Protein AF-A0A7S4K7J0-F1 (afdb_monomer)

Foldseek 3Di:
DVFDWDADPVRFKTKDFFFDKDKDFDPDWDWQFQQKKKKKKKAWAFAAAFWWKFWALDPDCPPQGIETLDHDHDDPHHYDPPRADHGDIDMDIASSNLRDGGTRGTIIMTGDHHPDPGRRGTMMMIGRIDIDGQFFAWEAEANDTFTFHSSQKDQPLDPPQADSGWGFHADPVNFKTKDFFFHKIKTFTPAADFQALQKKKKKKKAWAFEEAWKWKFFALDSNDDTQIETAGHPHDPVHNYADHDDHGDIDIDTASCNLVPGDDVPRSHGTIIIIGDGHPDPPRRGTMMMMGHIYIHGHDAFWAWAAEANDTFTFDQSQKDALPVVQARNRWGFGQDVPRNFKTKGFFWHWMKTFGPDKDFQALQKKKKKKKAWQFAAQFWWKFFAADSPCSPQQQRIETQGHDHDDPNHNYDPPHDDHGDMDIDIGSSNLSDGGIGGMMITGGGHDVTRRGIMMMMGRIYMHGAFFAWAAEANDTFGWGQNWDAQDPPQADSPQGWHADNVNFKIKGFFWHKTKTFTPFWHWQDQQKKKKKKKAWAFAAQFKWKFFAAPSHCDPCQGIETAEHDHDPPCRSYDDPPHHHHDHPQGIDMKIFRCNVRDGGTGGIMMIGGDHPPTRRTTIMMMGPIYMHGQDAALPLQDKDKDKDFFQFPVRVQVVQQVVLPPVVSVNPPDRSVSNLCNNVVNGIPVVSLVVSLVLLLQQQVVQEDEPCVLLVHDLVQVQCQQLQHHCLQPPDDPVRAHDLVVSCVSLVVSCVVPAWFGAYDDYPYPQAPPLVLQKKKFKFFAFRHDGTAAADKFFQKAWLCQVCVSLVDNTDMDGQDDPPDTASSHRMAMAMEGFFPRCRDPQNSRVRVVCSCRRRVVACNVRRTGGDRNSATRMHNLSRGTQMQWHWYKTKDWGKMKMWIAHSVVGIDIHMGTRTIDIDTPGIHLVVVVVCCVVVRDPPVSSVVSCLRNVHPPCSQVSVQVVVVVVVDGRD

Organism: NCBI:txid265563

Sequence (972 aa):
MARPLTVSADGLAVTLEGNTHRALELPESIELTRATQIDFDFTLEDMEEVQAICLDKDRNMDGKNCFIASGHQNINWKKLSPQTAVGETRHYKIPVGMYFTGTGYKYLIFMQDNDSSNRDTGKSTFANVEIGEAPDLLVKVNGKDTFLPMREQVAAFDSGQDSTAYPLAVSPDGLSVRLEGNIHRAVPLPAPVVITRNTNLDFDFTLVEVKDIHSICLIETPSSNRNCVILAGTQDWERFNVDYTQVGETRHYSVPVGLFFPTAAGSAGVQYLAFLHDNDTSQRWRGDSTYSNIALSKVTRPALTIKVNDVDVAIDMATQWSHMATQDTKVHLLEVLPGDDRSVHLSGNVHKSVDLPSPIVVTEATELDLDITVDEIAEAHSICLEDSKAQAQSHSRCILLGGTQRLSSWITINPKALEGETTHAHIAIGMYYTGTFDQIVFMQDQDANRDAGRSKFSNIEFRERPSLNVNVNGIVQSLPNYQKLYNSDQDKNGDLMEVSDDGMSLTMYGNSQKALAFNDPVMVTEDTVLSFRLQVDVAPEITSLCLDEDLVRGEPARCIMAGGFQRTGLGSIIYKGIEQTYVGEGENLYHLRLRDFYEGEMNYIGFLQDNDADEDVGLSTFSDIKIYDVQPSCLEDKSFSFSMTECTLDAFLGEVETVMGNPANGCSNTDAWAELMSFFDASSDVEIEERIGNICSSAYVPSTLPFNQMLGEEDQFLGEFFDGGSSWNYEVDEAGGPDLSADAARIMTASEQFDGKRGISWPNVHNFKRCELRAAMCCYVSNRAVATPVDGSEACYMDFKNARETNHVRDGYSIYYDGTSAREEGPLSCSGFAWGDDAGYADAALRGNTLFHVAMKTGLLDGGDVEQLPGAPMCGCVEQMPVVTRADCTKTVAVQTVKVTYDPVTRFFAEVDITSIAHEDCGDLATYYDELVTDGKALAREKVLLEEHLVGEGQCGAAIAGFLGTKGFVFA

Secondary structure (DSSP, 8-state):
--S--EE-TTS-EEEEESSEEEEEEEEEEEEE-TTEEEEEEEEEEE--SEEEEEEESSSS--SSSEEEEE-----SSEE-SSPPPTT-EEEEEE-HHHH--EEEEEEEEEEEE--SS-TT--EEEEEEEEEEEPPPEEEEETTEEEEE-GGG-BS-SSTTT--TT---EE-TTSSEEEEESSEEEEEEEEEEE---TTEEEEEEEEEEE--SEEEEEEESSTTS--EEEEEEESS--SSEE-SPPPTT-EEEEEE-HHHHSPPPTT---EEEEEEEEE--SS-TT--EEEEEEEEEEE---PPEEEEETTEEEEE-GGG-EESSTTTS-SSS--B--TT-TTEEEEESSEEEEEEEEEEEEE-TTEEEEEEEEEEE--SEEEEEEES-TT-TT-GGGEEEEESS---TTSEEEEEEEPTT-EEEEEE-GGGT--EEEEEEEEEEE-SS-TT--EEEEEEEEEEEPPPEEEEETTEEEEE----EESSTTT--TT-PPEEPTTSSEEEEESSEEEEEEEEEEEEE-TTEEEEEEEEEEE--SEEEEEEESSS---SSP-EEEEE-S--S--TTEE-SSPPPBPTTS-EEEEEEEGGGT--EEEEEEEEEEE-SS-TT--EEEEEEEEEEEPPPPSSTTS-EEEEESS--HHHHHHHHHHHHTSGGG--TT--HHHHHHHHHT-SBHHHHHHHHHHHHHHTTGGGEE-HHHHHT--HHHHHHHHTT-SHHHH---TTSS--HHHHTHHHHHHHHHHTTT-EEPPP-SGGGS--TT-EEEEEESEESSSSS------EEEEEGGGSHHHH--SS-EEE---SSSS-SS-S-EEEEEE--SSTTSHHHHTHHHHHIIIIIIIIIIII-EE---TTS-SEEEGGGSPEES--EEEEEEEEEEEEEEEETTTEEEEEEEEEEEEEEEEEEHHHHHHHHHHTTSS-HHHHHHHHTTB--TT-HHHHHHHHHHHTT----

Radius of gyration: 52.82 Å; Cα contacts (8 Å, |Δi|>4): 2488; chains: 1; bounding box: 128×55×147 Å

Nearest PDB structures (foldseek):
  3m1h-assembly2_B  TM=5.177E-01  e=2.172E-02  Porphyromonas gingivalis W83
  4moa-assembly1_A  TM=3.011E-01  e=1.212E-02  Bacillus thuringiensis serovar israelensis
  4es9-assembly4_D  TM=3.095E-01  e=4.104E-02  Streptococcus pyogenes M49 591
  7vrn-assembly1_A  TM=1.809E-01  e=3.500E-02  Infectious bursal disease virus
  7vrp-assembly1_J  TM=1.599E-01  e=2.627E-01  Infectious bursal disease virus

Structure (mmCIF, N/CA/C/O backbone):
data_AF-A0A7S4K7J0-F1
#
_entry.id   AF-A0A7S4K7J0-F1
#
loop_
_atom_site.group_PDB
_atom_site.id
_atom_site.type_symbol
_atom_site.label_atom_id
_atom_site.label_alt_id
_atom_site.label_comp_id
_atom_site.label_asym_id
_atom_site.label_entity_id
_atom_site.label_seq_id
_atom_site.pdbx_PDB_ins_code
_atom_site.Cartn_x
_atom_site.Cartn_y
_atom_site.Cartn_z
_atom_site.occupancy
_atom_site.B_iso_or_equiv
_atom_site.auth_seq_id
_atom_site.auth_comp_id
_atom_site.auth_asym_id
_atom_site.auth_atom_id
_atom_site.pdbx_PDB_model_num
ATOM 1 N N . MET A 1 1 ? 59.165 5.797 -86.149 1.00 52.38 1 MET A N 1
ATOM 2 C CA . MET A 1 1 ? 58.099 4.876 -85.691 1.00 52.38 1 MET A CA 1
ATOM 3 C C . MET A 1 1 ? 57.062 4.792 -86.795 1.00 52.38 1 MET A C 1
ATOM 5 O O . MET A 1 1 ? 56.812 5.824 -87.397 1.00 52.38 1 MET A O 1
ATOM 9 N N . ALA A 1 2 ? 56.507 3.613 -87.087 1.00 59.09 2 ALA A N 1
ATOM 10 C CA . ALA A 1 2 ? 55.567 3.453 -88.202 1.00 59.09 2 ALA A CA 1
ATOM 11 C C . ALA A 1 2 ? 54.209 4.148 -87.966 1.00 59.09 2 ALA A C 1
ATOM 13 O O . ALA A 1 2 ? 53.605 4.578 -88.936 1.00 59.09 2 ALA A O 1
ATOM 14 N N . ARG A 1 3 ? 53.774 4.317 -86.703 1.00 74.12 3 ARG A N 1
ATOM 15 C CA . ARG A 1 3 ? 52.553 5.055 -86.311 1.00 74.12 3 ARG A CA 1
ATOM 16 C C . ARG A 1 3 ? 52.716 5.693 -84.919 1.00 74.12 3 ARG A C 1
ATOM 18 O O . ARG A 1 3 ? 52.847 4.946 -83.952 1.00 74.12 3 ARG A O 1
ATOM 25 N N . PRO A 1 4 ? 52.885 7.015 -84.763 1.00 80.38 4 PRO A N 1
ATOM 26 C CA . PRO A 1 4 ? 52.962 7.643 -83.439 1.00 80.38 4 PRO A CA 1
ATOM 27 C C . PRO A 1 4 ? 51.581 7.672 -82.758 1.00 80.38 4 PRO A C 1
ATOM 29 O O . PRO A 1 4 ? 50.570 7.666 -83.450 1.00 80.38 4 PRO A O 1
ATOM 32 N N . LEU A 1 5 ? 51.540 7.723 -81.420 1.00 86.50 5 LEU A N 1
ATOM 33 C CA . LEU A 1 5 ? 50.327 8.194 -80.736 1.00 86.50 5 LEU A CA 1
ATOM 34 C C . LEU A 1 5 ? 50.192 9.700 -80.990 1.00 86.50 5 LEU A C 1
ATOM 36 O O . LEU A 1 5 ? 51.210 10.399 -81.033 1.00 86.50 5 LEU A O 1
ATOM 40 N N . THR A 1 6 ? 48.967 10.192 -81.138 1.00 91.50 6 THR A N 1
ATOM 41 C CA . THR A 1 6 ? 48.707 11.623 -81.338 1.00 91.50 6 THR A CA 1
ATOM 42 C C . THR A 1 6 ? 48.178 12.216 -80.044 1.00 91.50 6 THR A C 1
ATOM 44 O O . THR A 1 6 ? 47.170 11.748 -79.526 1.00 91.50 6 THR A O 1
ATOM 47 N N . VAL A 1 7 ? 48.857 13.235 -79.521 1.00 90.56 7 VAL A N 1
ATOM 48 C CA . VAL A 1 7 ? 48.395 13.996 -78.352 1.00 90.56 7 VAL A CA 1
ATOM 49 C C . VAL A 1 7 ? 47.650 15.236 -78.841 1.00 90.56 7 VAL A C 1
ATOM 51 O O . VAL A 1 7 ? 48.110 15.898 -79.777 1.00 90.56 7 VAL A O 1
ATOM 54 N N . SER A 1 8 ? 46.509 15.552 -78.234 1.00 93.12 8 SER A N 1
ATOM 55 C CA . SER A 1 8 ? 45.769 16.788 -78.498 1.00 93.12 8 SER A CA 1
ATOM 56 C C . SER A 1 8 ? 46.593 18.035 -78.149 1.00 93.12 8 SER A C 1
ATOM 58 O O . SER A 1 8 ? 47.545 17.989 -77.370 1.00 93.12 8 SER A O 1
ATOM 60 N N . ALA A 1 9 ? 46.231 19.185 -78.725 1.00 90.75 9 ALA A N 1
ATOM 61 C CA . ALA A 1 9 ? 46.969 20.436 -78.521 1.00 90.75 9 ALA A CA 1
ATOM 62 C C . ALA A 1 9 ? 46.953 20.934 -77.061 1.00 90.75 9 ALA A C 1
ATOM 64 O O . ALA A 1 9 ? 47.877 21.633 -76.651 1.00 90.75 9 ALA A O 1
ATOM 65 N N . ASP A 1 10 ? 45.920 20.579 -76.295 1.00 90.94 10 ASP A N 1
ATOM 66 C CA . ASP A 1 10 ? 45.791 20.864 -74.860 1.00 90.94 10 ASP A CA 1
ATOM 67 C C . ASP A 1 10 ? 46.486 19.822 -73.965 1.00 90.94 10 ASP A C 1
ATOM 69 O O . ASP A 1 10 ? 46.599 20.031 -72.761 1.00 90.94 10 ASP A O 1
ATOM 73 N N . GLY A 1 11 ? 46.984 18.721 -74.538 1.00 88.94 11 GLY A N 1
ATOM 74 C CA . GLY A 1 11 ? 47.633 17.643 -73.796 1.00 88.94 11 GLY A CA 1
ATOM 75 C C . GLY A 1 11 ? 46.682 16.707 -73.047 1.00 88.94 11 GLY A C 1
ATOM 76 O O . GLY A 1 11 ? 47.166 15.805 -72.369 1.00 88.94 11 GLY A O 1
ATOM 77 N N . LEU A 1 12 ? 45.363 16.895 -73.155 1.00 92.75 12 LEU A N 1
ATOM 78 C CA . LEU A 1 12 ? 44.372 16.159 -72.362 1.00 92.75 12 LEU A CA 1
ATOM 79 C C . LEU A 1 12 ? 43.861 14.877 -73.024 1.00 92.75 12 LEU A C 1
ATOM 81 O O . LEU A 1 12 ? 43.160 14.112 -72.369 1.00 92.75 12 LEU A O 1
ATOM 85 N N . ALA A 1 13 ? 44.202 14.617 -74.288 1.00 94.69 13 ALA A N 1
ATOM 86 C CA . ALA A 1 13 ? 43.764 13.429 -75.010 1.00 94.69 13 ALA A CA 1
ATOM 87 C C . ALA A 1 13 ? 44.887 12.770 -75.821 1.00 94.69 13 ALA A C 1
ATOM 89 O O . ALA A 1 13 ? 45.744 13.437 -76.405 1.00 94.69 13 ALA A O 1
ATOM 90 N N . VAL A 1 14 ? 44.844 11.439 -75.889 1.00 94.44 14 VAL A N 1
ATOM 91 C CA . VAL A 1 14 ? 45.730 10.581 -76.676 1.00 94.44 14 VAL A CA 1
ATOM 92 C C . VAL A 1 14 ? 44.895 9.724 -77.621 1.00 94.44 14 VAL A C 1
ATOM 94 O O . VAL A 1 14 ? 44.111 8.887 -77.176 1.00 94.44 14 VAL A O 1
ATOM 97 N N . THR A 1 15 ? 45.105 9.894 -78.926 1.00 94.81 15 THR A N 1
ATOM 98 C CA . THR A 1 15 ? 44.470 9.094 -79.982 1.00 94.81 15 THR A CA 1
ATOM 99 C C . THR A 1 15 ? 45.438 8.056 -80.546 1.00 94.81 15 THR A C 1
ATOM 101 O O . THR A 1 15 ? 46.596 8.355 -80.867 1.00 94.81 15 THR A O 1
ATOM 104 N N . LEU A 1 16 ? 44.940 6.828 -80.686 1.00 93.69 16 LEU A N 1
ATOM 105 C CA . LEU A 1 16 ? 45.622 5.680 -81.267 1.00 93.69 16 LEU A CA 1
ATOM 106 C C . LEU A 1 16 ? 44.940 5.312 -82.588 1.00 93.69 16 LEU A C 1
ATOM 108 O O . LEU A 1 16 ? 43.727 5.135 -82.621 1.00 93.69 16 LEU A O 1
ATOM 112 N N . GLU A 1 17 ? 45.724 5.176 -83.661 1.00 91.75 17 GLU A N 1
ATOM 113 C CA . GLU A 1 17 ? 45.263 4.722 -84.981 1.00 91.75 17 GLU A CA 1
ATOM 114 C C . GLU A 1 17 ? 46.059 3.492 -85.431 1.00 91.75 17 GLU A C 1
ATOM 116 O O . GLU A 1 17 ? 47.279 3.410 -85.220 1.00 91.75 17 GLU A O 1
ATOM 121 N N . GLY A 1 18 ? 45.384 2.530 -86.063 1.00 90.00 18 GLY A N 1
ATOM 122 C CA . GLY A 1 18 ? 46.001 1.261 -86.436 1.00 90.00 18 GLY A CA 1
ATOM 123 C C . GLY A 1 18 ? 46.456 0.446 -85.219 1.00 90.00 18 GLY A C 1
ATOM 124 O O . GLY A 1 18 ? 46.180 0.780 -84.067 1.00 90.00 18 GLY A O 1
ATOM 125 N N . ASN A 1 19 ? 47.260 -0.584 -85.467 1.00 89.75 19 ASN A N 1
ATOM 126 C CA . ASN A 1 19 ? 47.973 -1.292 -84.407 1.00 89.75 19 ASN A CA 1
ATOM 127 C C . ASN A 1 19 ? 49.033 -0.394 -83.724 1.00 89.75 19 ASN A C 1
ATOM 129 O O . ASN A 1 19 ? 50.058 -0.072 -84.345 1.00 89.75 19 ASN A O 1
ATOM 133 N N . THR A 1 20 ? 48.806 0.004 -82.466 1.00 90.56 20 THR A N 1
ATOM 134 C CA . THR A 1 20 ? 49.617 1.001 -81.741 1.00 90.56 20 THR A CA 1
ATOM 135 C C . THR A 1 20 ? 49.738 0.688 -80.247 1.00 90.56 20 THR A C 1
ATOM 137 O O . THR A 1 20 ? 48.765 0.731 -79.505 1.00 90.56 20 THR A O 1
ATOM 140 N N . HIS A 1 21 ? 50.961 0.406 -79.777 1.00 88.44 21 HIS A N 1
ATOM 141 C CA . HIS A 1 21 ? 51.273 0.151 -78.359 1.00 88.44 21 HIS A CA 1
ATOM 142 C C . HIS A 1 21 ? 52.296 1.184 -77.876 1.00 88.44 21 HIS A C 1
ATOM 144 O O . HIS A 1 21 ? 53.418 1.221 -78.398 1.00 88.44 21 HIS A O 1
ATOM 150 N N . ARG A 1 22 ? 51.951 2.059 -76.928 1.00 89.50 22 ARG A N 1
ATOM 151 C CA . ARG A 1 22 ? 52.855 3.137 -76.493 1.00 89.50 22 ARG A CA 1
ATOM 152 C C . ARG A 1 22 ? 52.839 3.326 -74.984 1.00 89.50 22 ARG A C 1
ATOM 154 O O . ARG A 1 22 ? 51.785 3.503 -74.393 1.00 89.50 22 ARG A O 1
ATOM 161 N N . ALA A 1 23 ? 54.034 3.341 -74.400 1.00 89.12 23 ALA A N 1
ATOM 162 C CA . ALA A 1 23 ? 54.267 3.671 -73.003 1.00 89.12 23 ALA A CA 1
ATOM 163 C C . ALA A 1 23 ? 54.725 5.128 -72.884 1.00 89.12 23 ALA A C 1
ATOM 165 O O . ALA A 1 23 ? 55.693 5.531 -73.537 1.00 89.12 23 ALA A O 1
ATOM 166 N N . LEU A 1 24 ? 54.041 5.894 -72.044 1.00 90.25 24 LEU A N 1
ATOM 167 C CA . LEU A 1 24 ? 54.459 7.209 -71.587 1.00 90.25 24 LEU A CA 1
ATOM 168 C C . LEU A 1 24 ? 55.112 7.063 -70.216 1.00 90.25 24 LEU A C 1
ATOM 170 O O . LEU A 1 24 ? 54.585 6.390 -69.335 1.00 90.25 24 LEU A O 1
ATOM 174 N N . GLU A 1 25 ? 56.279 7.673 -70.052 1.00 91.31 25 GLU A N 1
ATOM 175 C CA . GLU A 1 25 ? 56.987 7.689 -68.776 1.00 91.31 25 GLU A CA 1
ATOM 176 C C . GLU A 1 25 ? 56.392 8.784 -67.888 1.00 91.31 25 GLU A C 1
ATOM 178 O O . GLU A 1 25 ? 56.323 9.945 -68.295 1.00 91.31 25 GLU A O 1
ATOM 183 N N . LEU A 1 26 ? 55.944 8.405 -66.693 1.00 90.06 26 LEU A N 1
ATOM 184 C CA . LEU A 1 26 ? 55.471 9.337 -65.680 1.00 90.06 26 LEU A CA 1
ATOM 185 C C . LEU A 1 26 ? 56.653 10.182 -65.167 1.00 90.06 26 LEU A C 1
ATOM 187 O O . LEU A 1 26 ? 57.771 9.661 -65.072 1.00 90.06 26 LEU A O 1
ATOM 191 N N . PRO A 1 27 ? 56.434 11.464 -64.811 1.00 89.12 27 PRO A N 1
ATOM 192 C CA . PRO A 1 27 ? 57.493 12.332 -64.289 1.00 89.12 27 PRO A CA 1
ATOM 193 C C . PRO A 1 27 ? 58.195 11.754 -63.054 1.00 89.12 27 PRO A C 1
ATOM 195 O O . PRO A 1 27 ? 59.410 11.884 -62.910 1.00 89.12 27 PRO A O 1
ATOM 198 N N . GLU A 1 28 ? 57.434 11.070 -62.200 1.00 90.56 28 GLU A N 1
ATOM 199 C CA . GLU A 1 28 ? 57.909 10.358 -61.018 1.00 90.56 28 GLU A CA 1
ATOM 200 C C . GLU A 1 28 ? 57.273 8.968 -60.963 1.00 90.56 28 GLU A C 1
ATOM 202 O O . GLU A 1 28 ? 56.180 8.744 -61.487 1.00 90.56 28 GLU A O 1
ATOM 207 N N . SER A 1 29 ? 57.968 8.013 -60.340 1.00 90.12 29 SER A N 1
ATOM 208 C CA . SER A 1 29 ? 57.373 6.706 -60.073 1.00 90.12 29 SER A CA 1
ATOM 209 C C . SER A 1 29 ? 56.320 6.829 -58.978 1.00 90.12 29 SER A C 1
ATOM 211 O O . SER A 1 29 ? 56.629 7.348 -57.906 1.00 90.12 29 SER A O 1
ATOM 213 N N . ILE A 1 30 ? 55.132 6.286 -59.212 1.00 91.00 30 ILE A N 1
ATOM 214 C CA . ILE A 1 30 ? 54.026 6.304 -58.257 1.00 91.00 30 ILE A CA 1
ATOM 215 C C . ILE A 1 30 ? 53.959 5.000 -57.450 1.00 91.00 30 ILE A C 1
ATOM 217 O O . ILE A 1 30 ? 54.400 3.927 -57.890 1.00 91.00 30 ILE A O 1
ATOM 221 N N . GLU A 1 31 ? 53.414 5.106 -56.243 1.00 90.88 31 GLU A N 1
ATOM 222 C CA . GLU A 1 31 ? 52.964 3.974 -55.441 1.00 90.88 31 GLU A CA 1
ATOM 223 C C . GLU A 1 31 ? 51.476 3.760 -55.700 1.00 90.88 31 GLU A C 1
ATOM 225 O O . GLU A 1 31 ? 50.700 4.708 -55.654 1.00 90.88 31 GLU A O 1
ATOM 230 N N . LEU A 1 32 ? 51.088 2.517 -55.976 1.00 89.88 32 LEU A N 1
ATOM 231 C CA . LEU A 1 32 ? 49.686 2.133 -56.037 1.00 89.88 32 LEU A CA 1
ATOM 232 C C . LEU A 1 32 ? 49.291 1.581 -54.668 1.00 89.88 32 LEU A C 1
ATOM 234 O O . LEU A 1 32 ? 49.681 0.467 -54.296 1.00 89.88 32 LEU A O 1
ATOM 238 N N . THR A 1 33 ? 48.561 2.385 -53.905 1.00 88.56 33 THR A N 1
ATOM 239 C CA . THR A 1 33 ? 47.924 1.994 -52.645 1.00 88.56 33 THR A CA 1
ATOM 240 C C . THR A 1 33 ? 46.546 1.393 -52.927 1.00 88.56 33 THR A C 1
ATOM 242 O O . THR A 1 33 ? 46.072 1.429 -54.060 1.00 88.56 33 THR A O 1
ATOM 245 N N . ARG A 1 34 ? 45.848 0.861 -51.914 1.00 84.56 34 ARG A N 1
ATOM 246 C CA . ARG A 1 34 ? 44.468 0.381 -52.116 1.00 84.56 34 ARG A CA 1
ATOM 247 C C . ARG A 1 34 ? 43.462 1.502 -52.400 1.00 84.56 34 ARG A C 1
ATOM 249 O O . ARG A 1 34 ? 42.382 1.205 -52.894 1.00 84.56 34 ARG A O 1
ATOM 256 N N . ALA A 1 35 ? 43.793 2.760 -52.114 1.00 86.31 35 ALA A N 1
ATOM 257 C CA . ALA A 1 35 ? 42.950 3.908 -52.443 1.00 86.31 35 ALA A CA 1
ATOM 258 C C . ALA A 1 35 ? 43.230 4.475 -53.841 1.00 86.31 35 ALA A C 1
ATOM 260 O O . ALA A 1 35 ? 42.461 5.322 -54.298 1.00 86.31 35 ALA A O 1
ATOM 261 N N . THR A 1 36 ? 44.261 3.996 -54.547 1.00 89.94 36 THR A N 1
ATOM 262 C CA . THR A 1 36 ? 44.595 4.537 -55.861 1.00 89.94 36 THR A CA 1
ATOM 263 C C . THR A 1 36 ? 43.521 4.197 -56.893 1.00 89.94 36 THR A C 1
ATOM 265 O O . THR A 1 36 ? 43.132 3.035 -57.072 1.00 89.94 36 THR A O 1
ATOM 268 N N . GLN A 1 37 ? 43.075 5.225 -57.605 1.00 89.38 37 GLN A N 1
ATOM 269 C CA . GLN A 1 37 ? 42.080 5.179 -58.666 1.00 89.38 37 GLN A CA 1
ATOM 270 C C . GLN A 1 37 ? 42.643 5.826 -59.934 1.00 89.38 37 GLN A C 1
ATOM 272 O O . GLN A 1 37 ? 43.479 6.727 -59.860 1.00 89.38 37 GLN A O 1
ATOM 277 N N . ILE A 1 38 ? 42.185 5.355 -61.092 1.00 90.88 38 ILE A N 1
ATOM 278 C CA . ILE A 1 38 ? 42.398 6.013 -62.382 1.00 90.88 38 ILE A CA 1
ATOM 279 C C . ILE A 1 38 ? 41.040 6.385 -62.980 1.00 90.88 38 ILE A C 1
ATOM 281 O O . ILE A 1 38 ? 40.176 5.518 -63.118 1.00 90.88 38 ILE A O 1
ATOM 285 N N . ASP A 1 39 ? 40.866 7.659 -63.305 1.00 92.12 39 ASP A N 1
ATOM 286 C CA . ASP A 1 39 ? 39.707 8.212 -64.005 1.00 92.12 39 ASP A CA 1
ATOM 287 C C . ASP A 1 39 ? 40.113 8.573 -65.435 1.00 92.12 39 ASP A C 1
ATOM 289 O O . ASP A 1 39 ? 41.212 9.079 -65.649 1.00 92.12 39 ASP A O 1
ATOM 293 N N . PHE A 1 40 ? 39.275 8.274 -66.429 1.00 95.12 40 PHE A N 1
ATOM 294 C CA . PHE A 1 40 ? 39.483 8.705 -67.816 1.00 95.12 40 PHE A CA 1
ATOM 295 C C . PHE A 1 40 ? 38.214 8.597 -68.657 1.00 95.12 40 PHE A C 1
ATOM 297 O O . PHE A 1 40 ? 37.359 7.746 -68.425 1.00 95.12 40 PHE A O 1
ATOM 304 N N . ASP A 1 41 ? 38.141 9.392 -69.718 1.00 96.81 41 ASP A N 1
ATOM 305 C CA . ASP A 1 41 ? 37.161 9.235 -70.786 1.00 96.81 41 ASP A CA 1
ATOM 306 C C . ASP A 1 41 ? 37.754 8.400 -71.922 1.00 96.81 41 ASP A C 1
ATOM 308 O O . ASP A 1 41 ? 38.861 8.653 -72.396 1.00 96.81 41 ASP A O 1
ATOM 312 N N . PHE A 1 42 ? 37.012 7.406 -72.398 1.00 97.44 42 PHE A N 1
ATOM 313 C CA . PHE A 1 42 ? 37.404 6.576 -73.529 1.00 97.44 42 PHE A CA 1
ATOM 314 C C . PHE A 1 42 ? 36.374 6.656 -74.646 1.00 97.44 42 PHE A C 1
ATOM 316 O O . PHE A 1 42 ? 35.211 6.298 -74.459 1.00 97.44 42 PHE A O 1
ATOM 323 N N . THR A 1 43 ? 36.824 7.095 -75.818 1.00 97.12 43 THR A N 1
ATOM 324 C CA . THR A 1 43 ? 36.031 7.159 -77.047 1.00 97.12 43 THR A CA 1
ATOM 325 C C . THR A 1 43 ? 36.501 6.085 -78.014 1.00 97.12 43 THR A C 1
ATOM 327 O O . THR A 1 43 ? 37.684 6.042 -78.362 1.00 97.12 43 THR A O 1
ATOM 330 N N . LEU A 1 44 ? 35.577 5.250 -78.487 1.00 96.62 44 LEU A N 1
ATOM 331 C CA . LEU A 1 44 ? 35.861 4.230 -79.493 1.00 96.62 44 LEU A CA 1
ATOM 332 C C . LEU A 1 44 ? 35.258 4.632 -80.840 1.00 96.62 44 LEU A C 1
ATOM 334 O O . LEU A 1 44 ? 34.042 4.729 -80.963 1.00 96.62 44 LEU A O 1
ATOM 338 N N . GLU A 1 45 ? 36.087 4.833 -81.862 1.00 95.62 45 GLU A N 1
ATOM 339 C CA . GLU A 1 45 ? 35.626 5.170 -83.219 1.00 95.62 45 GLU A CA 1
ATOM 340 C C . GLU A 1 45 ? 35.661 3.961 -84.161 1.00 95.62 45 GLU A C 1
ATOM 342 O O . GLU A 1 45 ? 34.780 3.819 -85.005 1.00 95.62 45 GLU A O 1
ATOM 347 N N . ASP A 1 46 ? 36.652 3.083 -84.003 1.00 93.00 46 ASP A N 1
ATOM 348 C CA . ASP A 1 46 ? 36.805 1.849 -84.777 1.00 93.00 46 ASP A CA 1
ATOM 349 C C . ASP A 1 46 ? 37.460 0.775 -83.889 1.00 93.00 46 ASP A C 1
ATOM 351 O O . ASP A 1 46 ? 38.533 1.002 -83.320 1.00 93.00 46 ASP A O 1
ATOM 355 N N . MET A 1 47 ? 36.766 -0.352 -83.696 1.00 89.31 47 MET A N 1
ATOM 356 C CA . MET A 1 47 ? 37.133 -1.407 -82.738 1.00 89.31 47 MET A CA 1
ATOM 357 C C . MET A 1 47 ? 38.102 -2.414 -83.356 1.00 89.31 47 MET A C 1
ATOM 359 O O . MET A 1 47 ? 38.005 -2.740 -84.529 1.00 89.31 47 MET A O 1
ATOM 363 N N . GLU A 1 48 ? 38.981 -2.967 -82.525 1.00 89.75 48 GLU A N 1
ATOM 364 C CA . GLU A 1 48 ? 39.998 -3.952 -82.902 1.00 89.75 48 GLU A CA 1
ATOM 365 C C . GLU A 1 48 ? 40.049 -5.052 -81.834 1.00 89.75 48 GLU A C 1
ATOM 367 O O . GLU A 1 48 ? 39.146 -5.152 -80.996 1.00 89.75 48 GLU A O 1
ATOM 372 N N . GLU A 1 49 ? 41.075 -5.901 -81.861 1.00 89.12 49 GLU A N 1
ATOM 373 C CA . GLU A 1 49 ? 41.169 -7.057 -80.971 1.00 89.12 49 GLU A CA 1
ATOM 374 C C . GLU A 1 49 ? 41.152 -6.638 -79.493 1.00 89.12 49 GLU A C 1
ATOM 376 O O . GLU A 1 49 ? 40.389 -7.226 -78.713 1.00 89.12 49 GLU A O 1
ATOM 381 N N . VAL A 1 50 ? 41.931 -5.608 -79.123 1.00 91.00 50 VAL A N 1
ATOM 382 C CA . VAL A 1 50 ? 42.001 -5.049 -77.759 1.00 91.00 50 VAL A CA 1
ATOM 383 C C . VAL A 1 50 ? 42.310 -3.552 -77.767 1.00 91.00 50 VAL A C 1
ATOM 385 O O . VAL A 1 50 ? 43.300 -3.120 -78.348 1.00 91.00 50 VAL A O 1
ATOM 388 N N . GLN A 1 51 ? 41.539 -2.770 -77.012 1.00 93.50 51 GLN A N 1
ATOM 389 C CA . GLN A 1 51 ? 41.851 -1.400 -76.609 1.00 93.50 51 GLN A CA 1
ATOM 390 C C . GLN A 1 51 ? 42.001 -1.335 -75.092 1.00 93.50 51 GLN A C 1
ATOM 392 O O . GLN A 1 51 ? 41.039 -1.584 -74.359 1.00 93.50 51 GLN A O 1
ATOM 397 N N . ALA A 1 52 ? 43.197 -1.002 -74.610 1.00 93.25 52 ALA A N 1
ATOM 398 C CA . ALA A 1 52 ? 43.514 -1.076 -73.190 1.00 93.25 52 ALA A CA 1
ATOM 399 C C . ALA A 1 52 ? 44.397 0.068 -72.685 1.00 93.25 52 ALA A C 1
ATOM 401 O O . ALA A 1 52 ? 45.170 0.672 -73.431 1.00 93.25 52 ALA A O 1
ATOM 402 N N . ILE A 1 53 ? 44.294 0.309 -71.380 1.00 93.44 53 ILE A N 1
ATOM 403 C CA . ILE A 1 53 ? 45.169 1.184 -70.601 1.00 93.44 53 ILE A CA 1
ATOM 404 C C . ILE A 1 53 ? 45.875 0.355 -69.524 1.00 93.44 53 ILE A C 1
ATOM 406 O O . ILE A 1 53 ? 45.252 -0.515 -68.910 1.00 93.44 53 ILE A O 1
ATOM 410 N N . CYS A 1 54 ? 47.168 0.585 -69.297 1.00 91.38 54 CYS A N 1
ATOM 411 C CA . CYS A 1 54 ? 47.947 -0.160 -68.305 1.00 91.38 54 CYS A CA 1
ATOM 412 C C . CYS A 1 54 ? 48.856 0.740 -67.465 1.00 91.38 54 CYS A C 1
ATOM 414 O O . CYS A 1 54 ? 49.331 1.771 -67.941 1.00 91.38 54 CYS A O 1
ATOM 416 N N . LEU A 1 55 ? 49.161 0.291 -66.245 1.00 90.88 55 LEU A N 1
ATOM 417 C CA . LEU A 1 55 ? 50.170 0.888 -65.366 1.00 90.88 55 LEU A CA 1
ATOM 418 C C . LEU A 1 55 ? 51.300 -0.110 -65.120 1.00 90.88 55 LEU A C 1
ATOM 420 O O . LEU A 1 55 ? 51.062 -1.194 -64.598 1.00 90.88 55 LEU A O 1
ATOM 424 N N . ASP A 1 56 ? 52.537 0.251 -65.458 1.00 90.31 56 ASP A N 1
ATOM 425 C CA . ASP A 1 56 ? 53.671 -0.676 -65.395 1.00 90.31 56 ASP A CA 1
ATOM 426 C C . ASP A 1 56 ? 54.914 -0.075 -64.719 1.00 90.31 56 ASP A C 1
ATOM 428 O O . ASP A 1 56 ? 55.105 1.144 -64.651 1.00 90.31 56 ASP A O 1
ATOM 432 N N . LYS A 1 57 ? 55.765 -0.951 -64.186 1.00 89.62 57 LYS A N 1
ATOM 433 C CA . LYS A 1 57 ? 57.035 -0.617 -63.529 1.00 89.62 57 LYS A CA 1
ATOM 434 C C . LYS A 1 57 ? 58.183 -0.539 -64.524 1.00 89.62 57 LYS A C 1
ATOM 436 O O . LYS A 1 57 ? 59.133 0.218 -64.314 1.00 89.62 57 LYS A O 1
ATOM 441 N N . ASP A 1 58 ? 58.101 -1.296 -65.612 1.00 86.38 58 ASP A N 1
ATOM 442 C CA . ASP A 1 58 ? 59.106 -1.298 -66.665 1.00 86.38 58 ASP A CA 1
ATOM 443 C C . ASP A 1 58 ? 58.474 -1.229 -68.070 1.00 86.38 58 ASP A C 1
ATOM 445 O O . ASP A 1 58 ? 57.299 -0.910 -68.232 1.00 86.38 58 ASP A O 1
ATOM 449 N N . ARG A 1 59 ? 59.295 -1.394 -69.115 1.00 82.94 59 ARG A N 1
ATOM 450 C CA . ARG A 1 59 ? 58.845 -1.355 -70.520 1.00 82.94 59 ARG A CA 1
ATOM 451 C C . ARG A 1 59 ? 58.577 -2.757 -71.088 1.00 82.94 59 ARG A C 1
ATOM 453 O O . ARG A 1 59 ? 58.354 -2.882 -72.292 1.00 82.94 59 ARG A O 1
ATOM 460 N N . ASN A 1 60 ? 58.653 -3.799 -70.261 1.00 80.69 60 ASN A N 1
ATOM 461 C CA . ASN A 1 60 ? 58.380 -5.177 -70.635 1.00 80.69 60 ASN A CA 1
ATOM 462 C C . ASN A 1 60 ? 56.917 -5.483 -70.332 1.00 80.69 60 ASN A C 1
ATOM 464 O O . ASN A 1 60 ? 56.493 -5.533 -69.186 1.00 80.69 60 ASN A O 1
ATOM 468 N N . MET A 1 61 ? 56.140 -5.740 -71.375 1.00 69.38 61 MET A N 1
ATOM 469 C CA . MET A 1 61 ? 54.736 -6.084 -71.210 1.00 69.38 61 MET A CA 1
ATOM 470 C C . MET A 1 61 ? 54.603 -7.520 -70.681 1.00 69.38 61 MET A C 1
ATOM 472 O O . MET A 1 61 ? 54.695 -8.473 -71.454 1.00 69.38 61 MET A O 1
ATOM 476 N N . ASP A 1 62 ? 54.397 -7.682 -69.372 1.00 68.75 62 ASP A N 1
ATOM 477 C CA . ASP A 1 62 ? 54.154 -8.987 -68.734 1.00 68.75 62 ASP A CA 1
ATOM 478 C C . ASP A 1 62 ? 52.656 -9.313 -68.558 1.00 68.75 62 ASP A C 1
ATOM 480 O O . ASP A 1 62 ? 52.291 -10.413 -68.134 1.00 68.75 62 ASP A O 1
ATOM 484 N N . GLY A 1 63 ? 51.793 -8.362 -68.940 1.00 63.94 63 GLY A N 1
ATOM 485 C CA . GLY A 1 63 ? 50.343 -8.505 -69.007 1.00 63.94 63 GLY A CA 1
ATOM 486 C C . GLY A 1 63 ? 49.620 -8.457 -67.660 1.00 63.94 63 GLY A C 1
ATOM 487 O O . GLY A 1 63 ? 48.470 -8.888 -67.602 1.00 63.94 63 GLY A O 1
ATOM 488 N N . LYS A 1 64 ? 50.249 -7.980 -66.577 1.00 66.88 64 LYS A N 1
ATOM 489 C CA . LYS A 1 64 ? 49.665 -8.089 -65.227 1.00 66.88 64 LYS A CA 1
ATOM 490 C C . LYS A 1 64 ? 48.817 -6.901 -64.757 1.00 66.88 64 LYS A C 1
ATOM 492 O O . LYS A 1 64 ? 48.055 -7.080 -63.813 1.00 66.88 64 LYS A O 1
ATOM 497 N N . ASN A 1 65 ? 48.867 -5.743 -65.423 1.00 86.38 65 ASN A N 1
ATOM 498 C CA . ASN A 1 65 ? 48.282 -4.490 -64.906 1.00 86.38 65 ASN A CA 1
ATOM 499 C C . ASN A 1 65 ? 47.501 -3.680 -65.966 1.00 86.38 65 ASN A C 1
ATOM 501 O O . ASN A 1 65 ? 47.620 -2.456 -66.036 1.00 86.38 65 ASN A O 1
ATOM 505 N N . CYS A 1 66 ? 46.742 -4.365 -66.825 1.00 89.06 66 CYS A N 1
ATOM 506 C CA . CYS A 1 66 ? 46.013 -3.763 -67.946 1.00 89.06 66 CYS A CA 1
ATOM 507 C C . CYS A 1 66 ? 44.489 -3.882 -67.799 1.00 89.06 66 CYS A C 1
ATOM 509 O O . CYS A 1 66 ? 43.972 -4.929 -67.387 1.00 89.06 66 CYS A O 1
ATOM 511 N N . PHE A 1 67 ? 43.779 -2.838 -68.232 1.00 91.31 67 PHE A N 1
ATOM 512 C CA . PHE A 1 67 ? 42.321 -2.772 -68.299 1.00 91.31 67 PHE A CA 1
ATOM 513 C C . PHE A 1 67 ? 41.846 -2.574 -69.736 1.00 91.31 67 PHE A C 1
ATOM 515 O O . PHE A 1 67 ? 42.255 -1.625 -70.400 1.00 91.31 67 PHE A O 1
ATOM 522 N N . ILE A 1 68 ? 40.974 -3.463 -70.206 1.00 92.25 68 ILE A N 1
ATOM 523 C CA . ILE A 1 68 ? 40.419 -3.449 -71.560 1.00 92.25 68 ILE A CA 1
ATOM 524 C C . ILE A 1 68 ? 39.138 -2.612 -71.560 1.00 92.25 68 ILE A C 1
ATOM 526 O O . ILE A 1 68 ? 38.123 -3.046 -71.015 1.00 92.25 68 ILE A O 1
ATOM 530 N N . ALA A 1 69 ? 39.174 -1.449 -72.205 1.00 92.75 69 ALA A N 1
ATOM 531 C CA . ALA A 1 69 ? 38.015 -0.576 -72.382 1.00 92.75 69 ALA A CA 1
ATOM 532 C C . ALA A 1 69 ? 37.101 -1.046 -73.526 1.00 92.75 69 ALA A C 1
ATOM 534 O O . ALA A 1 69 ? 35.882 -0.918 -73.443 1.00 92.75 69 ALA A O 1
ATOM 535 N N . SER A 1 70 ? 37.666 -1.656 -74.574 1.00 93.38 70 SER A N 1
ATOM 536 C CA . SER A 1 70 ? 36.909 -2.329 -75.637 1.00 93.38 70 SER A CA 1
ATOM 537 C C . SER A 1 70 ? 37.746 -3.410 -76.328 1.00 93.38 70 SER A C 1
ATOM 539 O O . SER A 1 70 ? 38.957 -3.458 -76.140 1.00 93.38 70 SER A O 1
ATOM 541 N N . GLY A 1 71 ? 37.103 -4.322 -77.057 1.00 90.31 71 GLY A N 1
ATOM 542 C CA . GLY A 1 71 ? 37.767 -5.415 -77.777 1.00 90.31 71 GLY A CA 1
ATOM 543 C C . GLY A 1 71 ? 37.222 -6.808 -77.451 1.00 90.31 71 GLY A C 1
ATOM 544 O O . GLY A 1 71 ? 36.661 -7.057 -76.377 1.00 90.31 71 GLY A O 1
ATOM 545 N N . HIS A 1 72 ? 37.385 -7.731 -78.401 1.00 85.00 72 HIS A N 1
ATOM 546 C CA . HIS A 1 72 ? 36.790 -9.073 -78.377 1.00 85.00 72 HIS A CA 1
ATOM 547 C C . HIS A 1 72 ? 37.788 -10.200 -78.068 1.00 85.00 72 HIS A C 1
ATOM 549 O O . HIS A 1 72 ? 37.374 -11.349 -77.894 1.00 85.00 72 HIS A O 1
ATOM 555 N N . GLN A 1 73 ? 39.093 -9.917 -78.000 1.00 82.69 73 GLN A N 1
ATOM 556 C CA . GLN A 1 73 ? 40.096 -10.941 -77.706 1.00 82.69 73 GLN A CA 1
ATOM 557 C C . GLN A 1 73 ? 39.926 -11.485 -76.274 1.00 82.69 73 GLN A C 1
ATOM 559 O O . GLN A 1 73 ? 39.538 -10.774 -75.339 1.00 82.69 73 GLN A O 1
ATOM 564 N N . ASN A 1 74 ? 40.198 -12.777 -76.090 1.00 78.38 74 ASN A N 1
ATOM 565 C CA . ASN A 1 74 ? 40.145 -13.443 -74.787 1.00 78.38 74 ASN A CA 1
ATOM 566 C C . ASN A 1 74 ? 41.555 -13.573 -74.207 1.00 78.38 74 ASN A C 1
ATOM 568 O O . ASN A 1 74 ? 42.140 -14.654 -74.202 1.00 78.38 74 ASN A O 1
ATOM 572 N N . ILE A 1 75 ? 42.091 -12.451 -73.732 1.00 81.94 75 ILE A N 1
ATOM 573 C CA . ILE A 1 75 ? 43.367 -12.377 -73.011 1.00 81.94 75 ILE A CA 1
ATOM 574 C C . ILE A 1 75 ? 43.129 -12.173 -71.510 1.00 81.94 75 ILE A C 1
ATOM 576 O O . ILE A 1 75 ? 42.073 -11.688 -71.104 1.00 81.94 75 ILE A O 1
ATOM 580 N N . ASN A 1 76 ? 44.099 -12.554 -70.673 1.00 80.88 76 ASN A N 1
ATOM 581 C CA . ASN A 1 76 ? 43.986 -12.520 -69.207 1.00 80.88 76 ASN A CA 1
ATOM 582 C C . ASN A 1 76 ? 44.173 -11.105 -68.614 1.00 80.88 76 ASN A C 1
ATOM 584 O O . ASN A 1 76 ? 44.927 -10.919 -67.661 1.00 80.88 76 ASN A O 1
ATOM 588 N N . TRP A 1 77 ? 43.521 -10.100 -69.199 1.00 85.94 77 TRP A N 1
ATOM 589 C CA . TRP A 1 77 ? 43.464 -8.724 -68.692 1.00 85.94 77 TRP A CA 1
ATOM 590 C C . TRP A 1 77 ? 42.057 -8.404 -68.196 1.00 85.94 77 TRP A C 1
ATOM 592 O O . TRP A 1 77 ? 41.089 -9.105 -68.503 1.00 85.94 77 TRP A O 1
ATOM 602 N N . LYS A 1 78 ? 41.925 -7.345 -67.397 1.00 85.81 78 LYS A N 1
ATOM 603 C CA . LYS A 1 78 ? 40.647 -6.991 -66.776 1.00 85.81 78 LYS A CA 1
ATOM 604 C C . LYS A 1 78 ? 39.768 -6.251 -67.782 1.00 85.81 78 LYS A C 1
ATOM 606 O O . LYS A 1 78 ? 40.065 -5.119 -68.140 1.00 85.81 78 LYS A O 1
ATOM 611 N N . LYS A 1 79 ? 38.689 -6.880 -68.252 1.00 87.50 79 LYS A N 1
ATOM 612 C CA . LYS A 1 79 ? 37.693 -6.211 -69.104 1.00 87.50 79 LYS A CA 1
ATOM 613 C C . LYS A 1 79 ? 36.850 -5.260 -68.266 1.00 87.50 79 LYS A C 1
ATOM 615 O O . LYS A 1 79 ? 36.277 -5.676 -67.261 1.00 87.50 79 LYS A O 1
ATOM 620 N N . LEU A 1 80 ? 36.785 -4.002 -68.682 1.00 87.06 80 LEU A N 1
ATOM 621 C CA . LEU A 1 80 ? 35.892 -3.023 -68.085 1.00 87.06 80 LEU A CA 1
ATOM 622 C C . LEU A 1 80 ? 34.467 -3.337 -68.520 1.00 87.06 80 LEU A C 1
ATOM 624 O O . LEU A 1 80 ? 34.220 -3.644 -69.684 1.00 87.06 80 LEU A O 1
ATOM 628 N N . SER A 1 81 ? 33.538 -3.304 -67.571 1.00 78.12 81 SER A N 1
ATOM 629 C CA . SER A 1 81 ? 32.133 -3.597 -67.823 1.00 78.12 81 SER A CA 1
ATOM 630 C C . SER A 1 81 ? 31.277 -2.388 -67.454 1.00 78.12 81 SER A C 1
ATOM 632 O O . SER A 1 81 ? 31.389 -1.913 -66.325 1.00 78.12 81 SER A O 1
ATOM 634 N N . PRO A 1 82 ? 30.389 -1.930 -68.349 1.00 85.94 82 PRO A N 1
ATOM 635 C CA . PRO A 1 82 ? 30.318 -2.306 -69.766 1.00 85.94 82 PRO A CA 1
ATOM 636 C C . PRO A 1 82 ? 31.549 -1.818 -70.562 1.00 85.94 82 PRO A C 1
ATOM 638 O O . PRO A 1 82 ? 32.140 -0.780 -70.256 1.00 85.94 82 PRO A O 1
ATOM 641 N N . GLN A 1 83 ? 31.923 -2.564 -71.605 1.00 89.94 83 GLN A N 1
ATOM 642 C CA . GLN A 1 83 ? 32.908 -2.103 -72.591 1.00 89.94 83 GLN A CA 1
ATOM 643 C C . GLN A 1 83 ? 32.295 -0.982 -73.443 1.00 89.94 83 GLN A C 1
ATOM 645 O O . GLN A 1 83 ? 31.090 -0.985 -73.703 1.00 89.94 83 GLN A O 1
ATOM 650 N N . THR A 1 84 ? 33.108 -0.026 -73.884 1.00 93.25 84 THR A N 1
ATOM 651 C CA . THR A 1 84 ? 32.653 1.066 -74.755 1.00 93.25 84 THR A CA 1
ATOM 652 C C . THR A 1 84 ? 32.318 0.534 -76.144 1.00 93.25 84 THR A C 1
ATOM 654 O O . THR A 1 84 ? 33.115 -0.190 -76.751 1.00 93.25 84 THR A O 1
ATOM 657 N N . ALA A 1 85 ? 31.134 0.887 -76.644 1.00 94.44 85 ALA A N 1
ATOM 658 C CA . ALA A 1 85 ? 30.684 0.534 -77.986 1.00 94.44 85 ALA A CA 1
ATOM 659 C C . ALA A 1 85 ? 31.270 1.476 -79.053 1.00 94.44 85 ALA A C 1
ATOM 661 O O . ALA A 1 85 ? 31.688 2.594 -78.765 1.00 94.44 85 ALA A O 1
ATOM 662 N N . VAL A 1 86 ? 31.283 1.041 -80.315 1.00 94.50 86 VAL A N 1
ATOM 663 C CA . VAL A 1 86 ? 31.726 1.895 -81.431 1.00 94.50 86 VAL A CA 1
ATOM 664 C C . VAL A 1 86 ? 30.796 3.109 -81.558 1.00 94.50 86 VAL A C 1
ATOM 666 O O . VAL A 1 86 ? 29.577 2.955 -81.627 1.00 94.50 86 VAL A O 1
ATOM 669 N N . GLY A 1 87 ? 31.376 4.308 -81.606 1.00 93.19 87 GLY A N 1
ATOM 670 C CA . GLY A 1 87 ? 30.674 5.593 -81.619 1.00 93.19 87 GLY A CA 1
ATOM 671 C C . GLY A 1 87 ? 30.317 6.143 -80.232 1.00 93.19 87 GLY A C 1
ATOM 672 O O . GLY A 1 87 ? 29.688 7.197 -80.156 1.00 93.19 87 GLY A O 1
ATOM 673 N N . GLU A 1 88 ? 30.693 5.457 -79.148 1.00 95.88 88 GLU A N 1
ATOM 674 C CA . GLU A 1 88 ? 30.440 5.874 -77.765 1.00 95.88 88 GLU A CA 1
ATOM 675 C C . GLU A 1 88 ? 31.690 6.512 -77.131 1.00 95.88 88 GLU A C 1
ATOM 677 O O . GLU A 1 88 ? 32.821 6.072 -77.356 1.00 95.88 88 GLU A O 1
ATOM 682 N N . THR A 1 89 ? 31.466 7.523 -76.288 1.00 96.25 89 THR A N 1
ATOM 683 C CA . THR A 1 89 ? 32.422 7.992 -75.277 1.00 96.25 89 THR A CA 1
ATOM 684 C C . THR A 1 89 ? 31.917 7.557 -73.908 1.00 96.25 89 THR A C 1
ATOM 686 O O . THR A 1 89 ? 30.764 7.823 -73.566 1.00 96.25 89 THR A O 1
ATOM 689 N N . ARG A 1 90 ? 32.769 6.909 -73.115 1.00 94.69 90 ARG A N 1
ATOM 690 C CA . ARG A 1 90 ? 32.434 6.447 -71.766 1.00 94.69 90 ARG A CA 1
ATOM 691 C C . ARG A 1 90 ? 33.476 6.921 -70.767 1.00 94.69 90 ARG A C 1
ATOM 693 O O . ARG A 1 90 ? 34.668 6.768 -71.012 1.00 94.69 90 ARG A O 1
ATOM 700 N N . HIS A 1 91 ? 33.008 7.433 -69.638 1.00 93.62 91 HIS A N 1
ATOM 701 C CA . HIS A 1 91 ? 33.850 7.720 -68.487 1.00 93.62 91 HIS A CA 1
ATOM 702 C C . HIS A 1 91 ? 34.096 6.440 -67.679 1.00 93.62 91 HIS A C 1
ATOM 704 O O . HIS A 1 91 ? 33.152 5.701 -67.380 1.00 93.62 91 HIS A O 1
ATOM 710 N N . TYR A 1 92 ? 35.349 6.176 -67.329 1.00 89.50 92 TYR A N 1
ATOM 711 C CA . TYR A 1 92 ? 35.773 5.038 -66.529 1.00 89.50 92 TYR A CA 1
ATOM 712 C C . TYR A 1 92 ? 36.497 5.505 -65.278 1.00 89.50 92 TYR A C 1
ATOM 714 O O . TYR A 1 92 ? 37.511 6.185 -65.381 1.00 89.50 92 TYR A O 1
ATOM 722 N N . LYS A 1 93 ? 36.026 5.007 -64.133 1.00 87.56 93 LYS A N 1
ATOM 723 C CA . LYS A 1 93 ? 36.682 5.113 -62.833 1.00 87.56 93 LYS A CA 1
ATOM 724 C C . LYS A 1 93 ? 37.110 3.738 -62.361 1.00 87.56 93 LYS A C 1
ATOM 726 O O . LYS A 1 93 ? 36.264 2.903 -62.042 1.00 87.56 93 LYS A O 1
ATOM 731 N N . ILE A 1 94 ? 38.409 3.471 -62.337 1.00 87.12 94 ILE A N 1
ATOM 732 C CA . ILE A 1 94 ? 38.937 2.148 -62.004 1.00 87.12 94 ILE A CA 1
ATOM 733 C C . ILE A 1 94 ? 39.714 2.221 -60.689 1.00 87.12 94 ILE A C 1
ATOM 735 O O . ILE A 1 94 ? 40.708 2.945 -60.611 1.00 87.12 94 ILE A O 1
ATOM 739 N N . PRO A 1 95 ? 39.354 1.425 -59.669 1.00 83.81 95 PRO A N 1
ATOM 740 C CA . PRO A 1 95 ? 40.139 1.316 -58.447 1.00 83.81 95 PRO A CA 1
ATOM 741 C C . PRO A 1 95 ? 41.356 0.413 -58.673 1.00 83.81 95 PRO A C 1
ATOM 743 O O . PRO A 1 95 ? 41.380 -0.741 -58.244 1.00 83.81 95 PRO A O 1
ATOM 746 N N . VAL A 1 96 ? 42.367 0.920 -59.384 1.00 87.06 96 VAL A N 1
ATOM 747 C CA . VAL A 1 96 ? 43.593 0.172 -59.723 1.00 87.06 96 VAL A CA 1
ATOM 748 C C . VAL A 1 96 ? 44.228 -0.489 -58.496 1.00 87.06 96 VAL A C 1
ATOM 750 O O . VAL A 1 96 ? 44.632 -1.650 -58.568 1.00 87.06 96 VAL A O 1
ATOM 753 N N . GLY A 1 97 ? 44.185 0.196 -57.350 1.00 84.56 97 GLY A N 1
ATOM 754 C CA . GLY A 1 97 ? 44.673 -0.273 -56.057 1.00 84.56 97 GLY A CA 1
ATOM 755 C C . GLY A 1 97 ? 44.034 -1.555 -55.520 1.00 84.56 97 GLY A C 1
ATOM 756 O O . GLY A 1 97 ? 44.639 -2.251 -54.704 1.00 84.56 97 GLY A O 1
ATOM 757 N N . MET A 1 98 ? 42.825 -1.900 -55.975 1.00 79.38 98 MET A N 1
ATOM 758 C CA . MET A 1 98 ? 42.138 -3.145 -55.592 1.00 79.38 98 MET A CA 1
ATOM 759 C C . MET A 1 98 ? 42.648 -4.361 -56.350 1.00 79.38 98 MET A C 1
ATOM 761 O O . MET A 1 98 ? 42.528 -5.488 -55.873 1.00 79.38 98 MET A O 1
ATOM 765 N N . TYR A 1 99 ? 43.191 -4.142 -57.544 1.00 80.81 99 TYR A N 1
ATOM 766 C CA . TYR A 1 99 ? 43.686 -5.207 -58.405 1.00 80.81 99 TYR A CA 1
ATOM 767 C C . TYR A 1 99 ? 45.177 -5.436 -58.208 1.00 80.81 99 TYR A C 1
ATOM 769 O O . TYR A 1 99 ? 45.635 -6.579 -58.239 1.00 80.81 99 TYR A O 1
ATOM 777 N N . PHE A 1 100 ? 45.927 -4.355 -58.012 1.00 82.19 100 PHE A N 1
ATOM 778 C CA . PHE A 1 100 ? 47.368 -4.394 -57.864 1.00 82.19 100 PHE A CA 1
ATOM 779 C C . PHE A 1 100 ? 47.851 -3.243 -56.979 1.00 82.19 100 PHE A C 1
ATOM 781 O O . PHE A 1 100 ? 47.448 -2.095 -57.140 1.00 82.19 100 PHE A O 1
ATOM 788 N N . THR A 1 101 ? 48.754 -3.558 -56.051 1.00 86.62 101 THR A N 1
ATOM 789 C CA . THR A 1 101 ? 49.412 -2.581 -55.178 1.00 86.62 101 THR A CA 1
ATOM 790 C C . THR A 1 101 ? 50.930 -2.627 -55.343 1.00 86.62 101 THR A C 1
ATOM 792 O O . THR A 1 101 ? 51.498 -3.541 -55.955 1.00 86.62 101 THR A O 1
ATOM 795 N N . GLY A 1 102 ? 51.613 -1.625 -54.798 1.00 87.88 102 GLY A N 1
ATOM 796 C CA . GLY A 1 102 ? 53.060 -1.612 -54.626 1.00 87.88 102 GLY A CA 1
ATOM 797 C C . GLY A 1 102 ? 53.740 -0.393 -55.233 1.00 87.88 102 GLY A C 1
ATOM 798 O O . GLY A 1 102 ? 53.121 0.465 -55.854 1.00 87.88 102 GLY A O 1
ATOM 799 N N . THR A 1 103 ? 55.056 -0.334 -55.066 1.00 89.75 103 THR A N 1
ATOM 800 C CA . THR A 1 103 ? 55.871 0.817 -55.461 1.00 89.75 103 THR A CA 1
ATOM 801 C C . THR A 1 103 ? 56.532 0.623 -56.827 1.00 89.75 103 THR A C 1
ATOM 803 O O . THR A 1 103 ? 56.706 -0.511 -57.302 1.00 89.75 103 THR A O 1
ATOM 806 N N . GLY A 1 104 ? 56.934 1.738 -57.445 1.00 88.69 104 GLY A N 1
ATOM 807 C CA . GLY A 1 104 ? 57.807 1.756 -58.621 1.00 88.69 104 GLY A CA 1
ATOM 808 C C . GLY A 1 104 ? 57.095 1.756 -59.974 1.00 88.69 104 GLY A C 1
ATOM 809 O O . GLY A 1 104 ? 57.742 1.453 -60.973 1.00 88.69 104 GLY A O 1
ATOM 810 N N . TYR A 1 105 ? 55.799 2.076 -60.033 1.00 91.06 105 TYR A N 1
ATOM 811 C CA . TYR A 1 105 ? 55.071 2.205 -61.300 1.00 91.06 105 TYR A CA 1
ATOM 812 C C . TYR A 1 105 ? 55.497 3.494 -62.005 1.00 91.06 105 TYR A C 1
ATOM 814 O O . TYR A 1 105 ? 55.375 4.577 -61.441 1.00 91.06 105 TYR A O 1
ATOM 822 N N . LYS A 1 106 ? 56.046 3.388 -63.216 1.00 92.31 106 LYS A N 1
ATOM 823 C CA . LYS A 1 106 ? 56.670 4.508 -63.941 1.00 92.31 106 LYS A CA 1
ATOM 824 C C . LYS A 1 106 ? 56.087 4.724 -65.336 1.00 92.31 106 LYS A C 1
ATOM 826 O O . LYS A 1 106 ? 56.390 5.731 -65.966 1.00 92.31 106 LYS A O 1
ATOM 831 N N . TYR A 1 107 ? 55.282 3.795 -65.840 1.00 91.81 107 TYR A N 1
ATOM 832 C CA . TYR A 1 107 ? 54.798 3.831 -67.214 1.00 91.81 107 TYR A CA 1
ATOM 833 C C . TYR A 1 107 ? 53.275 3.753 -67.270 1.00 91.81 107 TYR A C 1
ATOM 835 O O . TYR A 1 107 ? 52.683 2.817 -66.741 1.00 91.81 107 TYR A O 1
ATOM 843 N N . LEU A 1 108 ? 52.662 4.719 -67.955 1.00 91.88 108 LEU A N 1
ATOM 844 C CA . LEU A 1 108 ? 51.265 4.680 -68.378 1.00 91.88 108 LEU A CA 1
ATOM 845 C C . LEU A 1 108 ? 51.222 4.238 -69.840 1.00 91.88 108 LEU A C 1
ATOM 847 O O . LEU A 1 108 ? 51.808 4.883 -70.710 1.00 91.88 108 LEU A O 1
ATOM 851 N N . ILE A 1 109 ? 50.573 3.115 -70.113 1.00 91.19 109 ILE A N 1
ATOM 852 C CA . ILE A 1 109 ? 50.593 2.470 -71.425 1.00 91.19 109 ILE A CA 1
ATOM 853 C C . ILE A 1 109 ? 49.209 2.565 -72.048 1.00 91.19 109 ILE A C 1
ATOM 855 O O . ILE A 1 109 ? 48.231 2.149 -71.437 1.00 91.19 109 ILE A O 1
ATOM 859 N N . PHE A 1 110 ? 49.148 3.053 -73.284 1.00 92.62 110 PHE A N 1
ATOM 860 C CA . PHE A 1 110 ? 47.957 2.995 -74.122 1.00 92.62 110 PHE A CA 1
ATOM 861 C C . PHE A 1 110 ? 48.161 1.964 -75.224 1.00 92.62 110 PHE A C 1
ATOM 863 O O . PHE A 1 110 ? 49.215 1.928 -75.879 1.00 92.62 110 PHE A O 1
ATOM 870 N N . MET A 1 111 ? 47.151 1.128 -75.426 1.00 90.44 111 MET A N 1
ATOM 871 C CA . MET A 1 111 ? 47.230 -0.008 -76.323 1.00 90.44 111 MET A CA 1
ATOM 872 C C . MET A 1 111 ? 46.014 -0.107 -77.224 1.00 90.44 111 MET A C 1
ATOM 874 O O . MET A 1 111 ? 44.881 -0.059 -76.754 1.00 90.44 111 MET A O 1
ATOM 878 N N . GLN A 1 112 ? 46.283 -0.311 -78.506 1.00 91.94 112 GLN A N 1
ATOM 879 C CA . GLN A 1 112 ? 45.331 -0.775 -79.495 1.00 91.94 112 GLN A CA 1
ATOM 880 C C . GLN A 1 112 ? 45.998 -1.894 -80.290 1.00 91.94 112 GLN A C 1
ATOM 882 O O . GLN A 1 112 ? 46.882 -1.608 -81.101 1.00 91.94 112 GLN A O 1
ATOM 887 N N . ASP A 1 113 ? 45.604 -3.131 -80.001 1.00 88.94 113 ASP A N 1
ATOM 888 C CA . ASP A 1 113 ? 46.155 -4.340 -80.607 1.00 88.94 113 ASP A CA 1
ATOM 889 C C . ASP A 1 113 ? 45.323 -4.769 -81.821 1.00 88.94 113 ASP A C 1
ATOM 891 O O . ASP A 1 113 ? 44.091 -4.826 -81.762 1.00 88.94 113 ASP A O 1
ATOM 895 N N . ASN A 1 114 ? 46.020 -5.031 -82.923 1.00 87.75 114 ASN A N 1
ATOM 896 C CA . ASN A 1 114 ? 45.487 -5.551 -84.177 1.00 87.75 114 ASN A CA 1
ATOM 897 C C . ASN A 1 114 ? 46.593 -6.358 -84.880 1.00 87.75 114 ASN A C 1
ATOM 899 O O . ASN A 1 114 ? 47.485 -5.820 -85.563 1.00 87.75 114 ASN A O 1
ATOM 903 N N . ASP A 1 115 ? 46.516 -7.672 -84.710 1.00 83.62 115 ASP A N 1
ATOM 904 C CA . ASP A 1 115 ? 47.365 -8.680 -85.336 1.00 83.62 115 ASP A CA 1
ATOM 905 C C . ASP A 1 115 ? 46.747 -9.264 -86.618 1.00 83.62 115 ASP A C 1
ATOM 907 O O . ASP A 1 115 ? 47.252 -10.239 -87.189 1.00 83.62 115 ASP A O 1
ATOM 911 N N . SER A 1 116 ? 45.692 -8.635 -87.145 1.00 82.25 116 SER A N 1
ATOM 912 C CA . SER A 1 116 ? 45.127 -8.998 -88.441 1.00 82.25 116 SER A CA 1
ATOM 913 C C . SER A 1 116 ? 46.085 -8.683 -89.602 1.00 82.25 116 SER A C 1
ATOM 915 O O . SER A 1 116 ? 47.072 -7.949 -89.490 1.00 82.25 116 SER A O 1
ATOM 917 N N . SER A 1 117 ? 45.770 -9.220 -90.788 1.00 80.69 117 SER A N 1
ATOM 918 C CA . SER A 1 117 ? 46.537 -8.923 -92.007 1.00 80.69 117 SER A CA 1
ATOM 919 C C . SER A 1 117 ? 46.514 -7.438 -92.407 1.00 80.69 117 SER A C 1
ATOM 921 O O . SER A 1 117 ? 47.422 -6.997 -93.111 1.00 80.69 117 SER A O 1
ATOM 923 N N . ASN A 1 118 ? 45.512 -6.670 -91.952 1.00 83.81 118 ASN A N 1
ATOM 924 C CA . ASN A 1 118 ? 45.423 -5.229 -92.157 1.00 83.81 118 ASN A CA 1
ATOM 925 C C . ASN A 1 118 ? 45.576 -4.506 -90.819 1.00 83.81 118 ASN A C 1
ATOM 927 O O . ASN A 1 118 ? 44.614 -4.305 -90.089 1.00 83.81 118 ASN A O 1
ATOM 931 N N . ARG A 1 119 ? 46.800 -4.073 -90.524 1.00 85.69 119 ARG A N 1
ATOM 932 C CA . ARG A 1 119 ? 47.112 -3.433 -89.245 1.00 85.69 119 ARG A CA 1
ATOM 933 C C . ARG A 1 119 ? 46.780 -1.942 -89.227 1.00 85.69 119 ARG A C 1
ATOM 935 O O . ARG A 1 119 ? 47.084 -1.309 -88.226 1.00 85.69 119 ARG A O 1
ATOM 942 N N . ASP A 1 120 ? 46.318 -1.345 -90.330 1.00 85.94 120 ASP A N 1
ATOM 943 C CA . ASP A 1 120 ? 46.036 0.102 -90.442 1.00 85.94 120 ASP A CA 1
ATOM 944 C C . ASP A 1 120 ? 44.653 0.504 -89.895 1.00 85.94 120 ASP A C 1
ATOM 946 O O . ASP A 1 120 ? 44.367 1.695 -89.818 1.00 85.94 120 ASP A O 1
ATOM 950 N N . THR A 1 121 ? 43.810 -0.456 -89.513 1.00 87.25 121 THR A N 1
ATOM 951 C CA . THR A 1 121 ? 42.454 -0.216 -88.992 1.00 87.25 121 THR A CA 1
ATOM 952 C C . THR A 1 121 ? 42.433 -0.069 -87.471 1.00 87.25 121 THR A C 1
ATOM 954 O O . THR A 1 121 ? 43.371 -0.495 -86.785 1.00 87.25 121 THR A O 1
ATOM 957 N N . GLY A 1 122 ? 41.378 0.564 -86.954 1.00 90.44 122 GLY A N 1
ATOM 958 C CA . GLY A 1 122 ? 41.196 0.833 -85.535 1.00 90.44 122 GLY A CA 1
ATOM 959 C C . GLY A 1 122 ? 41.482 2.279 -85.168 1.00 90.44 122 GLY A C 1
ATOM 960 O O . GLY A 1 122 ? 42.494 2.860 -85.578 1.00 90.44 122 GLY A O 1
ATOM 961 N N . LYS A 1 123 ? 40.621 2.851 -84.325 1.00 94.25 123 LYS A N 1
ATOM 962 C CA . LYS A 1 123 ? 40.764 4.212 -83.817 1.00 94.25 123 LYS A CA 1
ATOM 963 C C . LYS A 1 123 ? 40.085 4.367 -82.462 1.00 94.25 123 LYS A C 1
ATOM 965 O O . LYS A 1 123 ? 38.878 4.162 -82.324 1.00 94.25 123 LYS A O 1
ATOM 970 N N . SER A 1 124 ? 40.864 4.780 -81.469 1.00 95.88 124 SER A N 1
ATOM 971 C CA . SER A 1 124 ? 40.379 5.056 -80.118 1.00 95.88 124 SER A CA 1
ATOM 972 C C . SER A 1 124 ? 41.083 6.255 -79.496 1.00 95.88 124 SER A C 1
ATOM 974 O O . SER A 1 124 ? 42.206 6.598 -79.870 1.00 95.88 124 SER A O 1
ATOM 976 N N . THR A 1 125 ? 40.409 6.908 -78.551 1.00 96.56 125 THR A N 1
ATOM 977 C CA . THR A 1 125 ? 40.938 8.067 -77.828 1.00 96.56 125 THR A CA 1
ATOM 978 C C . THR A 1 125 ? 40.732 7.900 -76.329 1.00 96.56 125 THR A C 1
ATOM 980 O O . THR A 1 125 ? 39.614 7.644 -75.889 1.00 96.56 125 THR A O 1
ATOM 983 N N . PHE A 1 126 ? 41.800 8.090 -75.557 1.00 96.62 126 PHE A N 1
ATOM 984 C CA . PHE A 1 126 ? 41.765 8.243 -74.102 1.00 96.62 126 PHE A CA 1
ATOM 985 C C . PHE A 1 126 ? 41.921 9.724 -73.769 1.00 96.62 126 PHE A C 1
ATOM 987 O O . PHE A 1 126 ? 42.841 10.359 -74.282 1.00 96.62 126 PHE A O 1
ATOM 994 N N . ALA A 1 127 ? 41.053 10.280 -72.934 1.00 96.38 127 ALA A N 1
ATOM 995 C CA . ALA A 1 127 ? 41.080 11.680 -72.535 1.00 96.38 127 ALA A CA 1
ATOM 996 C C . ALA A 1 127 ? 40.908 11.835 -71.021 1.00 96.38 127 ALA A C 1
ATOM 998 O O . ALA A 1 127 ? 40.398 10.933 -70.363 1.00 96.38 127 ALA A O 1
ATOM 999 N N . ASN A 1 128 ? 41.342 12.977 -70.483 1.00 95.06 128 ASN A N 1
ATOM 1000 C CA . ASN A 1 128 ? 41.170 13.356 -69.077 1.00 95.06 128 ASN A CA 1
ATOM 1001 C C . ASN A 1 128 ? 41.662 12.272 -68.101 1.00 95.06 128 ASN A C 1
ATOM 1003 O O . ASN A 1 128 ? 40.977 11.936 -67.142 1.00 95.06 128 ASN A O 1
ATOM 1007 N N . VAL A 1 129 ? 42.831 11.684 -68.390 1.00 93.75 129 VAL A N 1
ATOM 1008 C CA . VAL A 1 129 ? 43.392 10.613 -67.560 1.00 93.75 129 VAL A CA 1
ATOM 1009 C C . VAL A 1 129 ? 43.948 11.197 -66.264 1.00 93.75 129 VAL A C 1
ATOM 1011 O O . VAL A 1 129 ? 44.961 11.897 -66.279 1.00 93.75 129 VAL A O 1
ATOM 1014 N N . GLU A 1 130 ? 43.323 10.854 -65.146 1.00 91.88 130 GLU A N 1
ATOM 1015 C CA . GLU A 1 130 ? 43.715 11.257 -63.799 1.00 91.88 130 GLU A CA 1
ATOM 1016 C C . GLU A 1 130 ? 44.050 10.024 -62.963 1.00 91.88 130 GLU A C 1
ATOM 1018 O O . GLU A 1 130 ? 43.303 9.052 -62.953 1.00 91.88 130 GLU A O 1
ATOM 1023 N N . ILE A 1 131 ? 45.177 10.051 -62.249 1.00 90.69 131 ILE A N 1
ATOM 1024 C CA . ILE A 1 131 ? 45.538 9.025 -61.265 1.00 90.69 131 ILE A CA 1
ATOM 1025 C C . ILE A 1 131 ? 45.606 9.715 -59.908 1.00 90.69 131 ILE A C 1
ATOM 1027 O O . ILE A 1 131 ? 46.377 10.661 -59.740 1.00 90.69 131 ILE A O 1
ATOM 1031 N N . GLY A 1 132 ? 44.808 9.251 -58.952 1.00 88.56 132 GLY A N 1
ATOM 1032 C CA . GLY A 1 132 ? 44.682 9.881 -57.640 1.00 88.56 132 GLY A CA 1
ATOM 1033 C C . GLY A 1 132 ? 44.346 8.892 -56.534 1.00 88.56 132 GLY A C 1
ATOM 1034 O O . GLY A 1 132 ? 44.076 7.721 -56.786 1.00 88.56 132 GLY A O 1
ATOM 1035 N N . GLU A 1 133 ? 44.368 9.375 -55.296 1.00 87.50 133 GLU A N 1
ATOM 1036 C CA . GLU A 1 133 ? 43.959 8.617 -54.113 1.00 87.50 133 GLU A CA 1
ATOM 1037 C C . GLU A 1 133 ? 42.526 8.987 -53.731 1.00 87.50 133 GLU A C 1
ATOM 1039 O O . GLU A 1 133 ? 42.170 10.168 -53.707 1.00 87.50 133 GLU A O 1
ATOM 1044 N N . ALA A 1 134 ? 41.709 7.987 -53.402 1.00 83.31 134 ALA A N 1
ATOM 1045 C CA . ALA A 1 134 ? 40.422 8.228 -52.762 1.00 83.31 134 ALA A CA 1
ATOM 1046 C C . ALA A 1 134 ? 40.621 8.969 -51.420 1.00 83.31 134 ALA A C 1
ATOM 1048 O O . ALA A 1 134 ? 41.571 8.651 -50.694 1.00 83.31 134 ALA A O 1
ATOM 1049 N N . PRO A 1 135 ? 39.748 9.934 -51.070 1.00 89.88 135 PRO A N 1
ATOM 1050 C CA . PRO A 1 135 ? 39.824 10.626 -49.787 1.00 89.88 135 PRO A CA 1
ATOM 1051 C C . PRO A 1 135 ? 39.572 9.654 -48.630 1.00 89.88 135 PRO A C 1
ATOM 1053 O O . PRO A 1 135 ? 38.848 8.673 -48.788 1.00 89.88 135 PRO A O 1
ATOM 1056 N N . ASP A 1 136 ? 40.148 9.938 -47.462 1.00 92.75 136 ASP A N 1
ATOM 1057 C CA . ASP A 1 136 ? 39.888 9.173 -46.240 1.00 92.75 136 ASP A CA 1
ATOM 1058 C C . ASP A 1 136 ? 38.450 9.420 -45.743 1.00 92.75 136 ASP A C 1
ATOM 1060 O O . ASP A 1 136 ? 37.927 10.531 -45.854 1.00 92.75 136 ASP A O 1
ATOM 1064 N N . LEU A 1 137 ? 37.809 8.392 -45.177 1.00 94.88 137 LEU A N 1
ATOM 1065 C CA . LEU A 1 137 ? 36.444 8.499 -44.650 1.00 94.88 137 LEU A CA 1
ATOM 1066 C C . LEU A 1 137 ? 36.473 9.176 -43.274 1.00 94.88 137 LEU A C 1
ATOM 1068 O O . LEU A 1 137 ? 37.118 8.687 -42.348 1.00 94.88 137 LEU A O 1
ATOM 1072 N N . LEU A 1 138 ? 35.766 10.289 -43.122 1.00 95.81 138 LEU A N 1
ATOM 1073 C CA . LEU A 1 138 ? 35.649 11.012 -41.863 1.00 95.81 138 LEU A CA 1
ATOM 1074 C C . LEU A 1 138 ? 34.518 10.422 -41.014 1.00 95.81 138 LEU A C 1
ATOM 1076 O O . LEU A 1 138 ? 33.354 10.426 -41.408 1.00 95.81 138 LEU A O 1
ATOM 1080 N N . VAL A 1 139 ? 34.863 9.970 -39.811 1.00 96.44 139 VAL A N 1
ATOM 1081 C CA . VAL A 1 139 ? 33.905 9.590 -38.766 1.00 96.44 139 VAL A CA 1
ATOM 1082 C C . VAL A 1 139 ? 34.190 10.380 -37.494 1.00 96.44 139 VAL A C 1
ATOM 1084 O O . VAL A 1 139 ? 35.289 10.907 -37.303 1.00 96.44 139 VAL A O 1
ATOM 1087 N N . LYS A 1 140 ? 33.229 10.436 -36.576 1.00 95.81 140 LYS A N 1
ATOM 1088 C CA . LYS A 1 140 ? 33.448 11.004 -35.241 1.00 95.81 140 LYS A CA 1
ATOM 1089 C C . LYS A 1 140 ? 33.618 9.897 -34.215 1.00 95.81 140 LYS A C 1
ATOM 1091 O O . LYS A 1 140 ? 32.789 9.009 -34.119 1.00 95.81 140 LYS A O 1
ATOM 1096 N N . VAL A 1 141 ? 34.666 9.954 -33.404 1.00 94.56 141 VAL A N 1
ATOM 1097 C CA . VAL A 1 141 ? 34.837 9.048 -32.260 1.00 94.56 141 VAL A CA 1
ATOM 1098 C C . VAL A 1 141 ? 34.914 9.897 -31.003 1.00 94.56 141 VAL A C 1
ATOM 1100 O O . VAL A 1 141 ? 35.831 10.702 -30.845 1.00 94.56 141 VAL A O 1
ATOM 1103 N N . ASN A 1 142 ? 33.930 9.751 -30.118 1.00 89.31 142 ASN A N 1
ATOM 1104 C CA . ASN A 1 142 ? 33.764 10.542 -28.898 1.00 89.31 142 ASN A CA 1
ATOM 1105 C C . ASN A 1 142 ? 33.854 12.057 -29.162 1.00 89.31 142 ASN A C 1
ATOM 1107 O O . ASN A 1 142 ? 34.572 12.784 -28.477 1.00 89.31 142 ASN A O 1
ATOM 1111 N N . GLY A 1 143 ? 33.160 12.518 -30.209 1.00 89.62 143 GLY A N 1
ATOM 1112 C CA . GLY A 1 143 ? 33.123 13.924 -30.624 1.00 89.62 143 GLY A CA 1
ATOM 1113 C C . GLY A 1 143 ? 34.361 14.422 -31.380 1.00 89.62 143 GLY A C 1
ATOM 1114 O O . GLY A 1 143 ? 34.377 15.578 -31.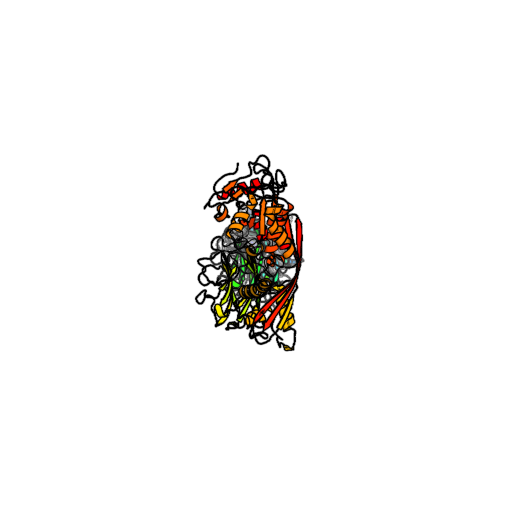797 1.00 89.62 143 GLY A O 1
ATOM 1115 N N . LYS A 1 144 ? 35.383 13.580 -31.586 1.00 93.94 144 LYS A N 1
ATOM 1116 C CA . LYS A 1 144 ? 36.603 13.933 -32.319 1.00 93.94 144 LYS A CA 1
ATOM 1117 C C . LYS A 1 144 ? 36.578 13.397 -33.749 1.00 93.94 144 LYS A C 1
ATOM 1119 O O . LYS A 1 144 ? 36.393 12.198 -33.963 1.00 93.94 144 LYS A O 1
ATOM 1124 N N . ASP A 1 145 ? 36.873 14.275 -34.700 1.00 95.94 145 ASP A N 1
ATOM 1125 C CA . ASP A 1 145 ? 37.089 13.924 -36.103 1.00 95.94 145 ASP A CA 1
ATOM 1126 C C . ASP A 1 145 ? 38.225 12.896 -36.240 1.00 95.94 145 ASP A C 1
ATOM 1128 O O . ASP A 1 145 ? 39.346 13.091 -35.754 1.00 95.94 145 ASP A O 1
ATOM 1132 N N . THR A 1 146 ? 37.906 11.771 -36.874 1.00 95.50 146 THR A N 1
ATOM 1133 C CA . THR A 1 146 ? 38.771 10.605 -37.050 1.00 95.50 146 THR A CA 1
ATOM 1134 C C . THR A 1 146 ? 38.718 10.177 -38.513 1.00 95.50 146 THR A C 1
ATOM 1136 O O . THR A 1 146 ? 37.667 9.792 -39.015 1.00 95.50 146 THR A O 1
ATOM 1139 N N . PHE A 1 147 ? 39.858 10.250 -39.199 1.00 94.56 147 PHE A N 1
ATOM 1140 C CA . PHE A 1 147 ? 39.979 9.886 -40.611 1.00 94.56 147 PHE A CA 1
ATOM 1141 C C . PHE A 1 147 ? 40.363 8.412 -40.739 1.00 94.56 147 PHE A C 1
ATOM 1143 O O . PHE A 1 147 ? 41.409 7.997 -40.241 1.00 94.56 147 PHE A O 1
ATOM 1150 N N . LEU A 1 148 ? 39.508 7.626 -41.383 1.00 93.75 148 LEU A N 1
ATOM 1151 C CA . LEU A 1 148 ? 39.721 6.212 -41.665 1.00 93.75 148 LEU A CA 1
ATOM 1152 C C . LEU A 1 148 ? 40.512 6.094 -42.978 1.00 93.75 148 LEU A C 1
ATOM 1154 O O . LEU A 1 148 ? 39.989 6.477 -44.030 1.00 93.75 148 LEU A O 1
ATOM 1158 N N . PRO A 1 149 ? 41.762 5.588 -42.940 1.00 90.88 149 PRO A N 1
ATOM 1159 C CA . PRO A 1 149 ? 42.667 5.645 -44.077 1.00 90.88 149 PRO A CA 1
ATOM 1160 C C . PRO A 1 149 ? 42.222 4.691 -45.184 1.00 90.88 149 PRO A C 1
ATOM 1162 O O . PRO A 1 149 ? 42.376 3.469 -45.082 1.00 90.88 149 PRO A O 1
ATOM 1165 N N . MET A 1 150 ? 41.718 5.233 -46.295 1.00 86.88 150 MET A N 1
ATOM 1166 C CA . MET A 1 150 ? 41.152 4.392 -47.356 1.00 86.88 150 MET A CA 1
ATOM 1167 C C . MET A 1 150 ? 42.206 3.577 -48.102 1.00 86.88 150 MET A C 1
ATOM 1169 O O . MET A 1 150 ? 41.917 2.511 -48.655 1.00 86.88 150 MET A O 1
ATOM 1173 N N . ARG A 1 151 ? 43.462 4.023 -48.028 1.00 84.38 151 ARG A N 1
ATOM 1174 C CA . ARG A 1 151 ? 44.641 3.307 -48.528 1.00 84.38 151 ARG A CA 1
ATOM 1175 C C . ARG A 1 151 ? 44.907 1.975 -47.813 1.00 84.38 151 ARG A C 1
ATOM 1177 O O . ARG A 1 151 ? 45.600 1.124 -48.368 1.00 84.38 151 ARG A O 1
ATOM 1184 N N . GLU A 1 152 ? 44.357 1.782 -46.611 1.00 82.88 152 GLU A N 1
ATOM 1185 C CA . GLU A 1 152 ? 44.561 0.590 -45.772 1.00 82.88 152 GLU A CA 1
ATOM 1186 C C . GLU A 1 152 ? 43.339 -0.341 -45.726 1.00 82.88 152 GLU A C 1
ATOM 1188 O O . GLU A 1 152 ? 43.353 -1.352 -45.023 1.00 82.88 152 GLU A O 1
ATOM 1193 N N . GLN A 1 153 ? 42.286 -0.048 -46.495 1.00 82.81 153 GLN A N 1
ATOM 1194 C CA . GLN A 1 153 ? 41.063 -0.855 -46.500 1.00 82.81 153 GLN A CA 1
ATOM 1195 C C . GLN A 1 153 ? 41.337 -2.332 -46.805 1.00 82.81 153 GLN A C 1
ATOM 1197 O O . GLN A 1 153 ? 42.154 -2.656 -47.662 1.00 82.81 153 GLN A O 1
ATOM 1202 N N . VAL A 1 154 ? 40.666 -3.250 -46.121 1.00 76.12 154 VAL A N 1
ATOM 1203 C CA . VAL A 1 154 ? 40.860 -4.697 -46.258 1.00 76.12 154 VAL A CA 1
ATOM 1204 C C . VAL A 1 154 ? 39.823 -5.264 -47.225 1.00 76.12 154 VAL A C 1
ATOM 1206 O O . VAL A 1 154 ? 38.622 -5.131 -47.008 1.00 76.12 154 VAL A O 1
ATOM 1209 N N . ALA A 1 155 ? 40.322 -5.885 -48.300 1.00 59.62 155 ALA A N 1
ATOM 1210 C CA . ALA A 1 155 ? 39.573 -6.247 -49.506 1.00 59.62 155 ALA A CA 1
ATOM 1211 C C . ALA A 1 155 ? 39.071 -7.711 -49.572 1.00 59.62 155 ALA A C 1
ATOM 1213 O O . ALA A 1 155 ? 38.705 -8.177 -50.644 1.00 59.62 155 ALA A O 1
ATOM 1214 N N . ALA A 1 156 ? 39.115 -8.458 -48.467 1.00 58.75 156 ALA A N 1
ATOM 1215 C CA . ALA A 1 156 ? 38.456 -9.761 -48.317 1.00 58.75 156 ALA A CA 1
ATOM 1216 C C . ALA A 1 156 ? 38.738 -10.294 -46.907 1.00 58.75 156 ALA A C 1
ATOM 1218 O O . ALA A 1 156 ? 39.771 -10.920 -46.671 1.00 58.75 156 ALA A O 1
ATOM 1219 N N . PHE A 1 157 ? 37.839 -10.035 -45.961 1.00 59.06 157 PHE A N 1
ATOM 1220 C CA . PHE A 1 157 ? 37.823 -10.759 -44.681 1.00 59.06 157 PHE A CA 1
ATOM 1221 C C . PHE A 1 157 ? 36.989 -12.051 -44.757 1.00 59.06 157 PHE A C 1
ATOM 1223 O O . PHE A 1 157 ? 37.117 -12.905 -43.888 1.00 59.06 157 PHE A O 1
ATOM 1230 N N . ASP A 1 158 ? 36.187 -12.225 -45.814 1.00 59.03 158 ASP A N 1
ATOM 1231 C CA . ASP A 1 158 ? 35.377 -13.420 -46.070 1.00 59.03 158 ASP A CA 1
ATOM 1232 C C . ASP A 1 158 ? 35.668 -13.933 -47.493 1.00 59.03 158 ASP A C 1
ATOM 1234 O O . ASP A 1 158 ? 35.392 -13.260 -48.493 1.00 59.03 158 ASP A O 1
ATOM 1238 N N . SER A 1 159 ? 36.352 -15.075 -47.606 1.00 56.78 159 SER A N 1
ATOM 1239 C CA . SER A 1 159 ? 36.887 -15.552 -48.884 1.00 56.78 159 SER A CA 1
ATOM 1240 C C . SER A 1 159 ? 35.765 -15.970 -49.840 1.00 56.78 159 SER A C 1
ATOM 1242 O O . SER A 1 159 ? 35.118 -16.989 -49.620 1.00 56.78 159 SER A O 1
ATOM 1244 N N . GLY A 1 160 ? 35.592 -15.225 -50.936 1.00 64.00 160 GLY A N 1
ATOM 1245 C CA . GLY A 1 160 ? 34.686 -15.569 -52.042 1.00 64.00 160 GLY A CA 1
ATOM 1246 C C . GLY A 1 160 ? 33.450 -14.678 -52.182 1.00 64.00 160 GLY A C 1
ATOM 1247 O O . GLY A 1 160 ? 32.771 -14.771 -53.208 1.00 64.00 160 GLY A O 1
ATOM 1248 N N . GLN A 1 161 ? 33.192 -13.792 -51.213 1.00 72.00 161 GLN A N 1
ATOM 1249 C CA . GLN A 1 161 ? 32.066 -12.861 -51.293 1.00 72.00 161 GLN A CA 1
ATOM 1250 C C . GLN A 1 161 ? 32.438 -11.522 -51.927 1.00 72.00 161 GLN A C 1
ATOM 1252 O O . GLN A 1 161 ? 31.764 -11.051 -52.836 1.00 72.00 161 GLN A O 1
ATOM 1257 N N . ASP A 1 162 ? 33.563 -10.935 -51.544 1.00 74.38 162 ASP A N 1
ATOM 1258 C CA . ASP A 1 162 ? 33.890 -9.571 -51.948 1.00 74.38 162 ASP A CA 1
ATOM 1259 C C . ASP A 1 162 ? 34.222 -9.413 -53.450 1.00 74.38 162 ASP A C 1
ATOM 1261 O O . ASP A 1 162 ? 35.023 -10.165 -54.016 1.00 74.38 162 ASP A O 1
ATOM 1265 N N . SER A 1 163 ? 33.643 -8.401 -54.103 1.00 73.62 163 SER A N 1
ATOM 1266 C CA . SER A 1 163 ? 33.954 -8.053 -55.492 1.00 73.62 163 SER A CA 1
ATOM 1267 C C . SER A 1 163 ? 35.094 -7.041 -55.550 1.00 73.62 163 SER A C 1
ATOM 1269 O O . SER A 1 163 ? 35.023 -5.971 -54.955 1.00 73.62 163 SER A O 1
ATOM 1271 N N . THR A 1 164 ? 36.139 -7.296 -56.340 1.00 70.62 164 THR A N 1
ATOM 1272 C CA . THR A 1 164 ? 37.165 -6.272 -56.638 1.00 70.62 164 THR A CA 1
ATOM 1273 C C . THR A 1 164 ? 36.689 -5.232 -57.659 1.00 70.62 164 THR A C 1
ATOM 1275 O O . THR A 1 164 ? 37.422 -4.291 -57.951 1.00 70.62 164 THR A O 1
ATOM 1278 N N . ALA A 1 165 ? 35.492 -5.409 -58.235 1.00 69.19 165 ALA A N 1
ATOM 1279 C CA . ALA A 1 165 ? 34.960 -4.545 -59.289 1.00 69.19 165 ALA A CA 1
ATOM 1280 C C . ALA A 1 165 ? 34.414 -3.207 -58.779 1.00 69.19 165 ALA A C 1
ATOM 1282 O O . ALA A 1 165 ? 34.392 -2.249 -59.547 1.00 69.19 165 ALA A O 1
ATOM 1283 N N . TYR A 1 166 ? 34.035 -3.131 -57.501 1.00 74.88 166 TYR A N 1
ATOM 1284 C CA . TYR A 1 166 ? 33.398 -1.958 -56.909 1.00 74.88 166 TYR A CA 1
ATOM 1285 C C . TYR A 1 166 ? 34.195 -1.486 -55.682 1.00 74.88 166 TYR A C 1
ATOM 1287 O O . TYR A 1 166 ? 34.417 -2.272 -54.752 1.00 74.88 166 TYR A O 1
ATOM 1295 N N . PRO A 1 167 ? 34.706 -0.241 -55.672 1.00 74.06 167 PRO A N 1
ATOM 1296 C CA . PRO A 1 167 ? 35.356 0.328 -54.499 1.00 74.06 167 PRO A CA 1
ATOM 1297 C C . PRO A 1 167 ? 34.329 0.935 -53.535 1.00 74.06 167 PRO A C 1
ATOM 1299 O O . PRO A 1 167 ? 33.222 1.288 -53.936 1.00 74.06 167 PRO A O 1
ATOM 1302 N N . LEU A 1 168 ? 34.734 1.143 -52.279 1.00 85.12 168 LEU A N 1
ATOM 1303 C CA . LEU A 1 168 ? 34.048 2.102 -51.413 1.00 85.12 168 LEU A CA 1
ATOM 1304 C C . LEU A 1 168 ? 34.204 3.502 -52.024 1.00 85.12 168 LEU A C 1
ATOM 1306 O O . LEU A 1 168 ? 35.325 3.996 -52.169 1.00 85.12 168 LEU A O 1
ATOM 1310 N N . ALA A 1 169 ? 33.093 4.120 -52.420 1.00 86.62 169 ALA A N 1
ATOM 1311 C CA . ALA A 1 169 ? 33.093 5.432 -53.055 1.00 86.62 169 ALA A CA 1
ATOM 1312 C C . ALA A 1 169 ? 32.890 6.519 -51.996 1.00 86.62 169 ALA A C 1
ATOM 1314 O O . ALA A 1 169 ? 31.760 6.842 -51.632 1.00 86.62 169 ALA A O 1
ATOM 1315 N N . VAL A 1 170 ? 33.995 7.055 -51.480 1.00 90.12 170 VAL A N 1
ATOM 1316 C CA . VAL A 1 170 ? 33.976 8.145 -50.496 1.00 90.12 170 VAL A CA 1
ATOM 1317 C C . VAL A 1 170 ? 33.745 9.483 -51.200 1.00 90.12 170 VAL A C 1
ATOM 1319 O O . VAL A 1 170 ? 34.340 9.747 -52.249 1.00 90.12 170 VAL A O 1
ATOM 1322 N N . SER A 1 171 ? 32.875 10.327 -50.643 1.00 90.94 171 SER A N 1
ATOM 1323 C CA . SER A 1 171 ? 32.634 11.674 -51.167 1.00 90.94 171 SER A CA 1
ATOM 1324 C C . SER A 1 171 ? 33.892 12.553 -51.084 1.00 90.94 171 SER A C 1
ATOM 1326 O O . SER A 1 171 ? 34.740 12.330 -50.222 1.00 90.94 171 SER A O 1
ATOM 1328 N N . PRO A 1 172 ? 34.040 13.585 -51.940 1.00 86.12 172 PRO A N 1
ATOM 1329 C CA . PRO A 1 172 ? 35.228 14.449 -51.943 1.00 86.12 172 PRO A CA 1
ATOM 1330 C C . PRO A 1 172 ? 35.541 15.132 -50.601 1.00 86.12 172 PRO A C 1
ATOM 1332 O O . PRO A 1 172 ? 36.693 15.461 -50.335 1.00 86.12 172 PRO A O 1
ATOM 1335 N N . ASP A 1 173 ? 34.524 15.355 -49.768 1.00 89.81 173 ASP A N 1
ATOM 1336 C CA . ASP A 1 173 ? 34.639 15.922 -48.420 1.00 89.81 173 ASP A CA 1
ATOM 1337 C C . ASP A 1 173 ? 34.907 14.875 -47.322 1.00 89.81 173 ASP A C 1
ATOM 1339 O O . ASP A 1 173 ? 35.104 15.238 -46.163 1.00 89.81 173 ASP A O 1
ATOM 1343 N N . GLY A 1 174 ? 34.916 13.585 -47.666 1.00 89.69 174 GLY A N 1
ATOM 1344 C CA . GLY A 1 174 ? 35.104 12.481 -46.731 1.00 89.69 174 GLY A CA 1
ATOM 1345 C C . GLY A 1 174 ? 33.887 12.156 -45.861 1.00 89.69 174 GLY A C 1
ATOM 1346 O O . GLY A 1 174 ? 33.983 11.243 -45.053 1.00 89.69 174 GLY A O 1
ATOM 1347 N N . LEU A 1 175 ? 32.757 12.863 -45.975 1.00 92.75 175 LEU A N 1
ATOM 1348 C CA . LEU A 1 175 ? 31.630 12.744 -45.030 1.00 92.75 175 LEU A CA 1
ATOM 1349 C C . LEU A 1 175 ? 30.683 11.569 -45.300 1.00 92.75 175 LEU A C 1
ATOM 1351 O O . LEU A 1 175 ? 29.858 11.234 -44.443 1.00 92.75 175 LEU A O 1
ATOM 1355 N N . SER A 1 176 ? 30.769 10.958 -46.480 1.00 95.31 176 SER A N 1
ATOM 1356 C CA . SER A 1 176 ? 29.904 9.850 -46.871 1.00 95.31 176 SER A CA 1
ATOM 1357 C C . SER A 1 176 ? 30.651 8.780 -47.653 1.00 95.31 176 SER A C 1
ATOM 1359 O O . SER A 1 176 ? 31.650 9.056 -48.318 1.00 95.31 176 SER A O 1
ATOM 1361 N N . VAL A 1 177 ? 30.146 7.551 -47.586 1.00 93.88 177 VAL A N 1
ATOM 1362 C CA . VAL A 1 177 ? 30.629 6.414 -48.366 1.00 93.88 177 VAL A CA 1
ATOM 1363 C C . VAL A 1 177 ? 29.457 5.712 -49.041 1.00 93.88 177 VAL A C 1
ATOM 1365 O O . VAL A 1 177 ? 28.496 5.306 -48.385 1.00 93.88 177 VAL A O 1
ATOM 1368 N N . ARG A 1 178 ? 29.534 5.574 -50.366 1.00 92.94 178 ARG A N 1
ATOM 1369 C CA . ARG A 1 178 ? 28.557 4.858 -51.191 1.00 92.94 178 ARG A CA 1
ATOM 1370 C C . ARG A 1 178 ? 29.069 3.470 -51.562 1.00 92.94 178 ARG A C 1
ATOM 1372 O O . ARG A 1 178 ? 30.246 3.291 -51.889 1.00 92.94 178 ARG A O 1
ATOM 1379 N N . LEU A 1 179 ? 28.166 2.499 -51.504 1.00 91.31 179 LEU A N 1
ATOM 1380 C CA . LEU A 1 179 ? 28.380 1.105 -51.869 1.00 91.31 179 LEU A CA 1
ATOM 1381 C C . LEU A 1 179 ? 27.467 0.757 -53.045 1.00 91.31 179 LEU A C 1
ATOM 1383 O O . LEU A 1 179 ? 26.252 0.893 -52.925 1.00 91.31 179 LEU A O 1
ATOM 1387 N N . GLU A 1 180 ? 28.048 0.267 -54.141 1.00 87.94 180 GLU A N 1
ATOM 1388 C CA . GLU A 1 180 ? 27.323 -0.202 -55.328 1.00 87.94 180 GLU A CA 1
ATOM 1389 C C . GLU A 1 180 ? 27.741 -1.638 -55.672 1.00 87.94 180 GLU A C 1
ATOM 1391 O O . GLU A 1 180 ? 28.929 -1.938 -55.770 1.00 87.94 180 GLU A O 1
ATOM 1396 N N . GLY A 1 181 ? 26.772 -2.538 -55.842 1.00 85.88 181 GLY A N 1
ATOM 1397 C CA . GLY A 1 181 ? 27.051 -3.964 -56.045 1.00 85.88 181 GLY A CA 1
ATOM 1398 C C . GLY A 1 181 ? 27.570 -4.686 -54.793 1.00 85.88 181 GLY A C 1
ATOM 1399 O O . GLY A 1 181 ? 27.583 -4.138 -53.695 1.00 85.88 181 GLY A O 1
ATOM 1400 N N . ASN A 1 182 ? 27.991 -5.940 -54.959 1.00 85.62 182 ASN A N 1
ATOM 1401 C CA . ASN A 1 182 ? 28.414 -6.823 -53.870 1.00 85.62 182 ASN A CA 1
ATOM 1402 C C . ASN A 1 182 ? 29.772 -6.396 -53.285 1.00 85.62 182 ASN A C 1
ATOM 1404 O O . ASN A 1 182 ? 30.799 -6.541 -53.956 1.00 85.62 182 ASN A O 1
ATOM 1408 N N . ILE A 1 183 ? 29.792 -5.889 -52.051 1.00 84.81 183 ILE A N 1
ATOM 1409 C CA . ILE A 1 183 ? 30.969 -5.284 -51.408 1.00 84.81 183 ILE A CA 1
ATOM 1410 C C . ILE A 1 183 ? 31.058 -5.741 -49.952 1.00 84.81 183 ILE A C 1
ATOM 1412 O O . ILE A 1 183 ? 30.129 -5.538 -49.181 1.00 84.81 183 ILE A O 1
ATOM 1416 N N . HIS A 1 184 ? 32.202 -6.284 -49.532 1.00 85.69 184 HIS A N 1
ATOM 1417 C CA . HIS A 1 184 ? 32.453 -6.660 -48.132 1.00 85.69 184 HIS A CA 1
ATOM 1418 C C . HIS A 1 184 ? 33.775 -6.042 -47.657 1.00 85.69 184 HIS A C 1
ATOM 1420 O O . HIS A 1 184 ? 34.803 -6.712 -47.621 1.00 85.69 184 HIS A O 1
ATOM 1426 N N . ARG A 1 185 ? 33.770 -4.751 -47.292 1.00 83.88 185 ARG A N 1
ATOM 1427 C CA . ARG A 1 185 ? 35.004 -3.974 -47.046 1.00 83.88 185 ARG A CA 1
ATOM 1428 C C . ARG A 1 185 ? 35.092 -3.434 -45.628 1.00 83.88 185 ARG A C 1
ATOM 1430 O O . ARG A 1 185 ? 34.110 -2.961 -45.069 1.00 83.88 185 ARG A O 1
ATOM 1437 N N . ALA A 1 186 ? 36.295 -3.483 -45.066 1.00 87.06 186 ALA A N 1
ATOM 1438 C CA . ALA A 1 186 ? 36.595 -2.980 -43.732 1.00 87.06 186 ALA A CA 1
ATOM 1439 C C . ALA A 1 186 ? 37.705 -1.938 -43.810 1.00 87.06 186 ALA A C 1
ATOM 1441 O O . ALA A 1 186 ? 38.687 -2.132 -44.526 1.00 87.06 186 ALA A O 1
ATOM 1442 N N . VAL A 1 187 ? 37.570 -0.851 -43.064 1.00 89.69 187 VAL A N 1
ATOM 1443 C CA . VAL A 1 187 ? 38.557 0.226 -43.003 1.00 89.69 187 VAL A CA 1
ATOM 1444 C C . VAL A 1 187 ? 39.088 0.306 -41.576 1.00 89.69 187 VAL A C 1
ATOM 1446 O O . VAL A 1 187 ? 38.279 0.318 -40.642 1.00 89.69 187 VAL A O 1
ATOM 1449 N N . PRO A 1 188 ? 40.417 0.299 -41.369 1.00 91.06 188 PRO A N 1
ATOM 1450 C CA . PRO A 1 188 ? 40.968 0.347 -40.024 1.00 91.06 188 PRO A CA 1
ATOM 1451 C C . PRO A 1 188 ? 40.660 1.684 -39.352 1.00 91.06 188 PRO A C 1
ATOM 1453 O O . PRO A 1 188 ? 40.681 2.744 -39.974 1.00 91.06 188 PRO A O 1
ATOM 1456 N N . LEU A 1 189 ? 40.402 1.625 -38.054 1.00 91.75 189 LEU A N 1
ATOM 1457 C CA . LEU A 1 189 ? 40.383 2.786 -37.184 1.00 91.75 189 LEU A CA 1
ATOM 1458 C C . LEU A 1 189 ? 41.838 3.159 -36.842 1.00 91.75 189 LEU A C 1
ATOM 1460 O O . LEU A 1 189 ? 42.629 2.265 -36.535 1.00 91.75 189 LEU A O 1
ATOM 1464 N N . PRO A 1 190 ? 42.211 4.455 -36.823 1.00 90.94 190 PRO A N 1
ATOM 1465 C CA . PRO A 1 190 ? 43.569 4.886 -36.464 1.00 90.94 190 PRO A CA 1
ATOM 1466 C C . PRO A 1 190 ? 44.028 4.439 -35.069 1.00 90.94 190 PRO A C 1
ATOM 1468 O O . PRO A 1 190 ? 45.225 4.343 -34.802 1.00 90.94 190 PRO A O 1
ATOM 1471 N N . ALA A 1 191 ? 43.075 4.199 -34.168 1.00 91.38 191 ALA A N 1
ATOM 1472 C CA . ALA A 1 191 ? 43.290 3.587 -32.868 1.00 91.38 191 ALA A CA 1
ATOM 1473 C C . ALA A 1 191 ? 42.094 2.682 -32.531 1.00 91.38 191 ALA A C 1
ATOM 1475 O O . ALA A 1 191 ? 40.967 3.026 -32.900 1.00 91.38 191 ALA A O 1
ATOM 1476 N N . PRO A 1 192 ? 42.307 1.568 -31.811 1.00 91.50 192 PRO A N 1
ATOM 1477 C CA . PRO A 1 192 ? 41.209 0.728 -31.355 1.00 91.50 192 PRO A CA 1
ATOM 1478 C C . PRO A 1 192 ? 40.209 1.492 -30.473 1.00 91.50 192 PRO A C 1
ATOM 1480 O O . PRO A 1 192 ? 40.600 2.308 -29.634 1.00 91.50 192 PRO A O 1
ATOM 1483 N N . VAL A 1 193 ? 38.917 1.207 -30.641 1.00 92.06 193 VAL A N 1
ATOM 1484 C CA . VAL A 1 193 ? 37.818 1.835 -29.896 1.00 92.06 193 VAL A CA 1
ATOM 1485 C C . VAL A 1 193 ? 37.158 0.806 -28.985 1.00 92.06 193 VAL A C 1
ATOM 1487 O O . VAL A 1 193 ? 36.587 -0.181 -29.441 1.00 92.06 193 VAL A O 1
ATOM 1490 N N . VAL A 1 194 ? 37.214 1.044 -27.677 1.00 91.25 194 VAL A N 1
ATOM 1491 C CA . VAL A 1 194 ? 36.527 0.208 -26.683 1.00 91.25 194 VAL A CA 1
ATOM 1492 C C . VAL A 1 194 ? 35.037 0.545 -26.698 1.00 91.25 194 VAL A C 1
ATOM 1494 O O . VAL A 1 194 ? 34.657 1.688 -26.438 1.00 91.25 194 VAL A O 1
ATOM 1497 N N . ILE A 1 195 ? 34.199 -0.451 -26.981 1.00 92.12 195 ILE A N 1
ATOM 1498 C CA . ILE A 1 195 ? 32.742 -0.319 -26.940 1.00 92.12 195 ILE A CA 1
ATOM 1499 C C . ILE A 1 195 ? 32.294 -0.674 -25.528 1.00 92.12 195 ILE A C 1
ATOM 1501 O O . ILE A 1 195 ? 32.330 -1.830 -25.109 1.00 92.12 195 ILE A O 1
ATOM 1505 N N . THR A 1 196 ? 31.903 0.350 -24.778 1.00 90.00 196 THR A N 1
ATOM 1506 C CA . THR A 1 196 ? 31.332 0.193 -23.435 1.00 90.00 196 THR A CA 1
ATOM 1507 C C . THR A 1 196 ? 29.815 0.138 -23.529 1.00 90.00 196 THR A C 1
ATOM 1509 O O . THR A 1 196 ? 29.259 0.575 -24.531 1.00 90.00 196 THR A O 1
ATOM 1512 N N . ARG A 1 197 ? 29.120 -0.277 -22.463 1.00 88.56 197 ARG A N 1
ATOM 1513 C CA . ARG A 1 197 ? 27.644 -0.255 -22.420 1.00 88.56 197 ARG A CA 1
ATOM 1514 C C . ARG A 1 197 ? 27.009 1.134 -22.636 1.00 88.56 197 ARG A C 1
ATOM 1516 O O . ARG A 1 197 ? 25.837 1.258 -22.975 1.00 88.56 197 ARG A O 1
ATOM 1523 N N . ASN A 1 198 ? 27.830 2.175 -22.546 1.00 88.88 198 ASN A N 1
ATOM 1524 C CA . ASN A 1 198 ? 27.496 3.574 -22.775 1.00 88.88 198 ASN A CA 1
ATOM 1525 C C . ASN A 1 198 ? 27.965 4.083 -24.147 1.00 88.88 198 ASN A C 1
ATOM 1527 O O . ASN A 1 198 ? 28.299 5.255 -24.282 1.00 88.88 198 ASN A O 1
ATOM 1531 N N . THR A 1 199 ? 28.052 3.221 -25.159 1.00 92.19 199 THR A N 1
ATOM 1532 C CA . THR A 1 199 ? 28.479 3.604 -26.511 1.00 92.19 199 THR A CA 1
ATOM 1533 C C . THR A 1 199 ? 27.329 3.466 -27.509 1.00 92.19 199 THR A C 1
ATOM 1535 O O . THR A 1 199 ? 26.748 2.388 -27.630 1.00 92.19 199 THR A O 1
ATOM 1538 N N . ASN A 1 200 ? 27.039 4.538 -28.247 1.00 93.19 200 ASN A N 1
ATOM 1539 C CA . ASN A 1 200 ? 26.124 4.538 -29.388 1.00 93.19 200 ASN A CA 1
ATOM 1540 C C . ASN A 1 200 ? 26.907 4.643 -30.707 1.00 93.19 200 ASN A C 1
ATOM 1542 O O . ASN A 1 200 ? 28.000 5.210 -30.744 1.00 93.19 200 ASN A O 1
ATOM 1546 N N . LEU A 1 201 ? 26.342 4.073 -31.769 1.00 94.81 201 LEU A N 1
ATOM 1547 C CA . LEU A 1 201 ? 26.749 4.229 -33.159 1.00 94.81 201 LEU A CA 1
ATOM 1548 C C . LEU A 1 201 ? 25.650 5.021 -33.872 1.00 94.81 201 LEU A C 1
ATOM 1550 O O . LEU A 1 201 ? 24.565 4.492 -34.107 1.00 94.81 201 LEU A O 1
ATOM 1554 N N . ASP A 1 202 ? 25.950 6.272 -34.193 1.00 95.56 202 ASP A N 1
ATOM 1555 C CA . ASP A 1 202 ? 25.062 7.207 -34.875 1.00 95.56 202 ASP A CA 1
ATOM 1556 C C . ASP A 1 202 ? 25.467 7.319 -36.352 1.00 95.56 202 ASP A C 1
ATOM 1558 O O . ASP A 1 202 ? 26.658 7.409 -36.645 1.00 95.56 202 ASP A O 1
ATOM 1562 N N . PHE A 1 203 ? 24.529 7.286 -37.296 1.00 96.69 203 PHE A N 1
ATOM 1563 C CA . PHE A 1 203 ? 24.802 7.509 -38.725 1.00 96.69 203 PHE A CA 1
ATOM 1564 C C . PHE A 1 203 ? 23.509 7.732 -39.507 1.00 96.69 203 PHE A C 1
ATOM 1566 O O . PHE A 1 203 ? 22.439 7.286 -39.105 1.00 96.69 203 PHE A O 1
ATOM 1573 N N . ASP A 1 204 ? 23.625 8.356 -40.675 1.00 97.69 204 ASP A N 1
ATOM 1574 C CA . ASP A 1 204 ? 22.554 8.387 -41.666 1.00 97.69 204 ASP A CA 1
ATOM 1575 C C . ASP A 1 204 ? 22.790 7.305 -42.715 1.00 97.69 204 ASP A C 1
ATOM 1577 O O . ASP A 1 204 ? 23.911 7.115 -43.198 1.00 97.69 204 ASP A O 1
ATOM 1581 N N . PHE A 1 205 ? 21.723 6.612 -43.094 1.00 97.56 205 PHE A N 1
ATOM 1582 C CA . PHE A 1 205 ? 21.739 5.588 -44.125 1.00 97.56 205 PHE A CA 1
ATOM 1583 C C . PHE A 1 205 ? 20.688 5.897 -45.185 1.00 97.56 205 PHE A C 1
ATOM 1585 O O . PHE A 1 205 ? 19.505 6.049 -44.884 1.00 97.56 205 PHE A O 1
ATOM 1592 N N . THR A 1 206 ? 21.132 5.993 -46.434 1.00 97.81 206 THR A N 1
ATOM 1593 C CA . THR A 1 206 ? 20.273 6.202 -47.601 1.00 97.81 206 THR A CA 1
ATOM 1594 C C . THR A 1 206 ? 20.235 4.934 -48.433 1.00 97.81 206 THR A C 1
ATOM 1596 O O . THR A 1 206 ? 21.285 4.471 -48.890 1.00 97.81 206 THR A O 1
ATOM 1599 N N . LEU A 1 207 ? 19.038 4.395 -48.665 1.00 96.88 207 LEU A N 1
ATOM 1600 C CA . LEU A 1 207 ? 18.840 3.204 -49.487 1.00 96.88 207 LEU A CA 1
ATOM 1601 C C . LEU A 1 207 ? 18.294 3.589 -50.864 1.00 96.88 207 LEU A C 1
ATOM 1603 O O . LEU A 1 207 ? 17.193 4.119 -50.972 1.00 96.88 207 LEU A O 1
ATOM 1607 N N . VAL A 1 208 ? 19.035 3.284 -51.928 1.00 96.19 208 VAL A N 1
ATOM 1608 C CA . VAL A 1 208 ? 18.627 3.571 -53.316 1.00 96.19 208 VAL A CA 1
ATOM 1609 C C . VAL A 1 208 ? 18.160 2.304 -54.028 1.00 96.19 208 VAL A C 1
ATOM 1611 O O . VAL A 1 208 ? 17.174 2.329 -54.763 1.00 96.19 208 VAL A O 1
ATOM 1614 N N . GLU A 1 209 ? 18.825 1.175 -53.792 1.00 93.88 209 GLU A N 1
ATOM 1615 C CA . GLU A 1 209 ? 18.408 -0.124 -54.310 1.00 93.88 209 GLU A CA 1
ATOM 1616 C C . GLU A 1 209 ? 18.711 -1.224 -53.286 1.00 93.88 209 GLU A C 1
ATOM 1618 O O . GLU A 1 209 ? 19.869 -1.433 -52.933 1.00 93.88 209 GLU A O 1
ATOM 1623 N N . VAL A 1 210 ? 17.677 -1.959 -52.862 1.00 92.38 210 VAL A N 1
ATOM 1624 C CA . VAL A 1 210 ? 17.786 -3.064 -51.894 1.00 92.38 210 VAL A CA 1
ATOM 1625 C C . VAL A 1 210 ? 18.300 -4.364 -52.530 1.00 92.38 210 VAL A C 1
ATOM 1627 O O . VAL A 1 210 ? 17.918 -4.708 -53.660 1.00 92.38 210 VAL A O 1
ATOM 1630 N N . LYS A 1 211 ? 19.141 -5.102 -51.791 1.00 91.56 211 LYS A N 1
ATOM 1631 C CA . LYS A 1 211 ? 19.567 -6.490 -52.068 1.00 91.56 211 LYS A CA 1
ATOM 1632 C C . LYS A 1 211 ? 19.530 -7.360 -50.815 1.00 91.56 211 LYS A C 1
ATOM 1634 O O . LYS A 1 211 ? 18.709 -7.106 -49.941 1.00 91.56 211 LYS A O 1
ATOM 1639 N N . ASP A 1 212 ? 20.343 -8.415 -50.775 1.00 88.88 212 ASP A N 1
ATOM 1640 C CA . ASP A 1 212 ? 20.276 -9.440 -49.746 1.00 88.88 212 ASP A CA 1
ATOM 1641 C C . ASP A 1 212 ? 20.530 -8.834 -48.368 1.00 88.88 212 ASP A C 1
ATOM 1643 O O . ASP A 1 212 ? 19.668 -8.989 -47.506 1.00 88.88 212 ASP A O 1
ATOM 1647 N N . ILE A 1 213 ? 21.625 -8.080 -48.185 1.00 90.00 213 ILE A N 1
ATOM 1648 C CA . ILE A 1 213 ? 21.939 -7.377 -46.928 1.00 90.00 213 ILE A CA 1
ATOM 1649 C C . ILE A 1 213 ? 22.663 -6.058 -47.173 1.00 90.00 213 ILE A C 1
ATOM 1651 O O . ILE A 1 213 ? 23.612 -6.004 -47.944 1.00 90.00 213 ILE A O 1
ATOM 1655 N N . HIS A 1 214 ? 22.297 -5.024 -46.421 1.00 93.50 214 HIS A N 1
ATOM 1656 C CA . HIS A 1 214 ? 23.059 -3.793 -46.231 1.00 93.50 214 HIS A CA 1
ATOM 1657 C C . HIS A 1 214 ? 23.355 -3.636 -44.739 1.00 93.50 214 HIS A C 1
ATOM 1659 O O . HIS A 1 214 ? 22.435 -3.612 -43.918 1.00 93.50 214 HIS A O 1
ATOM 1665 N N . SER A 1 215 ? 24.630 -3.557 -44.368 1.00 92.62 215 SER A N 1
ATOM 1666 C CA . SER A 1 215 ? 25.027 -3.477 -42.964 1.00 92.62 215 SER A CA 1
ATOM 1667 C C . SER A 1 215 ? 26.303 -2.682 -42.724 1.00 92.62 215 SER A C 1
ATOM 1669 O O . SER A 1 215 ? 27.202 -2.605 -43.567 1.00 92.62 215 SER A O 1
ATOM 1671 N N . ILE A 1 216 ? 26.387 -2.150 -41.508 1.00 93.56 216 ILE A N 1
ATOM 1672 C CA . ILE A 1 216 ? 27.588 -1.565 -40.919 1.00 93.56 216 ILE A CA 1
ATOM 1673 C C . ILE A 1 216 ? 28.030 -2.434 -39.743 1.00 93.56 216 ILE A C 1
ATOM 1675 O O . ILE A 1 216 ? 27.198 -2.897 -38.961 1.00 93.56 216 ILE A O 1
ATOM 1679 N N . CYS A 1 217 ? 29.328 -2.695 -39.613 1.00 90.94 217 CYS A N 1
ATOM 1680 C CA . CYS A 1 217 ? 29.850 -3.605 -38.601 1.00 90.94 217 CYS A CA 1
ATOM 1681 C C . CYS A 1 217 ? 31.040 -3.032 -37.846 1.00 90.94 217 CYS A C 1
ATOM 1683 O O . CYS A 1 217 ? 31.935 -2.413 -38.422 1.00 90.94 217 CYS A O 1
ATOM 1685 N N . LEU A 1 218 ? 31.080 -3.344 -36.555 1.00 91.31 218 LEU A N 1
ATOM 1686 C CA . LEU A 1 218 ? 32.199 -3.083 -35.666 1.00 91.31 218 LEU A CA 1
ATOM 1687 C C . LEU A 1 218 ? 33.030 -4.363 -35.548 1.00 91.31 218 LEU A C 1
ATOM 1689 O O . LEU A 1 218 ? 32.539 -5.396 -35.092 1.00 91.31 218 LEU A O 1
ATOM 1693 N N . ILE A 1 219 ? 34.280 -4.319 -36.004 1.00 87.94 219 ILE A N 1
ATOM 1694 C CA . ILE A 1 219 ? 35.134 -5.504 -36.106 1.00 87.94 219 ILE A CA 1
ATOM 1695 C C . ILE A 1 219 ? 36.386 -5.325 -35.244 1.00 87.94 219 ILE A C 1
ATOM 1697 O O . ILE A 1 219 ? 37.179 -4.408 -35.457 1.00 87.94 219 ILE A O 1
ATOM 1701 N N . GLU A 1 220 ? 36.596 -6.228 -34.283 1.00 86.94 220 GLU A N 1
ATOM 1702 C CA . GLU A 1 220 ? 37.821 -6.261 -33.472 1.00 86.94 220 GLU A CA 1
ATOM 1703 C C . GLU A 1 220 ? 39.006 -6.805 -34.271 1.00 86.94 220 GLU A C 1
ATOM 1705 O O . GLU A 1 220 ? 40.090 -6.238 -34.223 1.00 86.94 220 GLU A O 1
ATOM 1710 N N . THR A 1 221 ? 38.815 -7.881 -35.040 1.00 77.69 221 THR A N 1
ATOM 1711 C CA . THR A 1 221 ? 39.844 -8.410 -35.946 1.00 77.69 221 THR A CA 1
ATOM 1712 C C . THR A 1 221 ? 39.212 -8.929 -37.240 1.00 77.69 221 THR A C 1
ATOM 1714 O O . THR A 1 221 ? 38.089 -9.427 -37.195 1.00 77.69 221 THR A O 1
ATOM 1717 N N . PRO A 1 222 ? 39.907 -8.896 -38.395 1.00 64.75 222 PRO A N 1
ATOM 1718 C CA . PRO A 1 222 ? 39.359 -9.340 -39.686 1.00 64.75 222 PRO A CA 1
ATOM 1719 C C . PRO A 1 222 ? 38.959 -10.830 -39.775 1.00 64.75 222 PRO A C 1
ATOM 1721 O O . PRO A 1 222 ? 38.607 -11.294 -40.851 1.00 64.75 222 PRO A O 1
ATOM 1724 N N . SER A 1 223 ? 39.024 -11.587 -38.675 1.00 62.50 223 SER A N 1
ATOM 1725 C CA . SER A 1 223 ? 38.632 -12.998 -38.562 1.00 62.50 223 SER A CA 1
ATOM 1726 C C . SER A 1 223 ? 37.656 -13.279 -37.403 1.00 62.50 223 SER A C 1
ATOM 1728 O O . SER A 1 223 ? 37.394 -14.444 -37.112 1.00 62.50 223 SER A O 1
ATOM 1730 N N . SER A 1 224 ? 37.164 -12.255 -36.689 1.00 61.50 224 SER A N 1
ATOM 1731 C CA . SER A 1 224 ? 36.263 -12.415 -35.534 1.00 61.50 224 SER A CA 1
ATOM 1732 C C . SER A 1 224 ? 34.779 -12.442 -35.921 1.00 61.50 224 SER A C 1
ATOM 1734 O O . SER A 1 224 ? 34.405 -12.076 -37.037 1.00 61.50 224 SER A O 1
ATOM 1736 N N . ASN A 1 225 ? 33.915 -12.816 -34.963 1.00 60.69 225 ASN A N 1
ATOM 1737 C CA . ASN A 1 225 ? 32.472 -12.580 -35.061 1.00 60.69 225 ASN A CA 1
ATOM 1738 C C . ASN A 1 225 ? 32.210 -11.112 -35.429 1.00 60.69 225 ASN A C 1
ATOM 1740 O O . ASN A 1 225 ? 32.807 -10.195 -34.859 1.00 60.69 225 ASN A O 1
ATOM 1744 N N . ARG A 1 226 ? 31.358 -10.909 -36.436 1.00 73.56 226 ARG A N 1
ATOM 1745 C CA . ARG A 1 226 ? 31.051 -9.596 -37.000 1.00 73.56 226 ARG A CA 1
ATOM 1746 C C . ARG A 1 226 ? 29.877 -8.986 -36.227 1.00 73.56 226 ARG A C 1
ATOM 1748 O O . ARG A 1 226 ? 28.743 -9.430 -36.409 1.00 73.56 226 ARG A O 1
ATOM 1755 N N . ASN A 1 227 ? 30.135 -7.968 -35.406 1.00 87.31 227 ASN A N 1
ATOM 1756 C CA . ASN A 1 227 ? 29.084 -7.207 -34.722 1.00 87.31 227 ASN A CA 1
ATOM 1757 C C . ASN A 1 227 ? 28.457 -6.225 -35.719 1.00 87.31 227 ASN A C 1
ATOM 1759 O O . ASN A 1 227 ? 28.883 -5.076 -35.827 1.00 87.31 227 ASN A O 1
ATOM 1763 N N . CYS A 1 228 ? 27.517 -6.728 -36.518 1.00 87.75 228 CYS A N 1
ATOM 1764 C CA . CYS A 1 228 ? 26.867 -5.986 -37.594 1.00 87.75 228 CYS A CA 1
ATOM 1765 C C . CYS A 1 228 ? 25.462 -5.539 -37.221 1.00 87.75 228 CYS A C 1
ATOM 1767 O O . CYS A 1 228 ? 24.689 -6.327 -36.674 1.00 87.75 228 CYS A O 1
ATOM 1769 N N . VAL A 1 229 ? 25.136 -4.319 -37.634 1.00 90.94 229 VAL A N 1
ATOM 1770 C CA . VAL A 1 229 ? 23.786 -3.764 -37.682 1.00 90.94 229 VAL A CA 1
ATOM 1771 C C . VAL A 1 229 ? 23.286 -3.870 -39.121 1.00 90.94 229 VAL A C 1
ATOM 1773 O O . VAL A 1 229 ? 23.910 -3.317 -40.027 1.00 90.94 229 VAL A O 1
ATOM 1776 N N . ILE A 1 230 ? 22.188 -4.589 -39.335 1.00 90.81 230 ILE A N 1
ATOM 1777 C CA . ILE A 1 230 ? 21.553 -4.774 -40.644 1.00 90.81 230 ILE A CA 1
ATOM 1778 C C . ILE A 1 230 ? 20.443 -3.743 -40.805 1.00 90.81 230 ILE A C 1
ATOM 1780 O O . ILE A 1 230 ? 19.537 -3.684 -39.979 1.00 90.81 230 ILE A O 1
ATOM 1784 N N . LEU A 1 231 ? 20.535 -2.956 -41.874 1.00 92.56 231 LEU A N 1
ATOM 1785 C CA . LEU A 1 231 ? 19.765 -1.727 -42.099 1.00 92.56 231 LEU A CA 1
ATOM 1786 C C . LEU A 1 231 ? 18.714 -1.871 -43.197 1.00 92.56 231 LEU A C 1
ATOM 1788 O O . LEU A 1 231 ? 17.762 -1.099 -43.258 1.00 92.56 231 LEU A O 1
ATOM 1792 N N . ALA A 1 232 ? 18.927 -2.824 -44.099 1.00 92.69 232 ALA A N 1
ATOM 1793 C CA . ALA A 1 232 ? 18.016 -3.206 -45.163 1.00 92.69 232 ALA A CA 1
ATOM 1794 C C . ALA A 1 232 ? 18.443 -4.574 -45.699 1.00 92.69 232 ALA A C 1
ATOM 1796 O O . ALA A 1 232 ? 19.630 -4.905 -45.677 1.00 92.69 232 ALA A O 1
ATOM 1797 N N . GLY A 1 233 ? 17.504 -5.354 -46.217 1.00 90.69 233 GLY A N 1
ATOM 1798 C CA . GLY A 1 233 ? 17.826 -6.655 -46.782 1.00 90.69 233 GLY A CA 1
ATOM 1799 C C . GLY A 1 233 ? 16.599 -7.470 -47.157 1.00 90.69 233 GLY A C 1
ATOM 1800 O O . GLY A 1 233 ? 15.479 -7.156 -46.755 1.00 90.69 233 GLY A O 1
ATOM 1801 N N . THR A 1 234 ? 16.824 -8.532 -47.924 1.00 85.44 234 THR A N 1
ATOM 1802 C CA . THR A 1 234 ? 15.844 -9.599 -48.186 1.00 85.44 234 THR A CA 1
ATOM 1803 C C . THR A 1 234 ? 16.207 -10.918 -47.510 1.00 85.44 234 THR A C 1
ATOM 1805 O O . THR A 1 234 ? 15.420 -11.862 -47.561 1.00 85.44 234 THR A O 1
ATOM 1808 N N . GLN A 1 235 ? 17.391 -11.002 -46.903 1.00 82.06 235 GLN A N 1
ATOM 1809 C CA . GLN A 1 235 ? 17.838 -12.147 -46.116 1.00 82.06 235 GLN A CA 1
ATOM 1810 C C . GLN A 1 235 ? 17.864 -11.793 -44.626 1.00 82.06 235 GLN A C 1
ATOM 1812 O O . GLN A 1 235 ? 17.897 -10.623 -44.256 1.00 82.06 235 GLN A O 1
ATOM 1817 N N . ASP A 1 236 ? 17.879 -12.811 -43.771 1.00 75.06 236 ASP A N 1
ATOM 1818 C CA . ASP A 1 236 ? 18.157 -12.643 -42.348 1.00 75.06 236 ASP A CA 1
ATOM 1819 C C . ASP A 1 236 ? 19.449 -13.390 -42.014 1.00 75.06 236 ASP A C 1
ATOM 1821 O O . ASP A 1 236 ? 19.559 -14.597 -42.230 1.00 75.06 236 ASP A O 1
ATOM 1825 N N . TRP A 1 237 ? 20.453 -12.660 -41.530 1.00 73.50 237 TRP A N 1
ATOM 1826 C CA . TRP A 1 237 ? 21.719 -13.239 -41.068 1.00 73.50 237 TRP A CA 1
ATOM 1827 C C . TRP A 1 237 ? 21.688 -13.614 -39.578 1.00 73.50 237 TRP A C 1
ATOM 1829 O O . TRP A 1 237 ? 22.747 -13.901 -39.016 1.00 73.50 237 TRP A O 1
ATOM 1839 N N . GLU A 1 238 ? 20.523 -13.553 -38.921 1.00 68.81 238 GLU A N 1
ATOM 1840 C CA . GLU A 1 238 ? 20.364 -13.742 -37.471 1.00 68.81 238 GLU A CA 1
ATOM 1841 C C . GLU A 1 238 ? 21.257 -12.778 -36.661 1.00 68.81 238 GLU A C 1
ATOM 1843 O O . GLU A 1 238 ? 21.773 -13.097 -35.587 1.00 68.81 238 GLU A O 1
ATOM 1848 N N . ARG A 1 239 ? 21.486 -11.568 -37.193 1.00 74.25 239 ARG A N 1
ATOM 1849 C CA . ARG A 1 239 ? 22.278 -10.514 -36.534 1.00 74.25 239 ARG A CA 1
ATOM 1850 C C . ARG A 1 239 ? 21.379 -9.421 -35.956 1.00 74.25 239 ARG A C 1
ATOM 1852 O O . ARG A 1 239 ? 20.178 -9.586 -35.750 1.00 74.25 239 ARG A O 1
ATOM 1859 N N . PHE A 1 240 ? 21.972 -8.290 -35.591 1.00 82.31 240 PHE A N 1
ATOM 1860 C CA . PHE A 1 240 ? 21.224 -7.151 -35.088 1.00 82.31 240 PHE A CA 1
ATOM 1861 C C . PHE A 1 240 ? 20.514 -6.443 -36.242 1.00 82.31 240 PHE A C 1
ATOM 1863 O O . PHE A 1 240 ? 21.099 -5.606 -36.921 1.00 82.31 240 PHE A O 1
ATOM 1870 N N . ASN A 1 241 ? 19.261 -6.818 -36.478 1.00 83.50 241 ASN A N 1
ATOM 1871 C CA . ASN A 1 241 ? 18.360 -6.110 -37.377 1.00 83.50 241 ASN A CA 1
ATOM 1872 C C . ASN A 1 241 ? 17.765 -4.892 -36.651 1.00 83.50 241 ASN A C 1
ATOM 1874 O O . ASN A 1 241 ? 17.347 -5.008 -35.496 1.00 83.50 241 ASN A O 1
ATOM 1878 N N . VAL A 1 242 ? 17.749 -3.747 -37.325 1.00 84.81 242 VAL A N 1
ATOM 1879 C CA . VAL A 1 242 ? 16.920 -2.583 -36.963 1.00 84.81 242 VAL A CA 1
ATOM 1880 C C . VAL A 1 242 ? 15.689 -2.549 -37.864 1.00 84.81 242 VAL A C 1
ATOM 1882 O O . VAL A 1 242 ? 15.599 -3.342 -38.802 1.00 84.81 242 VAL A O 1
ATOM 1885 N N . ASP A 1 243 ? 14.759 -1.628 -37.628 1.00 81.88 243 ASP A N 1
ATOM 1886 C CA . ASP A 1 243 ? 13.672 -1.394 -38.577 1.00 81.88 243 ASP A CA 1
ATOM 1887 C C . ASP A 1 243 ? 14.252 -0.950 -39.917 1.00 81.88 243 ASP A C 1
ATOM 1889 O O . ASP A 1 243 ? 14.942 0.069 -39.993 1.00 81.88 243 ASP A O 1
ATOM 1893 N N . TYR A 1 244 ? 14.000 -1.729 -40.970 1.00 88.38 244 TYR A N 1
ATOM 1894 C CA . TYR A 1 244 ? 14.669 -1.536 -42.252 1.00 88.38 244 TYR A CA 1
ATOM 1895 C C . TYR A 1 244 ? 14.288 -0.209 -42.914 1.00 88.38 244 TYR A C 1
ATOM 1897 O O . TYR A 1 244 ? 13.108 0.141 -43.039 1.00 88.38 244 TYR A O 1
ATOM 1905 N N . THR A 1 245 ? 15.307 0.496 -43.407 1.00 90.12 245 THR A N 1
ATOM 1906 C CA . THR A 1 245 ? 15.138 1.668 -44.273 1.00 90.12 245 THR A CA 1
ATOM 1907 C C . THR A 1 245 ? 14.473 1.244 -45.574 1.00 90.12 245 THR A C 1
ATOM 1909 O O . THR A 1 245 ? 14.834 0.228 -46.170 1.00 90.12 245 THR A O 1
ATOM 1912 N N . GLN A 1 246 ? 13.502 2.028 -46.032 1.00 94.12 246 GLN A N 1
ATOM 1913 C CA . GLN A 1 246 ? 12.791 1.764 -47.276 1.00 94.12 246 GLN A CA 1
ATOM 1914 C C . GLN A 1 246 ? 13.538 2.350 -48.481 1.00 94.12 246 GLN A C 1
ATOM 1916 O O . GLN A 1 246 ? 14.332 3.282 -48.372 1.00 94.12 246 GLN A O 1
ATOM 1921 N N . VAL A 1 247 ? 13.295 1.801 -49.672 1.00 95.06 247 VAL A N 1
ATOM 1922 C CA . VAL A 1 247 ? 13.926 2.299 -50.905 1.00 95.06 247 VAL A CA 1
ATOM 1923 C C . VAL A 1 247 ? 13.499 3.749 -51.169 1.00 95.06 247 VAL A C 1
ATOM 1925 O O . VAL A 1 247 ? 12.308 4.044 -51.247 1.00 95.06 247 VAL A O 1
ATOM 1928 N N . GLY A 1 248 ? 14.475 4.642 -51.350 1.00 93.44 248 GLY A N 1
ATOM 1929 C CA . GLY A 1 248 ? 14.284 6.083 -51.536 1.00 93.44 248 GLY A CA 1
ATOM 1930 C C . GLY A 1 248 ? 14.299 6.903 -50.239 1.00 93.44 248 GLY A C 1
ATOM 1931 O O . GLY A 1 248 ? 14.155 8.122 -50.306 1.00 93.44 248 GLY A O 1
ATOM 1932 N N . GLU A 1 249 ? 14.473 6.264 -49.080 1.00 94.12 249 GLU A N 1
ATOM 1933 C CA . GLU A 1 249 ? 14.528 6.907 -47.765 1.00 94.12 249 GLU A CA 1
ATOM 1934 C C . GLU A 1 249 ? 15.980 7.163 -47.322 1.00 94.12 249 GLU A C 1
ATOM 1936 O O . GLU A 1 249 ? 16.877 6.348 -47.560 1.00 94.12 249 GLU A O 1
ATOM 1941 N N . THR A 1 250 ? 16.193 8.282 -46.623 1.00 96.00 250 THR A N 1
ATOM 1942 C CA . THR A 1 250 ? 17.356 8.504 -45.754 1.00 96.00 250 THR A CA 1
ATOM 1943 C C . THR A 1 250 ? 16.881 8.438 -44.309 1.00 96.00 250 THR A C 1
ATOM 1945 O O . THR A 1 250 ? 16.044 9.247 -43.908 1.00 96.00 250 THR A O 1
ATOM 1948 N N . ARG A 1 251 ? 17.414 7.497 -43.528 1.00 94.56 251 ARG A N 1
ATOM 1949 C CA . ARG A 1 251 ? 17.077 7.324 -42.111 1.00 94.56 251 ARG A CA 1
ATOM 1950 C C . ARG A 1 251 ? 18.294 7.591 -41.238 1.00 94.56 251 ARG A C 1
ATOM 1952 O O . ARG A 1 251 ? 19.380 7.095 -41.533 1.00 94.56 251 ARG A O 1
ATOM 1959 N N . HIS A 1 252 ? 18.094 8.345 -40.162 1.00 94.25 252 HIS A N 1
ATOM 1960 C CA . HIS A 1 252 ? 19.076 8.475 -39.092 1.00 94.25 252 HIS A CA 1
ATOM 1961 C C . HIS A 1 252 ? 18.929 7.303 -38.120 1.00 94.25 252 HIS A C 1
ATOM 1963 O O . HIS A 1 252 ? 17.826 7.027 -37.651 1.00 94.25 252 HIS A O 1
ATOM 1969 N N . TYR A 1 253 ? 20.031 6.641 -37.797 1.00 91.69 253 TYR A N 1
ATOM 1970 C CA . TYR A 1 253 ? 20.089 5.584 -36.798 1.00 91.69 253 TYR A CA 1
ATOM 1971 C C . TYR A 1 253 ? 20.972 6.022 -35.638 1.00 91.69 253 TYR A C 1
ATOM 1973 O O . TYR A 1 253 ? 22.114 6.408 -35.863 1.00 91.69 253 TYR A O 1
ATOM 1981 N N . SER A 1 254 ? 20.471 5.879 -34.409 1.00 91.19 254 SER A N 1
ATOM 1982 C CA . SER A 1 254 ? 21.279 5.890 -33.186 1.00 91.19 254 SER A CA 1
ATOM 1983 C C . SER A 1 254 ? 21.181 4.513 -32.541 1.00 91.19 254 SER A C 1
ATOM 1985 O O . SER A 1 254 ? 20.192 4.173 -31.895 1.00 91.19 254 SER A O 1
ATOM 1987 N N . VAL A 1 255 ? 22.181 3.667 -32.781 1.00 91.00 255 VAL A N 1
ATOM 1988 C CA . VAL A 1 255 ? 22.175 2.277 -32.318 1.00 91.00 255 VAL A CA 1
ATOM 1989 C C . VAL A 1 255 ? 23.001 2.174 -31.042 1.00 91.00 255 VAL A C 1
ATOM 1991 O O . VAL A 1 255 ? 24.197 2.469 -31.076 1.00 91.00 255 VAL A O 1
ATOM 1994 N N . PRO A 1 256 ? 22.449 1.703 -29.916 1.00 90.69 256 PRO A N 1
ATOM 1995 C CA . PRO A 1 256 ? 23.176 1.593 -28.657 1.00 90.69 256 PRO A CA 1
ATOM 1996 C C . PRO A 1 256 ? 24.028 0.320 -28.648 1.00 90.69 256 PRO A C 1
ATOM 1998 O O . PRO A 1 256 ? 23.827 -0.602 -27.859 1.00 90.69 256 PRO A O 1
ATOM 2001 N N . VAL A 1 257 ? 25.005 0.270 -29.556 1.00 90.56 257 VAL A N 1
ATOM 2002 C CA . VAL A 1 257 ? 25.924 -0.857 -29.778 1.00 90.56 257 VAL A CA 1
ATOM 2003 C C . VAL A 1 257 ? 26.634 -1.304 -28.503 1.00 90.56 257 VAL A C 1
ATOM 2005 O O . VAL A 1 257 ? 27.017 -2.459 -28.400 1.00 90.56 257 VAL A O 1
ATOM 2008 N N . GLY A 1 258 ? 26.764 -0.435 -27.504 1.00 89.44 258 GLY A N 1
ATOM 2009 C CA . GLY A 1 258 ? 27.251 -0.776 -26.176 1.00 89.44 258 GLY A CA 1
ATOM 2010 C C . GLY A 1 258 ? 26.439 -1.833 -25.437 1.00 89.44 258 GLY A C 1
ATOM 2011 O O . GLY A 1 258 ? 27.020 -2.663 -24.739 1.00 89.44 258 GLY A O 1
ATOM 2012 N N . LEU A 1 259 ? 25.114 -1.801 -25.574 1.00 86.75 259 LEU A N 1
ATOM 2013 C CA . LEU A 1 259 ? 24.214 -2.737 -24.897 1.00 86.75 259 LEU A CA 1
ATOM 2014 C C . LEU A 1 259 ? 24.249 -4.124 -25.551 1.00 86.75 259 LEU A C 1
ATOM 2016 O O . LEU A 1 259 ? 24.104 -5.133 -24.870 1.00 86.75 259 LEU A O 1
ATOM 2020 N N . PHE A 1 260 ? 24.499 -4.178 -26.862 1.00 83.50 260 PHE A N 1
ATOM 2021 C CA . PHE A 1 260 ? 24.391 -5.408 -27.655 1.00 83.50 260 PHE A CA 1
ATOM 2022 C C . PHE A 1 260 ? 25.737 -6.014 -28.060 1.00 83.50 260 PHE A C 1
ATOM 2024 O O . PHE A 1 260 ? 25.855 -7.226 -28.218 1.00 83.50 260 PHE A O 1
ATOM 2031 N N . PHE A 1 261 ? 26.757 -5.174 -28.220 1.00 86.25 261 PHE A N 1
ATOM 2032 C CA . PHE A 1 261 ? 28.083 -5.516 -28.728 1.00 86.25 261 PHE A CA 1
ATOM 2033 C C . PHE A 1 261 ? 29.220 -4.946 -27.855 1.00 86.25 261 PHE A C 1
ATOM 2035 O O . PHE A 1 261 ? 30.159 -4.353 -28.401 1.00 86.25 261 PHE A O 1
ATOM 2042 N N . PRO A 1 262 ? 29.180 -5.077 -26.511 1.00 87.88 262 PRO A N 1
ATOM 2043 C CA . PRO A 1 262 ? 30.273 -4.588 -25.682 1.00 87.88 262 PRO A CA 1
ATOM 2044 C C . PRO A 1 262 ? 31.562 -5.350 -26.007 1.00 87.88 262 PRO A C 1
ATOM 2046 O O . PRO A 1 262 ? 31.567 -6.577 -26.125 1.00 87.88 262 PRO A O 1
ATOM 2049 N N . THR A 1 263 ? 32.677 -4.628 -26.122 1.00 88.62 263 THR A N 1
ATOM 2050 C CA . THR A 1 263 ? 33.990 -5.267 -26.287 1.00 88.62 263 THR A CA 1
ATOM 2051 C C . THR A 1 263 ? 34.331 -6.048 -25.023 1.00 88.62 263 THR A C 1
ATOM 2053 O O . THR A 1 263 ? 34.128 -5.545 -23.913 1.00 88.62 263 THR A O 1
ATOM 2056 N N . ALA A 1 264 ? 34.866 -7.261 -25.174 1.00 84.56 264 ALA A N 1
ATOM 2057 C CA . ALA A 1 264 ? 35.218 -8.102 -24.033 1.00 84.56 264 ALA A CA 1
ATOM 2058 C C . ALA A 1 264 ? 36.248 -7.413 -23.118 1.00 84.56 264 ALA A C 1
ATOM 2060 O O . ALA A 1 264 ? 37.134 -6.689 -23.582 1.00 84.56 264 ALA A O 1
ATOM 2061 N N . ALA A 1 265 ? 36.166 -7.664 -21.808 1.00 81.38 265 ALA A N 1
ATOM 2062 C CA . ALA A 1 265 ? 37.134 -7.131 -20.854 1.00 81.38 265 ALA A CA 1
ATOM 2063 C C . ALA A 1 265 ? 38.562 -7.580 -21.223 1.00 81.38 265 ALA A C 1
ATOM 2065 O O . ALA A 1 265 ? 38.828 -8.770 -21.381 1.00 81.38 265 ALA A O 1
ATOM 2066 N N . GLY A 1 266 ? 39.479 -6.620 -21.373 1.00 79.06 266 GLY A N 1
ATOM 2067 C CA . GLY A 1 266 ? 40.857 -6.879 -21.807 1.00 79.06 266 GLY A CA 1
ATOM 2068 C C . GLY A 1 266 ? 41.050 -7.026 -23.323 1.00 79.06 266 GLY A C 1
ATOM 2069 O O . GLY A 1 266 ? 42.183 -7.247 -23.750 1.00 79.06 266 GLY A O 1
ATOM 2070 N N . SER A 1 267 ? 39.996 -6.881 -24.138 1.00 83.94 267 SER A N 1
ATOM 2071 C CA . SER A 1 267 ? 40.133 -6.751 -25.595 1.00 83.94 267 SER A CA 1
ATOM 2072 C C . SER A 1 267 ? 40.878 -5.462 -25.962 1.00 83.94 267 SER A C 1
ATOM 2074 O O . SER A 1 267 ? 40.809 -4.455 -25.253 1.00 83.94 267 SER A O 1
ATOM 2076 N N . ALA A 1 268 ? 41.566 -5.482 -27.108 1.00 84.38 268 ALA A N 1
ATOM 2077 C CA . ALA A 1 268 ? 42.100 -4.274 -27.729 1.00 84.38 268 ALA A CA 1
ATOM 2078 C C . ALA A 1 268 ? 40.981 -3.304 -28.156 1.00 84.38 268 ALA A C 1
ATOM 2080 O O . ALA A 1 268 ? 41.250 -2.119 -28.305 1.00 84.38 268 ALA A O 1
ATOM 2081 N N . GLY A 1 269 ? 39.741 -3.785 -28.311 1.00 89.50 269 GLY A N 1
ATOM 2082 C CA . GLY A 1 269 ? 38.593 -3.024 -28.798 1.00 89.50 269 GLY A CA 1
ATOM 2083 C C . GLY A 1 269 ? 38.352 -3.206 -30.298 1.00 89.50 269 GLY A C 1
ATOM 2084 O O . GLY A 1 269 ? 39.024 -3.986 -30.974 1.00 89.50 269 GLY A O 1
ATOM 2085 N N . VAL A 1 270 ? 37.377 -2.471 -30.830 1.00 91.44 270 VAL A N 1
ATOM 2086 C CA . VAL A 1 270 ? 37.036 -2.443 -32.257 1.00 91.44 270 VAL A CA 1
ATOM 2087 C C . VAL A 1 270 ? 38.166 -1.778 -33.034 1.00 91.44 270 VAL A C 1
ATOM 2089 O O . VAL A 1 270 ? 38.545 -0.650 -32.732 1.00 91.44 270 VAL A O 1
ATOM 2092 N N . GLN A 1 271 ? 38.700 -2.463 -34.042 1.00 91.19 271 GLN A N 1
ATOM 2093 C CA . GLN A 1 271 ? 39.836 -1.993 -34.842 1.00 91.19 271 GLN A CA 1
ATOM 2094 C C . GLN A 1 271 ? 39.440 -1.608 -36.265 1.00 91.19 271 GLN A C 1
ATOM 2096 O O . GLN A 1 271 ? 40.202 -0.915 -36.929 1.00 91.19 271 GLN A O 1
ATOM 2101 N N . TYR A 1 272 ? 38.274 -2.040 -36.744 1.00 91.12 272 TYR A N 1
ATOM 2102 C CA . TYR A 1 272 ? 37.802 -1.744 -38.090 1.00 91.12 272 TYR A CA 1
ATOM 2103 C C . TYR A 1 272 ? 36.322 -1.386 -38.077 1.00 91.12 272 TYR A C 1
ATOM 2105 O O . TYR A 1 272 ? 35.523 -2.007 -37.370 1.00 91.12 272 TYR A O 1
ATOM 2113 N N . LEU A 1 273 ? 35.967 -0.427 -38.927 1.00 92.44 273 LEU A N 1
ATOM 2114 C CA . LEU A 1 273 ? 34.594 -0.185 -39.340 1.00 92.44 273 LEU A CA 1
ATOM 2115 C C . LEU A 1 273 ? 34.391 -0.845 -40.700 1.00 92.44 273 LEU A C 1
ATOM 2117 O O . LEU A 1 273 ? 35.149 -0.580 -41.635 1.00 92.44 273 LEU A O 1
ATOM 2121 N N . ALA A 1 274 ? 33.404 -1.725 -40.810 1.00 90.31 274 ALA A N 1
ATOM 2122 C CA . ALA A 1 274 ? 33.123 -2.427 -42.052 1.00 90.31 274 ALA A CA 1
ATOM 2123 C C . ALA A 1 274 ? 31.750 -2.085 -42.607 1.00 90.31 274 ALA A C 1
ATOM 2125 O O . ALA A 1 274 ? 30.794 -1.908 -41.859 1.00 90.31 274 ALA A O 1
ATOM 2126 N N . PHE A 1 275 ? 31.678 -2.036 -43.929 1.00 91.19 275 PHE A N 1
ATOM 2127 C CA . PHE A 1 275 ? 30.462 -1.834 -44.692 1.00 91.19 275 PHE A CA 1
ATOM 2128 C C . PHE A 1 275 ? 30.278 -3.060 -45.572 1.00 91.19 275 PHE A C 1
ATOM 2130 O O . PHE A 1 275 ? 31.155 -3.405 -46.375 1.00 91.19 275 PHE A O 1
ATOM 2137 N N . LEU A 1 276 ? 29.168 -3.756 -45.358 1.00 88.19 276 LEU A N 1
ATOM 2138 C CA . LEU A 1 276 ? 28.850 -4.976 -46.075 1.00 88.19 276 LEU A CA 1
ATOM 2139 C C . LEU A 1 276 ? 27.555 -4.749 -46.831 1.00 88.19 276 LEU A C 1
ATOM 2141 O O . LEU A 1 276 ? 26.525 -4.394 -46.258 1.00 88.19 276 LEU A O 1
ATOM 2145 N N . HIS A 1 277 ? 27.638 -4.991 -48.122 1.00 89.06 277 HIS A N 1
ATOM 2146 C CA . HIS A 1 277 ? 26.523 -5.076 -49.024 1.00 89.06 277 HIS A CA 1
ATOM 2147 C C . HIS A 1 277 ? 26.611 -6.435 -49.709 1.00 89.06 277 HIS A C 1
ATOM 2149 O O . HIS A 1 277 ? 27.512 -6.674 -50.515 1.00 89.06 277 HIS A O 1
ATOM 2155 N N . ASP A 1 278 ? 25.705 -7.323 -49.321 1.00 86.88 278 ASP A N 1
ATOM 2156 C CA . ASP A 1 278 ? 25.642 -8.684 -49.821 1.00 86.88 278 ASP A CA 1
ATOM 2157 C C . ASP A 1 278 ? 24.578 -8.823 -50.907 1.00 86.88 278 ASP A C 1
ATOM 2159 O O . ASP A 1 278 ? 23.478 -8.269 -50.817 1.00 86.88 278 ASP A O 1
ATOM 2163 N N . ASN A 1 279 ? 24.943 -9.547 -51.954 1.00 86.38 279 ASN A N 1
ATOM 2164 C CA . ASN A 1 279 ? 24.128 -9.855 -53.108 1.00 86.38 279 ASN A CA 1
ATOM 2165 C C . ASN A 1 279 ? 24.680 -11.132 -53.748 1.00 86.38 279 ASN A C 1
ATOM 2167 O O . ASN A 1 279 ? 25.586 -11.104 -54.589 1.00 86.38 279 ASN A O 1
ATOM 2171 N N . ASP A 1 280 ? 24.099 -12.259 -53.361 1.00 82.56 280 ASP A N 1
ATOM 2172 C CA . ASP A 1 280 ? 24.477 -13.588 -53.833 1.00 82.56 280 ASP A CA 1
ATOM 2173 C C . ASP A 1 280 ? 23.796 -13.971 -55.154 1.00 82.56 280 ASP A C 1
ATOM 2175 O O . ASP A 1 280 ? 24.005 -15.058 -55.700 1.00 82.56 280 ASP A O 1
ATOM 2179 N N . THR A 1 281 ? 23.011 -13.060 -55.734 1.00 81.94 281 THR A N 1
ATOM 2180 C CA . THR A 1 281 ? 22.376 -13.280 -57.034 1.00 81.94 281 THR A CA 1
ATOM 2181 C C . THR A 1 281 ? 23.385 -13.223 -58.186 1.00 81.94 281 THR A C 1
ATOM 2183 O O . THR A 1 281 ? 24.494 -12.699 -58.077 1.00 81.94 281 THR A O 1
ATOM 2186 N N . SER A 1 282 ? 22.977 -13.686 -59.375 1.00 79.00 282 SER A N 1
ATOM 2187 C CA . SER A 1 282 ? 23.784 -13.528 -60.594 1.00 79.00 282 SER A CA 1
ATOM 2188 C C . SER A 1 282 ? 23.999 -12.061 -60.998 1.00 79.00 282 SER A C 1
ATOM 2190 O O . SER A 1 282 ? 24.820 -11.792 -61.869 1.00 79.00 282 SER A O 1
ATOM 2192 N N . GLN A 1 283 ? 23.257 -11.118 -60.403 1.00 83.38 283 GLN A N 1
ATOM 2193 C CA . GLN A 1 283 ? 23.343 -9.677 -60.647 1.00 83.38 283 GLN A CA 1
ATOM 2194 C C . GLN A 1 283 ? 24.165 -8.975 -59.556 1.00 83.38 283 GLN A C 1
ATOM 2196 O O . GLN A 1 283 ? 23.720 -7.969 -59.004 1.00 83.38 283 GLN A O 1
ATOM 2201 N N . ARG A 1 284 ? 25.374 -9.476 -59.260 1.00 81.62 284 ARG A N 1
ATOM 2202 C CA . ARG A 1 284 ? 26.281 -8.946 -58.215 1.00 81.62 284 ARG A CA 1
ATOM 2203 C C . ARG A 1 284 ? 26.678 -7.470 -58.383 1.00 81.62 284 ARG A C 1
ATOM 2205 O O . ARG A 1 284 ? 27.299 -6.903 -57.497 1.00 81.62 284 ARG A O 1
ATOM 2212 N N . TRP A 1 285 ? 26.349 -6.850 -59.513 1.00 79.44 285 TRP A N 1
ATOM 2213 C CA . TRP A 1 285 ? 26.578 -5.430 -59.793 1.00 79.44 285 TRP A CA 1
ATOM 2214 C C . TRP A 1 285 ? 25.454 -4.502 -59.321 1.00 79.44 285 TRP A C 1
ATOM 2216 O O . TRP A 1 285 ? 25.555 -3.298 -59.509 1.00 79.44 285 TRP A O 1
ATOM 2226 N N . ARG A 1 286 ? 24.352 -5.043 -58.790 1.00 86.00 286 ARG A N 1
ATOM 2227 C CA . ARG A 1 286 ? 23.187 -4.256 -58.365 1.00 86.00 286 ARG A CA 1
ATOM 2228 C C . ARG A 1 286 ? 23.135 -4.057 -56.855 1.00 86.00 286 ARG A C 1
ATOM 2230 O O . ARG A 1 286 ? 23.729 -4.839 -56.115 1.00 86.00 286 ARG A O 1
ATOM 2237 N N . GLY A 1 287 ? 22.319 -3.087 -56.446 1.00 89.12 287 GLY A N 1
ATOM 2238 C CA . GLY A 1 287 ? 22.152 -2.637 -55.069 1.00 89.12 287 GLY A CA 1
ATOM 2239 C C . GLY A 1 287 ? 22.997 -1.398 -54.795 1.00 89.12 287 GLY A C 1
ATOM 2240 O O . GLY A 1 287 ? 24.114 -1.286 -55.304 1.00 89.12 287 GLY A O 1
ATOM 2241 N N . ASP A 1 288 ? 22.441 -0.467 -54.029 1.00 93.38 288 ASP A N 1
ATOM 2242 C CA . ASP A 1 288 ? 22.995 0.873 -53.877 1.00 93.38 288 ASP A CA 1
ATOM 2243 C C . ASP A 1 288 ? 22.570 1.477 -52.540 1.00 93.38 288 ASP A C 1
ATOM 2245 O O . ASP A 1 288 ? 21.376 1.587 -52.234 1.00 93.38 288 ASP A O 1
ATOM 2249 N N . SER A 1 289 ? 23.562 1.847 -51.736 1.00 96.12 289 SER A N 1
ATOM 2250 C CA . SER A 1 289 ? 23.342 2.481 -50.442 1.00 96.12 289 SER A CA 1
ATOM 2251 C C . SER A 1 289 ? 24.475 3.429 -50.076 1.00 96.12 289 SER A C 1
ATOM 2253 O O . SER A 1 289 ? 25.620 3.238 -50.485 1.00 96.12 289 SER A O 1
ATOM 2255 N N . THR A 1 290 ? 24.157 4.456 -49.294 1.00 97.00 290 THR A N 1
ATOM 2256 C CA . THR A 1 290 ? 25.118 5.466 -48.837 1.00 97.00 290 THR A CA 1
ATOM 2257 C C . THR A 1 290 ? 25.030 5.635 -47.328 1.00 97.00 290 THR A C 1
ATOM 2259 O O . THR A 1 290 ? 23.935 5.738 -46.782 1.00 97.00 290 THR A O 1
ATOM 2262 N N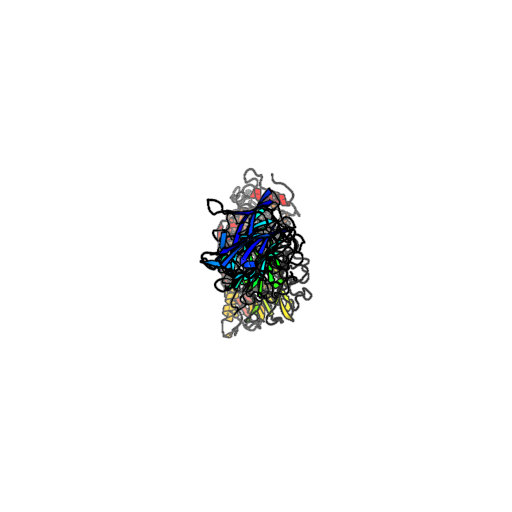 . TYR A 1 291 ? 26.188 5.690 -46.674 1.00 97.62 291 TYR A N 1
ATOM 2263 C CA . TYR A 1 291 ? 26.337 5.949 -45.244 1.00 97.62 291 TYR A CA 1
ATOM 2264 C C . TYR A 1 291 ? 26.977 7.323 -45.059 1.00 97.62 291 TYR A C 1
ATOM 2266 O O . TYR A 1 291 ? 27.956 7.631 -45.741 1.00 97.62 291 TYR A O 1
ATOM 2274 N N . SER A 1 292 ? 26.473 8.133 -44.136 1.00 97.00 292 SER A N 1
ATOM 2275 C CA . SER A 1 292 ? 27.039 9.449 -43.816 1.00 97.00 292 SER A CA 1
ATOM 2276 C C . SER A 1 292 ? 26.912 9.778 -42.333 1.00 97.00 292 SER A C 1
ATOM 2278 O O . SER A 1 292 ? 26.207 9.092 -41.599 1.00 97.00 292 SER A O 1
ATOM 2280 N N . ASN A 1 293 ? 27.603 10.830 -41.885 1.00 94.75 293 ASN A N 1
ATOM 2281 C CA . ASN A 1 293 ? 27.511 11.339 -40.509 1.00 94.75 293 ASN A CA 1
ATOM 2282 C C . ASN A 1 293 ? 27.788 10.272 -39.432 1.00 94.75 293 ASN A C 1
ATOM 2284 O O . ASN A 1 293 ? 27.178 10.279 -38.367 1.00 94.75 293 ASN A O 1
ATOM 2288 N N . ILE A 1 294 ? 28.721 9.359 -39.714 1.00 97.38 294 ILE A N 1
ATOM 2289 C CA . ILE A 1 294 ? 29.015 8.220 -38.844 1.00 97.38 294 ILE A CA 1
ATOM 2290 C C . ILE A 1 294 ? 29.747 8.693 -37.585 1.00 97.38 294 ILE A C 1
ATOM 2292 O O . ILE A 1 294 ? 30.804 9.328 -37.667 1.00 97.38 294 ILE A O 1
ATOM 2296 N N . ALA A 1 295 ? 29.222 8.344 -36.415 1.00 96.81 295 ALA A N 1
ATOM 2297 C CA . ALA A 1 295 ? 29.790 8.667 -35.122 1.00 96.81 295 ALA A CA 1
ATOM 2298 C C . ALA A 1 295 ? 29.699 7.493 -34.136 1.00 96.81 295 ALA A C 1
ATOM 2300 O O . ALA A 1 295 ? 28.674 6.840 -34.011 1.00 96.81 295 ALA A O 1
ATOM 2301 N N . LEU A 1 296 ? 30.776 7.249 -33.394 1.00 95.25 296 LEU A N 1
ATOM 2302 C CA . LEU A 1 296 ? 30.783 6.425 -32.189 1.00 95.25 296 LEU A CA 1
ATOM 2303 C C . LEU A 1 296 ? 30.845 7.357 -30.982 1.00 95.25 296 LEU A C 1
ATOM 2305 O O . LEU A 1 296 ? 31.866 8.010 -30.752 1.00 95.25 296 LEU A O 1
ATOM 2309 N N . SER A 1 297 ? 29.764 7.419 -30.215 1.00 93.25 297 SER A N 1
ATOM 2310 C CA . SER A 1 297 ? 29.566 8.408 -29.155 1.00 93.25 297 SER A CA 1
ATOM 2311 C C . SER A 1 297 ? 29.466 7.734 -27.793 1.00 93.25 297 SER A C 1
ATOM 2313 O O . SER A 1 297 ? 28.759 6.740 -27.634 1.00 93.25 297 SER A O 1
ATOM 2315 N N . LYS A 1 298 ? 30.136 8.289 -26.778 1.00 90.38 298 LYS A N 1
ATOM 2316 C CA . LYS A 1 298 ? 29.866 7.930 -25.383 1.00 90.38 298 LYS A CA 1
ATOM 2317 C C . LYS A 1 298 ? 28.633 8.692 -24.895 1.00 90.38 298 LYS A C 1
ATOM 2319 O O . LYS A 1 298 ? 28.637 9.920 -24.915 1.00 90.38 298 LYS A O 1
ATOM 2324 N N . VAL A 1 299 ? 27.620 7.969 -24.434 1.00 87.44 299 VAL A N 1
ATOM 2325 C CA . VAL A 1 299 ? 26.364 8.515 -23.902 1.00 87.44 299 VAL A CA 1
ATOM 2326 C C . VAL A 1 299 ? 26.289 8.336 -22.388 1.00 87.44 299 VAL A C 1
ATOM 2328 O O . VAL A 1 299 ? 26.859 7.400 -21.832 1.00 87.44 299 VAL A O 1
ATOM 2331 N N . THR A 1 300 ? 25.594 9.239 -21.702 1.00 86.31 300 THR A N 1
ATOM 2332 C CA . THR A 1 300 ? 25.272 9.068 -20.281 1.00 86.31 300 THR A CA 1
ATOM 2333 C C . THR A 1 300 ? 23.925 8.371 -20.176 1.00 86.31 300 THR A C 1
ATOM 2335 O O . THR A 1 300 ? 22.960 8.831 -20.779 1.00 86.31 300 THR A O 1
ATOM 2338 N N . ARG A 1 301 ? 23.860 7.286 -19.402 1.00 88.00 301 ARG A N 1
ATOM 2339 C CA . ARG A 1 301 ? 22.616 6.599 -19.041 1.00 88.00 301 ARG A CA 1
ATOM 2340 C C . ARG A 1 301 ? 22.408 6.795 -17.538 1.00 88.00 301 ARG A C 1
ATOM 2342 O O . ARG A 1 301 ? 23.150 6.177 -16.775 1.00 88.00 301 ARG A O 1
ATOM 2349 N N . PRO A 1 302 ? 21.529 7.718 -17.108 1.00 92.62 302 PRO A N 1
ATOM 2350 C CA . PRO A 1 302 ? 21.214 7.879 -15.692 1.00 92.62 302 PRO A CA 1
ATOM 2351 C C . PRO A 1 302 ? 20.709 6.560 -15.096 1.00 92.62 302 PRO A C 1
ATOM 2353 O O . PRO A 1 302 ? 20.103 5.758 -15.803 1.00 92.62 302 PRO A O 1
ATOM 2356 N N . ALA A 1 303 ? 21.003 6.327 -13.819 1.00 94.62 303 ALA A N 1
ATOM 2357 C CA . ALA A 1 303 ? 20.469 5.183 -13.088 1.00 94.62 303 ALA A CA 1
ATOM 2358 C C . ALA A 1 303 ? 18.997 5.429 -12.724 1.00 94.62 303 ALA A C 1
ATOM 2360 O O . ALA A 1 303 ? 18.627 6.577 -12.486 1.00 94.62 303 ALA A O 1
ATOM 2361 N N . LEU A 1 304 ? 18.195 4.363 -12.662 1.00 97.50 304 LEU A N 1
ATOM 2362 C CA . LEU A 1 304 ? 16.843 4.401 -12.100 1.00 97.50 304 LEU A CA 1
ATOM 2363 C C . LEU A 1 304 ? 16.928 4.130 -10.595 1.00 97.50 304 LEU A C 1
ATOM 2365 O O . LEU A 1 304 ? 17.375 3.064 -10.187 1.00 97.50 304 LEU A O 1
ATOM 2369 N N . THR A 1 305 ? 16.495 5.068 -9.773 1.00 97.62 305 THR A N 1
ATOM 2370 C CA . THR A 1 305 ? 16.374 4.936 -8.325 1.00 97.62 305 THR A CA 1
ATOM 2371 C C . THR A 1 305 ? 14.994 4.373 -7.983 1.00 97.62 305 THR A C 1
ATOM 2373 O O . THR A 1 305 ? 13.977 5.020 -8.224 1.00 97.62 305 THR A O 1
ATOM 2376 N N . ILE A 1 306 ? 14.966 3.175 -7.399 1.00 97.69 306 ILE A N 1
ATOM 2377 C CA . ILE A 1 306 ? 13.779 2.587 -6.758 1.00 97.69 306 ILE A CA 1
ATOM 2378 C C . ILE A 1 306 ? 13.962 2.608 -5.242 1.00 97.69 306 ILE A C 1
ATOM 2380 O O . ILE A 1 306 ? 15.066 2.853 -4.756 1.00 97.69 306 ILE A O 1
ATOM 2384 N N . LYS A 1 307 ? 12.913 2.301 -4.488 1.00 97.88 307 LYS A N 1
ATOM 2385 C CA . LYS A 1 307 ? 12.994 2.188 -3.033 1.00 97.88 307 LYS A CA 1
ATOM 2386 C C . LYS A 1 307 ? 12.719 0.750 -2.591 1.00 97.88 307 LYS A C 1
ATOM 2388 O O . LYS A 1 307 ? 11.814 0.106 -3.108 1.00 97.88 307 LYS A O 1
ATOM 2393 N N . VAL A 1 308 ? 13.511 0.233 -1.659 1.00 96.12 308 VAL A N 1
ATOM 2394 C CA . VAL A 1 308 ? 13.325 -1.099 -1.066 1.00 96.12 308 VAL A CA 1
ATOM 2395 C C . VAL A 1 308 ? 13.447 -0.960 0.445 1.00 96.12 308 VAL A C 1
ATOM 2397 O O . VAL A 1 308 ? 14.531 -0.647 0.934 1.00 96.12 308 VAL A O 1
ATOM 2400 N N . ASN A 1 309 ? 12.352 -1.172 1.179 1.00 91.25 309 ASN A N 1
ATOM 2401 C CA . ASN A 1 309 ? 12.267 -0.988 2.633 1.00 91.25 309 ASN A CA 1
ATOM 2402 C C . ASN A 1 309 ? 12.841 0.373 3.079 1.00 91.25 309 ASN A C 1
ATOM 2404 O O . ASN A 1 309 ? 13.776 0.429 3.879 1.00 91.25 309 ASN A O 1
ATOM 2408 N N . ASP A 1 310 ? 12.343 1.460 2.477 1.00 90.81 310 ASP A N 1
ATOM 2409 C CA . ASP A 1 310 ? 12.789 2.851 2.692 1.00 90.81 310 ASP A CA 1
ATOM 2410 C C . ASP A 1 310 ? 14.245 3.180 2.333 1.00 90.81 310 ASP A C 1
ATOM 2412 O O . ASP A 1 310 ? 14.728 4.284 2.601 1.00 90.81 310 ASP A O 1
ATOM 2416 N N . VAL A 1 311 ? 14.945 2.270 1.654 1.00 95.94 311 VAL A N 1
ATOM 2417 C CA . VAL A 1 311 ? 16.303 2.501 1.155 1.00 95.94 311 VAL A CA 1
ATOM 2418 C C . VAL A 1 311 ? 16.287 2.724 -0.352 1.00 95.94 311 VAL A C 1
ATOM 2420 O O . VAL A 1 311 ? 15.794 1.891 -1.110 1.00 95.94 311 VAL A O 1
ATOM 2423 N N . ASP A 1 312 ? 16.886 3.830 -0.793 1.00 97.31 312 ASP A N 1
ATOM 2424 C CA . ASP A 1 312 ? 17.083 4.116 -2.214 1.00 97.31 312 ASP A CA 1
ATOM 2425 C C . ASP A 1 312 ? 18.104 3.145 -2.833 1.00 97.31 312 ASP A C 1
ATOM 2427 O O . ASP A 1 312 ? 19.252 3.035 -2.389 1.00 97.31 312 ASP A O 1
ATOM 2431 N N . VAL A 1 313 ? 17.692 2.464 -3.901 1.00 97.12 313 VAL A N 1
ATOM 2432 C CA . VAL A 1 313 ? 18.488 1.511 -4.677 1.00 97.12 313 VAL A CA 1
ATOM 2433 C C . VAL A 1 313 ? 18.610 2.019 -6.111 1.00 97.12 313 VAL A C 1
ATOM 2435 O O . VAL A 1 313 ? 17.629 2.086 -6.847 1.00 97.12 313 VAL A O 1
ATOM 2438 N N . ALA A 1 314 ? 19.834 2.352 -6.524 1.00 96.94 314 ALA A N 1
ATOM 2439 C CA . ALA A 1 314 ? 20.129 2.798 -7.883 1.00 96.94 314 ALA A CA 1
ATOM 2440 C C . ALA A 1 314 ? 20.401 1.607 -8.821 1.00 96.94 314 ALA A C 1
ATOM 2442 O O . ALA A 1 314 ? 21.349 0.842 -8.623 1.00 96.94 314 ALA A O 1
ATOM 2443 N N . ILE A 1 315 ? 19.595 1.487 -9.870 1.00 96.31 315 ILE A N 1
ATOM 2444 C CA . ILE A 1 315 ? 19.679 0.479 -10.927 1.00 96.31 315 ILE A CA 1
ATOM 2445 C C . ILE A 1 315 ? 20.459 1.058 -12.108 1.00 96.31 315 ILE A C 1
ATOM 2447 O O . ILE A 1 315 ? 20.072 2.067 -12.701 1.00 96.31 315 ILE A O 1
ATOM 2451 N N . ASP A 1 316 ? 21.566 0.412 -12.479 1.00 93.19 316 ASP A N 1
ATOM 2452 C CA . ASP A 1 316 ? 22.364 0.823 -13.635 1.00 93.19 316 ASP A CA 1
ATOM 2453 C C . ASP A 1 316 ? 21.624 0.495 -14.940 1.00 93.19 316 ASP A C 1
ATOM 2455 O O . ASP A 1 316 ? 21.571 -0.656 -15.375 1.00 93.19 316 ASP A O 1
ATOM 2459 N N . MET A 1 317 ? 21.101 1.523 -15.612 1.00 92.50 317 MET A N 1
ATOM 2460 C CA . MET A 1 317 ? 20.374 1.381 -16.878 1.00 92.50 317 MET A CA 1
ATOM 2461 C C . MET A 1 317 ? 21.252 0.915 -18.045 1.00 92.50 317 MET A C 1
ATOM 2463 O O . MET A 1 317 ? 20.731 0.561 -19.106 1.00 92.50 317 MET A O 1
ATOM 2467 N N . ALA A 1 318 ? 22.577 0.869 -17.881 1.00 89.38 318 ALA A N 1
ATOM 2468 C CA . ALA A 1 318 ? 23.467 0.208 -18.825 1.00 89.38 318 ALA A CA 1
ATOM 2469 C C . ALA A 1 318 ? 23.368 -1.329 -18.740 1.00 89.38 318 ALA A C 1
ATOM 2471 O O . ALA A 1 318 ? 23.818 -2.025 -19.651 1.00 89.38 318 ALA A O 1
ATOM 2472 N N . THR A 1 319 ? 22.762 -1.891 -17.688 1.00 89.69 319 THR A N 1
ATOM 2473 C CA . THR A 1 319 ? 22.541 -3.343 -17.563 1.00 89.69 319 THR A CA 1
ATOM 2474 C C . THR A 1 319 ? 21.443 -3.870 -18.484 1.00 89.69 319 THR A C 1
ATOM 2476 O O . THR A 1 319 ? 21.414 -5.078 -18.731 1.00 89.69 319 THR A O 1
ATOM 2479 N N . GLN A 1 320 ? 20.615 -2.975 -19.043 1.00 91.19 320 GLN A N 1
ATOM 2480 C CA . GLN A 1 320 ? 19.411 -3.345 -19.775 1.00 91.19 320 GLN A CA 1
ATOM 2481 C C . GLN A 1 320 ? 19.672 -4.313 -20.941 1.00 91.19 320 GLN A C 1
ATOM 2483 O O . GLN A 1 320 ? 20.654 -4.168 -21.676 1.00 91.19 320 GLN A O 1
ATOM 2488 N N . TRP A 1 321 ? 18.781 -5.285 -21.128 1.00 86.00 321 TRP A N 1
ATOM 2489 C CA . TRP A 1 321 ? 18.862 -6.290 -22.189 1.00 86.00 321 TRP A CA 1
ATOM 2490 C C . TRP A 1 321 ? 17.466 -6.767 -22.620 1.00 86.00 321 TRP A C 1
ATOM 2492 O O . TRP A 1 321 ? 16.489 -6.596 -21.891 1.00 86.00 321 TRP A O 1
ATOM 2502 N N . SER A 1 322 ? 17.364 -7.342 -23.820 1.00 85.69 322 SER A N 1
ATOM 2503 C CA . SER A 1 322 ? 16.098 -7.840 -24.378 1.00 85.69 322 SER A CA 1
ATOM 2504 C C . SER A 1 322 ? 15.603 -9.069 -23.618 1.00 85.69 322 SER A C 1
ATOM 2506 O O . SER A 1 322 ? 16.163 -10.149 -23.794 1.00 85.69 322 SER A O 1
ATOM 2508 N N . HIS A 1 323 ? 14.535 -8.927 -22.833 1.00 84.06 323 HIS A N 1
ATOM 2509 C CA . HIS A 1 323 ? 13.939 -10.027 -22.072 1.00 84.06 323 HIS A CA 1
ATOM 2510 C C . HIS A 1 323 ? 13.325 -11.086 -23.005 1.00 84.06 323 HIS A C 1
ATOM 2512 O O . HIS A 1 323 ? 13.613 -12.274 -22.877 1.00 84.06 323 HIS A O 1
ATOM 2518 N N . MET A 1 324 ? 12.566 -10.652 -24.017 1.00 81.94 324 MET A N 1
ATOM 2519 C CA . MET A 1 324 ? 12.028 -11.515 -25.074 1.00 81.94 324 MET A CA 1
ATOM 2520 C C . MET A 1 324 ? 12.564 -11.069 -26.432 1.00 81.94 324 MET A C 1
ATOM 2522 O O . MET A 1 324 ? 11.990 -10.202 -27.075 1.00 81.94 324 MET A O 1
ATOM 2526 N N . ALA A 1 325 ? 13.666 -11.659 -26.901 1.00 76.94 325 ALA A N 1
ATOM 2527 C CA . ALA A 1 325 ? 14.365 -11.198 -28.109 1.00 76.94 325 ALA A CA 1
ATOM 2528 C C . ALA A 1 325 ? 13.519 -11.201 -29.401 1.00 76.94 325 ALA A C 1
ATOM 2530 O O . ALA A 1 325 ? 13.830 -10.457 -30.328 1.00 76.94 325 ALA A O 1
ATOM 2531 N N . THR A 1 326 ? 12.480 -12.038 -29.484 1.00 78.12 326 THR A N 1
ATOM 2532 C CA . THR A 1 326 ? 11.544 -12.051 -30.621 1.00 78.12 326 THR A CA 1
ATOM 2533 C C . THR A 1 326 ? 10.532 -10.911 -30.557 1.00 78.12 326 THR A C 1
ATOM 2535 O O . THR A 1 326 ? 10.059 -10.471 -31.604 1.00 78.12 326 THR A O 1
ATOM 2538 N N . GLN A 1 327 ? 10.218 -10.430 -29.351 1.00 82.00 327 GLN A N 1
ATOM 2539 C CA . GLN A 1 327 ? 9.244 -9.367 -29.124 1.00 82.00 327 GLN A CA 1
ATOM 2540 C C . GLN A 1 327 ? 9.877 -7.985 -28.953 1.00 82.00 327 GLN A C 1
ATOM 2542 O O . GLN A 1 327 ? 9.404 -7.011 -29.522 1.00 82.00 327 GLN A O 1
ATOM 2547 N N . ASP A 1 328 ? 11.004 -7.883 -28.263 1.00 84.81 328 ASP A N 1
ATOM 2548 C CA . ASP A 1 328 ? 11.679 -6.613 -28.019 1.00 84.81 328 ASP A CA 1
ATOM 2549 C C . ASP A 1 328 ? 12.135 -5.930 -29.317 1.00 84.81 328 ASP A C 1
ATOM 2551 O O . ASP A 1 328 ? 12.796 -6.541 -30.167 1.00 84.81 328 ASP A O 1
ATOM 2555 N N . THR A 1 329 ? 11.875 -4.629 -29.437 1.00 82.56 329 THR A N 1
ATOM 2556 C CA . THR A 1 329 ? 12.544 -3.813 -30.447 1.00 82.56 329 THR A CA 1
ATOM 2557 C C . THR A 1 329 ? 13.903 -3.375 -29.913 1.00 82.56 329 THR A C 1
ATOM 2559 O O . THR A 1 329 ? 14.037 -2.789 -28.838 1.00 82.56 329 THR A O 1
ATOM 2562 N N . LYS A 1 330 ? 14.963 -3.644 -30.680 1.00 77.62 330 LYS A N 1
ATOM 2563 C CA . LYS A 1 330 ? 16.335 -3.414 -30.211 1.00 77.62 330 LYS A CA 1
ATOM 2564 C C . LYS A 1 330 ? 16.738 -1.930 -30.144 1.00 77.62 330 LYS A C 1
ATOM 2566 O O . LYS A 1 330 ? 17.758 -1.616 -29.537 1.00 77.62 330 LYS A O 1
ATOM 2571 N N . VAL A 1 331 ? 15.982 -1.031 -30.777 1.00 79.19 331 VAL A N 1
ATOM 2572 C CA . VAL A 1 331 ? 16.286 0.415 -30.836 1.00 79.19 331 VAL A CA 1
ATOM 2573 C C . VAL A 1 331 ? 15.499 1.255 -29.833 1.00 79.19 331 VAL A C 1
ATOM 2575 O O . VAL A 1 331 ? 16.039 2.240 -29.341 1.00 79.19 331 VAL A O 1
ATOM 2578 N N . HIS A 1 332 ? 14.284 0.846 -29.469 1.00 87.31 332 HIS A N 1
ATOM 2579 C CA . HIS A 1 332 ? 13.555 1.443 -28.353 1.00 87.31 332 HIS A CA 1
ATOM 2580 C C . HIS A 1 332 ? 14.226 1.022 -27.053 1.00 87.31 332 HIS A C 1
ATOM 2582 O O . HIS A 1 332 ? 14.472 -0.166 -26.874 1.00 87.31 332 HIS A O 1
ATOM 2588 N N . LEU A 1 333 ? 14.574 1.965 -26.178 1.00 89.44 333 LEU A N 1
ATOM 2589 C CA . LEU A 1 333 ? 15.296 1.712 -24.928 1.00 89.44 333 LEU A CA 1
ATOM 2590 C C . LEU A 1 333 ? 14.441 2.043 -23.709 1.00 89.44 333 LEU A C 1
ATOM 2592 O O . LEU A 1 333 ? 13.472 2.787 -23.805 1.00 89.44 333 LEU A O 1
ATOM 2596 N N . LEU A 1 334 ? 14.854 1.519 -22.554 1.00 94.38 334 LEU A N 1
ATOM 2597 C CA . LEU A 1 334 ? 14.419 2.066 -21.273 1.00 94.38 334 LEU A CA 1
ATOM 2598 C C . LEU A 1 334 ? 15.193 3.358 -21.017 1.00 94.38 334 LEU A C 1
ATOM 2600 O O . LEU A 1 334 ? 16.429 3.330 -20.921 1.00 94.38 334 LEU A O 1
ATOM 2604 N N . GLU A 1 335 ? 14.473 4.474 -20.931 1.00 93.75 335 GLU A N 1
ATOM 2605 C CA . GLU A 1 335 ? 15.055 5.808 -20.793 1.00 93.75 335 GLU A CA 1
ATOM 2606 C C . GLU A 1 335 ? 14.779 6.402 -19.412 1.00 93.75 335 GLU A C 1
ATOM 2608 O O . GLU A 1 335 ? 13.637 6.495 -18.978 1.00 93.75 335 GLU A O 1
ATOM 2613 N N . VAL A 1 336 ? 15.836 6.848 -18.737 1.00 95.44 336 VAL A N 1
ATOM 2614 C CA . VAL A 1 336 ? 15.745 7.656 -17.514 1.00 95.44 336 VAL A CA 1
ATOM 2615 C C . VAL A 1 336 ? 16.208 9.060 -17.871 1.00 95.44 336 VAL A C 1
ATOM 2617 O O . VAL A 1 336 ? 17.321 9.240 -18.386 1.00 95.44 336 VAL A O 1
ATOM 2620 N N . LEU A 1 337 ? 15.348 10.054 -17.655 1.00 91.69 337 LEU A N 1
ATOM 2621 C CA . LEU A 1 337 ? 15.615 11.425 -18.078 1.00 91.69 337 LEU A CA 1
ATOM 2622 C C . LEU A 1 337 ? 16.559 12.136 -17.091 1.00 91.69 337 LEU A C 1
ATOM 2624 O O . LEU A 1 337 ? 16.477 11.934 -15.879 1.00 91.69 337 LEU A O 1
ATOM 2628 N N . PRO A 1 338 ? 17.469 13.009 -17.564 1.00 86.88 338 PRO A N 1
ATOM 2629 C CA . PRO A 1 338 ? 18.318 13.786 -16.667 1.00 86.88 338 PRO A CA 1
ATOM 2630 C C . PRO A 1 338 ? 17.491 14.655 -15.707 1.00 86.88 338 PRO A C 1
ATOM 2632 O O . PRO A 1 338 ? 16.768 15.547 -16.145 1.00 86.88 338 PRO A O 1
ATOM 2635 N N . GLY A 1 339 ? 17.652 14.433 -14.401 1.00 87.75 339 GLY A N 1
ATOM 2636 C CA . GLY A 1 339 ? 16.913 15.151 -13.355 1.00 87.75 339 GLY A CA 1
ATOM 2637 C C . GLY A 1 339 ? 15.624 14.466 -12.890 1.00 87.75 339 GLY A C 1
ATOM 2638 O O . GLY A 1 339 ? 15.004 14.974 -11.962 1.00 87.75 339 GLY A O 1
ATOM 2639 N N . ASP A 1 340 ? 15.260 13.330 -13.487 1.00 93.06 340 ASP A N 1
ATOM 2640 C CA . ASP A 1 340 ? 14.162 12.459 -13.062 1.00 93.06 340 ASP A CA 1
ATOM 2641 C C . ASP A 1 340 ? 14.692 11.026 -12.944 1.00 93.06 340 ASP A C 1
ATOM 2643 O O . ASP A 1 340 ? 14.555 10.207 -13.849 1.00 93.06 340 ASP A O 1
ATOM 2647 N N . ASP A 1 341 ? 15.397 10.750 -11.846 1.00 95.12 341 ASP A N 1
ATOM 2648 C CA . ASP A 1 341 ? 16.002 9.444 -11.590 1.00 95.12 341 ASP A CA 1
ATOM 2649 C C . ASP A 1 341 ? 15.012 8.432 -11.005 1.00 95.12 341 ASP A C 1
ATOM 2651 O O . ASP A 1 341 ? 15.372 7.274 -10.864 1.00 95.12 341 ASP A O 1
ATOM 2655 N N . ARG A 1 342 ? 13.771 8.822 -10.693 1.00 96.50 342 ARG A N 1
ATOM 2656 C CA . ARG A 1 342 ? 12.733 7.925 -10.151 1.00 96.50 342 ARG A CA 1
ATOM 2657 C C . ARG A 1 342 ? 11.714 7.466 -11.186 1.00 96.50 342 ARG A C 1
ATOM 2659 O O . ARG A 1 342 ? 10.731 6.827 -10.813 1.00 96.50 342 ARG A O 1
ATOM 2666 N N . SER A 1 343 ? 11.951 7.772 -12.460 1.00 97.25 343 SER A N 1
ATOM 2667 C CA . SER A 1 343 ? 11.061 7.411 -13.558 1.00 97.25 343 SER A CA 1
ATOM 2668 C C . SER A 1 343 ? 11.809 6.724 -14.694 1.00 97.25 343 SER A C 1
ATOM 2670 O O . SER A 1 343 ? 12.906 7.130 -15.079 1.00 97.25 343 SER A O 1
ATOM 2672 N N . VAL A 1 344 ? 11.183 5.705 -15.280 1.00 97.56 344 VAL A N 1
ATOM 2673 C CA . VAL A 1 344 ? 11.632 5.067 -16.519 1.00 97.56 344 VAL A CA 1
ATOM 2674 C C . VAL A 1 344 ? 10.562 5.212 -17.595 1.00 97.56 344 VAL A C 1
ATOM 2676 O O . VAL A 1 344 ? 9.388 4.916 -17.377 1.00 97.56 344 VAL A O 1
ATOM 2679 N N . HIS A 1 345 ? 10.983 5.689 -18.760 1.00 97.00 345 HIS A N 1
ATOM 2680 C CA . HIS A 1 345 ? 10.148 5.950 -19.922 1.00 97.00 345 HIS A CA 1
ATOM 2681 C C . HIS A 1 345 ? 10.303 4.839 -20.956 1.00 97.00 345 HIS A C 1
ATOM 2683 O O . HIS A 1 345 ? 11.413 4.379 -21.246 1.00 97.00 345 HIS A O 1
ATOM 2689 N N . LEU A 1 346 ? 9.168 4.429 -21.514 1.00 96.00 346 LEU A N 1
ATOM 2690 C CA . LEU A 1 346 ? 9.045 3.436 -22.569 1.00 96.00 346 LEU A CA 1
ATOM 2691 C C . LEU A 1 346 ? 8.354 4.075 -23.777 1.00 96.00 346 LEU A C 1
ATOM 2693 O O . LEU A 1 346 ? 7.370 4.803 -23.639 1.00 96.00 346 LEU A O 1
ATOM 2697 N N . SER A 1 347 ? 8.856 3.777 -24.973 1.00 93.56 347 SER A N 1
ATOM 2698 C CA . SER A 1 347 ? 8.250 4.176 -26.247 1.00 93.56 347 SER A CA 1
ATOM 2699 C C . SER A 1 347 ? 8.374 3.042 -27.259 1.00 93.56 347 SER A C 1
ATOM 2701 O O . SER A 1 347 ? 9.388 2.348 -27.263 1.00 93.56 347 SER A O 1
ATOM 2703 N N . GLY A 1 348 ? 7.351 2.836 -28.090 1.00 91.06 348 GLY A N 1
ATOM 2704 C CA . GLY A 1 348 ? 7.314 1.710 -29.027 1.00 91.06 348 GLY A CA 1
ATOM 2705 C C . GLY A 1 348 ? 7.203 0.344 -28.336 1.00 91.06 348 GLY A C 1
ATOM 2706 O O . GLY A 1 348 ? 6.824 0.235 -27.172 1.00 91.06 348 GLY A O 1
ATOM 2707 N N . ASN A 1 349 ? 7.551 -0.727 -29.043 1.00 90.00 349 ASN A N 1
ATOM 2708 C CA . ASN A 1 349 ? 7.524 -2.085 -28.505 1.00 90.00 349 ASN A CA 1
ATOM 2709 C C . ASN A 1 349 ? 8.793 -2.374 -27.695 1.00 90.00 349 ASN A C 1
ATOM 2711 O O . ASN A 1 349 ? 9.888 -2.477 -28.258 1.00 90.00 349 ASN A O 1
ATOM 2715 N N . VAL A 1 350 ? 8.660 -2.522 -26.380 1.00 91.56 350 VAL A N 1
ATOM 2716 C CA . VAL A 1 350 ? 9.786 -2.666 -25.449 1.00 91.56 350 VAL A CA 1
ATOM 2717 C C . VAL A 1 350 ? 9.553 -3.876 -24.565 1.00 91.56 350 VAL A C 1
ATOM 2719 O O . VAL A 1 350 ? 8.567 -3.941 -23.848 1.00 91.56 350 VAL A O 1
ATOM 2722 N N . HIS A 1 351 ? 10.489 -4.818 -24.572 1.00 90.81 351 HIS A N 1
ATOM 2723 C CA . HIS A 1 351 ? 10.497 -5.980 -23.683 1.00 90.81 351 HIS A CA 1
ATOM 2724 C C . HIS A 1 351 ? 11.889 -6.081 -23.063 1.00 90.81 351 HIS A C 1
ATOM 2726 O O . HIS A 1 351 ? 12.723 -6.877 -23.512 1.00 90.81 351 HIS A O 1
ATOM 2732 N N . LYS A 1 352 ? 12.185 -5.231 -22.070 1.00 90.94 352 LYS A N 1
ATOM 2733 C CA . LYS A 1 352 ? 13.545 -5.093 -21.528 1.00 90.94 352 LYS A CA 1
ATOM 2734 C C . LYS A 1 352 ? 13.632 -5.328 -20.037 1.00 90.94 352 LYS A C 1
ATOM 2736 O O . LYS A 1 352 ? 12.819 -4.845 -19.262 1.00 90.94 352 LYS A O 1
ATOM 2741 N N . SER A 1 353 ? 14.690 -6.029 -19.659 1.00 91.56 353 SER A N 1
ATOM 2742 C CA . SER A 1 353 ? 15.061 -6.314 -18.280 1.00 91.56 353 SER A CA 1
ATOM 2743 C C . SER A 1 353 ? 16.263 -5.475 -17.869 1.00 91.56 353 SER A C 1
ATOM 2745 O O . SER A 1 353 ? 17.151 -5.254 -18.691 1.00 91.56 353 SER A O 1
ATOM 2747 N N . VAL A 1 354 ? 16.304 -5.047 -16.610 1.00 94.06 354 VAL A N 1
ATOM 2748 C CA . VAL A 1 354 ? 17.456 -4.428 -15.940 1.00 94.06 354 VAL A CA 1
ATOM 2749 C C . VAL A 1 354 ? 17.874 -5.266 -14.734 1.00 94.06 354 VAL A C 1
ATOM 2751 O O . VAL A 1 354 ? 17.024 -5.839 -14.052 1.00 94.06 354 VAL A O 1
ATOM 2754 N N . ASP A 1 355 ? 19.182 -5.334 -14.479 1.00 92.50 355 ASP A N 1
ATOM 2755 C CA . ASP A 1 355 ? 19.743 -6.097 -13.362 1.00 92.50 355 ASP A CA 1
ATOM 2756 C C . ASP A 1 355 ? 19.711 -5.246 -12.080 1.00 92.50 355 ASP A C 1
ATOM 2758 O O . ASP A 1 355 ? 20.163 -4.096 -12.073 1.00 92.50 355 ASP A O 1
ATOM 2762 N N . LEU A 1 356 ? 19.232 -5.820 -10.977 1.00 93.75 356 LEU A N 1
ATOM 2763 C CA . LEU A 1 356 ? 19.332 -5.210 -9.655 1.00 93.75 356 LEU A CA 1
ATOM 2764 C C . LEU A 1 356 ? 20.760 -5.350 -9.098 1.00 93.75 356 LEU A C 1
ATOM 2766 O O . LEU A 1 356 ? 21.424 -6.364 -9.332 1.00 93.75 356 LEU A O 1
ATOM 2770 N N . PRO A 1 357 ? 21.250 -4.376 -8.305 1.00 94.69 357 PRO A N 1
ATOM 2771 C CA . PRO A 1 357 ? 22.566 -4.480 -7.668 1.00 94.69 357 PRO A CA 1
ATOM 2772 C C . PRO A 1 357 ? 22.640 -5.619 -6.634 1.00 94.69 357 PRO A C 1
ATOM 2774 O O . PRO A 1 357 ? 23.722 -6.150 -6.375 1.00 94.69 357 PRO A O 1
ATOM 2777 N N . SER A 1 358 ? 21.499 -6.002 -6.058 1.00 93.38 358 SER A N 1
ATOM 2778 C CA . SER A 1 358 ? 21.322 -7.159 -5.179 1.00 93.38 358 SER A CA 1
ATOM 2779 C C . SER A 1 358 ? 19.904 -7.722 -5.330 1.00 93.38 358 SER A C 1
ATOM 2781 O O . SER A 1 358 ? 18.985 -6.924 -5.524 1.00 93.38 358 SER A O 1
ATOM 2783 N N . PRO A 1 359 ? 19.695 -9.046 -5.197 1.00 94.31 359 PRO A N 1
ATOM 2784 C CA . PRO A 1 359 ? 18.357 -9.631 -5.248 1.00 94.31 359 PRO A CA 1
ATOM 2785 C C . PRO A 1 359 ? 17.430 -9.070 -4.161 1.00 94.31 359 PRO A C 1
ATOM 2787 O O . PRO A 1 359 ? 17.865 -8.872 -3.024 1.00 94.31 359 PRO A O 1
ATOM 2790 N N . ILE A 1 360 ? 16.157 -8.864 -4.501 1.00 94.50 360 ILE A N 1
ATOM 2791 C CA . ILE A 1 360 ? 15.084 -8.516 -3.561 1.00 94.50 360 ILE A CA 1
ATOM 2792 C C . ILE A 1 360 ? 14.374 -9.808 -3.149 1.00 94.50 360 ILE A C 1
ATOM 2794 O O . ILE A 1 360 ? 14.104 -10.672 -3.985 1.00 94.50 360 ILE A O 1
ATOM 2798 N N . VAL A 1 361 ? 14.098 -9.949 -1.852 1.00 93.94 361 VAL A N 1
ATOM 2799 C CA . VAL A 1 361 ? 13.335 -11.070 -1.290 1.00 93.94 361 VAL A CA 1
ATOM 2800 C C . VAL A 1 361 ? 11.871 -10.655 -1.210 1.00 93.94 361 VAL A C 1
ATOM 2802 O O . VAL A 1 361 ? 11.571 -9.607 -0.656 1.00 93.94 361 VAL A O 1
ATOM 2805 N N . VAL A 1 362 ? 10.985 -11.484 -1.752 1.00 92.56 362 VAL A N 1
ATOM 2806 C CA . VAL A 1 362 ? 9.532 -11.351 -1.654 1.00 92.56 362 VAL A CA 1
ATOM 2807 C C . VAL A 1 362 ? 9.041 -12.358 -0.616 1.00 92.56 362 VAL A C 1
ATOM 2809 O O . VAL A 1 362 ? 9.083 -13.573 -0.841 1.00 92.56 362 VAL A O 1
ATOM 2812 N N . THR A 1 363 ? 8.625 -11.855 0.539 1.00 92.31 363 THR A N 1
ATOM 2813 C CA . THR A 1 363 ? 7.881 -12.585 1.568 1.00 92.31 363 THR A CA 1
ATOM 2814 C C . THR A 1 363 ? 6.377 -12.458 1.303 1.00 92.31 363 THR A C 1
ATOM 2816 O O . THR A 1 363 ? 5.956 -11.710 0.426 1.00 92.31 363 THR A O 1
ATOM 2819 N N . GLU A 1 364 ? 5.539 -13.163 2.065 1.00 89.62 364 GLU A N 1
ATOM 2820 C CA . GLU A 1 364 ? 4.079 -13.009 1.959 1.00 89.62 364 GLU A CA 1
ATOM 2821 C C . GLU A 1 364 ? 3.598 -11.598 2.366 1.00 89.62 364 GLU A C 1
ATOM 2823 O O . GLU A 1 364 ? 2.501 -11.199 1.978 1.00 89.62 364 GLU A O 1
ATOM 2828 N N . ALA A 1 365 ? 4.420 -10.831 3.099 1.00 91.19 365 ALA A N 1
ATOM 2829 C CA . ALA A 1 365 ? 4.155 -9.451 3.515 1.00 91.19 365 ALA A CA 1
ATOM 2830 C C . ALA A 1 365 ? 4.683 -8.388 2.538 1.00 91.19 365 ALA A C 1
ATOM 2832 O O . ALA A 1 365 ? 4.431 -7.204 2.757 1.00 91.19 365 ALA A O 1
ATOM 2833 N N . THR A 1 366 ? 5.400 -8.771 1.478 1.00 92.75 366 THR A N 1
ATOM 2834 C CA . THR A 1 366 ? 5.973 -7.795 0.547 1.00 92.75 366 THR A CA 1
ATOM 2835 C C . THR A 1 366 ? 4.902 -7.173 -0.348 1.00 92.75 366 THR A C 1
ATOM 2837 O O . THR A 1 366 ? 4.108 -7.871 -0.992 1.00 92.75 366 THR A O 1
ATOM 2840 N N . GLU A 1 367 ? 4.950 -5.851 -0.453 1.00 92.31 367 GLU A N 1
ATOM 2841 C CA . GLU A 1 367 ? 4.123 -5.018 -1.319 1.00 92.31 367 GLU A CA 1
ATOM 2842 C C . GLU A 1 367 ? 4.976 -4.313 -2.372 1.00 92.31 367 GLU A C 1
ATOM 2844 O O . GLU A 1 367 ? 6.171 -4.081 -2.176 1.00 92.31 367 GLU A O 1
ATOM 2849 N N . LEU A 1 368 ? 4.339 -3.997 -3.495 1.00 94.19 368 LEU A N 1
ATOM 2850 C CA . LEU A 1 368 ? 4.858 -3.174 -4.572 1.00 94.19 368 LEU A CA 1
ATOM 2851 C C . LEU A 1 368 ? 3.920 -1.987 -4.764 1.00 94.19 368 LEU A C 1
ATOM 2853 O O . LEU A 1 368 ? 2.772 -2.163 -5.174 1.00 94.19 368 LEU A O 1
ATOM 2857 N N . ASP A 1 369 ? 4.458 -0.803 -4.529 1.00 94.69 369 ASP A N 1
ATOM 2858 C CA . ASP A 1 369 ? 3.851 0.482 -4.830 1.00 94.69 369 ASP A CA 1
ATOM 2859 C C . ASP A 1 369 ? 4.534 1.082 -6.056 1.00 94.69 369 ASP A C 1
ATOM 2861 O O . ASP A 1 369 ? 5.762 1.072 -6.168 1.00 94.69 369 ASP A O 1
ATOM 2865 N N . LEU A 1 370 ? 3.758 1.584 -7.011 1.00 96.69 370 LEU A N 1
ATOM 2866 C CA . LEU A 1 370 ? 4.291 2.317 -8.157 1.00 96.69 370 LEU A CA 1
ATOM 2867 C C . LEU A 1 370 ? 3.231 3.205 -8.793 1.00 96.69 370 LEU A C 1
ATOM 2869 O O . LEU A 1 370 ? 2.036 2.944 -8.703 1.00 96.69 370 LEU A O 1
ATOM 2873 N N . ASP A 1 371 ? 3.689 4.198 -9.542 1.00 96.69 371 ASP A N 1
ATOM 2874 C CA . ASP A 1 371 ? 2.850 4.976 -10.441 1.00 96.69 371 ASP A CA 1
ATOM 2875 C C . ASP A 1 371 ? 3.121 4.575 -11.889 1.00 96.69 371 ASP A C 1
ATOM 2877 O O . ASP A 1 371 ? 4.274 4.462 -12.316 1.00 96.69 371 ASP A O 1
ATOM 2881 N N . ILE A 1 372 ? 2.057 4.427 -12.674 1.00 96.69 372 ILE A N 1
ATOM 2882 C CA . ILE A 1 372 ? 2.137 4.285 -14.126 1.00 96.69 372 ILE A CA 1
ATOM 2883 C C . ILE A 1 372 ? 1.405 5.441 -14.806 1.00 96.69 372 ILE A C 1
ATOM 2885 O O . ILE A 1 372 ? 0.238 5.696 -14.528 1.00 96.69 372 ILE A O 1
ATOM 2889 N N . THR A 1 373 ? 2.078 6.127 -15.726 1.00 96.94 373 THR A N 1
ATOM 2890 C CA . THR A 1 373 ? 1.465 7.083 -16.658 1.00 96.94 373 THR A CA 1
ATOM 2891 C C . THR A 1 373 ? 1.406 6.447 -18.041 1.00 96.94 373 THR A C 1
ATOM 2893 O O . THR A 1 373 ? 2.433 5.986 -18.543 1.00 96.94 373 THR A O 1
ATOM 2896 N N . VAL A 1 374 ? 0.233 6.428 -18.674 1.00 96.31 374 VAL A N 1
ATOM 2897 C CA . VAL A 1 374 ? 0.065 5.931 -20.051 1.00 96.31 374 VAL A CA 1
ATOM 2898 C C . VAL A 1 374 ? -0.222 7.113 -20.973 1.00 96.31 374 VAL A C 1
ATOM 2900 O O . VAL A 1 374 ? -1.334 7.622 -20.998 1.00 96.31 374 VAL A O 1
ATOM 2903 N N . ASP A 1 375 ? 0.771 7.557 -21.745 1.00 95.94 375 ASP A N 1
ATOM 2904 C CA . ASP A 1 375 ? 0.636 8.699 -22.666 1.00 95.94 375 ASP A CA 1
ATOM 2905 C C . ASP A 1 375 ? 0.048 8.299 -24.028 1.00 95.94 375 ASP A C 1
ATOM 2907 O O . ASP A 1 375 ? -0.557 9.119 -24.716 1.00 95.94 375 ASP A O 1
ATOM 2911 N N . GLU A 1 376 ? 0.285 7.058 -24.453 1.00 95.44 376 GLU A N 1
ATOM 2912 C CA . GLU A 1 376 ? -0.298 6.453 -25.651 1.00 95.44 376 GLU A CA 1
ATOM 2913 C C . GLU A 1 376 ? -0.492 4.964 -25.375 1.00 95.44 376 GLU A C 1
ATOM 2915 O O . GLU A 1 376 ? 0.463 4.266 -25.019 1.00 95.44 376 GLU A O 1
ATOM 2920 N N . ILE A 1 377 ? -1.727 4.487 -25.518 1.00 91.81 377 ILE A N 1
ATOM 2921 C CA . ILE A 1 377 ? -2.100 3.120 -25.154 1.00 91.81 377 ILE A CA 1
ATOM 2922 C C . ILE A 1 377 ? -1.464 2.090 -26.099 1.00 91.81 377 ILE A C 1
ATOM 2924 O O . ILE A 1 377 ? -1.449 2.259 -27.319 1.00 91.81 377 ILE A O 1
ATOM 2928 N N . ALA A 1 378 ? -0.986 0.991 -25.526 1.00 92.31 378 ALA A N 1
ATOM 2929 C CA . ALA A 1 378 ? -0.494 -0.186 -26.233 1.00 92.31 378 ALA A CA 1
ATOM 2930 C C . ALA A 1 378 ? -1.352 -1.430 -25.906 1.00 92.31 378 ALA A C 1
ATOM 2932 O O . ALA A 1 378 ? -2.355 -1.361 -25.181 1.00 92.31 378 ALA A O 1
ATOM 2933 N N . GLU A 1 379 ? -0.998 -2.594 -26.448 1.00 92.06 379 GLU A N 1
ATOM 2934 C CA . GLU A 1 379 ? -1.661 -3.861 -26.125 1.00 92.06 379 GLU A CA 1
ATOM 2935 C C . GLU A 1 379 ? -1.474 -4.239 -24.651 1.00 92.06 379 GLU A C 1
ATOM 2937 O O . GLU A 1 379 ? -2.451 -4.626 -23.998 1.00 92.06 379 GLU A O 1
ATOM 2942 N N . ALA A 1 380 ? -0.276 -4.031 -24.101 1.00 91.62 380 ALA A N 1
ATOM 2943 C CA . ALA A 1 380 ? 0.015 -4.207 -22.680 1.00 91.62 380 ALA A CA 1
ATOM 2944 C C . ALA A 1 380 ? 1.042 -3.187 -22.170 1.00 91.62 380 ALA A C 1
ATOM 2946 O O . ALA A 1 380 ? 2.023 -2.901 -22.849 1.00 91.62 380 ALA A O 1
ATOM 2947 N N . HIS A 1 381 ? 0.850 -2.704 -20.940 1.00 94.38 381 HIS A N 1
ATOM 2948 C CA . HIS A 1 381 ? 1.870 -2.008 -20.151 1.00 94.38 381 HIS A CA 1
ATOM 2949 C C . HIS A 1 381 ? 2.047 -2.741 -18.828 1.00 94.38 381 HIS A C 1
ATOM 2951 O O . HIS A 1 381 ? 1.069 -2.976 -18.112 1.00 94.38 381 HIS A O 1
ATOM 2957 N N . SER A 1 382 ? 3.273 -3.140 -18.514 1.00 93.38 382 SER A N 1
ATOM 2958 C CA . SER A 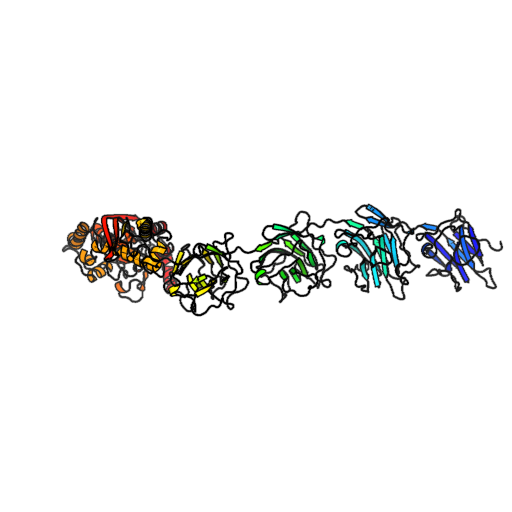1 382 ? 3.502 -4.088 -17.429 1.00 93.38 382 SER A CA 1
ATOM 2959 C C . SER A 1 382 ? 4.914 -4.073 -16.865 1.00 93.38 382 SER A C 1
ATOM 2961 O O . SER A 1 382 ? 5.864 -3.627 -17.512 1.00 93.38 382 SER A O 1
ATOM 2963 N N . ILE A 1 383 ? 5.019 -4.609 -15.653 1.00 94.25 383 ILE A N 1
ATOM 2964 C CA . ILE A 1 383 ? 6.270 -4.842 -14.938 1.00 94.25 383 ILE A CA 1
ATOM 2965 C C . ILE A 1 383 ? 6.351 -6.320 -14.537 1.00 94.25 383 ILE A C 1
ATOM 2967 O O . ILE A 1 383 ? 5.350 -6.884 -14.098 1.00 94.25 383 ILE A O 1
ATOM 2971 N N . CYS A 1 384 ? 7.508 -6.962 -14.692 1.00 91.69 384 CYS A N 1
ATOM 2972 C CA . CYS A 1 384 ? 7.733 -8.338 -14.234 1.00 91.69 384 CYS A CA 1
ATOM 2973 C C . CYS A 1 384 ? 8.933 -8.433 -13.292 1.00 91.69 384 CYS A C 1
ATOM 2975 O O . CYS A 1 384 ? 9.911 -7.697 -13.443 1.00 91.69 384 CYS A O 1
ATOM 2977 N N . LEU A 1 385 ? 8.860 -9.368 -12.343 1.00 92.19 385 LEU A N 1
ATOM 2978 C CA . LEU A 1 385 ? 9.879 -9.600 -11.318 1.00 92.19 385 LEU A CA 1
ATOM 2979 C C . LEU A 1 385 ? 10.556 -10.959 -11.556 1.00 92.19 385 LEU A C 1
ATOM 2981 O O . LEU A 1 385 ? 9.984 -12.006 -11.251 1.00 92.19 385 LEU A O 1
ATOM 2985 N N . GLU A 1 386 ? 11.769 -10.958 -12.111 1.00 89.25 386 GLU A N 1
ATOM 2986 C CA . GLU A 1 386 ? 12.423 -12.164 -12.642 1.00 89.25 386 GLU A CA 1
ATOM 2987 C C . GLU A 1 386 ? 13.696 -12.554 -11.874 1.00 89.25 386 GLU A C 1
ATOM 2989 O O . GLU A 1 386 ? 14.447 -11.704 -11.396 1.00 89.25 386 GLU A O 1
ATOM 2994 N N . ASP A 1 387 ? 13.954 -13.861 -11.765 1.00 86.06 387 ASP A N 1
ATOM 2995 C CA . ASP A 1 387 ? 15.092 -14.439 -11.021 1.00 86.06 387 ASP A CA 1
ATOM 2996 C C . ASP A 1 387 ? 16.139 -15.129 -11.910 1.00 86.06 387 ASP A C 1
ATOM 2998 O O . ASP A 1 387 ? 17.099 -15.738 -11.431 1.00 86.06 387 ASP A O 1
ATOM 3002 N N . SER A 1 388 ? 15.929 -15.093 -13.226 1.00 76.75 388 SER A N 1
ATOM 3003 C CA . SER A 1 388 ? 16.751 -15.817 -14.182 1.00 76.75 388 SER A CA 1
ATOM 3004 C C . SER A 1 388 ? 16.661 -15.213 -15.573 1.00 76.75 388 SER A C 1
ATOM 3006 O O . SER A 1 388 ? 15.586 -15.044 -16.141 1.00 76.75 388 SER A O 1
ATOM 3008 N N . LYS A 1 389 ? 17.825 -15.025 -16.204 1.00 70.12 389 LYS A N 1
ATOM 3009 C CA . LYS A 1 389 ? 17.923 -14.596 -17.611 1.00 70.12 389 LYS A CA 1
ATOM 3010 C C . LYS A 1 389 ? 17.426 -15.651 -18.610 1.00 70.12 389 LYS A C 1
ATOM 3012 O O . LYS A 1 389 ? 17.317 -15.364 -19.797 1.00 70.12 389 LYS A O 1
ATOM 3017 N N . ALA A 1 390 ? 17.170 -16.884 -18.161 1.00 58.12 390 ALA A N 1
ATOM 3018 C CA . ALA A 1 390 ? 16.812 -18.014 -19.019 1.00 58.12 390 ALA A CA 1
ATOM 3019 C C . ALA A 1 390 ? 15.298 -18.306 -19.091 1.00 58.12 390 ALA A C 1
ATOM 3021 O O . ALA A 1 390 ? 14.896 -19.113 -19.928 1.00 58.12 390 ALA A O 1
ATOM 3022 N N . GLN A 1 391 ? 14.460 -17.690 -18.242 1.00 55.09 391 GLN A N 1
ATOM 3023 C CA . GLN A 1 391 ? 13.026 -18.009 -18.113 1.00 55.09 391 GLN A CA 1
ATOM 3024 C C . GLN A 1 391 ? 12.076 -16.964 -18.729 1.00 55.09 391 GLN A C 1
ATOM 3026 O O . GLN A 1 391 ? 11.036 -16.655 -18.162 1.00 55.09 391 GLN A O 1
ATOM 3031 N N . ALA A 1 392 ? 12.335 -16.504 -19.954 1.00 53.78 392 ALA A N 1
ATOM 3032 C CA . ALA A 1 392 ? 11.439 -15.591 -20.688 1.00 53.78 392 ALA A CA 1
ATOM 3033 C C . ALA A 1 392 ? 10.054 -16.186 -21.084 1.00 53.78 392 ALA A C 1
ATOM 3035 O O . ALA A 1 392 ? 9.451 -15.751 -22.058 1.00 53.78 392 ALA A O 1
ATOM 3036 N N . GLN A 1 393 ? 9.564 -17.235 -20.409 1.00 51.59 393 GLN A N 1
ATOM 3037 C CA . GLN A 1 393 ? 8.300 -17.921 -20.732 1.00 51.59 393 GLN A CA 1
ATOM 3038 C C . GLN A 1 393 ? 7.361 -18.121 -19.530 1.00 51.59 393 GLN A C 1
ATOM 3040 O O . GLN A 1 393 ? 6.204 -18.501 -19.726 1.00 51.59 393 GLN A O 1
ATOM 3045 N N . SER A 1 394 ? 7.817 -17.877 -18.296 1.00 53.91 394 SER A N 1
ATOM 3046 C CA . SER A 1 394 ? 7.010 -18.057 -17.083 1.00 53.91 394 SER A CA 1
ATOM 3047 C C . SER A 1 394 ? 6.374 -16.732 -16.655 1.00 53.91 394 SER A C 1
ATOM 3049 O O . SER A 1 394 ? 6.798 -16.115 -15.688 1.00 53.91 394 SER A O 1
ATOM 3051 N N . HIS A 1 395 ? 5.321 -16.300 -17.350 1.00 66.38 395 HIS A N 1
ATOM 3052 C CA . HIS A 1 395 ? 4.643 -15.014 -17.114 1.00 66.38 395 HIS A CA 1
ATOM 3053 C C . HIS A 1 395 ? 3.921 -14.864 -15.752 1.00 66.38 395 HIS A C 1
ATOM 3055 O O . HIS A 1 395 ? 3.155 -13.923 -15.563 1.00 66.38 395 HIS A O 1
ATOM 3061 N N . SER A 1 396 ? 4.116 -15.783 -14.803 1.00 64.81 396 SER A N 1
ATOM 3062 C CA . SER A 1 396 ? 3.413 -15.809 -13.511 1.00 64.81 396 SER A CA 1
ATOM 3063 C C . SER A 1 396 ? 3.846 -14.709 -12.534 1.00 64.81 396 SER A C 1
ATOM 3065 O O . SER A 1 396 ? 3.291 -14.626 -11.444 1.00 64.81 396 SER A O 1
ATOM 3067 N N . ARG A 1 397 ? 4.851 -13.895 -12.886 1.00 84.38 397 ARG A N 1
ATOM 3068 C CA . ARG A 1 397 ? 5.389 -12.795 -12.061 1.00 84.38 397 ARG A CA 1
ATOM 3069 C C . ARG A 1 397 ? 5.277 -11.432 -12.740 1.00 84.38 397 ARG A C 1
ATOM 3071 O O . ARG A 1 397 ? 5.960 -10.485 -12.355 1.00 84.38 397 ARG A O 1
ATOM 3078 N N . CYS A 1 398 ? 4.442 -11.352 -13.771 1.00 88.56 398 CYS A N 1
ATOM 3079 C CA . CYS A 1 398 ? 4.172 -10.126 -14.495 1.00 88.56 398 CYS A CA 1
ATOM 3080 C C . CYS A 1 398 ? 2.861 -9.491 -14.033 1.00 88.56 398 CYS A C 1
ATOM 3082 O O . CYS A 1 398 ? 1.853 -10.176 -13.839 1.00 88.56 398 CYS A O 1
ATOM 3084 N N . ILE A 1 399 ? 2.884 -8.168 -13.907 1.00 91.44 399 ILE A N 1
ATOM 3085 C CA . ILE A 1 399 ? 1.769 -7.346 -13.458 1.00 91.44 399 ILE A CA 1
ATOM 3086 C C . ILE A 1 399 ? 1.347 -6.445 -14.616 1.00 91.44 399 ILE A C 1
ATOM 3088 O O . ILE A 1 399 ? 2.103 -5.584 -15.067 1.00 91.44 399 ILE A O 1
ATOM 3092 N N . LEU A 1 400 ? 0.136 -6.674 -15.117 1.00 92.12 400 LEU A N 1
ATOM 3093 C CA . LEU A 1 400 ? -0.507 -5.914 -16.178 1.00 92.12 400 LEU A CA 1
ATOM 3094 C C . LEU A 1 400 ? -1.202 -4.686 -15.583 1.00 92.12 400 LEU A C 1
ATOM 3096 O O . LEU A 1 400 ? -2.212 -4.812 -14.888 1.00 92.12 400 LEU A O 1
ATOM 3100 N N . LEU A 1 401 ? -0.662 -3.511 -15.899 1.00 93.00 401 LEU A N 1
ATOM 3101 C CA . LEU A 1 401 ? -1.047 -2.223 -15.322 1.00 93.00 401 LEU A CA 1
ATOM 3102 C C . LEU A 1 401 ? -1.897 -1.370 -16.268 1.00 93.00 401 LEU A C 1
ATOM 3104 O O . LEU A 1 401 ? -2.735 -0.592 -15.824 1.00 93.00 401 LEU A O 1
ATOM 3108 N N . GLY A 1 402 ? -1.735 -1.556 -17.576 1.00 92.50 402 GLY A N 1
ATOM 3109 C CA . GLY A 1 402 ? -2.478 -0.841 -18.611 1.00 92.50 402 GLY A CA 1
ATOM 3110 C C . GLY A 1 402 ? -2.576 -1.654 -19.898 1.00 92.50 402 GLY A C 1
ATOM 3111 O O . GLY A 1 402 ? -1.934 -2.696 -20.042 1.00 92.50 402 GLY A O 1
ATOM 3112 N N . GLY A 1 403 ? -3.374 -1.174 -20.849 1.00 91.19 403 GLY A N 1
ATOM 3113 C CA . GLY A 1 403 ? -3.448 -1.739 -22.198 1.00 91.19 403 GLY A CA 1
ATOM 3114 C C . GLY A 1 403 ? -4.743 -2.481 -22.526 1.00 91.19 403 GLY A C 1
ATOM 3115 O O . GLY A 1 403 ? -5.576 -2.788 -21.662 1.00 91.19 403 GLY A O 1
ATOM 3116 N N . THR A 1 404 ? -4.914 -2.754 -23.818 1.00 86.94 404 THR A N 1
ATOM 3117 C CA . THR A 1 404 ? -6.163 -3.272 -24.400 1.00 86.94 404 THR A CA 1
ATOM 3118 C C . THR A 1 404 ? -6.326 -4.791 -24.295 1.00 86.94 404 THR A C 1
ATOM 3120 O O . THR A 1 404 ? -7.455 -5.287 -24.341 1.00 86.94 404 THR A O 1
ATOM 3123 N N . GLN A 1 405 ? -5.241 -5.548 -24.114 1.00 82.12 405 GLN A N 1
ATOM 3124 C CA . GLN A 1 405 ? -5.294 -7.007 -24.053 1.00 82.12 405 GLN A CA 1
ATOM 3125 C C . GLN A 1 405 ? -5.603 -7.536 -22.645 1.00 82.12 405 GLN A C 1
ATOM 3127 O O . GLN A 1 405 ? -5.351 -6.899 -21.619 1.00 82.12 405 GLN A O 1
ATOM 3132 N N . ARG A 1 406 ? -6.174 -8.744 -22.581 1.00 74.12 406 ARG A N 1
ATOM 3133 C CA . ARG A 1 406 ? -6.322 -9.520 -21.341 1.00 74.12 406 ARG A CA 1
ATOM 3134 C C . ARG A 1 406 ? -5.371 -10.707 -21.397 1.00 74.12 406 ARG A C 1
ATOM 3136 O O . ARG A 1 406 ? -5.502 -11.545 -22.285 1.00 74.12 406 ARG A O 1
ATOM 3143 N N . LEU A 1 407 ? -4.462 -10.788 -20.432 1.00 75.75 407 LEU A N 1
ATOM 3144 C CA . LEU A 1 407 ? -3.453 -11.839 -20.345 1.00 75.75 407 LEU A CA 1
ATOM 3145 C C . LEU A 1 407 ? -3.747 -12.696 -19.109 1.00 75.75 407 LEU A C 1
ATOM 3147 O O . LEU A 1 407 ? -3.506 -12.287 -17.981 1.00 75.75 407 LEU A O 1
ATOM 3151 N N . SER A 1 408 ? -4.324 -13.882 -19.311 1.00 66.44 408 SER A N 1
ATOM 3152 C CA . SER A 1 408 ? -4.929 -14.681 -18.231 1.00 66.44 408 SER A CA 1
ATOM 3153 C C . SER A 1 408 ? -3.947 -15.269 -17.212 1.00 66.44 408 SER A C 1
ATOM 3155 O O . SER A 1 408 ? -4.387 -15.772 -16.187 1.00 66.44 408 SER A O 1
ATOM 3157 N N . SER A 1 409 ? -2.642 -15.268 -17.493 1.00 75.56 409 SER A N 1
ATOM 3158 C CA . SER A 1 409 ? -1.605 -15.773 -16.578 1.00 75.56 409 SER A CA 1
ATOM 3159 C C . SER A 1 409 ? -0.895 -14.673 -15.782 1.00 75.56 409 SER A C 1
ATOM 3161 O O . SER A 1 409 ? 0.089 -14.970 -15.114 1.00 75.56 409 SER A O 1
ATOM 3163 N N . TRP A 1 410 ? -1.345 -13.422 -15.906 1.00 84.88 410 TRP A N 1
ATOM 3164 C CA . TRP A 1 410 ? -0.695 -12.234 -15.356 1.00 84.88 410 TRP A CA 1
ATOM 3165 C C . TRP A 1 410 ? -1.530 -11.678 -14.209 1.00 84.88 410 TRP A C 1
ATOM 3167 O O . TRP A 1 410 ? -2.764 -11.705 -14.263 1.00 84.88 410 TRP A O 1
ATOM 3177 N N . ILE A 1 411 ? -0.867 -11.106 -13.206 1.00 84.50 411 ILE A N 1
ATOM 3178 C CA . ILE A 1 411 ? -1.547 -10.316 -12.179 1.00 84.50 411 ILE A CA 1
ATOM 3179 C C . ILE A 1 411 ? -2.104 -9.083 -12.891 1.00 84.50 411 ILE A C 1
ATOM 3181 O O . ILE A 1 411 ? -1.360 -8.363 -13.544 1.00 84.50 411 ILE A O 1
ATOM 3185 N N . THR A 1 412 ? -3.412 -8.852 -12.843 1.00 85.00 412 THR A N 1
ATOM 3186 C CA . THR A 1 412 ? -4.035 -7.699 -13.509 1.00 85.00 412 THR A CA 1
ATOM 3187 C C . THR A 1 412 ? -4.623 -6.783 -12.453 1.00 85.00 412 THR A C 1
ATOM 3189 O O . THR A 1 412 ? -5.509 -7.214 -11.718 1.00 85.00 412 THR A O 1
ATOM 3192 N N . ILE A 1 413 ? -4.163 -5.533 -12.400 1.00 81.75 413 ILE A N 1
ATOM 3193 C CA . ILE A 1 413 ? -4.788 -4.528 -11.534 1.00 81.75 413 ILE A CA 1
ATOM 3194 C C . ILE A 1 413 ? -6.107 -4.051 -12.150 1.00 81.75 413 ILE A C 1
ATOM 3196 O O . ILE A 1 413 ? -6.244 -3.976 -13.375 1.00 81.75 413 ILE A O 1
ATOM 3200 N N . ASN A 1 414 ? -7.088 -3.745 -11.304 1.00 78.12 414 ASN A N 1
ATOM 3201 C CA . ASN A 1 414 ? -8.356 -3.159 -11.723 1.00 78.12 414 ASN A CA 1
ATOM 3202 C C . ASN A 1 414 ? -8.697 -1.959 -10.820 1.00 78.12 414 ASN A C 1
ATOM 3204 O O . ASN A 1 414 ? -8.618 -2.110 -9.605 1.00 78.12 414 ASN A O 1
ATOM 3208 N N . PRO A 1 415 ? -9.117 -0.813 -11.394 1.00 83.50 415 PRO A N 1
ATOM 3209 C CA . PRO A 1 415 ? -9.122 -0.520 -12.829 1.00 83.50 415 PRO A CA 1
ATOM 3210 C C . PRO A 1 415 ? -7.693 -0.420 -13.398 1.00 83.50 415 PRO A C 1
ATOM 3212 O O . PRO A 1 415 ? -6.752 -0.051 -12.704 1.00 83.50 415 PRO A O 1
ATOM 3215 N N . LYS A 1 416 ? -7.527 -0.771 -14.678 1.00 88.38 416 LYS A N 1
ATOM 3216 C CA . LYS A 1 416 ? -6.265 -0.556 -15.403 1.00 88.38 416 LYS A CA 1
ATOM 3217 C C . LYS A 1 416 ? -6.065 0.930 -15.703 1.00 88.38 416 LYS A C 1
ATOM 3219 O O . LYS A 1 416 ? -7.046 1.634 -15.938 1.00 88.38 416 LYS A O 1
ATOM 3224 N N . ALA A 1 417 ? -4.810 1.354 -15.824 1.00 91.38 417 ALA A N 1
ATOM 3225 C CA . ALA A 1 417 ? -4.456 2.697 -16.266 1.00 91.38 417 ALA A CA 1
ATOM 3226 C C . ALA A 1 417 ? -4.985 2.986 -17.681 1.00 91.38 417 ALA A C 1
ATOM 3228 O O . ALA A 1 417 ? -4.811 2.178 -18.606 1.00 91.38 417 ALA A O 1
ATOM 3229 N N . LEU A 1 418 ? -5.635 4.142 -17.836 1.00 92.31 418 LEU A N 1
ATOM 3230 C CA . LEU A 1 418 ? -6.182 4.634 -19.099 1.00 92.31 418 LEU A CA 1
ATOM 3231 C C . LEU A 1 418 ? -5.211 5.601 -19.787 1.00 92.31 418 LEU A C 1
ATOM 3233 O O . LEU A 1 418 ? -4.318 6.177 -19.169 1.00 92.31 418 LEU A O 1
ATOM 3237 N N . GLU A 1 419 ? -5.403 5.792 -21.090 1.00 94.56 419 GLU A N 1
ATOM 3238 C CA . GLU A 1 419 ? -4.632 6.760 -21.870 1.00 94.56 419 GLU A CA 1
ATOM 3239 C C . GLU A 1 419 ? -4.852 8.194 -21.357 1.00 94.56 419 GLU A C 1
ATOM 3241 O O . GLU A 1 419 ? -5.986 8.649 -21.216 1.00 94.56 419 GLU A O 1
ATOM 3246 N N . GLY A 1 420 ? -3.758 8.915 -21.116 1.00 92.56 420 GLY A N 1
ATOM 3247 C CA . GLY A 1 420 ? -3.737 10.270 -20.569 1.00 92.56 420 GLY A CA 1
ATOM 3248 C C . GLY A 1 420 ? -3.784 10.350 -19.040 1.00 92.56 420 GLY A C 1
ATOM 3249 O O . GLY A 1 420 ? -3.809 11.461 -18.508 1.00 92.56 420 GLY A O 1
ATOM 3250 N N . GLU A 1 421 ? -3.788 9.217 -18.331 1.00 90.62 421 GLU A N 1
ATOM 3251 C CA . GLU A 1 421 ? -3.891 9.166 -16.871 1.00 90.62 421 GLU A CA 1
ATOM 3252 C C . GLU A 1 421 ? -2.615 8.635 -16.206 1.00 90.62 421 GLU A C 1
ATOM 3254 O O . GLU A 1 421 ? -1.849 7.859 -16.784 1.00 90.62 421 GLU A O 1
ATOM 3259 N N . THR A 1 422 ? -2.413 9.059 -14.955 1.00 94.19 422 THR A N 1
ATOM 3260 C CA . THR A 1 422 ? -1.469 8.436 -14.023 1.00 94.19 422 THR A CA 1
ATOM 3261 C C . THR A 1 422 ? -2.266 7.655 -12.992 1.00 94.19 422 THR A C 1
ATOM 3263 O O . THR A 1 422 ? -3.142 8.218 -12.337 1.00 94.19 422 THR A O 1
ATOM 3266 N N . THR A 1 423 ? -1.956 6.374 -12.836 1.00 93.25 423 THR A N 1
ATOM 3267 C CA . THR A 1 423 ? -2.587 5.483 -11.862 1.00 93.25 423 THR A CA 1
ATOM 3268 C C . THR A 1 423 ? -1.551 5.046 -10.840 1.00 93.25 423 THR A C 1
ATOM 3270 O O . THR A 1 423 ? -0.490 4.548 -11.217 1.00 93.25 423 THR A O 1
ATOM 3273 N N . HIS A 1 424 ? -1.875 5.228 -9.562 1.00 93.69 424 HIS A N 1
ATOM 3274 C CA . HIS A 1 424 ? -1.125 4.640 -8.461 1.00 93.69 424 HIS A CA 1
ATOM 3275 C C . HIS A 1 424 ? -1.583 3.193 -8.270 1.00 93.69 424 HIS A C 1
ATOM 3277 O O . HIS A 1 424 ? -2.784 2.931 -8.186 1.00 93.69 424 HIS A O 1
ATOM 3283 N N . ALA A 1 425 ? -0.640 2.260 -8.243 1.00 90.75 425 ALA A N 1
ATOM 3284 C CA . ALA A 1 425 ? -0.893 0.841 -8.082 1.00 90.75 425 ALA A CA 1
ATOM 3285 C C . ALA A 1 425 ? -0.219 0.345 -6.802 1.00 90.75 425 ALA A C 1
ATOM 3287 O O . ALA A 1 425 ? 1.008 0.318 -6.724 1.00 90.75 425 ALA A O 1
ATOM 3288 N N . HIS A 1 426 ? -1.042 -0.088 -5.848 1.00 89.06 426 HIS A N 1
ATOM 3289 C CA . HIS A 1 426 ? -0.629 -0.809 -4.647 1.00 89.06 426 HIS A CA 1
ATOM 3290 C C . HIS A 1 426 ? -0.932 -2.296 -4.851 1.00 89.06 426 HIS A C 1
ATOM 3292 O O . HIS A 1 426 ? -2.065 -2.677 -5.163 1.00 89.06 426 HIS A O 1
ATOM 3298 N N . ILE A 1 427 ? 0.100 -3.139 -4.796 1.00 87.94 427 ILE A N 1
ATOM 3299 C CA . ILE A 1 427 ? -0.001 -4.567 -5.106 1.00 87.94 427 ILE A CA 1
ATOM 3300 C C . ILE A 1 427 ? 0.707 -5.377 -4.022 1.00 87.94 427 ILE A C 1
ATOM 3302 O O . ILE A 1 427 ? 1.931 -5.351 -3.902 1.00 87.94 427 ILE A O 1
ATOM 3306 N N . ALA A 1 428 ? -0.038 -6.213 -3.306 1.00 88.44 428 ALA A N 1
ATOM 3307 C CA . ALA A 1 428 ? 0.520 -7.193 -2.378 1.00 88.44 428 ALA A CA 1
ATOM 3308 C C . ALA A 1 428 ? 1.144 -8.395 -3.104 1.00 88.44 428 ALA A C 1
ATOM 3310 O O . ALA A 1 428 ? 0.597 -9.501 -3.120 1.00 88.44 428 ALA A O 1
ATOM 3311 N N . ILE A 1 429 ? 2.296 -8.179 -3.740 1.00 88.56 429 ILE A N 1
ATOM 3312 C CA . ILE A 1 429 ? 2.983 -9.182 -4.566 1.00 88.56 429 ILE A CA 1
ATOM 3313 C C . ILE A 1 429 ? 3.289 -10.481 -3.808 1.00 88.56 429 ILE A C 1
ATOM 3315 O O . ILE A 1 429 ? 3.220 -11.553 -4.413 1.00 88.56 429 ILE A O 1
ATOM 3319 N N . GLY A 1 430 ? 3.523 -10.401 -2.493 1.00 88.25 430 GLY A N 1
ATOM 3320 C CA . GLY A 1 430 ? 3.746 -11.546 -1.610 1.00 88.25 430 GLY A CA 1
ATOM 3321 C C . GLY A 1 430 ? 2.619 -12.582 -1.591 1.00 88.25 430 GLY A C 1
ATOM 3322 O O . GLY A 1 430 ? 2.872 -13.766 -1.379 1.00 88.25 430 GLY A O 1
ATOM 3323 N N . MET A 1 431 ? 1.383 -12.161 -1.881 1.00 81.06 431 MET A N 1
ATOM 3324 C CA . MET A 1 431 ? 0.208 -13.044 -1.946 1.00 81.06 431 MET A CA 1
ATOM 3325 C C . MET A 1 431 ? 0.143 -13.864 -3.241 1.00 81.06 431 MET A C 1
ATOM 3327 O O . MET A 1 431 ? -0.559 -14.874 -3.311 1.00 81.06 431 MET A O 1
ATOM 3331 N N . TYR A 1 432 ? 0.854 -13.432 -4.284 1.00 80.88 432 TYR A N 1
ATOM 3332 C CA . TYR A 1 432 ? 0.888 -14.098 -5.589 1.00 80.88 432 TYR A CA 1
ATOM 3333 C C . TYR A 1 432 ? 2.175 -14.897 -5.789 1.00 80.88 432 TYR A C 1
ATOM 3335 O O . TYR A 1 432 ? 2.175 -15.928 -6.464 1.00 80.88 432 TYR A O 1
ATOM 3343 N N . TYR A 1 433 ? 3.279 -14.415 -5.220 1.00 83.81 433 TYR A N 1
ATOM 3344 C CA . TYR A 1 433 ? 4.599 -14.998 -5.374 1.00 83.81 433 TYR A CA 1
ATOM 3345 C C . TYR A 1 433 ? 5.454 -14.737 -4.134 1.00 83.81 433 TYR A C 1
ATOM 3347 O O . TYR A 1 433 ? 5.516 -13.617 -3.647 1.00 83.81 433 TYR A O 1
ATOM 3355 N N . THR A 1 434 ? 6.186 -15.756 -3.685 1.00 89.19 434 THR A N 1
ATOM 3356 C CA . THR A 1 434 ? 7.260 -15.625 -2.695 1.00 89.19 434 THR A CA 1
ATOM 3357 C C . THR A 1 434 ? 8.563 -16.181 -3.258 1.00 89.19 434 THR A C 1
ATOM 3359 O O . THR A 1 434 ? 8.568 -17.116 -4.064 1.00 89.19 434 THR A O 1
ATOM 3362 N N . GLY A 1 435 ? 9.691 -15.611 -2.842 1.00 91.00 435 GLY A N 1
ATOM 3363 C CA . GLY A 1 435 ? 11.012 -16.019 -3.310 1.00 91.00 435 GLY A CA 1
ATOM 3364 C C . GLY A 1 435 ? 11.955 -14.837 -3.468 1.00 91.00 435 GLY A C 1
ATOM 3365 O O . GLY A 1 435 ? 11.927 -13.910 -2.671 1.00 91.00 435 GLY A O 1
ATOM 3366 N N . THR A 1 436 ? 12.827 -14.873 -4.470 1.00 92.25 436 THR A N 1
ATOM 3367 C CA . THR A 1 436 ? 13.782 -13.791 -4.739 1.00 92.25 436 THR A CA 1
ATOM 3368 C C . THR A 1 436 ? 13.787 -13.464 -6.215 1.00 92.25 436 THR A C 1
ATOM 3370 O O . THR A 1 436 ? 13.751 -14.390 -7.018 1.00 92.25 436 THR A O 1
ATOM 3373 N N . PHE A 1 437 ? 13.925 -12.191 -6.569 1.00 92.12 437 PHE A N 1
ATOM 3374 C CA . PHE A 1 437 ? 14.163 -11.757 -7.945 1.00 92.12 437 PHE A CA 1
ATOM 3375 C C . PHE A 1 437 ? 15.388 -10.843 -7.999 1.00 92.12 437 PHE A C 1
ATOM 3377 O O . PHE A 1 437 ? 15.684 -10.122 -7.046 1.00 92.12 437 PHE A O 1
ATOM 3384 N N . ASP A 1 438 ? 16.135 -10.898 -9.097 1.00 92.62 438 ASP A N 1
ATOM 3385 C CA . ASP A 1 438 ? 17.350 -10.103 -9.308 1.00 92.62 438 ASP A CA 1
ATOM 3386 C C . ASP A 1 438 ? 17.243 -9.182 -10.529 1.00 92.62 438 ASP A C 1
ATOM 3388 O O . ASP A 1 438 ? 18.191 -8.465 -10.855 1.00 92.62 438 ASP A O 1
ATOM 3392 N N . GLN A 1 439 ? 16.076 -9.167 -11.176 1.00 92.06 439 GLN A N 1
ATOM 3393 C CA . GLN A 1 439 ? 15.797 -8.399 -12.378 1.00 92.06 439 GLN A CA 1
ATOM 3394 C C . GLN A 1 439 ? 14.382 -7.820 -12.364 1.00 92.06 439 GLN A C 1
ATOM 3396 O O . GLN A 1 439 ? 13.420 -8.494 -11.996 1.00 92.06 439 GLN A O 1
ATOM 3401 N N . ILE A 1 440 ? 14.256 -6.586 -12.853 1.00 94.38 440 ILE A N 1
ATOM 3402 C CA . ILE A 1 440 ? 12.964 -5.963 -13.158 1.00 94.38 440 ILE A CA 1
ATOM 3403 C C . ILE A 1 440 ? 12.828 -5.886 -14.674 1.00 94.38 440 ILE A C 1
ATOM 3405 O O . ILE A 1 440 ? 13.728 -5.402 -15.363 1.00 94.38 440 ILE A O 1
ATOM 3409 N N . VAL A 1 441 ? 11.710 -6.375 -15.198 1.00 93.19 441 VAL A N 1
ATOM 3410 C CA . VAL A 1 441 ? 11.353 -6.268 -16.613 1.00 93.19 441 VAL A CA 1
ATOM 3411 C C . VAL A 1 441 ? 10.309 -5.181 -16.762 1.00 93.19 441 VAL A C 1
ATOM 3413 O O . VAL A 1 441 ? 9.270 -5.241 -16.116 1.00 93.19 441 VAL A O 1
ATOM 3416 N N . PHE A 1 442 ? 10.563 -4.221 -17.639 1.00 95.25 442 PHE A N 1
ATOM 3417 C CA . PHE A 1 442 ? 9.563 -3.263 -18.085 1.00 95.25 442 PHE A CA 1
ATOM 3418 C C . PHE A 1 442 ? 9.126 -3.658 -19.486 1.00 95.25 442 PHE A C 1
ATOM 3420 O O . PHE A 1 442 ? 9.960 -3.825 -20.388 1.00 95.25 442 PHE A O 1
ATOM 3427 N N . MET A 1 443 ? 7.820 -3.831 -19.653 1.00 92.44 443 MET A N 1
ATOM 3428 C CA . MET A 1 443 ? 7.258 -4.322 -20.896 1.00 92.44 443 MET A CA 1
ATOM 3429 C C . MET A 1 443 ? 6.103 -3.447 -21.372 1.00 92.44 443 MET A C 1
ATOM 3431 O O . MET A 1 443 ? 5.122 -3.223 -20.659 1.00 92.44 443 MET A O 1
ATOM 3435 N N . GLN A 1 444 ? 6.239 -3.004 -22.615 1.00 93.38 444 GLN A N 1
ATOM 3436 C CA . GLN A 1 444 ? 5.217 -2.368 -23.419 1.00 93.38 444 GLN A CA 1
ATOM 3437 C C . GLN A 1 444 ? 5.076 -3.171 -24.710 1.00 93.38 444 GLN A C 1
ATOM 3439 O O . GLN A 1 444 ? 6.010 -3.209 -25.512 1.00 93.38 444 GLN A O 1
ATOM 3444 N N . ASP A 1 445 ? 3.931 -3.827 -24.872 1.00 90.81 445 ASP A N 1
ATOM 3445 C CA . ASP A 1 445 ? 3.666 -4.724 -25.994 1.00 90.81 445 ASP A CA 1
ATOM 3446 C C . ASP A 1 445 ? 2.715 -4.078 -27.001 1.00 90.81 445 ASP A C 1
ATOM 3448 O O . ASP A 1 445 ? 1.694 -3.514 -26.607 1.00 90.81 445 ASP A O 1
ATOM 3452 N N . GLN A 1 446 ? 3.083 -4.132 -28.278 1.00 89.19 446 GLN A N 1
ATOM 3453 C CA . GLN A 1 446 ? 2.339 -3.647 -29.430 1.00 89.19 446 GLN A CA 1
ATOM 3454 C C . GLN A 1 446 ? 2.862 -4.318 -30.713 1.00 89.19 446 GLN A C 1
ATOM 3456 O O . GLN A 1 446 ? 3.781 -3.829 -31.379 1.00 89.19 446 GLN A O 1
ATOM 3461 N N . ASP A 1 447 ? 2.235 -5.422 -31.108 1.00 85.19 447 ASP A N 1
ATOM 3462 C CA . ASP A 1 447 ? 2.676 -6.232 -32.248 1.00 85.19 447 ASP A CA 1
ATOM 3463 C C . ASP A 1 447 ? 2.368 -5.568 -33.602 1.00 85.19 447 ASP A C 1
ATOM 3465 O O . ASP A 1 447 ? 3.163 -5.627 -34.544 1.00 85.19 447 ASP A O 1
ATOM 3469 N N . ALA A 1 448 ? 1.201 -4.925 -33.724 1.00 85.75 448 ALA A N 1
ATOM 3470 C CA . ALA A 1 448 ? 0.715 -4.400 -35.004 1.00 85.75 448 ALA A CA 1
ATOM 3471 C C . ALA A 1 448 ? 1.475 -3.152 -35.490 1.00 85.75 448 ALA A C 1
ATOM 3473 O O . ALA A 1 448 ? 1.601 -2.934 -36.697 1.00 85.75 448 ALA A O 1
ATOM 3474 N N . ASN A 1 449 ? 1.953 -2.322 -34.560 1.00 86.44 449 ASN A N 1
ATOM 3475 C CA . ASN A 1 449 ? 2.760 -1.137 -34.842 1.00 86.44 449 ASN A CA 1
ATOM 3476 C C . ASN A 1 449 ? 3.824 -0.978 -33.752 1.00 86.44 449 ASN A C 1
ATOM 3478 O O . ASN A 1 449 ? 3.561 -0.370 -32.718 1.00 86.44 449 ASN A O 1
ATOM 3482 N N . ARG A 1 450 ? 5.026 -1.498 -34.001 1.00 86.69 450 ARG A N 1
ATOM 3483 C CA . ARG A 1 450 ? 6.100 -1.562 -33.000 1.00 86.69 450 ARG A CA 1
ATOM 3484 C C . ARG A 1 450 ? 6.727 -0.212 -32.634 1.00 86.69 450 ARG A C 1
ATOM 3486 O O . ARG A 1 450 ? 7.586 -0.180 -31.757 1.00 86.69 450 ARG A O 1
ATOM 3493 N N . ASP A 1 451 ? 6.297 0.871 -33.277 1.00 85.62 451 ASP A N 1
ATOM 3494 C CA . ASP A 1 451 ? 6.680 2.250 -32.946 1.00 85.62 451 ASP A CA 1
ATOM 3495 C C . ASP A 1 451 ? 5.623 2.962 -32.079 1.00 85.62 451 ASP A C 1
ATOM 3497 O O . ASP A 1 451 ? 5.858 4.073 -31.605 1.00 85.62 451 ASP A O 1
ATOM 3501 N N . ALA A 1 452 ? 4.446 2.355 -31.883 1.00 88.81 452 ALA A N 1
ATOM 3502 C CA . ALA A 1 452 ? 3.354 2.930 -31.100 1.00 88.81 452 ALA A CA 1
ATOM 3503 C C . ALA A 1 452 ? 3.432 2.573 -29.611 1.00 88.81 452 ALA A C 1
ATOM 3505 O O . ALA A 1 452 ? 4.056 1.591 -29.206 1.00 88.81 452 ALA A O 1
ATOM 3506 N N . GLY A 1 453 ? 2.741 3.382 -28.811 1.00 92.56 453 GLY A N 1
ATOM 3507 C CA . GLY A 1 453 ? 2.680 3.254 -27.361 1.00 92.56 453 GLY A CA 1
ATOM 3508 C C . GLY A 1 453 ? 3.722 4.111 -26.645 1.00 92.56 453 GLY A C 1
ATOM 3509 O O . GLY A 1 453 ? 4.884 4.215 -27.060 1.00 92.56 453 GLY A O 1
ATOM 3510 N N . ARG A 1 454 ? 3.320 4.711 -25.526 1.00 96.38 454 ARG A N 1
ATOM 3511 C CA . ARG A 1 454 ? 4.194 5.474 -24.629 1.00 96.38 454 ARG A CA 1
ATOM 3512 C C . ARG A 1 454 ? 3.706 5.339 -23.198 1.00 96.38 454 ARG A C 1
ATOM 3514 O O . ARG A 1 454 ? 2.534 5.587 -22.916 1.00 96.38 454 ARG A O 1
ATOM 3521 N N . SER A 1 455 ? 4.613 4.984 -22.297 1.00 96.81 455 SER A N 1
ATOM 3522 C CA . SER A 1 455 ? 4.320 4.907 -20.869 1.00 96.81 455 SER A CA 1
ATOM 3523 C C . SER A 1 455 ? 5.522 5.278 -20.012 1.00 96.81 455 SER A C 1
ATOM 3525 O O . SER A 1 455 ? 6.669 5.265 -20.463 1.00 96.81 455 SER A O 1
ATOM 3527 N N . LYS A 1 456 ? 5.244 5.623 -18.760 1.00 96.69 456 LYS A N 1
ATOM 3528 C CA . LYS A 1 456 ? 6.235 5.952 -17.744 1.00 96.69 456 LYS A CA 1
ATOM 3529 C C . LYS A 1 456 ? 5.895 5.198 -16.467 1.00 96.69 456 LYS A C 1
ATOM 3531 O O . LYS A 1 456 ? 4.756 5.261 -16.020 1.00 96.69 456 LYS A O 1
ATOM 3536 N N . PHE A 1 457 ? 6.884 4.542 -15.877 1.00 97.75 457 PHE A N 1
ATOM 3537 C CA . PHE A 1 457 ? 6.786 3.946 -14.546 1.00 97.75 457 PHE A CA 1
ATOM 3538 C C . PHE A 1 457 ? 7.596 4.805 -13.587 1.00 97.75 457 PHE A C 1
ATOM 3540 O O . PHE A 1 457 ? 8.746 5.121 -13.892 1.00 97.75 457 PHE A O 1
ATOM 3547 N N . SER A 1 458 ? 7.017 5.189 -12.456 1.00 97.44 458 SER A N 1
ATOM 3548 C CA . SER A 1 458 ? 7.668 6.050 -11.471 1.00 97.44 458 SER A CA 1
ATOM 3549 C C . SER A 1 458 ? 7.352 5.642 -10.038 1.00 97.44 458 SER A C 1
ATOM 3551 O O . SER A 1 458 ? 6.417 4.884 -9.807 1.00 97.44 458 SER A O 1
ATOM 3553 N N . ASN A 1 459 ? 8.134 6.147 -9.079 1.00 95.50 459 ASN A N 1
ATOM 3554 C CA . ASN A 1 459 ? 7.913 5.932 -7.641 1.00 95.50 459 ASN A CA 1
ATOM 3555 C C . ASN A 1 459 ? 7.802 4.448 -7.250 1.00 95.50 459 ASN A C 1
ATOM 3557 O O . ASN A 1 459 ? 6.996 4.085 -6.405 1.00 95.50 459 ASN A O 1
ATOM 3561 N N . ILE A 1 460 ? 8.617 3.599 -7.881 1.00 98.00 460 ILE A N 1
ATOM 3562 C CA . ILE A 1 460 ? 8.624 2.155 -7.635 1.00 98.00 460 ILE A CA 1
ATOM 3563 C C . ILE A 1 460 ? 9.222 1.887 -6.250 1.00 98.00 460 ILE A C 1
ATOM 3565 O O . ILE A 1 460 ? 10.399 2.181 -6.003 1.00 98.00 460 ILE A O 1
ATOM 3569 N N . GLU A 1 461 ? 8.420 1.308 -5.369 1.00 97.69 461 GLU A N 1
ATOM 3570 C CA . GLU A 1 461 ? 8.739 1.016 -3.980 1.00 97.69 461 GLU A CA 1
ATOM 3571 C C . GLU A 1 461 ? 8.342 -0.422 -3.631 1.00 97.69 461 GLU A C 1
ATOM 3573 O O . GLU A 1 461 ? 7.228 -0.859 -3.891 1.00 97.69 461 GLU A O 1
ATOM 3578 N N . PHE A 1 462 ? 9.277 -1.162 -3.040 1.00 96.25 462 PHE A N 1
ATOM 3579 C CA . PHE A 1 462 ? 9.019 -2.456 -2.419 1.00 96.25 462 PHE A CA 1
ATOM 3580 C C . PHE A 1 462 ? 9.105 -2.294 -0.905 1.00 96.25 462 PHE A C 1
ATOM 3582 O O . PHE A 1 462 ? 10.122 -1.801 -0.409 1.00 96.25 462 PHE A O 1
ATOM 3589 N N . ARG A 1 463 ? 8.083 -2.726 -0.168 1.00 93.94 463 ARG A N 1
ATOM 3590 C CA . ARG A 1 463 ? 8.044 -2.616 1.298 1.00 93.94 463 ARG A CA 1
ATOM 3591 C C . ARG A 1 463 ? 7.466 -3.866 1.945 1.00 93.94 463 ARG A C 1
ATOM 3593 O O . ARG A 1 463 ? 6.654 -4.558 1.342 1.00 93.94 463 ARG A O 1
ATOM 3600 N N . GLU A 1 464 ? 7.872 -4.150 3.174 1.00 92.25 464 GLU A N 1
ATOM 3601 C CA . GLU A 1 464 ? 7.225 -5.161 4.014 1.00 92.25 464 GLU A CA 1
ATOM 3602 C C . GLU A 1 464 ? 6.089 -4.520 4.812 1.00 92.25 464 GLU A C 1
ATOM 3604 O O . GLU A 1 464 ? 6.297 -3.487 5.452 1.00 92.25 464 GLU A O 1
ATOM 3609 N N . ARG A 1 465 ? 4.905 -5.143 4.817 1.00 91.12 465 ARG A N 1
ATOM 3610 C CA . ARG A 1 465 ? 3.811 -4.702 5.689 1.00 91.12 465 ARG A CA 1
ATOM 3611 C C . ARG A 1 465 ? 4.219 -4.748 7.175 1.00 91.12 465 ARG A C 1
ATOM 3613 O O . ARG A 1 465 ? 4.854 -5.728 7.590 1.00 91.12 465 ARG A O 1
ATOM 3620 N N . PRO A 1 466 ? 3.799 -3.768 8.001 1.00 93.81 466 PRO A N 1
ATOM 3621 C CA . PRO A 1 466 ? 4.032 -3.781 9.445 1.00 93.81 466 PRO A CA 1
ATOM 3622 C C . PRO A 1 466 ? 3.467 -5.038 10.111 1.00 93.81 466 PRO A C 1
ATOM 3624 O O . PRO A 1 466 ? 2.387 -5.501 9.751 1.00 93.81 466 PRO A O 1
ATOM 3627 N N . SER A 1 467 ? 4.193 -5.594 11.083 1.00 95.19 467 SER A N 1
ATOM 3628 C CA . SER A 1 467 ? 3.742 -6.742 11.888 1.00 95.19 467 SER A CA 1
ATOM 3629 C C . SER A 1 467 ? 2.727 -6.307 12.948 1.00 95.19 467 SER A C 1
ATOM 3631 O O . SER A 1 467 ? 2.854 -5.216 13.496 1.00 95.19 467 SER A O 1
ATOM 3633 N N . LEU A 1 468 ? 1.753 -7.162 13.273 1.00 97.56 468 LEU A N 1
ATOM 3634 C CA . LEU A 1 468 ? 0.772 -6.879 14.328 1.00 97.56 468 LEU A CA 1
ATOM 3635 C C . LEU A 1 468 ? 1.331 -7.287 15.693 1.00 97.56 468 LEU A C 1
ATOM 3637 O O . LEU A 1 468 ? 1.725 -8.433 15.886 1.00 97.56 468 LEU A O 1
ATOM 3641 N N . ASN A 1 469 ? 1.332 -6.383 16.661 1.00 97.19 469 ASN A N 1
ATOM 3642 C CA . ASN A 1 469 ? 1.789 -6.645 18.016 1.00 97.19 469 ASN A CA 1
ATOM 3643 C C . ASN A 1 469 ? 0.622 -7.116 18.891 1.00 97.19 469 ASN A C 1
ATOM 3645 O O . ASN A 1 469 ? -0.330 -6.379 19.128 1.00 97.19 469 ASN A O 1
ATOM 3649 N N . VAL A 1 470 ? 0.727 -8.338 19.415 1.00 96.56 470 VAL A N 1
ATOM 3650 C CA . VAL A 1 470 ? -0.240 -8.923 20.355 1.00 96.56 470 VAL A CA 1
ATOM 3651 C C . VAL A 1 470 ? 0.464 -9.209 21.674 1.00 96.56 470 VAL A C 1
ATOM 3653 O O . VAL A 1 470 ? 1.540 -9.809 21.697 1.00 96.56 470 VAL A O 1
ATOM 3656 N N . ASN A 1 471 ? -0.115 -8.783 22.794 1.00 94.31 471 ASN A N 1
ATOM 3657 C CA . ASN A 1 471 ? 0.455 -9.045 24.112 1.00 94.31 471 ASN A CA 1
ATOM 3658 C C . ASN A 1 471 ? -0.052 -10.388 24.647 1.00 94.31 471 ASN A C 1
ATOM 3660 O O . ASN A 1 471 ? -1.232 -10.531 24.942 1.00 94.31 471 ASN A O 1
ATOM 3664 N N . VAL A 1 472 ? 0.840 -11.362 24.800 1.00 93.50 472 VAL A N 1
ATOM 3665 C CA . VAL A 1 472 ? 0.526 -12.677 25.360 1.00 93.50 472 VAL A CA 1
ATOM 3666 C C . VAL A 1 472 ? 1.230 -12.819 26.707 1.00 93.50 472 VAL A C 1
ATOM 3668 O O . VAL A 1 472 ? 2.460 -12.849 26.769 1.00 93.50 472 VAL A O 1
ATOM 3671 N N . ASN A 1 473 ? 0.466 -12.899 27.798 1.00 88.88 473 ASN A N 1
ATOM 3672 C CA . ASN A 1 473 ? 0.971 -13.026 29.171 1.00 88.88 473 ASN A CA 1
ATOM 3673 C C . ASN A 1 473 ? 2.029 -11.963 29.549 1.00 88.88 473 ASN A C 1
ATOM 3675 O O . ASN A 1 473 ? 3.035 -12.257 30.200 1.00 88.88 473 ASN A O 1
ATOM 3679 N N . GLY A 1 474 ? 1.826 -10.714 29.118 1.00 86.12 474 GLY A N 1
ATOM 3680 C CA . GLY A 1 474 ? 2.739 -9.594 29.369 1.00 86.12 474 GLY A CA 1
ATOM 3681 C C . GLY A 1 474 ? 3.916 -9.496 28.390 1.00 86.12 474 GLY A C 1
ATOM 3682 O O . GLY A 1 474 ? 4.730 -8.579 28.515 1.00 86.12 474 GLY A O 1
ATOM 3683 N N . ILE A 1 475 ? 4.028 -10.413 27.423 1.00 90.75 475 ILE A N 1
ATOM 3684 C CA . ILE A 1 475 ? 5.088 -10.443 26.411 1.00 90.75 475 ILE A CA 1
ATOM 3685 C C . ILE A 1 475 ? 4.492 -10.067 25.054 1.00 90.75 475 ILE A C 1
ATOM 3687 O O . ILE A 1 475 ? 3.572 -10.715 24.567 1.00 90.75 475 ILE A O 1
ATOM 3691 N N . VAL A 1 476 ? 5.043 -9.038 24.411 1.00 94.44 476 VAL A N 1
ATOM 3692 C CA . VAL A 1 476 ? 4.618 -8.638 23.062 1.00 94.44 476 VAL A CA 1
ATOM 3693 C C . VAL A 1 476 ? 5.170 -9.622 22.028 1.00 94.44 476 VAL A C 1
ATOM 3695 O O . VAL A 1 476 ? 6.386 -9.729 21.857 1.00 94.44 476 VAL A O 1
ATOM 3698 N N . GLN A 1 477 ? 4.276 -10.317 21.325 1.00 95.44 477 GLN A N 1
ATOM 3699 C CA . GLN A 1 477 ? 4.578 -11.076 20.116 1.00 95.44 477 GLN A CA 1
ATOM 3700 C C . GLN A 1 477 ? 4.301 -10.206 18.883 1.00 95.44 477 GLN A C 1
ATOM 3702 O O . GLN A 1 477 ? 3.186 -9.723 18.711 1.00 95.44 477 GLN A O 1
ATOM 3707 N N . SER A 1 478 ? 5.301 -10.023 18.016 1.00 95.94 478 SER A N 1
ATOM 3708 C CA . SER A 1 478 ? 5.150 -9.279 16.756 1.00 95.94 478 SER A CA 1
ATOM 3709 C C . SER A 1 478 ? 4.854 -10.245 15.610 1.00 95.94 478 SER A C 1
ATOM 3711 O O . SER A 1 478 ? 5.747 -10.957 15.149 1.00 95.94 478 SER A O 1
ATOM 3713 N N . LEU A 1 479 ? 3.586 -10.340 15.221 1.00 95.38 479 LEU A N 1
ATOM 3714 C CA . LEU A 1 479 ? 3.067 -11.315 14.268 1.00 95.38 479 LEU A CA 1
ATOM 3715 C C . LEU A 1 479 ? 3.365 -10.872 12.830 1.00 95.38 479 LEU A C 1
ATOM 3717 O O . LEU A 1 479 ? 2.884 -9.810 12.419 1.00 95.38 479 LEU A O 1
ATOM 3721 N N . PRO A 1 480 ? 4.109 -11.666 12.037 1.00 92.94 480 PRO A N 1
ATOM 3722 C CA . PRO A 1 480 ? 4.374 -11.336 10.642 1.00 92.94 480 PRO A CA 1
ATOM 3723 C C . PRO A 1 480 ? 3.077 -11.158 9.843 1.00 92.94 480 PRO A C 1
ATOM 3725 O O . PRO A 1 480 ? 2.172 -11.993 9.904 1.00 92.94 480 PRO A O 1
ATOM 3728 N N . ASN A 1 481 ? 2.994 -10.085 9.055 1.00 93.25 481 ASN A N 1
ATOM 3729 C CA . ASN A 1 481 ? 1.773 -9.670 8.358 1.00 93.25 481 ASN A CA 1
ATOM 3730 C C . ASN A 1 481 ? 1.541 -10.425 7.031 1.00 93.25 481 ASN A C 1
ATOM 3732 O O . ASN A 1 481 ? 1.484 -9.862 5.933 1.00 93.25 481 ASN A O 1
ATOM 3736 N N . TYR A 1 482 ? 1.436 -11.746 7.147 1.00 90.19 482 TYR A N 1
ATOM 3737 C CA . TYR A 1 482 ? 1.284 -12.690 6.036 1.00 90.19 482 TYR A CA 1
ATOM 3738 C C . TYR A 1 482 ? -0.172 -12.995 5.659 1.00 90.19 482 TYR A C 1
ATOM 3740 O O . TYR A 1 482 ? -0.387 -13.852 4.808 1.00 90.19 482 TYR A O 1
ATOM 3748 N N . GLN A 1 483 ? -1.134 -12.339 6.320 1.00 89.62 483 GLN A N 1
ATOM 3749 C CA . GLN A 1 483 ? -2.595 -12.433 6.142 1.00 89.62 483 GLN A CA 1
ATOM 3750 C C . GLN A 1 483 ? -3.066 -13.657 5.360 1.00 89.62 483 GLN A C 1
ATOM 3752 O O . GLN A 1 483 ? -3.292 -13.624 4.149 1.00 89.62 483 GLN A O 1
ATOM 3757 N N . LYS A 1 484 ? -3.208 -14.764 6.082 1.00 86.88 484 LYS A N 1
ATOM 3758 C CA . LYS A 1 484 ? -3.730 -16.011 5.537 1.00 86.88 484 LYS A CA 1
ATOM 3759 C C . LYS A 1 484 ? -5.223 -15.863 5.291 1.00 86.88 484 LYS A C 1
ATOM 3761 O O . LYS A 1 484 ? -5.913 -15.273 6.119 1.00 86.88 484 LYS A O 1
ATOM 3766 N N . LEU A 1 485 ? -5.705 -16.437 4.188 1.00 84.44 485 LEU A N 1
ATOM 3767 C CA . LEU A 1 485 ? -7.140 -16.549 3.943 1.00 84.44 485 LEU A CA 1
ATOM 3768 C C . LEU A 1 485 ? -7.770 -17.329 5.098 1.00 84.44 485 LEU A C 1
ATOM 3770 O O . LEU A 1 485 ? -7.344 -18.450 5.390 1.00 84.44 485 LEU A O 1
ATOM 3774 N N . TYR A 1 486 ? -8.766 -16.739 5.742 1.00 79.00 486 TYR A N 1
ATOM 3775 C CA . TYR A 1 486 ? -9.529 -17.375 6.801 1.00 79.00 486 TYR A CA 1
ATOM 3776 C C . TYR A 1 486 ? -10.918 -17.657 6.224 1.00 79.00 486 TYR A C 1
ATOM 3778 O O . TYR A 1 486 ? -11.693 -16.736 6.026 1.00 79.00 486 TYR A O 1
ATOM 3786 N N . ASN A 1 487 ? -11.198 -18.928 5.895 1.00 70.62 487 ASN A N 1
ATOM 3787 C CA . ASN A 1 487 ? -12.349 -19.393 5.092 1.00 70.62 487 ASN A CA 1
ATOM 3788 C C . ASN A 1 487 ? -12.298 -19.014 3.583 1.00 70.62 487 ASN A C 1
ATOM 3790 O O . ASN A 1 487 ? -12.745 -17.956 3.151 1.00 70.62 487 ASN A O 1
ATOM 3794 N N . SER A 1 488 ? -11.803 -19.939 2.748 1.00 61.75 488 SER A N 1
ATOM 3795 C CA . SER A 1 488 ? -11.458 -19.708 1.327 1.00 61.75 488 SER A CA 1
ATOM 3796 C C . SER A 1 488 ? -12.607 -19.366 0.372 1.00 61.75 488 SER A C 1
ATOM 3798 O O . SER A 1 488 ? -12.341 -19.001 -0.771 1.00 61.75 488 SER A O 1
AT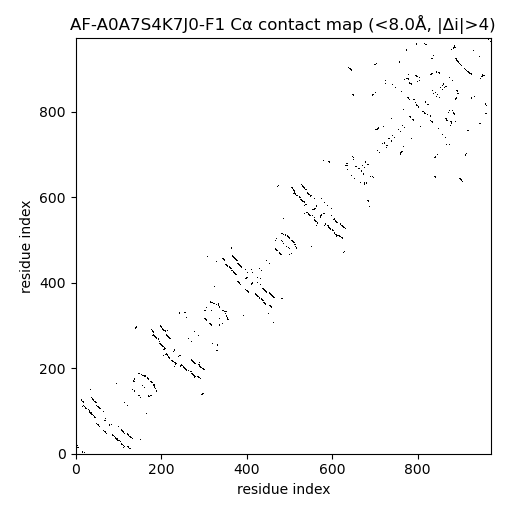OM 3800 N N . ASP A 1 489 ? -13.862 -19.549 0.783 1.00 67.81 489 ASP A N 1
ATOM 3801 C CA . ASP A 1 489 ? -15.019 -19.390 -0.109 1.00 67.81 489 ASP A CA 1
ATOM 3802 C C . ASP A 1 489 ? -15.539 -17.943 -0.183 1.00 67.81 489 ASP A C 1
ATOM 3804 O O . ASP A 1 489 ? -16.297 -17.629 -1.100 1.00 67.81 489 ASP A O 1
ATOM 3808 N N . GLN A 1 490 ? -15.142 -17.079 0.757 1.00 66.75 490 GLN A N 1
ATOM 3809 C CA . GLN A 1 490 ? -15.599 -15.681 0.858 1.00 66.75 490 GLN A CA 1
ATOM 3810 C C . GLN A 1 490 ? -14.460 -14.669 0.688 1.00 66.75 490 GLN A C 1
ATOM 3812 O O . GLN A 1 490 ? -14.689 -13.537 0.281 1.00 66.75 490 GLN A O 1
ATOM 3817 N N . ASP A 1 491 ? -13.225 -15.085 0.959 1.00 71.50 491 ASP A N 1
ATOM 3818 C CA . ASP A 1 491 ? -12.090 -14.180 1.064 1.00 71.50 491 ASP A CA 1
ATOM 3819 C C . ASP A 1 491 ? -11.224 -14.149 -0.210 1.00 71.50 491 ASP A C 1
ATOM 3821 O O . ASP A 1 491 ? -10.853 -15.189 -0.768 1.00 71.50 491 ASP A O 1
ATOM 3825 N N . LYS A 1 492 ? -10.871 -12.947 -0.681 1.00 69.75 492 LYS A N 1
ATOM 3826 C CA . LYS A 1 492 ? -10.050 -12.735 -1.885 1.00 69.75 492 LYS A CA 1
ATOM 3827 C C . LYS A 1 492 ? -8.644 -12.282 -1.503 1.00 69.75 492 LYS A C 1
ATOM 3829 O O . LYS A 1 492 ? -8.433 -11.554 -0.540 1.00 69.75 492 LYS A O 1
ATOM 3834 N N . ASN A 1 493 ? -7.647 -12.629 -2.319 1.00 66.44 493 ASN A N 1
ATOM 3835 C CA . ASN A 1 493 ? -6.249 -12.221 -2.094 1.00 66.44 493 ASN A CA 1
ATOM 3836 C C . ASN A 1 493 ? -6.015 -10.692 -2.072 1.00 66.44 493 ASN A C 1
ATOM 3838 O O . ASN A 1 493 ? -4.938 -10.275 -1.653 1.00 66.44 493 ASN A O 1
ATOM 3842 N N . GLY A 1 494 ? -6.958 -9.879 -2.565 1.00 66.69 494 GLY A N 1
ATOM 3843 C CA . GLY A 1 494 ? -6.830 -8.418 -2.651 1.00 66.69 494 GLY A CA 1
ATOM 3844 C C . GLY A 1 494 ? -7.366 -7.642 -1.445 1.00 66.69 494 GLY A C 1
ATOM 3845 O O . GLY A 1 494 ? -6.936 -6.512 -1.239 1.00 66.69 494 GLY A O 1
ATOM 3846 N N . ASP A 1 495 ? -8.241 -8.245 -0.640 1.00 77.56 495 ASP A N 1
ATOM 3847 C CA . ASP A 1 495 ? -8.963 -7.552 0.433 1.00 77.56 495 ASP A CA 1
ATOM 3848 C C . ASP A 1 495 ? -8.145 -7.648 1.727 1.00 77.56 495 ASP A C 1
ATOM 3850 O O . ASP A 1 495 ? -8.368 -8.509 2.574 1.00 77.56 495 ASP A O 1
ATOM 3854 N N . LEU A 1 496 ? -7.078 -6.852 1.815 1.00 86.25 496 LEU A N 1
ATOM 3855 C CA . LEU A 1 496 ? -6.139 -6.895 2.935 1.00 86.25 496 LEU A CA 1
ATOM 3856 C C . LEU A 1 496 ? -6.581 -6.004 4.093 1.00 86.25 496 LEU A C 1
ATOM 3858 O O . LEU A 1 496 ? -7.069 -4.893 3.904 1.00 86.25 496 LEU A O 1
ATOM 3862 N N . MET A 1 497 ? -6.309 -6.478 5.304 1.00 91.81 497 MET A N 1
ATOM 3863 C CA . MET A 1 497 ? -6.347 -5.664 6.512 1.00 91.81 497 MET A CA 1
ATOM 3864 C C . MET A 1 497 ? -5.140 -4.724 6.542 1.00 91.81 497 MET A C 1
ATOM 3866 O O . MET A 1 497 ? -4.047 -5.073 6.088 1.00 91.81 497 MET A O 1
ATOM 3870 N N . GLU A 1 498 ? -5.298 -3.557 7.141 1.00 93.69 498 GLU A N 1
ATOM 3871 C CA . GLU A 1 498 ? -4.214 -2.600 7.324 1.00 93.69 498 GLU A CA 1
ATOM 3872 C C . GLU A 1 498 ? -3.715 -2.664 8.765 1.00 93.69 498 GLU A C 1
ATOM 3874 O O . GLU A 1 498 ? -4.498 -2.535 9.697 1.00 93.69 498 GLU A O 1
ATOM 3879 N N . VAL A 1 499 ? -2.416 -2.885 8.962 1.00 95.50 499 VAL A N 1
ATOM 3880 C CA . VAL A 1 499 ? -1.791 -2.838 10.292 1.00 95.50 499 VAL A CA 1
ATOM 3881 C C . VAL A 1 499 ? -1.065 -1.508 10.416 1.00 95.50 499 VAL A C 1
ATOM 3883 O O . VAL A 1 499 ? -0.341 -1.129 9.496 1.00 95.50 499 VAL A O 1
ATOM 3886 N N . SER A 1 500 ? -1.246 -0.815 11.539 1.00 95.94 500 SER A N 1
ATOM 3887 C CA . SER A 1 500 ? -0.576 0.460 11.797 1.00 95.94 500 SER A CA 1
ATOM 3888 C C . SER A 1 500 ? 0.951 0.322 11.782 1.00 95.94 500 SER A C 1
ATOM 3890 O O . SER A 1 500 ? 1.499 -0.732 12.106 1.00 95.94 500 SER A O 1
ATOM 3892 N N . ASP A 1 501 ? 1.669 1.403 11.462 1.00 91.06 501 ASP A N 1
ATOM 3893 C CA . ASP A 1 501 ? 3.143 1.400 11.404 1.00 91.06 501 ASP A CA 1
ATOM 3894 C C . ASP A 1 501 ? 3.810 0.991 12.733 1.00 91.06 501 ASP A C 1
ATOM 3896 O O . ASP A 1 501 ? 4.907 0.428 12.742 1.00 91.06 501 ASP A O 1
ATOM 3900 N N . ASP A 1 502 ? 3.161 1.266 13.869 1.00 93.94 502 ASP A N 1
ATOM 3901 C CA . ASP A 1 502 ? 3.611 0.848 15.203 1.00 93.94 502 ASP A CA 1
ATOM 3902 C C . ASP A 1 502 ? 3.174 -0.580 15.584 1.00 93.94 502 ASP A C 1
ATOM 3904 O O . ASP A 1 502 ? 3.584 -1.100 16.626 1.00 93.94 502 ASP A O 1
ATOM 3908 N N . GLY A 1 503 ? 2.367 -1.221 14.738 1.00 95.56 503 GLY A N 1
ATOM 3909 C CA . GLY A 1 503 ? 1.821 -2.558 14.921 1.00 95.56 503 GLY A CA 1
ATOM 3910 C C . GLY A 1 503 ? 0.757 -2.667 16.010 1.00 95.56 503 GLY A C 1
ATOM 3911 O O . GLY A 1 503 ? 0.445 -3.782 16.410 1.00 95.56 503 GLY A O 1
ATOM 3912 N N . MET A 1 504 ? 0.244 -1.564 16.557 1.00 95.75 504 MET A N 1
ATOM 3913 C CA . MET A 1 504 ? -0.660 -1.584 17.716 1.00 95.75 504 MET A CA 1
ATOM 3914 C C . MET A 1 504 ? -2.147 -1.676 17.358 1.00 95.75 504 MET A C 1
ATOM 3916 O O . MET A 1 504 ? -2.959 -1.982 18.237 1.00 95.75 504 MET A O 1
ATOM 3920 N N . SER A 1 505 ? -2.511 -1.432 16.099 1.00 96.94 505 SER A N 1
ATOM 3921 C CA . SER A 1 505 ? -3.880 -1.583 15.611 1.00 96.94 505 SER A CA 1
ATOM 3922 C C . SER A 1 505 ? -3.944 -2.260 14.246 1.00 96.94 505 SER A C 1
ATOM 3924 O O . SER A 1 505 ? -2.970 -2.314 13.489 1.00 96.94 505 SER A O 1
ATOM 3926 N N . LEU A 1 506 ? -5.124 -2.798 13.955 1.00 97.06 506 LEU A N 1
ATOM 3927 C CA . LEU A 1 506 ? -5.470 -3.439 12.699 1.00 97.06 506 LEU A CA 1
ATOM 3928 C C . LEU A 1 506 ? -6.845 -2.952 12.244 1.00 97.06 506 LEU A C 1
ATOM 3930 O O . LEU A 1 506 ? -7.814 -3.058 12.993 1.00 97.06 506 LEU A O 1
ATOM 3934 N N . THR A 1 507 ? -6.933 -2.482 11.007 1.00 96.62 507 THR A N 1
ATOM 3935 C CA . THR A 1 507 ? -8.155 -1.980 10.377 1.00 96.62 507 THR A CA 1
ATOM 3936 C C . THR A 1 507 ? -8.617 -2.934 9.282 1.00 96.62 507 THR A C 1
ATOM 3938 O O . THR A 1 507 ? -7.826 -3.401 8.461 1.00 96.62 507 THR A O 1
ATOM 3941 N N . MET A 1 508 ? -9.915 -3.222 9.266 1.00 93.69 508 MET A N 1
ATOM 3942 C CA . MET A 1 508 ? -10.578 -4.072 8.282 1.00 93.69 508 MET A CA 1
ATOM 3943 C C . MET A 1 508 ? -11.511 -3.249 7.398 1.00 93.69 508 MET A C 1
ATOM 3945 O O . MET A 1 508 ? -12.267 -2.419 7.903 1.00 93.69 508 MET A O 1
ATOM 3949 N N . TYR A 1 509 ? -11.518 -3.545 6.100 1.00 90.88 509 TYR A N 1
ATOM 3950 C CA . TYR A 1 509 ? -12.350 -2.882 5.094 1.00 90.88 509 TYR A CA 1
ATOM 3951 C C . TYR A 1 509 ? -13.251 -3.902 4.391 1.00 90.88 509 TYR A C 1
ATOM 3953 O O . TYR A 1 509 ? -12.806 -5.015 4.116 1.00 90.88 509 TYR A O 1
ATOM 3961 N N . GLY A 1 510 ? -14.497 -3.519 4.097 1.00 88.56 510 GLY A N 1
ATOM 3962 C CA . GLY A 1 510 ? -15.447 -4.339 3.337 1.00 88.56 510 GLY A CA 1
ATOM 3963 C C . GLY A 1 510 ? -15.669 -5.732 3.936 1.00 88.56 510 GLY A C 1
ATOM 3964 O O . GLY A 1 510 ? -15.646 -5.907 5.153 1.00 88.56 510 GLY A O 1
ATOM 3965 N N . ASN A 1 511 ? -15.865 -6.734 3.087 1.00 86.00 511 ASN A N 1
ATOM 3966 C CA . ASN A 1 511 ? -15.894 -8.140 3.470 1.00 86.00 511 ASN A CA 1
ATOM 3967 C C . ASN A 1 511 ? -14.460 -8.700 3.464 1.00 86.00 511 ASN A C 1
ATOM 3969 O O . ASN A 1 511 ? -13.842 -8.843 2.412 1.00 86.00 511 ASN A O 1
ATOM 3973 N N . SER A 1 512 ? -13.914 -8.988 4.645 1.00 87.88 512 SER A N 1
ATOM 3974 C CA . SER A 1 512 ? -12.527 -9.431 4.818 1.00 87.88 512 SER A CA 1
ATOM 3975 C C . SER A 1 512 ? -12.451 -10.486 5.911 1.00 87.88 512 SER A C 1
ATOM 3977 O O . SER A 1 512 ? -12.853 -10.243 7.048 1.00 87.88 512 SER A O 1
ATOM 3979 N N . GLN A 1 513 ? -11.875 -11.649 5.607 1.00 87.88 513 GLN A N 1
ATOM 3980 C CA . GLN A 1 513 ? -11.699 -12.733 6.578 1.00 87.88 513 GLN A CA 1
ATOM 3981 C C . GLN A 1 513 ? -10.258 -13.235 6.534 1.00 87.88 513 GLN A C 1
ATOM 3983 O O . GLN A 1 513 ? -9.897 -14.071 5.713 1.00 87.88 513 GLN A O 1
ATOM 3988 N N . LYS A 1 514 ? -9.407 -12.732 7.431 1.00 89.75 514 LYS A N 1
ATOM 3989 C CA . LYS A 1 514 ? -7.961 -12.991 7.405 1.00 89.75 514 LYS A CA 1
ATOM 3990 C C . LYS A 1 514 ? -7.450 -13.458 8.754 1.00 89.75 514 LYS A C 1
ATOM 3992 O O . LYS A 1 514 ? -8.007 -13.130 9.795 1.00 89.75 514 LYS A O 1
ATOM 3997 N N . ALA A 1 515 ? -6.329 -14.168 8.745 1.00 92.12 515 ALA A N 1
ATOM 3998 C CA . ALA A 1 515 ? -5.655 -14.589 9.962 1.00 92.12 515 ALA A CA 1
ATOM 3999 C C . ALA A 1 515 ? -4.147 -14.341 9.926 1.00 92.12 515 ALA A C 1
ATOM 4001 O O . ALA A 1 515 ? -3.499 -14.401 8.877 1.00 92.12 515 ALA A O 1
ATOM 4002 N N . LEU A 1 516 ? -3.581 -14.103 11.106 1.00 94.31 516 LEU A N 1
ATOM 4003 C CA . LEU A 1 516 ? -2.148 -13.977 11.341 1.00 94.31 516 LEU A CA 1
ATOM 4004 C C . LEU A 1 516 ? -1.678 -15.124 12.234 1.00 94.31 516 LEU A C 1
ATOM 4006 O O . LEU A 1 516 ? -2.376 -15.524 13.161 1.00 94.31 516 LEU A O 1
ATOM 4010 N N . ALA A 1 517 ? -0.501 -15.670 11.939 1.00 94.44 517 ALA A N 1
ATOM 4011 C CA . ALA A 1 517 ? 0.082 -16.748 12.729 1.00 94.44 517 ALA A CA 1
ATOM 4012 C C . ALA A 1 517 ? 0.783 -16.187 13.968 1.00 94.44 517 ALA A C 1
ATOM 4014 O O . ALA A 1 517 ? 1.524 -15.206 13.869 1.00 94.44 517 ALA A O 1
ATOM 4015 N N . PHE A 1 518 ? 0.600 -16.845 15.110 1.00 94.69 518 PHE A N 1
ATOM 4016 C CA . PHE A 1 518 ? 1.438 -16.611 16.277 1.00 94.69 518 PHE A CA 1
ATOM 4017 C C . PHE A 1 518 ? 2.871 -17.080 16.006 1.00 94.69 518 PHE A C 1
ATOM 4019 O O . PHE A 1 518 ? 3.091 -18.079 15.319 1.00 94.69 518 PHE A O 1
ATOM 4026 N N . ASN A 1 519 ? 3.857 -16.365 16.557 1.00 92.00 519 ASN A N 1
ATOM 4027 C CA . ASN A 1 519 ? 5.245 -16.831 16.505 1.00 92.00 519 ASN A CA 1
ATOM 4028 C C . ASN A 1 519 ? 5.427 -18.062 17.399 1.00 92.00 519 ASN A C 1
ATOM 4030 O O . ASN A 1 519 ? 6.076 -19.026 17.000 1.00 92.00 519 ASN A O 1
ATOM 4034 N N . ASP A 1 520 ? 4.815 -18.011 18.584 1.00 92.81 520 ASP A N 1
ATOM 4035 C CA . ASP A 1 520 ? 4.715 -19.112 19.532 1.00 92.81 520 ASP A CA 1
ATOM 4036 C C . ASP A 1 520 ? 3.225 -19.380 19.808 1.00 92.81 520 ASP A C 1
ATOM 4038 O O . ASP A 1 520 ? 2.528 -18.443 20.220 1.00 92.81 520 ASP A O 1
ATOM 4042 N N . PRO A 1 521 ? 2.724 -20.616 19.604 1.00 93.12 521 PRO A N 1
ATOM 4043 C CA . PRO A 1 521 ? 1.319 -20.943 19.829 1.00 93.12 521 PRO A CA 1
ATOM 4044 C C . PRO A 1 521 ? 0.829 -20.545 21.226 1.00 93.12 521 PRO A C 1
ATOM 4046 O O . PRO A 1 521 ? 1.544 -20.682 22.223 1.00 93.12 521 PRO A O 1
ATOM 4049 N N . VAL A 1 522 ? -0.409 -20.063 21.300 1.00 93.19 522 VAL A N 1
ATOM 4050 C CA . VAL A 1 522 ? -1.035 -19.589 22.538 1.00 93.19 522 VAL A CA 1
ATOM 4051 C C . VAL A 1 522 ? -1.870 -20.708 23.145 1.00 93.19 522 VAL A C 1
ATOM 4053 O O . VAL A 1 522 ? -2.800 -21.204 22.518 1.00 93.19 522 VAL A O 1
ATOM 4056 N N . MET A 1 523 ? -1.566 -21.107 24.379 1.00 92.62 523 MET A N 1
ATOM 4057 C CA . MET A 1 523 ? -2.369 -22.094 25.102 1.00 92.62 523 MET A CA 1
ATOM 4058 C C . MET A 1 523 ? -3.540 -21.402 25.804 1.00 92.62 523 MET A C 1
ATOM 4060 O O . MET A 1 523 ? -3.325 -20.648 26.747 1.00 92.62 523 MET A O 1
ATOM 4064 N N . VAL A 1 524 ? -4.764 -21.694 25.371 1.00 91.56 524 VAL A N 1
ATOM 4065 C CA . VAL A 1 524 ? -6.005 -21.263 26.023 1.00 91.56 524 VAL A CA 1
ATOM 4066 C C . VAL A 1 524 ? -6.378 -22.267 27.114 1.00 91.56 524 VAL A C 1
ATOM 4068 O O . VAL A 1 524 ? -6.590 -23.451 26.835 1.00 91.56 524 VAL A O 1
ATOM 4071 N N . THR A 1 525 ? -6.440 -21.784 28.351 1.00 90.06 525 THR A N 1
ATOM 4072 C CA . THR A 1 525 ? -6.759 -22.517 29.582 1.00 90.06 525 THR A CA 1
ATOM 4073 C C . THR A 1 525 ? -8.089 -22.048 30.183 1.00 90.06 525 THR A C 1
ATOM 4075 O O . THR A 1 525 ? -8.737 -21.144 29.654 1.00 90.06 525 THR A O 1
ATOM 4078 N N . GLU A 1 526 ? -8.490 -22.633 31.318 1.00 84.38 526 GLU A N 1
ATOM 4079 C CA . GLU A 1 526 ? -9.692 -22.213 32.051 1.00 84.38 526 GLU A CA 1
ATOM 4080 C C . GLU A 1 526 ? -9.619 -20.764 32.581 1.00 84.38 526 GLU A C 1
ATOM 4082 O O . GLU A 1 526 ? -10.646 -20.131 32.831 1.00 84.38 526 GLU A O 1
ATOM 4087 N N . ASP A 1 527 ? -8.414 -20.209 32.708 1.00 85.81 527 ASP A N 1
ATOM 4088 C CA . ASP A 1 527 ? -8.183 -18.863 33.235 1.00 85.81 527 ASP A CA 1
ATOM 4089 C C . ASP A 1 527 ? -7.827 -17.844 32.146 1.00 85.81 527 ASP A C 1
ATOM 4091 O O . ASP A 1 527 ? -7.615 -16.670 32.446 1.00 85.81 527 ASP A O 1
ATOM 4095 N N . THR A 1 528 ? -7.781 -18.249 30.875 1.00 90.75 528 THR A N 1
ATOM 4096 C CA . THR A 1 528 ? -7.376 -17.348 29.794 1.00 90.75 528 THR A CA 1
ATOM 4097 C C . THR A 1 528 ? -8.465 -16.329 29.469 1.00 90.75 528 THR A C 1
ATOM 4099 O O . THR A 1 528 ? -9.615 -16.678 29.188 1.00 90.75 528 THR A O 1
ATOM 4102 N N . VAL A 1 529 ? -8.070 -15.060 29.434 1.00 89.69 529 VAL A N 1
ATOM 4103 C CA . VAL A 1 529 ? -8.865 -13.912 29.008 1.00 89.69 529 VAL A CA 1
ATOM 4104 C C . VAL A 1 529 ? -8.297 -13.348 27.710 1.00 89.69 529 VAL A C 1
ATOM 4106 O O . VAL A 1 529 ? -7.093 -13.120 27.585 1.00 89.69 529 VAL A O 1
ATOM 4109 N N . LEU A 1 530 ? -9.185 -13.110 26.747 1.00 92.50 530 LEU A N 1
ATOM 4110 C CA . LEU A 1 530 ? -8.932 -12.320 25.548 1.00 92.50 530 LEU A CA 1
ATOM 4111 C C . LEU A 1 530 ? -9.473 -10.909 25.778 1.00 92.50 530 LEU A C 1
ATOM 4113 O O . LEU A 1 530 ? -10.659 -10.744 26.057 1.00 92.50 530 LEU A O 1
ATOM 4117 N N . SER A 1 531 ? -8.610 -9.908 25.648 1.00 91.62 531 SER A N 1
ATOM 4118 C CA . SER A 1 531 ? -8.973 -8.498 25.731 1.00 91.62 531 SER A CA 1
ATOM 4119 C C . SER A 1 531 ? -8.553 -7.754 24.472 1.00 91.62 531 SER A C 1
ATOM 4121 O O . SER A 1 531 ? -7.507 -8.045 23.895 1.00 91.62 531 SER A O 1
ATOM 4123 N N . PHE A 1 532 ? -9.393 -6.837 24.010 1.00 94.56 532 PHE A N 1
ATOM 4124 C CA . PHE A 1 532 ? -9.130 -5.991 22.849 1.00 94.56 532 PHE A CA 1
ATOM 4125 C C . PHE A 1 532 ? -10.082 -4.801 22.855 1.00 94.56 532 PHE A C 1
ATOM 4127 O O . PHE A 1 532 ? -11.141 -4.840 23.476 1.00 94.56 532 PHE A O 1
ATOM 4134 N N . ARG A 1 533 ? -9.730 -3.755 22.118 1.00 94.69 533 ARG A N 1
ATOM 4135 C CA . ARG A 1 533 ? -10.629 -2.654 21.782 1.00 94.69 533 ARG A CA 1
ATOM 4136 C C . ARG A 1 533 ? -11.157 -2.832 20.371 1.00 94.69 533 ARG A C 1
ATOM 4138 O O . ARG A 1 533 ? -10.421 -3.288 19.494 1.00 94.69 533 ARG A O 1
ATOM 4145 N N . LEU A 1 534 ? -12.416 -2.470 20.164 1.00 95.69 534 LEU A N 1
ATOM 4146 C CA . LEU A 1 534 ? -13.066 -2.461 18.863 1.00 95.69 534 LEU A CA 1
ATOM 4147 C C . LEU A 1 534 ? -13.761 -1.120 18.637 1.00 95.69 534 LEU A C 1
ATOM 4149 O O . LEU A 1 534 ? -14.630 -0.728 19.415 1.00 95.69 534 LEU A O 1
ATOM 4153 N N . GLN A 1 535 ? -13.424 -0.474 17.526 1.00 95.12 535 GLN A N 1
ATOM 4154 C CA . GLN A 1 535 ? -14.165 0.648 16.958 1.00 95.12 535 GLN A CA 1
ATOM 4155 C C . GLN A 1 535 ? -14.837 0.206 15.660 1.00 95.12 535 GLN A C 1
ATOM 4157 O O . GLN A 1 535 ? -14.210 -0.456 14.832 1.00 95.12 535 GLN A O 1
ATOM 4162 N N . VAL A 1 536 ? -16.100 0.589 15.470 1.00 93.44 536 VAL A N 1
ATOM 4163 C CA . VAL A 1 536 ? -16.851 0.349 14.231 1.00 93.44 536 VAL A CA 1
ATOM 4164 C C . VAL A 1 536 ? -17.265 1.697 13.650 1.00 93.44 536 VAL A C 1
ATOM 4166 O O . VAL A 1 536 ? -18.082 2.407 14.231 1.00 93.44 536 VAL A O 1
ATOM 4169 N N . ASP A 1 537 ? -16.714 2.047 12.492 1.00 91.19 537 ASP A N 1
ATOM 4170 C CA . ASP A 1 537 ? -17.028 3.298 11.789 1.00 91.19 537 ASP A CA 1
ATOM 4171 C C . ASP A 1 537 ? -18.103 3.088 10.715 1.00 91.19 537 ASP A C 1
ATOM 4173 O O . ASP A 1 537 ? -18.932 3.963 10.467 1.00 91.19 537 ASP A O 1
ATOM 4177 N N . VAL A 1 538 ? -18.126 1.905 10.092 1.00 90.12 538 VAL A N 1
ATOM 4178 C CA . VAL A 1 538 ? -19.160 1.489 9.136 1.00 90.12 538 VAL A CA 1
ATOM 4179 C C . VAL A 1 538 ? -19.580 0.066 9.478 1.00 90.12 538 VAL A C 1
ATOM 4181 O O . VAL A 1 538 ? -18.760 -0.845 9.417 1.00 90.12 538 VAL A O 1
ATOM 4184 N N . ALA A 1 539 ? -20.851 -0.127 9.838 1.00 86.62 539 ALA A N 1
ATOM 4185 C CA . ALA A 1 539 ? -21.362 -1.419 10.292 1.00 86.62 539 ALA A CA 1
ATOM 4186 C C . ALA A 1 539 ? -21.392 -2.465 9.159 1.00 86.62 539 ALA A C 1
ATOM 4188 O O . ALA A 1 539 ? -22.128 -2.268 8.188 1.00 86.62 539 ALA A O 1
ATOM 4189 N N . PRO A 1 540 ? -20.687 -3.597 9.313 1.00 88.88 540 PRO A N 1
ATOM 4190 C CA . PRO A 1 540 ? -20.891 -4.799 8.509 1.00 88.88 540 PRO A CA 1
ATOM 4191 C C . PRO A 1 540 ? -22.011 -5.671 9.113 1.00 88.88 540 PRO A C 1
ATOM 4193 O O . PRO A 1 540 ? -22.564 -5.358 10.177 1.00 88.88 540 PRO A O 1
ATOM 4196 N N . GLU A 1 541 ? -22.352 -6.793 8.472 1.00 89.12 541 GLU A N 1
ATOM 4197 C CA . GLU A 1 541 ? -23.278 -7.776 9.056 1.00 89.12 541 GLU A CA 1
ATOM 4198 C C . GLU A 1 541 ? -22.676 -8.394 10.323 1.00 89.12 541 GLU A C 1
ATOM 4200 O O . GLU A 1 541 ? -23.382 -8.547 11.330 1.00 89.12 541 GLU A O 1
ATOM 4205 N N . ILE A 1 542 ? -21.373 -8.700 10.287 1.00 89.50 542 ILE A N 1
ATOM 4206 C CA . ILE A 1 542 ? -20.614 -9.308 11.386 1.00 89.50 542 ILE A CA 1
ATOM 4207 C C . ILE A 1 542 ? -19.205 -8.708 11.461 1.00 89.50 542 ILE A C 1
ATOM 4209 O O . ILE A 1 542 ? -18.518 -8.639 10.449 1.00 89.50 542 ILE A O 1
ATOM 4213 N N . THR A 1 543 ? -18.747 -8.380 12.670 1.00 92.88 543 THR A N 1
ATOM 4214 C CA . THR A 1 543 ? -17.337 -8.136 13.013 1.00 92.88 543 THR A CA 1
ATOM 4215 C C . THR A 1 543 ? -16.944 -9.071 14.156 1.00 92.88 543 THR A C 1
ATOM 4217 O O . THR A 1 543 ? -17.607 -9.096 15.199 1.00 92.88 543 THR A O 1
ATOM 4220 N N . SER A 1 544 ? -15.883 -9.863 13.986 1.00 91.69 544 SER A N 1
ATOM 4221 C CA . SER A 1 544 ? -15.456 -10.846 14.989 1.00 91.69 544 SER A CA 1
ATOM 4222 C C . SER A 1 544 ? -13.948 -11.080 15.044 1.00 91.69 544 SER A C 1
ATOM 4224 O O . SER A 1 544 ? -13.239 -10.901 14.054 1.00 91.69 544 SER A O 1
ATOM 4226 N N . LEU A 1 545 ? -13.491 -11.521 16.218 1.00 93.25 545 LEU A N 1
ATOM 4227 C CA . LEU A 1 545 ? -12.110 -11.909 16.511 1.00 93.25 545 LEU A CA 1
ATOM 4228 C C . LEU A 1 545 ? -12.058 -13.392 16.900 1.00 93.25 545 LEU A C 1
ATOM 4230 O O . LEU A 1 545 ? -12.914 -13.863 17.651 1.00 93.25 545 LEU A O 1
ATOM 4234 N N . CYS A 1 546 ? -11.067 -14.135 16.415 1.00 90.94 546 CYS A N 1
ATOM 4235 C CA . CYS A 1 546 ? -10.940 -15.580 16.622 1.00 90.94 546 CYS A CA 1
ATOM 4236 C C . CYS A 1 546 ? -9.540 -15.962 17.094 1.00 90.94 546 CYS A C 1
ATOM 4238 O O . CYS A 1 546 ? -8.563 -15.359 16.658 1.00 90.94 546 CYS A O 1
ATOM 4240 N N . LEU A 1 547 ? -9.433 -17.024 17.893 1.00 92.19 547 LEU A N 1
ATOM 4241 C CA . LEU A 1 547 ? -8.177 -17.746 18.114 1.00 92.19 547 LEU A CA 1
ATOM 4242 C C . LEU A 1 547 ? -8.350 -19.180 17.613 1.00 92.19 547 LEU A C 1
ATOM 4244 O O . LEU A 1 547 ? -9.314 -19.847 17.977 1.00 92.19 547 LEU A O 1
ATOM 4248 N N . ASP A 1 548 ? -7.451 -19.632 16.745 1.00 90.38 548 ASP A N 1
ATOM 4249 C CA . ASP A 1 548 ? -7.669 -20.819 15.911 1.00 90.38 548 ASP A CA 1
ATOM 4250 C C . ASP A 1 548 ? -6.388 -21.654 15.766 1.00 90.38 548 ASP A C 1
ATOM 4252 O O . ASP A 1 548 ? -5.282 -21.116 15.786 1.00 90.38 548 ASP A O 1
ATOM 4256 N N . GLU A 1 549 ? -6.497 -22.971 15.626 1.00 89.69 549 GLU A N 1
ATOM 4257 C CA . GLU A 1 549 ? -5.368 -23.890 15.477 1.00 89.69 549 GLU A CA 1
ATOM 4258 C C . GLU A 1 549 ? -5.011 -24.239 14.027 1.00 89.69 549 GLU A C 1
ATOM 4260 O O . GLU A 1 549 ? -3.870 -24.640 13.785 1.00 89.69 549 GLU A O 1
ATOM 4265 N N . ASP A 1 550 ? -5.934 -24.139 13.067 1.00 87.25 550 ASP A N 1
ATOM 4266 C CA . ASP A 1 550 ? -5.750 -24.733 11.734 1.00 87.25 550 ASP A CA 1
ATOM 4267 C C . ASP A 1 550 ? -6.324 -23.931 10.554 1.00 87.25 550 ASP A C 1
ATOM 4269 O O . ASP A 1 550 ? -6.229 -24.397 9.415 1.00 87.25 550 ASP A O 1
ATOM 4273 N N . LEU A 1 551 ? -6.825 -22.712 10.792 1.00 86.25 551 LEU A N 1
ATOM 4274 C CA . LEU A 1 551 ? -7.445 -21.827 9.790 1.00 86.25 551 LEU A CA 1
ATOM 4275 C C . LEU A 1 551 ? -8.771 -22.367 9.227 1.00 86.25 551 LEU A C 1
ATOM 4277 O O . LEU A 1 551 ? -9.273 -21.847 8.223 1.00 86.25 551 LEU A O 1
ATOM 4281 N N . VAL A 1 552 ? -9.348 -23.405 9.838 1.00 77.25 552 VAL A N 1
ATOM 4282 C CA . VAL A 1 552 ? -10.613 -23.991 9.400 1.00 77.25 552 VAL A CA 1
ATOM 4283 C C . VAL A 1 552 ? -11.737 -23.518 10.309 1.00 77.25 552 VAL A C 1
ATOM 4285 O O . VAL A 1 552 ? -11.901 -23.968 11.441 1.00 77.25 552 VAL A O 1
ATOM 4288 N N . ARG A 1 553 ? -12.614 -22.675 9.752 1.00 70.19 553 ARG A N 1
ATOM 4289 C CA . ARG A 1 553 ? -13.861 -22.271 10.408 1.00 70.19 553 ARG A CA 1
ATOM 4290 C C . ARG A 1 553 ? -14.726 -23.514 10.682 1.00 70.19 553 ARG A C 1
ATOM 4292 O O . ARG A 1 553 ? -15.333 -24.074 9.768 1.00 70.19 553 ARG A O 1
ATOM 4299 N N . GLY A 1 554 ? -14.765 -23.958 11.938 1.00 65.56 554 GLY A N 1
ATOM 4300 C CA . GLY A 1 554 ? -15.363 -25.237 12.322 1.00 65.56 554 GLY A CA 1
ATOM 4301 C C . GLY A 1 554 ? -15.825 -25.309 13.777 1.00 65.56 554 GLY A C 1
ATOM 4302 O O . GLY A 1 554 ? -15.922 -24.299 14.466 1.00 65.56 554 GLY A O 1
ATOM 4303 N N . GLU A 1 555 ? -16.163 -26.521 14.220 1.00 59.91 555 GLU A N 1
ATOM 4304 C CA . GLU A 1 555 ? -16.580 -26.810 15.597 1.00 59.91 555 GLU A CA 1
ATOM 4305 C C . GLU A 1 555 ? -15.392 -27.328 16.434 1.00 59.91 555 GLU A C 1
ATOM 4307 O O . GLU A 1 555 ? -14.687 -28.226 15.959 1.00 59.91 555 GLU A O 1
ATOM 4312 N N . PRO A 1 556 ? -15.208 -26.855 17.684 1.00 66.25 556 PRO A N 1
ATOM 4313 C CA . PRO A 1 556 ? -16.011 -25.828 18.352 1.00 66.25 556 PRO A CA 1
ATOM 4314 C C . PRO A 1 556 ? -15.826 -24.438 17.728 1.00 66.25 556 PRO A C 1
ATOM 4316 O O . PRO A 1 556 ? -14.735 -24.093 17.276 1.00 66.25 556 PRO A O 1
ATOM 4319 N N . ALA A 1 557 ? -16.910 -23.655 17.717 1.00 70.88 557 ALA A N 1
ATOM 4320 C CA . ALA A 1 557 ? -16.882 -22.240 17.357 1.00 70.88 557 ALA A CA 1
ATOM 4321 C C . ALA A 1 557 ? -15.792 -21.503 18.156 1.00 70.88 557 ALA A C 1
ATOM 4323 O O . ALA A 1 557 ? -15.721 -21.658 19.373 1.00 70.88 557 ALA A O 1
ATOM 4324 N N . ARG A 1 558 ? -14.963 -20.706 17.473 1.00 84.81 558 ARG A N 1
ATOM 4325 C CA . ARG A 1 558 ? -13.807 -19.997 18.063 1.00 84.81 558 ARG A CA 1
ATOM 4326 C C . ARG A 1 558 ? -13.764 -18.496 17.811 1.00 84.81 558 ARG A C 1
ATOM 4328 O O . ARG A 1 558 ? -12.915 -17.791 18.352 1.00 84.81 558 ARG A O 1
ATOM 4335 N N . CYS A 1 559 ? -14.698 -18.021 17.001 1.00 88.19 559 CYS A N 1
ATOM 4336 C CA . CYS A 1 559 ? -14.833 -16.628 16.622 1.00 88.19 559 CYS A CA 1
ATOM 4337 C C . CYS A 1 559 ? -15.875 -15.947 17.487 1.00 88.19 559 CYS A C 1
ATOM 4339 O O . CYS A 1 559 ? -16.990 -16.451 17.608 1.00 88.19 559 CYS A O 1
ATOM 4341 N N . ILE A 1 560 ? -15.532 -14.800 18.054 1.00 89.00 560 ILE A N 1
ATOM 4342 C CA . ILE A 1 560 ? -16.386 -14.054 18.964 1.00 89.00 560 ILE A CA 1
ATOM 4343 C C . ILE A 1 560 ? -16.883 -12.793 18.267 1.00 89.00 560 ILE A C 1
ATOM 4345 O O . ILE A 1 560 ? -16.087 -11.948 17.860 1.00 89.00 560 ILE A O 1
ATOM 4349 N N . MET A 1 561 ? -18.202 -12.686 18.111 1.00 90.69 561 MET A N 1
ATOM 4350 C CA . MET A 1 561 ? -18.851 -11.529 17.502 1.00 90.69 561 MET A CA 1
ATOM 4351 C C . MET A 1 561 ? -18.858 -10.356 18.480 1.00 90.69 561 MET A C 1
ATOM 4353 O O . MET A 1 561 ? -19.423 -10.467 19.568 1.00 90.69 561 MET A O 1
ATOM 4357 N N . ALA A 1 562 ? -18.268 -9.239 18.063 1.00 90.56 562 ALA A N 1
ATOM 4358 C CA . ALA A 1 562 ? -18.167 -8.009 18.848 1.00 90.56 562 ALA A CA 1
ATOM 4359 C C . ALA A 1 562 ? -18.756 -6.785 18.122 1.00 90.56 562 ALA A C 1
ATOM 4361 O O . ALA A 1 562 ? -18.975 -5.758 18.748 1.00 90.56 562 ALA A O 1
ATOM 4362 N N . GLY A 1 563 ? -19.077 -6.885 16.828 1.00 90.06 563 GLY A N 1
ATOM 4363 C CA . GLY A 1 563 ? -19.827 -5.854 16.110 1.00 90.06 563 GLY A CA 1
ATOM 4364 C C . GLY A 1 563 ? -20.736 -6.429 15.023 1.00 90.06 563 GLY A C 1
ATOM 4365 O O . GLY A 1 563 ? -20.611 -7.591 14.631 1.00 90.06 563 GLY A O 1
ATOM 4366 N N . GLY A 1 564 ? -21.646 -5.595 14.516 1.00 88.00 564 GLY A N 1
ATOM 4367 C CA . GLY A 1 564 ? -22.534 -5.910 13.390 1.00 88.00 564 GLY A CA 1
ATOM 4368 C C . GLY A 1 564 ? -24.005 -6.119 13.770 1.00 88.00 564 GLY A C 1
ATOM 4369 O O . GLY A 1 564 ? -24.386 -6.136 14.947 1.00 88.00 564 GLY A O 1
ATOM 4370 N N . PHE A 1 565 ? -24.873 -6.261 12.765 1.00 85.06 565 PHE A N 1
ATOM 4371 C CA . PHE A 1 565 ? -26.337 -6.311 12.931 1.00 85.06 565 PHE A CA 1
ATOM 4372 C C . PHE A 1 565 ? -26.970 -7.691 12.682 1.00 85.06 565 PHE A C 1
ATOM 4374 O O . PHE A 1 565 ? -28.139 -7.895 13.025 1.00 85.06 565 PHE A O 1
ATOM 4381 N N . GLN A 1 566 ? -26.232 -8.666 12.146 1.00 82.31 566 GLN A N 1
ATOM 4382 C CA . GLN A 1 566 ? -26.758 -10.014 11.932 1.00 82.31 566 GLN A CA 1
ATOM 4383 C C . GLN A 1 566 ? -26.929 -10.759 13.264 1.00 82.31 566 GLN A C 1
ATOM 4385 O O . GLN A 1 566 ? -26.076 -10.716 14.147 1.00 82.31 566 GLN A O 1
ATOM 4390 N N . ARG A 1 567 ? -28.068 -11.437 13.447 1.00 78.62 567 ARG A N 1
ATOM 4391 C CA . ARG A 1 567 ? -28.388 -12.194 14.683 1.00 78.62 567 ARG A CA 1
ATOM 4392 C C . ARG A 1 567 ? -28.790 -13.646 14.427 1.00 78.62 567 ARG A C 1
ATOM 4394 O O . ARG A 1 567 ? -28.948 -14.433 15.356 1.00 78.62 567 ARG A O 1
ATOM 4401 N N . THR A 1 568 ? -28.973 -14.019 13.166 1.00 74.38 568 THR A N 1
ATOM 4402 C CA . THR A 1 568 ? -29.372 -15.362 12.733 1.00 74.38 568 THR A CA 1
ATOM 4403 C C . THR A 1 568 ? -28.421 -15.839 11.650 1.00 74.38 568 THR A C 1
ATOM 4405 O O . THR A 1 568 ? -27.941 -15.019 10.881 1.00 74.38 568 THR A O 1
ATOM 4408 N N . GLY A 1 569 ? -28.167 -17.146 11.553 1.00 70.19 569 GLY A N 1
ATOM 4409 C CA . GLY A 1 569 ? -27.284 -17.679 10.505 1.00 70.19 569 GLY A CA 1
ATOM 4410 C C . GLY A 1 569 ? -25.784 -17.503 10.774 1.00 70.19 569 GLY A C 1
ATOM 4411 O O . GLY A 1 569 ? -24.989 -17.655 9.863 1.00 70.19 569 GLY A O 1
ATOM 4412 N N . LEU A 1 570 ? -25.387 -17.247 12.024 1.00 70.25 570 LEU A N 1
ATOM 4413 C CA . LEU A 1 570 ? -23.997 -16.980 12.430 1.00 70.25 570 LEU A CA 1
ATOM 4414 C C . LEU A 1 570 ? -23.033 -18.182 12.280 1.00 70.25 570 LEU A C 1
ATOM 4416 O O . LEU A 1 570 ? -21.815 -18.029 12.379 1.00 70.25 570 LEU A O 1
ATOM 4420 N N . GLY A 1 571 ? -23.553 -19.389 12.032 1.00 74.69 571 GLY A N 1
ATOM 4421 C CA . GLY A 1 571 ? -22.741 -20.599 11.882 1.00 74.69 571 GLY A CA 1
ATOM 4422 C C . GLY A 1 571 ? -21.904 -20.884 13.134 1.00 74.69 571 GLY A C 1
ATOM 4423 O O . GLY A 1 571 ? -22.452 -20.993 14.227 1.00 74.69 571 GLY A O 1
ATOM 4424 N N . SER A 1 572 ? -20.584 -20.982 12.963 1.00 74.25 572 SER A N 1
ATOM 4425 C CA . SER A 1 572 ? -19.586 -21.223 14.018 1.00 74.25 572 SER A CA 1
ATOM 4426 C C . SER A 1 572 ? -19.075 -19.939 14.701 1.00 74.25 572 SER A C 1
ATOM 4428 O O . SER A 1 572 ? -17.925 -19.886 15.139 1.00 74.25 572 SER A O 1
ATOM 4430 N N . ILE A 1 573 ? -19.888 -18.879 14.735 1.00 77.75 573 ILE A N 1
ATOM 4431 C CA . ILE A 1 573 ? -19.576 -17.621 15.427 1.00 77.75 573 ILE A CA 1
ATOM 4432 C C . ILE A 1 573 ? -20.358 -17.555 16.738 1.00 77.75 573 ILE A C 1
ATOM 4434 O O . ILE A 1 573 ? -21.552 -17.854 16.806 1.00 77.75 573 ILE A O 1
ATOM 4438 N N . ILE A 1 574 ? -19.662 -17.154 17.791 1.00 78.19 574 ILE A N 1
ATOM 4439 C CA . ILE A 1 574 ? -20.159 -17.037 19.150 1.00 78.19 574 ILE A CA 1
ATOM 4440 C C . ILE A 1 574 ? -20.715 -15.627 19.364 1.00 78.19 574 ILE A C 1
ATOM 4442 O O . ILE A 1 574 ? -19.991 -14.645 19.259 1.00 78.19 574 ILE A O 1
ATOM 4446 N N . TYR A 1 575 ? -21.997 -15.544 19.719 1.00 76.50 575 TYR A N 1
ATOM 4447 C CA . TYR A 1 575 ? -22.715 -14.293 20.018 1.00 76.50 575 TYR A CA 1
ATOM 4448 C C . TYR A 1 575 ? -23.429 -14.349 21.391 1.00 76.50 575 TYR A C 1
ATOM 4450 O O . TYR A 1 575 ? -24.424 -13.681 21.655 1.00 76.50 575 TYR A O 1
ATOM 4458 N N . LYS A 1 576 ? -22.991 -15.229 22.297 1.00 69.75 576 LYS A N 1
ATOM 4459 C CA . LYS A 1 576 ? -23.719 -15.505 23.547 1.00 69.75 576 LYS A CA 1
ATOM 4460 C C . LYS A 1 576 ? -23.562 -14.367 24.567 1.00 69.75 576 LYS A C 1
ATOM 4462 O O . LYS A 1 576 ? -22.659 -14.422 25.386 1.00 69.75 576 LYS A O 1
ATOM 4467 N N . GLY A 1 577 ? -24.475 -13.393 24.543 1.00 65.81 577 GLY A N 1
ATOM 4468 C CA . GLY A 1 577 ? -24.590 -12.360 25.586 1.00 65.81 577 GLY A CA 1
ATOM 4469 C C . GLY A 1 577 ? -23.487 -11.300 25.566 1.00 65.81 577 GLY A C 1
ATOM 4470 O O . GLY A 1 577 ? -23.286 -10.626 26.566 1.00 65.81 577 GLY A O 1
ATOM 4471 N N . ILE A 1 578 ? -22.778 -11.169 24.444 1.00 75.62 578 ILE A N 1
ATOM 4472 C CA . ILE A 1 578 ? -21.704 -10.189 24.270 1.00 75.62 578 ILE A CA 1
ATOM 4473 C C . ILE A 1 578 ? -22.306 -8.922 23.673 1.00 75.62 578 ILE A C 1
ATOM 4475 O O . ILE A 1 578 ? -22.892 -8.959 22.583 1.00 75.62 578 ILE A O 1
ATOM 4479 N N . GLU A 1 579 ? -22.170 -7.815 24.394 1.00 78.75 579 GLU A N 1
ATOM 4480 C CA . GLU A 1 579 ? -22.586 -6.500 23.922 1.00 78.75 579 GLU A CA 1
ATOM 4481 C C . GLU A 1 579 ? -21.780 -6.086 22.688 1.00 78.75 579 GLU A C 1
ATOM 4483 O O . GLU A 1 579 ? -20.597 -6.386 22.561 1.00 78.75 579 GLU A O 1
ATOM 4488 N N . GLN A 1 580 ? -22.447 -5.482 21.712 1.00 85.38 580 GLN A N 1
ATOM 4489 C CA . GLN A 1 580 ? -21.851 -5.204 20.407 1.00 85.38 580 GLN A CA 1
ATOM 4490 C C . GLN A 1 580 ? -21.453 -3.741 20.324 1.00 85.38 580 GLN A C 1
ATOM 4492 O O . GLN A 1 580 ? -22.239 -2.892 20.725 1.00 85.38 580 GLN A O 1
ATOM 4497 N N . THR A 1 581 ? -20.313 -3.455 19.704 1.00 85.56 581 THR A N 1
ATOM 4498 C CA . THR A 1 581 ? -19.973 -2.106 19.264 1.00 85.56 581 THR A CA 1
ATOM 4499 C C . THR A 1 581 ? -20.858 -1.715 18.091 1.00 85.56 581 THR A C 1
ATOM 4501 O O . THR A 1 581 ? -20.875 -2.388 17.050 1.00 85.56 581 THR A O 1
ATOM 4504 N N . TYR A 1 582 ? -21.579 -0.607 18.241 1.00 84.12 582 TYR A N 1
ATOM 4505 C CA . TYR A 1 582 ? -22.330 0.021 17.162 1.00 84.12 582 TYR A CA 1
ATOM 4506 C C . TYR A 1 582 ? -21.580 1.223 16.580 1.00 84.12 582 TYR A C 1
ATOM 4508 O O . TYR A 1 582 ? -20.651 1.779 17.164 1.00 84.12 582 TYR A O 1
ATOM 4516 N N . VAL A 1 583 ? -22.004 1.635 15.384 1.00 83.06 583 VAL A N 1
ATOM 4517 C CA . VAL A 1 583 ? -21.405 2.771 14.677 1.00 83.06 583 VAL A CA 1
ATOM 4518 C C . VAL A 1 583 ? -21.537 4.048 15.500 1.00 83.06 583 VAL A C 1
ATOM 4520 O O . VAL A 1 583 ? -22.643 4.425 15.886 1.00 83.06 583 VAL A O 1
ATOM 4523 N N . GLY A 1 584 ? -20.413 4.736 15.702 1.00 68.69 584 GLY A N 1
ATOM 4524 C CA . GLY A 1 584 ? -20.366 6.032 16.382 1.00 68.69 584 GLY A CA 1
ATOM 4525 C C . GLY A 1 584 ? -20.285 5.972 17.910 1.00 68.69 584 GLY A C 1
ATOM 4526 O O . GLY A 1 584 ? -20.317 7.027 18.536 1.00 68.69 584 GLY A O 1
ATOM 4527 N N . GLU A 1 585 ? -20.149 4.784 18.508 1.00 75.38 585 GLU A N 1
ATOM 4528 C CA . GLU A 1 585 ? -19.931 4.624 19.960 1.00 75.38 585 GLU A CA 1
ATOM 4529 C C . GLU A 1 585 ? -18.472 4.870 20.387 1.00 75.38 585 GLU A C 1
ATOM 4531 O O . GLU A 1 585 ? -18.194 5.051 21.567 1.00 75.38 585 GLU A O 1
ATOM 4536 N N . GLY A 1 586 ? -17.544 4.956 19.429 1.00 81.69 586 GLY A N 1
ATOM 4537 C CA . GLY A 1 586 ? -16.112 5.061 19.701 1.00 81.69 586 GLY A CA 1
ATOM 4538 C C . GLY A 1 586 ? -15.464 3.688 19.884 1.00 81.69 586 GLY A C 1
ATOM 4539 O O . GLY A 1 586 ? -15.878 2.713 19.258 1.00 81.69 586 GLY A O 1
ATOM 4540 N N . GLU A 1 587 ? -14.405 3.628 20.694 1.00 86.38 587 GLU A N 1
ATOM 4541 C CA . GLU A 1 587 ? -13.710 2.380 21.021 1.00 86.38 587 GLU A CA 1
ATOM 4542 C C . GLU A 1 587 ? -14.346 1.710 22.243 1.00 86.38 587 GLU A C 1
ATOM 4544 O O . GLU A 1 587 ? -14.213 2.212 23.362 1.00 86.38 587 GLU A O 1
ATOM 4549 N N . ASN A 1 588 ? -14.929 0.528 22.053 1.00 87.31 588 ASN A N 1
ATOM 4550 C CA . ASN A 1 588 ? -15.375 -0.313 23.164 1.00 87.31 588 ASN A CA 1
ATOM 4551 C C . ASN A 1 588 ? -14.273 -1.300 23.545 1.00 87.31 588 ASN A C 1
ATOM 4553 O O . ASN A 1 588 ? -13.672 -1.941 22.680 1.00 87.31 588 ASN A O 1
ATOM 4557 N N . LEU A 1 589 ? -14.003 -1.419 24.844 1.00 88.56 589 LEU A N 1
ATOM 4558 C CA . LEU A 1 589 ? -13.065 -2.388 25.401 1.00 88.56 589 LEU A CA 1
ATOM 4559 C C . LEU A 1 589 ? -13.810 -3.681 25.738 1.00 88.56 589 LEU A C 1
ATOM 4561 O O . LEU A 1 589 ? -14.870 -3.641 26.347 1.00 88.56 589 LEU A O 1
ATOM 4565 N N . TYR A 1 590 ? -13.223 -4.809 25.360 1.00 88.31 590 TYR A N 1
ATOM 4566 C CA . TYR A 1 590 ? -13.727 -6.144 25.638 1.00 88.31 590 TYR A CA 1
ATOM 4567 C C . TYR A 1 590 ? -12.762 -6.896 26.544 1.00 88.31 590 TYR A C 1
ATOM 4569 O O . TYR A 1 590 ? -11.548 -6.865 26.318 1.00 88.31 590 TYR A O 1
ATOM 4577 N N . HIS A 1 591 ? -13.307 -7.661 27.486 1.00 87.31 591 HIS A N 1
ATOM 4578 C CA . HIS A 1 591 ? -12.616 -8.755 28.158 1.00 87.31 591 HIS A CA 1
ATOM 4579 C C . HIS A 1 591 ? -13.512 -9.998 28.189 1.00 87.31 591 HIS A C 1
ATOM 4581 O O . HIS A 1 591 ? -14.668 -9.968 28.617 1.00 87.31 591 HIS A O 1
ATOM 4587 N N . LEU A 1 592 ? -12.973 -11.112 27.702 1.00 87.12 592 LEU A N 1
ATOM 4588 C CA . LEU A 1 592 ? -13.724 -12.339 27.464 1.00 87.12 592 LEU A CA 1
ATOM 4589 C C . LEU A 1 592 ? -12.960 -13.531 28.021 1.00 87.12 592 LEU A C 1
ATOM 4591 O O . LEU A 1 592 ? -11.857 -13.833 27.558 1.00 87.12 592 LEU A O 1
ATOM 4595 N N . ARG A 1 593 ? -13.551 -14.237 28.988 1.00 86.62 593 ARG A N 1
ATOM 4596 C CA . ARG A 1 593 ? -12.978 -15.480 29.510 1.00 86.62 593 ARG A CA 1
ATOM 4597 C C . ARG A 1 593 ? -13.231 -16.606 28.508 1.00 86.62 593 ARG A C 1
ATOM 4599 O O . ARG A 1 593 ? -14.371 -16.936 28.189 1.00 86.62 593 ARG A O 1
ATOM 4606 N N . LEU A 1 594 ? -12.162 -17.197 27.982 1.00 87.25 594 LEU A N 1
ATOM 4607 C CA . LEU A 1 594 ? -12.266 -18.115 26.847 1.00 87.25 594 LEU A CA 1
ATOM 4608 C C . LEU A 1 594 ? -12.793 -19.507 27.221 1.00 87.25 594 LEU A C 1
ATOM 4610 O O . LEU A 1 594 ? -13.351 -20.179 26.355 1.00 87.25 594 LEU A O 1
ATOM 4614 N N . ARG A 1 595 ? -12.707 -19.913 28.498 1.00 80.62 595 ARG A N 1
ATOM 4615 C CA . ARG A 1 595 ? -13.175 -21.229 28.986 1.00 80.62 595 ARG A CA 1
ATOM 4616 C C . ARG A 1 595 ? -14.637 -21.532 28.650 1.00 80.62 595 ARG A C 1
ATOM 4618 O O . ARG A 1 595 ? -15.010 -22.687 28.460 1.00 80.62 595 ARG A O 1
ATOM 4625 N N . ASP A 1 596 ? -15.473 -20.497 28.573 1.00 72.88 596 ASP A N 1
ATOM 4626 C CA . ASP A 1 596 ? -16.908 -20.632 28.298 1.00 72.88 596 ASP A CA 1
ATOM 4627 C C . ASP A 1 596 ? -17.189 -20.917 26.811 1.00 72.88 596 ASP A C 1
ATOM 4629 O O . ASP A 1 596 ? -18.321 -21.223 26.410 1.00 72.88 596 ASP A O 1
ATOM 4633 N N . PHE A 1 597 ? -16.135 -20.854 25.995 1.00 78.38 597 PHE A N 1
ATOM 4634 C CA . PHE A 1 597 ? -16.152 -21.018 24.554 1.00 78.38 597 PHE A CA 1
ATOM 4635 C C . PHE A 1 597 ? -15.315 -22.223 24.107 1.00 78.38 597 PHE A C 1
ATOM 4637 O O . PHE A 1 597 ? -15.862 -23.117 23.456 1.00 78.38 597 PHE A O 1
ATOM 4644 N N . TYR A 1 598 ? -14.022 -22.268 24.452 1.00 83.88 598 TYR A N 1
ATOM 4645 C CA . TYR A 1 598 ? -13.085 -23.317 24.031 1.00 83.88 598 TYR A CA 1
ATOM 4646 C C . TYR A 1 598 ? -11.765 -23.311 24.832 1.00 83.88 598 TYR A C 1
ATOM 4648 O O . TYR A 1 598 ? -11.389 -22.319 25.444 1.00 83.88 598 TYR A O 1
ATOM 4656 N N . GLU A 1 599 ? -11.028 -24.425 24.767 1.00 88.19 599 GLU A N 1
ATOM 4657 C CA . GLU A 1 599 ? -9.675 -24.604 25.321 1.00 88.19 599 GLU A CA 1
ATOM 4658 C C . GLU A 1 599 ? -8.772 -25.266 24.270 1.00 88.19 599 GLU A C 1
ATOM 4660 O O . GLU A 1 599 ? -9.258 -26.002 23.405 1.00 88.19 599 GLU A O 1
ATOM 4665 N N . GLY A 1 600 ? -7.457 -25.056 24.353 1.00 89.94 600 GLY A N 1
ATOM 4666 C CA . GLY A 1 600 ? -6.495 -25.700 23.453 1.00 89.94 600 GLY A CA 1
ATOM 4667 C C . GLY A 1 600 ? -5.329 -24.810 23.039 1.00 89.94 600 GLY A C 1
ATOM 4668 O O . GLY A 1 600 ? -5.228 -23.658 23.444 1.00 89.94 600 GLY A O 1
ATOM 4669 N N . GLU A 1 601 ? -4.442 -25.359 22.216 1.00 92.44 601 GLU A N 1
ATOM 4670 C CA . GLU A 1 601 ? -3.331 -24.621 21.610 1.00 92.44 601 GLU A CA 1
ATOM 4671 C C . GLU A 1 601 ? -3.812 -23.911 20.335 1.00 92.44 601 GLU A C 1
ATOM 4673 O O . GLU A 1 601 ? -4.352 -24.559 19.440 1.00 92.44 601 GLU A O 1
ATOM 4678 N N . MET A 1 602 ? -3.618 -22.595 20.261 1.00 92.50 602 MET A N 1
ATOM 4679 C CA . MET A 1 602 ? -4.039 -21.727 19.160 1.00 92.50 602 MET A CA 1
ATOM 4680 C C . MET A 1 602 ? -2.814 -21.262 18.374 1.00 92.50 602 MET A C 1
ATOM 4682 O O . MET A 1 602 ? -1.873 -20.700 18.935 1.00 92.50 602 MET A O 1
ATOM 4686 N N . ASN A 1 603 ? -2.831 -21.478 17.063 1.00 94.25 603 ASN A N 1
ATOM 4687 C CA . ASN A 1 603 ? -1.736 -21.143 16.150 1.00 94.25 603 ASN A CA 1
ATOM 4688 C C . ASN A 1 603 ? -1.952 -19.805 15.435 1.00 94.25 603 ASN A C 1
ATOM 4690 O O . ASN A 1 603 ? -0.996 -19.215 14.933 1.00 94.25 603 ASN A O 1
ATOM 4694 N N . TYR A 1 604 ? -3.190 -19.319 15.391 1.00 94.00 604 TYR A N 1
ATOM 4695 C CA . TYR A 1 604 ? -3.599 -18.160 14.615 1.00 94.00 604 TYR A CA 1
ATOM 4696 C C . TYR A 1 604 ? -4.539 -17.256 15.407 1.00 94.00 604 TYR A C 1
ATOM 4698 O O . TYR A 1 604 ? -5.325 -17.721 16.232 1.00 94.00 604 TYR A O 1
ATOM 4706 N N . ILE A 1 605 ? -4.488 -15.966 15.093 1.00 94.81 605 ILE A N 1
ATOM 4707 C CA . ILE A 1 605 ? -5.521 -14.989 15.427 1.00 94.81 605 ILE A CA 1
ATOM 4708 C C . ILE A 1 605 ? -6.231 -14.582 14.135 1.00 94.81 605 ILE A C 1
ATOM 4710 O O . ILE A 1 605 ? -5.586 -14.176 13.167 1.00 94.81 605 ILE A O 1
ATOM 4714 N N . GLY A 1 606 ? -7.547 -14.770 14.095 1.00 92.69 606 GLY A N 1
ATOM 4715 C CA . GLY A 1 606 ? -8.403 -14.490 12.946 1.00 92.69 606 GLY A CA 1
ATOM 4716 C C . GLY A 1 606 ? -9.236 -13.233 13.162 1.00 92.69 606 GLY A C 1
ATOM 4717 O O . GLY A 1 606 ? -9.729 -13.003 14.261 1.00 92.69 606 GLY A O 1
ATOM 4718 N N . PHE A 1 607 ? -9.422 -12.452 12.109 1.00 93.31 607 PHE A N 1
ATOM 4719 C CA . PHE A 1 607 ? -10.259 -11.262 12.074 1.00 93.31 607 PHE A CA 1
ATOM 4720 C C . PHE A 1 607 ? -11.254 -11.419 10.931 1.00 93.31 607 PHE A C 1
ATOM 4722 O O . PHE A 1 607 ? -10.857 -11.670 9.788 1.00 93.31 607 PHE A O 1
ATOM 4729 N N . LEU A 1 608 ? -12.546 -11.327 11.238 1.00 90.38 608 LEU A N 1
ATOM 4730 C CA . LEU A 1 608 ? -13.603 -11.528 10.253 1.00 90.38 608 LEU A CA 1
ATOM 4731 C C . LEU A 1 608 ? -14.530 -10.334 10.262 1.00 90.38 608 LEU A C 1
ATOM 4733 O O . LEU A 1 608 ? -15.090 -9.976 11.299 1.00 90.38 608 LEU A O 1
ATOM 4737 N N . GLN A 1 609 ? -14.733 -9.809 9.070 1.00 90.44 609 GLN A N 1
ATOM 4738 C CA . GLN A 1 609 ? -15.729 -8.824 8.745 1.00 90.44 609 GLN A CA 1
ATOM 4739 C C . GLN A 1 609 ? -16.553 -9.388 7.594 1.00 90.44 609 GLN A C 1
ATOM 4741 O O . GLN A 1 609 ? -15.992 -9.675 6.543 1.00 90.44 609 GLN A O 1
ATOM 4746 N N . ASP A 1 610 ? -17.842 -9.606 7.826 1.00 87.38 610 ASP A N 1
ATOM 4747 C CA . ASP A 1 610 ? -18.750 -10.278 6.893 1.00 87.38 610 ASP A CA 1
ATOM 4748 C C . ASP A 1 610 ? -19.847 -9.310 6.465 1.00 87.38 610 ASP A C 1
ATOM 4750 O O . ASP A 1 610 ? -20.435 -8.626 7.313 1.00 87.38 610 ASP A O 1
ATOM 4754 N N . ASN A 1 611 ? -20.107 -9.247 5.164 1.00 84.50 611 ASN A N 1
ATOM 4755 C CA . ASN A 1 611 ? -21.243 -8.530 4.606 1.00 84.50 611 ASN A CA 1
ATOM 4756 C C . ASN A 1 611 ? -21.584 -9.095 3.225 1.00 84.50 611 ASN A C 1
ATOM 4758 O O . ASN A 1 611 ? -20.973 -8.739 2.215 1.00 84.50 611 ASN A O 1
ATOM 4762 N N . ASP A 1 612 ? -22.562 -9.992 3.188 1.00 80.88 612 ASP A N 1
ATOM 4763 C CA . ASP A 1 612 ? -22.960 -10.706 1.974 1.00 80.88 612 ASP A CA 1
ATOM 4764 C C . ASP A 1 612 ? -23.805 -9.827 1.035 1.00 80.88 612 ASP A C 1
ATOM 4766 O O . ASP A 1 612 ? -23.913 -10.093 -0.167 1.00 80.88 612 ASP A O 1
ATOM 4770 N N . ALA A 1 613 ? -24.463 -8.795 1.576 1.00 78.38 613 ALA A N 1
ATOM 4771 C CA . ALA A 1 613 ? -25.332 -7.904 0.810 1.00 78.38 613 ALA A CA 1
ATOM 4772 C C . ALA A 1 613 ? -24.545 -6.880 -0.024 1.00 78.38 613 ALA A C 1
ATOM 4774 O O . ALA A 1 613 ? -24.986 -6.523 -1.122 1.00 78.38 613 ALA A O 1
ATOM 4775 N N . ASP A 1 614 ? -23.411 -6.414 0.504 1.00 80.25 614 ASP A N 1
ATOM 4776 C CA . ASP A 1 614 ? -22.494 -5.476 -0.142 1.00 80.25 614 ASP A CA 1
ATOM 4777 C C . ASP A 1 614 ? -21.062 -5.716 0.366 1.00 80.25 614 ASP A C 1
ATOM 4779 O O . ASP A 1 614 ? -20.711 -5.333 1.484 1.00 80.25 614 ASP A O 1
ATOM 4783 N N . GLU A 1 615 ? -20.242 -6.363 -0.467 1.00 81.88 615 GLU A N 1
ATOM 4784 C CA . GLU A 1 615 ? -18.870 -6.765 -0.127 1.00 81.88 615 GLU A CA 1
ATOM 4785 C C . GLU A 1 615 ? -17.935 -5.563 0.124 1.00 81.88 615 GLU A C 1
ATOM 4787 O O . GLU A 1 615 ? -16.875 -5.738 0.717 1.00 81.88 615 GLU A O 1
ATOM 4792 N N . ASP A 1 616 ? -18.316 -4.345 -0.278 1.00 83.12 616 ASP A N 1
ATOM 4793 C CA . ASP A 1 616 ? -17.522 -3.129 -0.057 1.00 83.12 616 ASP A CA 1
ATOM 4794 C C . ASP A 1 616 ? -17.864 -2.431 1.279 1.00 83.12 616 ASP A C 1
ATOM 4796 O O . ASP A 1 616 ? -17.212 -1.459 1.673 1.00 83.12 616 ASP A O 1
ATOM 4800 N N . VAL A 1 617 ? -18.889 -2.900 2.005 1.00 83.69 617 VAL A N 1
ATOM 4801 C CA . VAL A 1 617 ? -19.394 -2.243 3.219 1.00 83.69 617 VAL A CA 1
ATOM 4802 C C . VAL A 1 617 ? -18.846 -2.895 4.484 1.00 83.69 617 VAL A C 1
ATOM 4804 O O . VAL A 1 617 ? -19.169 -4.034 4.818 1.00 83.69 617 VAL A O 1
ATOM 4807 N N . GLY A 1 618 ? -18.092 -2.104 5.243 1.00 88.88 618 GLY A N 1
ATOM 4808 C CA . GLY A 1 618 ? -17.579 -2.449 6.564 1.00 88.88 618 GLY A CA 1
ATOM 4809 C C . GLY A 1 618 ? -16.298 -1.675 6.856 1.00 88.88 618 GLY A C 1
ATOM 4810 O O . GLY A 1 618 ? -15.423 -1.581 5.996 1.00 88.88 618 GLY A O 1
ATOM 4811 N N . LEU A 1 619 ? -16.186 -1.104 8.052 1.00 93.56 619 LEU A N 1
ATOM 4812 C CA . LEU A 1 619 ? -14.968 -0.454 8.527 1.00 93.56 619 LEU A CA 1
ATOM 4813 C C . LEU A 1 619 ? -14.881 -0.623 10.039 1.00 93.56 619 LEU A C 1
ATOM 4815 O O . LEU A 1 619 ? -15.646 0.007 10.775 1.00 93.56 619 LEU A O 1
ATOM 4819 N N . SER A 1 620 ? -13.956 -1.474 10.477 1.00 95.19 620 SER A N 1
ATOM 4820 C CA . SER A 1 620 ? -13.734 -1.764 11.893 1.00 95.19 620 SER A CA 1
ATOM 4821 C C . SER A 1 620 ? -12.247 -1.764 12.218 1.00 95.19 620 SER A C 1
ATOM 4823 O O . SER A 1 620 ? -11.440 -2.251 11.428 1.00 95.19 620 SER A O 1
ATOM 4825 N N . THR A 1 621 ? -11.891 -1.270 13.400 1.00 97.12 621 THR A N 1
ATOM 4826 C CA . THR A 1 621 ? -10.508 -1.235 13.889 1.00 97.12 621 THR A CA 1
ATOM 4827 C C . THR A 1 621 ? -10.398 -1.991 15.204 1.00 97.12 621 THR A C 1
ATOM 4829 O O . THR A 1 621 ? -11.116 -1.689 16.156 1.00 97.12 621 THR A O 1
ATOM 4832 N N . PHE A 1 622 ? -9.480 -2.954 15.261 1.00 97.38 622 PHE A N 1
ATOM 4833 C CA . PHE A 1 622 ? -9.083 -3.655 16.477 1.00 97.38 622 PHE A CA 1
ATOM 4834 C C . PHE A 1 622 ? -7.782 -3.065 17.023 1.00 97.38 622 PHE A C 1
ATOM 4836 O O . PHE A 1 622 ? -6.834 -2.838 16.269 1.00 97.38 622 PHE A O 1
ATOM 4843 N N . SER A 1 623 ? -7.702 -2.854 18.334 1.00 97.12 623 SER A N 1
ATOM 4844 C CA . SER A 1 623 ? -6.492 -2.357 19.000 1.00 97.12 623 SER A CA 1
ATOM 4845 C C . SER A 1 623 ? -6.321 -2.965 20.397 1.00 97.12 623 SER A C 1
ATOM 4847 O O . SER A 1 623 ? -7.204 -3.657 20.902 1.00 97.12 623 SER A O 1
ATOM 4849 N N . ASP A 1 624 ? -5.149 -2.761 21.008 1.00 94.19 624 ASP A N 1
ATOM 4850 C CA . ASP A 1 624 ? -4.832 -3.198 22.382 1.00 94.19 624 ASP A CA 1
ATOM 4851 C C . ASP A 1 624 ? -5.117 -4.692 22.658 1.00 94.19 624 ASP A C 1
ATOM 4853 O O . ASP A 1 624 ? -5.635 -5.066 23.710 1.00 94.19 624 ASP A O 1
ATOM 4857 N N . ILE A 1 625 ? -4.785 -5.559 21.694 1.00 96.38 625 ILE A N 1
ATOM 4858 C CA . ILE A 1 625 ? -5.077 -6.995 21.767 1.00 96.38 625 ILE A CA 1
ATOM 4859 C C . ILE A 1 625 ? -4.149 -7.678 22.781 1.00 96.38 625 ILE A C 1
ATOM 4861 O O . ILE A 1 625 ? -2.919 -7.694 22.636 1.00 96.38 625 ILE A O 1
ATOM 4865 N N . LYS A 1 626 ? -4.756 -8.289 23.798 1.00 94.44 626 LYS A N 1
ATOM 4866 C CA . LYS A 1 626 ? -4.102 -8.973 24.914 1.00 94.44 626 LYS A CA 1
ATOM 4867 C C . LYS A 1 626 ? -4.709 -10.354 25.130 1.00 94.44 626 LYS A C 1
ATOM 4869 O O . LYS A 1 626 ? -5.923 -10.520 25.109 1.00 94.44 626 LYS A O 1
ATOM 4874 N N . ILE A 1 627 ? -3.861 -11.335 25.407 1.00 94.00 627 ILE A N 1
ATOM 4875 C CA . ILE A 1 627 ? -4.258 -12.678 25.828 1.00 94.00 627 ILE A CA 1
ATOM 4876 C C . ILE A 1 627 ? -3.487 -13.002 27.101 1.00 94.00 627 ILE A C 1
ATOM 4878 O O . ILE A 1 627 ? -2.255 -13.005 27.088 1.00 94.00 627 ILE A O 1
ATOM 4882 N N . TYR A 1 628 ? -4.176 -13.233 28.212 1.00 89.81 628 TYR A N 1
ATOM 4883 C CA . TYR A 1 628 ? -3.520 -13.465 29.498 1.00 89.81 628 TYR A CA 1
ATOM 4884 C C . TYR A 1 628 ? -4.334 -14.377 30.408 1.00 89.81 628 TYR A C 1
ATOM 4886 O O . TYR A 1 628 ? -5.556 -14.375 30.347 1.00 89.81 628 TYR A O 1
ATOM 4894 N N . ASP A 1 629 ? -3.662 -15.126 31.280 1.00 87.44 629 ASP A N 1
ATOM 4895 C CA . ASP A 1 629 ? -4.342 -15.907 32.318 1.00 87.44 629 ASP A CA 1
ATOM 4896 C C . ASP A 1 629 ? -4.613 -15.046 33.560 1.00 87.44 629 ASP A C 1
ATOM 4898 O O . ASP A 1 629 ? -3.683 -14.491 34.166 1.00 87.44 629 ASP A O 1
ATOM 4902 N N . VAL A 1 630 ? -5.881 -14.949 33.972 1.00 82.62 630 VAL A N 1
ATOM 4903 C CA . VAL A 1 630 ? -6.233 -14.298 35.239 1.00 82.62 630 VAL A CA 1
ATOM 4904 C C . VAL A 1 630 ? -5.744 -15.124 36.422 1.00 82.62 630 VAL A C 1
ATOM 4906 O O . VAL A 1 630 ? -5.730 -16.351 36.409 1.00 82.62 630 VAL A O 1
ATOM 4909 N N . GLN A 1 631 ? -5.316 -14.437 37.477 1.00 81.56 631 GLN A N 1
ATOM 4910 C CA . GLN A 1 631 ? -4.920 -15.091 38.720 1.00 81.56 631 GLN A CA 1
ATOM 4911 C C . GLN A 1 631 ? -6.139 -15.262 39.639 1.00 81.56 631 GLN A C 1
ATOM 4913 O O . GLN A 1 631 ? -7.094 -14.487 39.530 1.00 81.56 631 GLN A O 1
ATOM 4918 N N . PRO A 1 632 ? -6.117 -16.228 40.578 1.00 85.00 632 PRO A N 1
ATOM 4919 C CA . PRO A 1 632 ? -7.131 -16.313 41.624 1.00 85.00 632 PRO A CA 1
ATOM 4920 C C . PRO A 1 632 ? -7.263 -14.986 42.374 1.00 85.00 632 PRO A C 1
ATOM 4922 O O . PRO A 1 632 ? -6.250 -14.346 42.670 1.00 85.00 632 PRO A O 1
ATOM 4925 N N . SER A 1 633 ? -8.501 -14.608 42.700 1.00 88.50 633 SER A N 1
ATOM 4926 C CA . SER A 1 633 ? -8.792 -13.338 43.367 1.00 88.50 633 SER A CA 1
ATOM 4927 C C . SER A 1 633 ? -7.977 -13.182 44.654 1.00 88.50 633 SER A C 1
ATOM 4929 O O . SER A 1 633 ? -7.931 -14.073 45.507 1.00 88.50 633 SER A O 1
ATOM 4931 N N . CYS A 1 634 ? -7.329 -12.028 44.807 1.00 89.69 634 CYS A N 1
ATOM 4932 C CA . CYS A 1 634 ? -6.571 -11.683 46.009 1.00 89.69 634 CYS A CA 1
ATOM 4933 C C . CYS A 1 634 ? -7.447 -11.100 47.135 1.00 89.69 634 CYS A C 1
ATOM 4935 O O . CYS A 1 634 ? -6.947 -10.922 48.259 1.00 89.69 634 CYS A O 1
ATOM 4937 N N . LEU A 1 635 ? -8.712 -10.772 46.839 1.00 91.56 635 LEU A N 1
ATOM 4938 C CA . LEU A 1 635 ? -9.674 -10.165 47.762 1.00 91.56 635 LEU A CA 1
ATOM 4939 C C . LEU A 1 635 ? -10.805 -11.102 48.211 1.00 91.56 635 LEU A C 1
ATOM 4941 O O . LEU A 1 635 ? -11.437 -10.802 49.224 1.00 91.56 635 LEU A O 1
ATOM 4945 N N . GLU A 1 636 ? -11.077 -12.212 47.513 1.00 90.06 636 GLU A N 1
ATOM 4946 C CA . GLU A 1 636 ? -12.248 -13.076 47.768 1.00 90.06 636 GLU A CA 1
ATOM 4947 C C . GLU A 1 636 ? -12.357 -13.534 49.237 1.00 90.06 636 GLU A C 1
ATOM 4949 O O . GLU A 1 636 ? -13.457 -13.600 49.800 1.00 90.06 636 GLU A O 1
ATOM 4954 N N . ASP A 1 637 ? -11.220 -13.797 49.889 1.00 90.06 637 ASP A N 1
ATOM 4955 C CA . ASP A 1 637 ? -11.122 -14.270 51.272 1.00 90.06 637 ASP A CA 1
ATOM 4956 C C . ASP A 1 637 ? -10.898 -13.155 52.314 1.00 90.06 637 ASP A C 1
ATOM 4958 O O . ASP A 1 637 ? -10.686 -13.444 53.498 1.00 90.06 637 ASP A O 1
ATOM 4962 N N . LYS A 1 638 ? -10.977 -11.878 51.914 1.00 90.94 638 LYS A N 1
ATOM 4963 C CA . LYS A 1 638 ? -10.660 -10.719 52.767 1.00 90.94 638 LYS A CA 1
ATOM 4964 C C . LYS A 1 638 ? -11.848 -9.792 52.915 1.00 90.94 638 LYS A C 1
ATOM 4966 O O . LYS A 1 638 ? -12.477 -9.408 51.940 1.00 90.94 638 LYS A O 1
ATOM 4971 N N . SER A 1 639 ? -12.114 -9.355 54.142 1.00 92.94 639 SER A N 1
ATOM 4972 C CA . SER A 1 639 ? -13.112 -8.312 54.377 1.00 92.94 639 SER A CA 1
ATOM 4973 C C . SER A 1 639 ? -12.526 -6.936 54.048 1.00 92.94 639 SER A C 1
ATOM 4975 O O . SER A 1 639 ? -11.434 -6.591 54.510 1.00 92.94 639 SER A O 1
ATOM 4977 N N . PHE A 1 640 ? -13.267 -6.125 53.297 1.00 93.50 640 PHE A N 1
ATOM 4978 C CA . PHE A 1 640 ? -12.898 -4.750 52.964 1.00 93.50 640 PHE A CA 1
ATOM 4979 C C . PHE A 1 640 ? -14.127 -3.842 52.934 1.00 93.50 640 PHE A C 1
ATOM 4981 O O . PHE A 1 640 ? -15.269 -4.295 52.868 1.00 93.50 640 PHE A O 1
ATOM 4988 N N . SER A 1 641 ? -13.894 -2.537 53.017 1.00 94.94 641 SER A N 1
ATOM 4989 C CA . SER A 1 641 ? -14.949 -1.538 52.890 1.00 94.94 641 SER A CA 1
ATOM 4990 C C . SER A 1 641 ? -14.396 -0.256 52.306 1.00 94.94 641 SER A C 1
ATOM 4992 O O . SER A 1 641 ? -13.300 0.158 52.690 1.00 94.94 641 SER A O 1
ATOM 4994 N N . PHE A 1 642 ? -15.196 0.404 51.488 1.00 95.88 642 PHE A N 1
ATOM 4995 C CA . PHE A 1 642 ? -14.895 1.709 50.920 1.00 95.88 642 PHE A CA 1
ATOM 4996 C C . PHE A 1 642 ? -16.160 2.563 50.860 1.00 95.88 642 PHE A C 1
ATOM 4998 O O . PHE A 1 642 ? -17.266 2.109 51.176 1.00 95.88 642 PHE A O 1
ATOM 5005 N N . SER A 1 643 ? -15.997 3.844 50.555 1.00 95.94 643 SER A N 1
ATOM 5006 C CA . SER A 1 643 ? -17.106 4.789 50.484 1.00 95.94 643 SER A CA 1
ATOM 5007 C C . SER A 1 643 ? -16.903 5.734 49.320 1.00 95.94 643 SER A C 1
ATOM 5009 O O . SER A 1 643 ? -15.808 6.241 49.124 1.00 95.94 643 SER A O 1
ATOM 5011 N N . MET A 1 644 ? -17.981 5.991 48.598 1.00 95.31 644 MET A N 1
ATOM 5012 C CA . MET A 1 644 ? -18.007 6.809 47.393 1.00 95.31 644 MET A CA 1
ATOM 5013 C C . MET A 1 644 ? -19.205 7.753 47.438 1.00 95.31 644 MET A C 1
ATOM 5015 O O . MET A 1 644 ? -20.172 7.512 48.163 1.00 95.31 644 MET A O 1
ATOM 5019 N N . THR A 1 645 ? -19.142 8.863 46.707 1.00 93.38 645 THR A N 1
ATOM 5020 C CA . THR A 1 645 ? -20.263 9.814 46.643 1.00 93.38 645 THR A CA 1
ATOM 5021 C C . THR A 1 645 ? -21.421 9.243 45.830 1.00 93.38 645 THR A C 1
ATOM 5023 O O . THR A 1 645 ? -22.562 9.291 46.277 1.00 93.38 645 THR A O 1
ATOM 5026 N N . GLU A 1 646 ? -21.129 8.643 44.682 1.00 91.56 646 GLU A N 1
ATOM 5027 C CA . GLU A 1 646 ? -22.081 7.915 43.843 1.00 91.56 646 GLU A CA 1
ATOM 5028 C C . GLU A 1 646 ? -21.518 6.523 43.574 1.00 91.56 646 GLU A C 1
ATOM 5030 O O . GLU A 1 646 ? -20.301 6.366 43.492 1.00 91.56 646 GLU A O 1
ATOM 5035 N N . CYS A 1 647 ? -22.391 5.518 43.495 1.00 93.12 647 CYS A N 1
ATOM 5036 C CA . CYS A 1 647 ? -21.970 4.124 43.351 1.00 93.12 647 CYS A CA 1
ATOM 5037 C C . CYS A 1 647 ? -21.944 3.699 41.895 1.00 93.12 647 CYS A C 1
ATOM 5039 O O . CYS A 1 647 ? -22.672 2.797 41.511 1.00 93.12 647 CYS A O 1
ATOM 5041 N N . THR A 1 648 ? -21.161 4.408 41.090 1.00 92.75 648 THR A N 1
ATOM 5042 C CA . THR A 1 648 ? -20.981 4.096 39.671 1.00 92.75 648 THR A CA 1
ATOM 5043 C C . THR A 1 648 ? -19.916 3.019 39.490 1.00 92.75 648 THR A C 1
ATOM 5045 O O . THR A 1 648 ? -19.088 2.809 40.383 1.00 92.75 648 THR A O 1
ATOM 5048 N N . LEU A 1 649 ? -19.905 2.369 38.329 1.00 89.88 649 LEU A N 1
ATOM 5049 C CA . LEU A 1 649 ? -18.898 1.397 37.919 1.00 89.88 649 LEU A CA 1
ATOM 5050 C C . LEU A 1 649 ? -17.477 1.942 38.122 1.00 89.88 649 LEU A C 1
ATOM 5052 O O . LEU A 1 649 ? -16.692 1.348 38.859 1.00 89.88 649 LEU A O 1
ATOM 5056 N N . ASP A 1 650 ? -17.182 3.117 37.566 1.00 89.81 650 ASP A N 1
ATOM 5057 C CA . ASP A 1 650 ? -15.864 3.756 37.662 1.00 89.81 650 ASP A CA 1
ATOM 5058 C C . ASP A 1 650 ? -15.451 4.064 39.105 1.00 89.81 650 ASP A C 1
ATOM 5060 O O . ASP A 1 650 ? -14.314 3.803 39.512 1.00 89.81 650 ASP A O 1
ATOM 5064 N N . ALA A 1 651 ? -16.372 4.602 39.912 1.00 93.00 651 ALA A N 1
ATOM 5065 C CA . ALA A 1 651 ? -16.097 4.893 41.316 1.00 93.00 651 ALA A CA 1
ATOM 5066 C C . ALA A 1 651 ? -15.847 3.602 42.107 1.00 93.00 651 ALA A C 1
ATOM 5068 O O . ALA A 1 651 ? -14.956 3.550 42.958 1.00 93.00 651 ALA A O 1
ATOM 5069 N N . PHE A 1 652 ? -16.599 2.542 41.807 1.00 94.44 652 PHE A N 1
ATOM 5070 C CA . PHE A 1 652 ? -16.419 1.233 42.419 1.00 94.44 652 PHE A CA 1
ATOM 5071 C C . PHE A 1 652 ? -15.063 0.624 42.062 1.00 94.44 652 PHE A C 1
ATOM 5073 O O . PHE A 1 652 ? -14.351 0.171 42.959 1.00 94.44 652 PHE A O 1
ATOM 5080 N N . LEU A 1 653 ? -14.671 0.664 40.786 1.00 92.25 653 LEU A N 1
ATOM 5081 C CA . LEU A 1 653 ? -13.366 0.193 40.320 1.00 92.25 653 LEU A CA 1
ATOM 5082 C C . LEU A 1 653 ? -12.218 0.945 40.989 1.00 92.25 653 LEU A C 1
ATOM 5084 O O . LEU A 1 653 ? -11.317 0.308 41.530 1.00 92.25 653 LEU A O 1
ATOM 5088 N N . GLY A 1 654 ? -12.272 2.280 41.032 1.00 92.62 654 GLY A N 1
ATOM 5089 C CA . GLY A 1 654 ? -11.229 3.095 41.664 1.00 92.62 654 GLY A CA 1
ATOM 5090 C C . GLY A 1 654 ? -11.064 2.818 43.165 1.00 92.62 654 GLY A C 1
ATOM 5091 O O . GLY A 1 654 ? -9.949 2.808 43.704 1.00 92.62 654 GLY A O 1
ATOM 5092 N N . GLU A 1 655 ? -12.160 2.526 43.866 1.00 94.94 655 GLU A N 1
ATOM 5093 C CA . GLU A 1 655 ? -12.092 2.104 45.265 1.00 94.94 655 GLU A CA 1
ATOM 5094 C C . GLU A 1 655 ? -11.561 0.668 45.420 1.00 94.94 655 GLU A C 1
ATOM 5096 O O . GLU A 1 655 ? -10.779 0.402 46.339 1.00 94.94 655 GLU A O 1
ATOM 5101 N N . VAL A 1 656 ? -11.897 -0.254 44.510 1.00 93.38 656 VAL A N 1
ATOM 5102 C CA . VAL A 1 656 ? -11.300 -1.603 44.470 1.00 93.38 656 VAL A CA 1
ATOM 5103 C C . VAL A 1 656 ? -9.791 -1.521 44.221 1.00 93.38 656 VAL A C 1
ATOM 5105 O O . VAL A 1 656 ? -9.032 -2.147 44.962 1.00 93.38 656 VAL A O 1
ATOM 5108 N N . GLU A 1 657 ? -9.327 -0.682 43.291 1.00 92.12 657 GLU A N 1
ATOM 5109 C CA . GLU A 1 657 ? -7.897 -0.414 43.074 1.00 92.12 657 GLU A CA 1
ATOM 5110 C C . GLU A 1 657 ? -7.214 0.084 44.354 1.00 92.12 657 GLU A C 1
ATOM 5112 O O . GLU A 1 657 ? -6.126 -0.372 44.719 1.00 92.12 657 GLU A O 1
ATOM 5117 N N . THR A 1 658 ? -7.875 0.981 45.089 1.00 91.88 658 THR A N 1
ATOM 5118 C CA . THR A 1 658 ? -7.373 1.504 46.367 1.00 91.88 658 THR A CA 1
ATOM 5119 C C . THR A 1 658 ? -7.275 0.399 47.425 1.00 91.88 658 THR A C 1
ATOM 5121 O O . THR A 1 658 ? -6.281 0.322 48.160 1.00 91.88 658 THR A O 1
ATOM 5124 N N . VAL A 1 659 ? -8.265 -0.499 47.490 1.00 93.00 659 VAL A N 1
ATOM 5125 C CA . VAL A 1 659 ? -8.226 -1.688 48.355 1.00 93.00 659 VAL A CA 1
ATOM 5126 C C . VAL A 1 659 ? -7.074 -2.609 47.953 1.00 93.00 659 VAL A C 1
ATOM 5128 O O . VAL A 1 659 ? -6.317 -3.046 48.824 1.00 93.00 659 VAL A O 1
ATOM 5131 N N . MET A 1 660 ? -6.889 -2.887 46.666 1.00 91.50 660 MET A N 1
ATOM 5132 C CA . MET A 1 660 ? -5.811 -3.743 46.158 1.00 91.50 660 MET A CA 1
ATOM 5133 C C . MET A 1 660 ? -4.422 -3.150 46.410 1.00 91.50 660 MET A C 1
ATOM 5135 O O . MET A 1 660 ? -3.484 -3.881 46.736 1.00 91.50 660 MET A O 1
ATOM 5139 N N . GLY A 1 661 ? -4.298 -1.821 46.342 1.00 88.50 661 GLY A N 1
ATOM 5140 C CA . GLY A 1 661 ? -3.067 -1.085 46.617 1.00 88.50 661 GLY A CA 1
ATOM 5141 C C . GLY A 1 661 ? -2.571 -1.211 48.060 1.00 88.50 661 GLY A C 1
ATOM 5142 O O . GLY A 1 661 ? -1.408 -0.909 48.340 1.00 88.50 661 GLY A O 1
ATOM 5143 N N . ASN A 1 662 ? -3.405 -1.691 48.990 1.00 87.62 662 ASN A N 1
ATOM 5144 C CA . ASN A 1 662 ? -2.969 -2.016 50.341 1.00 87.62 662 ASN A CA 1
ATOM 5145 C C . ASN A 1 662 ? -2.065 -3.266 50.323 1.00 87.62 662 ASN A C 1
ATOM 5147 O O . ASN A 1 662 ? -2.551 -4.368 50.060 1.00 87.62 662 ASN A O 1
ATOM 5151 N N . PRO A 1 663 ? -0.775 -3.166 50.708 1.00 83.38 663 PRO A N 1
ATOM 5152 C CA . PRO A 1 663 ? 0.142 -4.307 50.670 1.00 83.38 663 PRO A CA 1
ATOM 5153 C C . PRO A 1 663 ? -0.309 -5.509 51.514 1.00 83.38 663 PRO A C 1
ATOM 5155 O O . PRO A 1 663 ? 0.106 -6.633 51.240 1.00 83.38 663 PRO A O 1
ATOM 5158 N N . ALA A 1 664 ? -1.165 -5.304 52.526 1.00 83.31 664 ALA A N 1
ATOM 5159 C CA . ALA A 1 664 ? -1.747 -6.389 53.321 1.00 83.31 664 ALA A CA 1
ATOM 5160 C C . ALA A 1 664 ? -2.676 -7.308 52.500 1.00 83.31 664 ALA A C 1
ATOM 5162 O O . ALA A 1 664 ? -2.858 -8.475 52.851 1.00 83.31 664 ALA A O 1
ATOM 5163 N N . ASN A 1 665 ? -3.221 -6.802 51.392 1.00 85.62 665 ASN A N 1
ATOM 5164 C CA . ASN A 1 665 ? -4.094 -7.545 50.492 1.00 85.62 665 ASN A CA 1
ATOM 5165 C C . ASN A 1 665 ? -3.317 -8.336 49.429 1.00 85.62 665 ASN A C 1
ATOM 5167 O O . ASN A 1 665 ? -3.881 -9.243 48.832 1.00 85.62 665 ASN A O 1
ATOM 5171 N N . GLY A 1 666 ? -2.011 -8.108 49.258 1.00 82.88 666 GLY A N 1
ATOM 5172 C CA . GLY A 1 666 ? -1.155 -8.973 48.435 1.00 82.88 666 GLY A CA 1
ATOM 5173 C C . GLY A 1 666 ? -1.492 -9.004 46.937 1.00 82.88 666 GLY A C 1
ATOM 5174 O O . GLY A 1 666 ? -1.076 -9.931 46.253 1.00 82.88 666 GLY A O 1
ATOM 5175 N N . CYS A 1 667 ? -2.205 -8.002 46.422 1.00 84.12 667 CYS A N 1
ATOM 5176 C CA . CYS A 1 667 ? -2.696 -7.929 45.040 1.00 84.12 667 CYS A CA 1
ATOM 5177 C C . CYS A 1 667 ? -1.641 -7.414 44.040 1.00 84.12 667 CYS A C 1
ATOM 5179 O O . CYS A 1 667 ? -1.925 -6.593 43.179 1.00 84.12 667 CYS A O 1
ATOM 5181 N N . SER A 1 668 ? -0.377 -7.818 44.187 1.00 68.38 668 SER A N 1
ATOM 5182 C CA . SER A 1 668 ? 0.763 -7.063 43.640 1.00 68.38 668 SER A CA 1
ATOM 5183 C C . SER A 1 668 ? 0.967 -7.113 42.116 1.00 68.38 668 SER A C 1
ATOM 5185 O O . SER A 1 668 ? 1.925 -6.500 41.664 1.00 68.38 668 SER A O 1
ATOM 5187 N N . ASN A 1 669 ? 0.132 -7.807 41.333 1.00 64.12 669 ASN A N 1
ATOM 5188 C CA . ASN A 1 669 ? 0.296 -7.965 39.875 1.00 64.12 669 ASN A CA 1
ATOM 5189 C C . ASN A 1 669 ? -1.041 -8.196 39.134 1.00 64.12 669 ASN A C 1
ATOM 5191 O O . ASN A 1 669 ? -1.100 -9.010 38.218 1.00 64.12 669 ASN A O 1
ATOM 5195 N N . THR A 1 670 ? -2.121 -7.540 39.551 1.00 69.75 670 THR A N 1
ATOM 5196 C CA . THR A 1 670 ? -3.422 -7.616 38.867 1.00 69.75 670 THR A CA 1
ATOM 5197 C C . THR A 1 670 ? -4.045 -6.226 38.840 1.00 69.75 670 THR A C 1
ATOM 5199 O O . THR A 1 670 ? -3.924 -5.489 39.821 1.00 69.75 670 THR A O 1
ATOM 5202 N N . ASP A 1 671 ? -4.653 -5.837 37.722 1.00 81.75 671 ASP A N 1
ATOM 5203 C CA . ASP A 1 671 ? -5.519 -4.659 37.679 1.00 81.75 671 ASP A CA 1
ATOM 5204 C C . ASP A 1 671 ? -6.874 -4.980 38.331 1.00 81.75 671 ASP A C 1
ATOM 5206 O O . ASP A 1 671 ? -7.202 -6.150 38.567 1.00 81.75 671 ASP A O 1
ATOM 5210 N N . ALA A 1 672 ? -7.635 -3.941 38.684 1.00 87.50 672 ALA A N 1
ATOM 5211 C CA . ALA A 1 672 ? -8.901 -4.119 39.390 1.00 87.50 672 ALA A CA 1
ATOM 5212 C C . ALA A 1 672 ? -9.960 -4.836 38.560 1.00 87.50 672 ALA A C 1
ATOM 5214 O O . ALA A 1 672 ? -10.773 -5.559 39.131 1.00 87.50 672 ALA A O 1
ATOM 5215 N N . TRP A 1 673 ? -9.935 -4.689 37.237 1.00 86.88 673 TRP A N 1
ATOM 5216 C CA . TRP A 1 673 ? -10.895 -5.361 36.378 1.00 86.88 673 TRP A CA 1
ATOM 5217 C C . TRP A 1 673 ? -10.636 -6.868 36.340 1.00 86.88 673 TRP A C 1
ATOM 5219 O O . TRP A 1 673 ? -11.536 -7.660 36.619 1.00 86.88 673 TRP A O 1
ATOM 5229 N N . ALA A 1 674 ? -9.384 -7.273 36.111 1.00 82.69 674 ALA A N 1
ATOM 5230 C CA . ALA A 1 674 ? -8.962 -8.671 36.185 1.00 82.69 674 ALA A CA 1
ATOM 5231 C C . ALA A 1 674 ? -9.221 -9.285 37.573 1.00 82.69 674 ALA A C 1
ATOM 5233 O O . ALA A 1 674 ? -9.660 -10.434 37.673 1.00 82.69 674 ALA A O 1
ATOM 5234 N N . GLU A 1 675 ? -9.018 -8.515 38.648 1.00 89.06 675 GLU A N 1
ATOM 5235 C CA . GLU A 1 675 ? -9.363 -8.953 40.002 1.00 89.06 675 GLU A CA 1
ATOM 5236 C C . GLU A 1 675 ? -10.868 -9.181 40.148 1.00 89.06 675 GLU A C 1
ATOM 5238 O O . GLU A 1 675 ? -11.262 -10.208 40.693 1.00 89.06 675 GLU A O 1
ATOM 5243 N N . LEU A 1 676 ? -11.718 -8.278 39.650 1.00 90.38 676 LEU A N 1
ATOM 5244 C CA . LEU A 1 676 ? -13.173 -8.425 39.732 1.00 90.38 676 LEU A CA 1
ATOM 5245 C C . LEU A 1 676 ? -13.709 -9.550 38.845 1.00 90.38 676 LEU A C 1
ATOM 5247 O O . LEU A 1 676 ? -14.637 -10.243 39.265 1.00 90.38 676 LEU A O 1
ATOM 5251 N N . MET A 1 677 ? -13.094 -9.799 37.685 1.00 87.31 677 MET A N 1
ATOM 5252 C CA . MET A 1 677 ? -13.364 -10.991 36.876 1.00 87.31 677 MET A CA 1
ATOM 5253 C C . MET A 1 677 ? -13.162 -12.267 37.679 1.00 87.31 677 MET A C 1
ATOM 5255 O O . MET A 1 677 ? -14.026 -13.145 37.676 1.00 87.31 677 MET A O 1
ATOM 5259 N N . SER A 1 678 ? -12.034 -12.378 38.376 1.00 87.94 678 SER A N 1
ATOM 5260 C CA . SER A 1 678 ? -11.758 -13.530 39.232 1.00 87.94 678 SER A CA 1
ATOM 5261 C C . SER A 1 678 ? -12.642 -13.551 40.478 1.00 87.94 678 SER A C 1
ATOM 5263 O O . SER A 1 678 ? -13.143 -14.605 40.851 1.00 87.94 678 SER A O 1
ATOM 5265 N N . PHE A 1 679 ? -12.875 -12.400 41.108 1.00 90.31 679 PHE A N 1
ATOM 5266 C CA . PHE A 1 679 ? -13.646 -12.274 42.345 1.00 90.31 679 PHE A CA 1
ATOM 5267 C C . PHE A 1 679 ? -15.110 -12.674 42.155 1.00 90.31 679 PHE A C 1
ATOM 5269 O O . PHE A 1 679 ? -15.704 -13.340 43.005 1.00 90.31 679 PHE A O 1
ATOM 5276 N N . PHE A 1 680 ? -15.718 -12.238 41.052 1.00 90.25 680 PHE A N 1
ATOM 5277 C CA . PHE A 1 680 ? -17.105 -12.552 40.734 1.00 90.25 680 PHE A CA 1
ATOM 5278 C C . PHE A 1 680 ? -17.278 -13.881 39.997 1.00 90.25 680 PHE A C 1
ATOM 5280 O O . PHE A 1 680 ? -18.423 -14.329 39.869 1.00 90.25 680 PHE A O 1
ATOM 5287 N N . ASP A 1 681 ? -16.176 -14.502 39.565 1.00 87.12 681 ASP A N 1
ATOM 5288 C CA . ASP A 1 681 ? -16.163 -15.611 38.608 1.00 87.12 681 ASP A CA 1
ATOM 5289 C C . ASP A 1 681 ? -16.930 -15.241 37.325 1.00 87.12 681 ASP A C 1
ATOM 5291 O O . ASP A 1 681 ? -17.772 -15.992 36.840 1.00 87.12 681 ASP A O 1
ATOM 5295 N N . ALA A 1 682 ? -16.683 -14.021 36.835 1.00 85.75 682 ALA A N 1
ATOM 5296 C CA . ALA A 1 682 ? -17.379 -13.446 35.693 1.00 85.75 682 ALA A CA 1
ATOM 5297 C C . ALA A 1 682 ? -16.747 -13.878 34.361 1.00 85.75 682 ALA A C 1
ATOM 5299 O O . ALA A 1 682 ? -15.527 -14.065 34.254 1.00 85.75 682 ALA A O 1
ATOM 5300 N N . SER A 1 683 ? -17.604 -14.015 33.348 1.00 80.00 683 SER A N 1
ATOM 5301 C CA . SER A 1 683 ? -17.228 -14.476 32.001 1.00 80.00 683 SER A CA 1
ATOM 5302 C C . SER A 1 683 ? -17.014 -13.320 31.012 1.00 80.00 683 SER A C 1
ATOM 5304 O O . SER A 1 683 ? -16.327 -13.483 30.001 1.00 80.00 683 SER A O 1
ATOM 5306 N N . SER A 1 684 ? -17.597 -12.153 31.302 1.00 80.69 684 SER A N 1
ATOM 5307 C CA . SER A 1 684 ? -17.563 -10.952 30.464 1.00 80.69 684 SER A CA 1
ATOM 5308 C C . SER A 1 684 ? -17.740 -9.675 31.285 1.00 80.69 684 SER A C 1
ATOM 5310 O O . SER A 1 684 ? -18.161 -9.717 32.444 1.00 80.69 684 SER A O 1
ATOM 5312 N N . ASP A 1 685 ? -17.488 -8.542 30.638 1.00 83.25 685 ASP A N 1
ATOM 5313 C CA . ASP A 1 685 ? -17.613 -7.208 31.230 1.00 83.25 685 ASP A CA 1
ATOM 5314 C C . ASP A 1 685 ? -19.030 -6.909 31.728 1.00 83.25 685 ASP A C 1
ATOM 5316 O O . ASP A 1 685 ? -19.219 -6.584 32.900 1.00 83.25 685 ASP A O 1
ATOM 5320 N N . VAL A 1 686 ? -20.034 -7.193 30.894 1.00 81.88 686 VAL A N 1
ATOM 5321 C CA . VAL A 1 686 ? -21.461 -7.052 31.232 1.00 81.88 686 VAL A CA 1
ATOM 5322 C C . VAL A 1 686 ? -21.833 -7.754 32.545 1.00 81.88 686 VAL A C 1
ATOM 5324 O O . VAL A 1 686 ? -22.623 -7.242 33.332 1.00 81.88 686 VAL A O 1
ATOM 5327 N N . GLU A 1 687 ? -21.252 -8.923 32.837 1.00 84.94 687 GLU A N 1
ATOM 5328 C CA . GLU A 1 687 ? -21.566 -9.646 34.074 1.00 84.94 687 GLU A CA 1
ATOM 5329 C C . GLU A 1 687 ? -20.994 -8.938 35.316 1.00 84.94 687 GLU A C 1
ATOM 5331 O O . GLU A 1 687 ? -21.615 -8.945 36.384 1.00 84.94 687 GLU A O 1
ATOM 5336 N N . ILE A 1 688 ? -19.820 -8.312 35.195 1.00 88.00 688 ILE A N 1
ATOM 5337 C CA . ILE A 1 688 ? -19.231 -7.495 36.265 1.00 88.00 688 ILE A CA 1
ATOM 5338 C C . ILE A 1 688 ? -20.093 -6.259 36.499 1.00 88.00 688 ILE A C 1
ATOM 5340 O O . ILE A 1 688 ? -20.453 -5.979 37.645 1.00 88.00 688 ILE A O 1
ATOM 5344 N N . GLU A 1 689 ? -20.455 -5.562 35.426 1.00 87.62 689 GLU A N 1
ATOM 5345 C CA . GLU A 1 689 ? -21.298 -4.368 35.466 1.00 87.62 689 GLU A CA 1
ATOM 5346 C C . GLU A 1 689 ? -22.649 -4.661 36.118 1.00 87.62 689 GLU A C 1
ATOM 5348 O O . GLU A 1 689 ? -23.041 -3.974 37.062 1.00 87.62 689 GLU A O 1
ATOM 5353 N N . GLU A 1 690 ? -23.324 -5.746 35.725 1.00 87.94 690 GLU A N 1
ATOM 5354 C CA . GLU A 1 690 ? -24.577 -6.173 36.349 1.00 87.94 690 GLU A CA 1
ATOM 5355 C C . GLU A 1 690 ? -24.404 -6.458 37.850 1.00 87.94 690 GLU A C 1
ATOM 5357 O O . GLU A 1 690 ? -25.260 -6.100 38.669 1.00 87.94 690 GLU A O 1
ATOM 5362 N N . ARG A 1 691 ? -23.309 -7.109 38.259 1.00 90.94 691 ARG A N 1
ATOM 5363 C CA . ARG A 1 691 ? -23.053 -7.424 39.675 1.00 90.94 691 ARG A CA 1
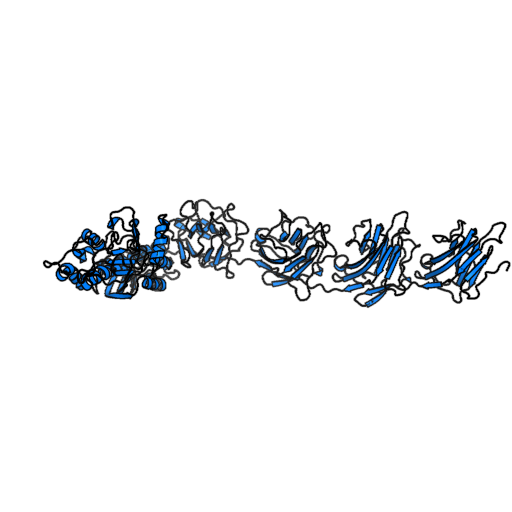ATOM 5364 C C . ARG A 1 691 ? -22.781 -6.169 40.494 1.00 90.94 691 ARG A C 1
ATOM 5366 O O . ARG A 1 691 ? -23.347 -6.038 41.584 1.00 90.94 691 ARG A O 1
ATOM 5373 N N . ILE A 1 692 ? -21.978 -5.244 39.976 1.00 92.62 692 ILE A N 1
ATOM 5374 C CA . ILE A 1 692 ? -21.707 -3.952 40.617 1.00 92.62 692 ILE A CA 1
ATOM 5375 C C . ILE A 1 692 ? -22.987 -3.120 40.682 1.00 92.62 692 ILE A C 1
ATOM 5377 O O . ILE A 1 692 ? -23.367 -2.681 41.768 1.00 92.62 692 ILE A O 1
ATOM 5381 N N . GLY A 1 693 ? -23.719 -3.002 39.575 1.00 90.38 693 GLY A N 1
ATOM 5382 C CA . GLY A 1 693 ? -24.990 -2.285 39.502 1.00 90.38 693 GLY A CA 1
ATOM 5383 C C . GLY A 1 693 ? -26.023 -2.815 40.500 1.00 90.38 693 GLY A C 1
ATOM 5384 O O . GLY A 1 693 ? -26.710 -2.032 41.163 1.00 90.38 693 GLY A O 1
ATOM 5385 N N . ASN A 1 694 ? -26.087 -4.136 40.705 1.00 90.69 694 ASN A N 1
ATOM 5386 C CA . ASN A 1 694 ? -26.931 -4.753 41.733 1.00 90.69 694 ASN A CA 1
ATOM 5387 C C . ASN A 1 694 ? -26.487 -4.391 43.162 1.00 90.69 694 ASN A C 1
ATOM 5389 O O . ASN A 1 694 ? -27.333 -4.071 44.003 1.00 90.69 694 ASN A O 1
ATOM 5393 N N . ILE A 1 695 ? -25.179 -4.412 43.451 1.00 93.12 695 ILE A N 1
ATOM 5394 C CA . ILE A 1 695 ? -24.631 -3.996 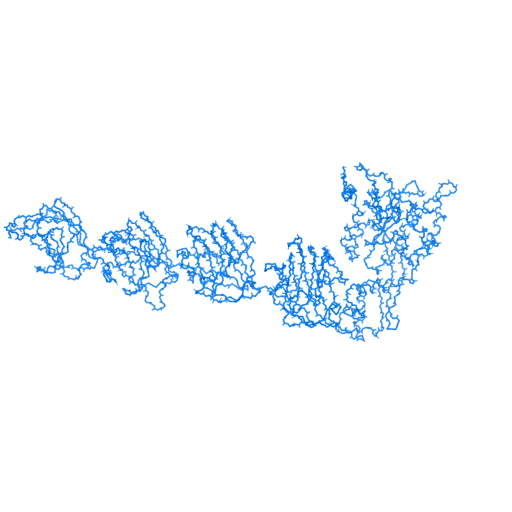44.754 1.00 93.12 695 ILE A CA 1
ATOM 5395 C C . ILE A 1 695 ? -24.977 -2.528 45.015 1.00 93.12 695 ILE 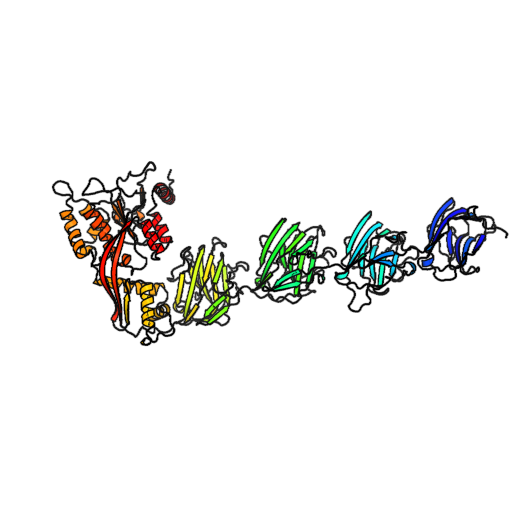A C 1
ATOM 5397 O O . ILE A 1 695 ? -25.531 -2.198 46.066 1.00 93.12 695 ILE A O 1
ATOM 5401 N N . CYS A 1 696 ? -24.720 -1.662 44.044 1.00 92.75 696 CYS A N 1
ATOM 5402 C CA . CYS A 1 696 ? -24.936 -0.229 44.147 1.00 92.75 696 CYS A CA 1
ATOM 5403 C C . CYS A 1 696 ? -26.421 0.137 44.271 1.00 92.75 696 CYS A C 1
ATOM 5405 O O . CYS A 1 696 ? -26.795 0.882 45.178 1.00 92.75 696 CYS A O 1
ATOM 5407 N N . SER A 1 697 ? -27.297 -0.477 43.472 1.00 89.81 697 SER A N 1
ATOM 5408 C CA . SER A 1 697 ? -28.752 -0.296 43.581 1.00 89.81 697 SER A CA 1
ATOM 5409 C C . SER A 1 697 ? -29.292 -0.761 44.937 1.00 89.81 697 SER A C 1
ATOM 5411 O O . SER A 1 697 ? -30.204 -0.146 45.497 1.00 89.81 697 SER A O 1
ATOM 5413 N N . SER A 1 698 ? -28.713 -1.823 45.515 1.00 90.94 698 SER A N 1
ATOM 5414 C CA . SER A 1 698 ? -29.135 -2.335 46.824 1.00 90.94 698 SER A CA 1
ATOM 5415 C C . SER A 1 698 ? -28.902 -1.341 47.968 1.00 90.94 698 SER A C 1
ATOM 5417 O O . SER A 1 698 ? -29.651 -1.367 48.949 1.00 90.94 698 SER A O 1
ATOM 5419 N N . ALA A 1 699 ? -27.945 -0.413 47.817 1.00 92.44 699 ALA A N 1
ATOM 5420 C CA . ALA A 1 699 ? -27.613 0.590 48.828 1.00 92.44 699 ALA A CA 1
ATOM 5421 C C . ALA A 1 699 ? -28.792 1.505 49.177 1.00 92.44 699 ALA A C 1
ATOM 5423 O O . ALA A 1 699 ? -28.922 1.944 50.322 1.00 92.44 699 ALA A O 1
ATOM 5424 N N . TYR A 1 700 ? -29.663 1.770 48.201 1.00 89.88 700 TYR A N 1
ATOM 5425 C CA . TYR A 1 700 ? -30.792 2.692 48.323 1.00 89.88 700 TYR A CA 1
ATOM 5426 C C . TYR A 1 700 ? -32.054 2.030 48.882 1.00 89.88 700 TYR A C 1
ATOM 5428 O O . TYR A 1 700 ? -32.950 2.724 49.368 1.00 89.88 700 TYR A O 1
ATOM 5436 N N . VAL A 1 701 ? -32.143 0.696 48.869 1.00 87.38 701 VAL A N 1
ATOM 5437 C CA . VAL A 1 701 ? -33.337 -0.043 49.316 1.00 87.38 701 VAL A CA 1
ATOM 5438 C C . VAL A 1 701 ? -33.716 0.273 50.775 1.00 87.38 701 VAL A C 1
ATOM 5440 O O . VAL A 1 701 ? -34.889 0.553 51.022 1.00 87.38 701 VAL A O 1
ATOM 5443 N N . PRO A 1 702 ? -32.788 0.313 51.757 1.00 85.88 702 PRO A N 1
ATOM 5444 C CA . PRO A 1 702 ? -33.131 0.657 53.144 1.00 85.88 702 PRO A CA 1
ATOM 5445 C C . PRO A 1 702 ? -33.593 2.112 53.330 1.00 85.88 702 PRO A C 1
ATOM 5447 O O . PRO A 1 702 ? -34.353 2.409 54.256 1.00 85.88 702 PRO A O 1
ATOM 5450 N N . SER A 1 703 ? -33.132 3.010 52.456 1.00 85.12 703 SER A N 1
ATOM 5451 C CA . SER A 1 703 ? -33.341 4.462 52.539 1.00 85.12 703 SER A CA 1
ATOM 5452 C C . SER A 1 703 ? -34.475 4.964 51.633 1.00 85.12 703 SER A C 1
ATOM 5454 O O . SER A 1 703 ? -34.750 6.166 51.611 1.00 85.12 703 SER A O 1
ATOM 5456 N N . THR A 1 704 ? -35.174 4.067 50.927 1.00 88.25 704 THR A N 1
ATOM 5457 C CA . THR A 1 704 ? -36.294 4.388 50.027 1.00 88.25 704 THR A CA 1
ATOM 5458 C C . THR A 1 704 ? -37.637 3.868 50.554 1.00 88.25 704 THR A C 1
ATOM 5460 O O . THR A 1 704 ? -37.696 2.987 51.415 1.00 88.25 704 THR A O 1
ATOM 5463 N N . LEU A 1 705 ? -38.745 4.450 50.084 1.00 90.06 705 LEU A N 1
ATOM 5464 C CA . LEU A 1 705 ? -40.096 3.910 50.276 1.00 90.06 705 LEU A CA 1
ATOM 5465 C C . LEU A 1 705 ? -40.774 3.711 48.906 1.00 90.06 705 LEU A C 1
ATOM 5467 O O . LEU A 1 705 ? -40.603 4.568 48.035 1.00 90.06 705 LEU A O 1
ATOM 5471 N N . PRO A 1 706 ? -41.563 2.635 48.701 1.00 91.06 706 PRO A N 1
ATOM 5472 C CA . PRO A 1 706 ? -42.339 2.459 47.477 1.00 91.06 706 PRO A CA 1
ATOM 5473 C C . PRO A 1 706 ? -43.276 3.639 47.196 1.00 91.06 706 PRO A C 1
ATOM 5475 O O . PRO A 1 706 ? -43.917 4.161 48.113 1.00 91.06 706 PRO A O 1
ATOM 5478 N N . PHE A 1 707 ? -43.383 4.022 45.921 1.00 91.12 707 PHE A N 1
ATOM 5479 C CA . PHE A 1 707 ? -44.137 5.195 45.459 1.00 91.12 707 PHE A CA 1
ATOM 5480 C C . PHE A 1 707 ? -45.605 5.192 45.932 1.00 91.12 707 PHE A C 1
ATOM 5482 O O . PHE A 1 707 ? -46.114 6.183 46.452 1.00 91.12 707 PHE A O 1
ATOM 5489 N N . ASN A 1 708 ? -46.269 4.041 45.827 1.00 88.88 708 ASN A N 1
ATOM 5490 C CA . ASN A 1 708 ? -47.651 3.829 46.265 1.00 88.88 708 ASN A CA 1
ATOM 5491 C C . ASN A 1 708 ? -47.818 3.951 47.787 1.00 88.88 708 ASN A C 1
ATOM 5493 O O . ASN A 1 708 ? -48.696 4.663 48.268 1.00 88.88 708 ASN A O 1
ATOM 5497 N N . GLN A 1 709 ? -46.924 3.338 48.565 1.00 88.75 709 GLN A N 1
ATOM 5498 C CA . GLN A 1 709 ? -46.954 3.380 50.028 1.00 88.75 709 GLN A CA 1
ATOM 5499 C C . GLN A 1 709 ? -46.680 4.780 50.576 1.00 88.75 709 GLN A C 1
ATOM 5501 O O . GLN A 1 709 ? -47.282 5.177 51.577 1.00 88.75 709 GLN A O 1
ATOM 5506 N N . MET A 1 710 ? -45.798 5.539 49.921 1.00 89.25 710 MET A N 1
ATOM 5507 C CA . MET A 1 710 ? -45.574 6.948 50.240 1.00 89.25 710 MET A CA 1
ATOM 5508 C C . MET A 1 710 ? -46.887 7.734 50.141 1.00 89.25 710 MET A C 1
ATOM 5510 O O . MET A 1 710 ? -47.256 8.448 51.077 1.00 89.25 710 MET A O 1
ATOM 5514 N N . LEU A 1 711 ? -47.641 7.547 49.060 1.00 86.94 711 LEU A N 1
ATOM 5515 C CA . LEU A 1 711 ? -48.925 8.217 48.848 1.00 86.94 711 LEU A CA 1
ATOM 5516 C C . LEU A 1 711 ? -50.072 7.562 49.628 1.00 86.94 711 LEU A C 1
ATOM 5518 O O . LEU A 1 711 ? -51.079 8.202 49.872 1.00 86.94 711 LEU A O 1
ATOM 5522 N N . GLY A 1 712 ? -49.904 6.348 50.145 1.00 84.94 712 GLY A N 1
ATOM 5523 C CA . GLY A 1 712 ? -50.993 5.637 50.817 1.00 84.94 712 GLY A CA 1
ATOM 5524 C C . GLY A 1 712 ? -52.108 5.213 49.858 1.00 84.94 712 GLY A C 1
ATOM 5525 O O . GLY A 1 712 ? -53.229 5.008 50.310 1.00 84.94 712 GLY A O 1
ATOM 5526 N N . GLU A 1 713 ? -51.776 5.074 48.574 1.00 86.44 713 GLU A N 1
ATOM 5527 C CA . GLU A 1 713 ? -52.677 4.691 47.487 1.00 86.44 713 GLU A CA 1
ATOM 5528 C C . GLU A 1 713 ? -52.283 3.324 46.911 1.00 86.44 713 GLU A C 1
ATOM 5530 O O . GLU A 1 713 ? -51.188 2.815 47.169 1.00 86.44 713 GLU A O 1
ATOM 5535 N N . GLU A 1 714 ? -53.174 2.710 46.134 1.00 89.19 714 GLU A N 1
ATOM 5536 C CA . GLU A 1 714 ? -52.898 1.453 45.427 1.00 89.19 714 GLU A CA 1
ATOM 5537 C C . GLU A 1 714 ? -52.235 1.702 44.059 1.00 89.19 714 GLU A C 1
ATOM 5539 O O . GLU A 1 714 ? -52.388 2.762 43.456 1.00 89.19 714 GLU A O 1
ATOM 5544 N N . ASP A 1 715 ? -51.529 0.702 43.518 1.00 87.88 715 ASP A N 1
ATOM 5545 C CA . ASP A 1 715 ? -50.861 0.821 42.207 1.00 87.88 715 ASP A CA 1
ATOM 5546 C C . ASP A 1 715 ? -51.846 1.107 41.066 1.00 87.88 715 ASP A C 1
ATOM 5548 O O . ASP A 1 715 ? -51.495 1.789 40.105 1.00 87.88 715 ASP A O 1
ATOM 5552 N N . GLN A 1 716 ? -53.088 0.618 41.179 1.00 89.56 716 GLN A N 1
ATOM 5553 C CA . GLN A 1 716 ? -54.142 0.921 40.212 1.00 89.56 716 GLN A CA 1
ATOM 5554 C C . GLN A 1 716 ? -54.437 2.424 40.173 1.00 89.56 716 GLN A C 1
ATOM 5556 O O . GLN A 1 716 ? -54.493 2.999 39.091 1.00 89.56 716 GLN A O 1
ATOM 5561 N N . PHE A 1 717 ? -54.571 3.059 41.340 1.00 91.31 717 PHE A N 1
ATOM 5562 C CA . PHE A 1 717 ? -54.813 4.496 41.430 1.00 91.31 717 PHE A CA 1
ATOM 5563 C C . PHE A 1 717 ? -53.658 5.296 40.818 1.00 91.31 717 PHE A C 1
ATOM 5565 O O . PHE A 1 717 ? -53.890 6.256 40.088 1.00 91.31 717 PHE A O 1
ATOM 5572 N N . LEU A 1 718 ? -52.410 4.877 41.064 1.00 91.50 718 LEU A N 1
ATOM 5573 C CA . LEU A 1 718 ? -51.241 5.511 40.451 1.00 91.50 718 LEU A CA 1
ATOM 5574 C C . LEU A 1 718 ? -51.240 5.385 38.929 1.00 91.50 718 LEU A C 1
ATOM 5576 O O . LEU A 1 718 ? -50.988 6.374 38.249 1.00 91.50 718 LEU A O 1
ATOM 5580 N N . GLY A 1 719 ? -51.519 4.192 38.397 1.00 93.06 719 GLY A N 1
ATOM 5581 C CA . GLY A 1 719 ? -51.630 3.988 36.952 1.00 93.06 719 GLY A CA 1
ATOM 5582 C C . GLY A 1 719 ? -52.708 4.883 36.345 1.00 93.06 719 GLY A C 1
ATOM 5583 O O . GLY A 1 719 ? -52.441 5.601 35.390 1.00 93.06 719 GLY A O 1
ATOM 5584 N N . GLU A 1 720 ? -53.890 4.932 36.966 1.00 93.00 720 GLU A N 1
ATOM 5585 C CA . GLU A 1 720 ? -54.985 5.807 36.536 1.00 93.00 720 GLU A CA 1
ATOM 5586 C C . GLU A 1 720 ? -54.607 7.296 36.618 1.00 93.00 720 GLU A C 1
ATOM 5588 O O . GLU A 1 720 ? -54.975 8.063 35.733 1.00 93.00 720 GLU A O 1
ATOM 5593 N N . PHE A 1 721 ? -53.845 7.719 37.633 1.00 93.56 721 PHE A N 1
ATOM 5594 C CA . PHE A 1 721 ? -53.353 9.096 37.747 1.00 93.56 721 PHE A CA 1
ATOM 5595 C C . PHE A 1 721 ? -52.410 9.447 36.592 1.00 93.56 721 PHE A C 1
ATOM 5597 O O . PHE A 1 721 ? -52.614 10.451 35.912 1.00 93.56 721 PHE A O 1
ATOM 5604 N N . PHE A 1 722 ? -51.411 8.601 36.325 1.00 96.12 722 PHE A N 1
ATOM 5605 C CA . PHE A 1 722 ? -50.446 8.827 35.246 1.00 96.12 722 PHE A CA 1
ATOM 5606 C C . PHE A 1 722 ? -51.047 8.645 33.844 1.00 96.12 722 PHE A C 1
ATOM 5608 O O . PHE A 1 722 ? -50.547 9.234 32.890 1.00 96.12 722 PHE A O 1
ATOM 5615 N N . ASP A 1 723 ? -52.146 7.905 33.704 1.00 95.44 723 ASP A N 1
ATOM 5616 C CA . ASP A 1 723 ? -52.947 7.851 32.474 1.00 95.44 723 ASP A CA 1
ATOM 5617 C C . ASP A 1 723 ? -53.839 9.088 32.283 1.00 95.44 723 ASP A C 1
ATOM 5619 O O . ASP A 1 723 ? -54.398 9.285 31.205 1.00 95.44 723 ASP A O 1
ATOM 5623 N N . GLY A 1 724 ? -53.971 9.931 33.309 1.00 92.12 724 GLY A N 1
ATOM 5624 C CA . GLY A 1 724 ? -54.779 11.145 33.275 1.00 92.12 724 GLY A CA 1
ATOM 5625 C C . GLY A 1 724 ? -56.227 10.973 33.760 1.00 92.12 724 GLY A C 1
ATOM 5626 O O . GLY A 1 724 ? -57.025 11.899 33.641 1.00 92.12 724 GLY A O 1
ATOM 5627 N N . GLY A 1 725 ? -56.580 9.793 34.278 1.00 88.19 725 GLY A N 1
ATOM 5628 C CA . GLY A 1 725 ? -57.956 9.334 34.478 1.00 88.19 725 GLY A CA 1
ATOM 5629 C C . GLY A 1 725 ? -58.429 9.162 35.927 1.00 88.19 725 GLY A C 1
ATOM 5630 O O . GLY A 1 725 ? -59.559 8.713 36.130 1.00 88.19 725 GLY A O 1
ATOM 5631 N N . SER A 1 726 ? -57.601 9.460 36.933 1.00 89.50 726 SER A N 1
ATOM 5632 C CA . SER A 1 726 ? -57.977 9.261 38.341 1.00 89.50 726 SER A CA 1
ATOM 5633 C C . SER A 1 726 ? -58.841 10.396 38.900 1.00 89.50 726 SER A C 1
ATOM 5635 O O . SER A 1 726 ? -59.085 11.420 38.258 1.00 89.50 726 SER A O 1
ATOM 5637 N N . SER A 1 727 ? -59.303 10.235 40.142 1.00 85.44 727 SER A N 1
ATOM 5638 C CA . SER A 1 727 ? -60.063 11.279 40.828 1.00 85.44 727 SER A CA 1
ATOM 5639 C C . SER A 1 727 ? -59.257 12.568 41.035 1.00 85.44 727 SER A C 1
ATOM 5641 O O . SER A 1 727 ? -59.830 13.649 40.950 1.00 85.44 727 SER A O 1
ATOM 5643 N N . TRP A 1 728 ? -57.930 12.495 41.194 1.00 86.38 728 TRP A N 1
ATOM 5644 C CA . TRP A 1 728 ? -57.078 13.689 41.340 1.00 86.38 728 TRP A CA 1
ATOM 5645 C C . TRP A 1 728 ? -57.049 14.569 40.088 1.00 86.38 728 TRP A C 1
ATOM 5647 O O . TRP A 1 728 ? -56.800 15.775 40.189 1.00 86.38 728 TRP A O 1
ATOM 5657 N N . ASN A 1 729 ? -57.363 13.984 38.934 1.00 86.56 729 ASN A N 1
ATOM 5658 C CA . ASN A 1 729 ? -57.412 14.670 37.653 1.00 86.56 729 ASN A CA 1
ATOM 5659 C C . ASN A 1 729 ? -58.749 15.391 37.425 1.00 86.56 729 ASN A C 1
ATOM 5661 O O . ASN A 1 729 ? -58.760 16.421 36.759 1.00 86.56 729 ASN A O 1
ATOM 5665 N N . TYR A 1 730 ? -59.857 14.893 37.994 1.00 82.38 730 TYR A N 1
ATOM 5666 C CA . TYR A 1 730 ? -61.213 15.370 37.675 1.00 82.38 730 TYR A CA 1
ATOM 5667 C C . TYR A 1 730 ? -62.008 15.967 38.844 1.00 82.38 730 TYR A C 1
ATOM 5669 O O . TYR A 1 730 ? -62.979 16.687 38.599 1.00 82.38 730 TYR A O 1
ATOM 5677 N N . GLU A 1 731 ? -61.691 15.638 40.101 1.00 77.69 731 GLU A N 1
ATOM 5678 C CA . GLU A 1 731 ? -62.491 16.093 41.244 1.00 77.69 731 GLU A CA 1
ATOM 5679 C C . GLU A 1 731 ? -62.429 17.621 41.396 1.00 77.69 731 GLU A C 1
ATOM 5681 O O . GLU A 1 731 ? -61.417 18.270 41.142 1.00 77.69 731 GLU A O 1
ATOM 5686 N N . VAL A 1 732 ? -63.550 18.225 41.781 1.00 70.88 732 VAL A N 1
ATOM 5687 C CA . VAL A 1 732 ? -63.701 19.666 42.020 1.00 70.88 732 VAL A CA 1
ATOM 5688 C C . VAL A 1 732 ? -64.479 19.865 43.319 1.00 70.88 732 VAL A C 1
ATOM 5690 O O . VAL A 1 732 ? -65.226 18.986 43.750 1.00 70.88 732 VAL A O 1
ATOM 5693 N N . ASP A 1 733 ? -64.295 21.016 43.949 1.00 71.75 733 ASP A N 1
ATOM 5694 C CA . ASP A 1 733 ? -64.945 21.422 45.187 1.00 71.75 733 ASP A CA 1
ATOM 5695 C C . ASP A 1 733 ? -66.477 21.540 45.044 1.00 71.75 733 ASP A C 1
ATOM 5697 O O . ASP A 1 733 ? -67.048 21.517 43.948 1.00 71.75 733 ASP A O 1
ATOM 5701 N N . GLU A 1 734 ? -67.183 21.697 46.169 1.00 64.56 734 GLU A N 1
ATOM 5702 C CA . GLU A 1 734 ? -68.651 21.820 46.184 1.00 64.56 734 GLU A CA 1
ATOM 5703 C C . GLU A 1 734 ? -69.183 23.054 45.414 1.00 64.56 734 GLU A C 1
ATOM 5705 O O . GLU A 1 734 ? -70.376 23.120 45.099 1.00 64.56 734 GLU A O 1
ATOM 5710 N N . ALA A 1 735 ? -68.326 24.035 45.110 1.00 68.88 735 ALA A N 1
ATOM 5711 C CA . ALA A 1 735 ? -68.630 25.228 44.322 1.00 68.88 735 ALA A CA 1
ATOM 5712 C C . ALA A 1 735 ? -68.257 25.087 42.828 1.00 68.88 735 ALA A C 1
ATOM 5714 O O . ALA A 1 735 ? -68.533 26.008 42.052 1.00 68.88 735 ALA A O 1
ATOM 5715 N N . GLY A 1 736 ? -67.693 23.945 42.416 1.00 67.19 736 GLY A N 1
ATOM 5716 C CA . GLY A 1 736 ? -67.218 23.673 41.060 1.00 67.19 736 GLY A CA 1
ATOM 5717 C C . GLY A 1 736 ? -65.853 24.283 40.725 1.00 67.19 736 GLY A C 1
ATOM 5718 O O . GLY A 1 736 ? -65.519 24.375 39.546 1.00 67.19 736 GLY A O 1
ATOM 5719 N N . GLY A 1 737 ? -65.097 24.738 41.727 1.00 65.69 737 GLY A N 1
ATOM 5720 C CA . GLY A 1 737 ? -63.702 25.167 41.625 1.00 65.69 737 GLY A CA 1
ATOM 5721 C C . GLY A 1 737 ? -62.717 24.085 42.094 1.00 65.69 737 GLY A C 1
ATOM 5722 O O . GLY A 1 737 ? -63.125 23.040 42.580 1.00 65.69 737 GLY A O 1
ATOM 5723 N N . PRO A 1 738 ? -61.405 24.282 41.947 1.00 68.31 738 PRO A N 1
ATOM 5724 C CA . PRO A 1 738 ? -60.393 23.345 42.452 1.00 68.31 738 PRO A CA 1
ATOM 5725 C C . PRO A 1 738 ? -60.305 23.322 43.992 1.00 68.31 738 PRO A C 1
ATOM 5727 O O . PRO A 1 738 ? -60.174 24.381 44.601 1.00 68.31 738 PRO A O 1
ATOM 5730 N N . ASP A 1 739 ? -60.245 22.141 44.626 1.00 74.94 739 ASP A N 1
ATOM 5731 C CA . ASP A 1 739 ? -59.820 21.994 46.039 1.00 74.94 739 ASP A CA 1
ATOM 5732 C C . ASP A 1 739 ? -58.533 21.167 46.160 1.00 74.94 739 ASP A C 1
ATOM 5734 O O . ASP A 1 739 ? -58.477 20.100 46.771 1.00 74.94 739 ASP A O 1
ATOM 5738 N N . LEU A 1 740 ? -57.448 21.704 45.594 1.00 75.38 740 LEU A N 1
ATOM 5739 C CA . LEU A 1 740 ? -56.111 21.112 45.716 1.00 75.38 740 LEU A CA 1
ATOM 5740 C C . LEU A 1 740 ? -55.651 21.009 47.180 1.00 75.38 740 LEU A C 1
ATOM 5742 O O . LEU A 1 740 ? -54.810 20.178 47.504 1.00 75.38 740 LEU A O 1
ATOM 5746 N N . SER A 1 741 ? -56.205 21.815 48.091 1.00 72.44 741 SER A N 1
ATOM 5747 C CA . SER A 1 741 ? -55.827 21.766 49.504 1.00 72.44 741 SER A CA 1
ATOM 5748 C C . SER A 1 741 ? -56.260 20.464 50.186 1.00 72.44 741 SER A C 1
ATOM 5750 O O . SER A 1 741 ? -55.549 19.977 51.069 1.00 72.44 741 SER A O 1
ATOM 5752 N N . ALA A 1 742 ? -57.384 19.884 49.751 1.00 74.69 742 ALA A N 1
ATOM 5753 C CA . ALA A 1 742 ? -57.854 18.574 50.180 1.00 74.69 742 ALA A CA 1
ATOM 5754 C C . ALA A 1 742 ? -57.212 17.446 49.358 1.00 74.69 742 ALA A C 1
ATOM 5756 O O . ALA A 1 742 ? -56.642 16.521 49.941 1.00 74.69 742 ALA A O 1
ATOM 5757 N N . ASP A 1 743 ? -57.236 17.555 48.029 1.00 70.94 743 ASP A N 1
ATOM 5758 C CA . ASP A 1 743 ? -56.795 16.480 47.129 1.00 70.94 743 ASP A CA 1
ATOM 5759 C C . ASP A 1 743 ? -55.279 16.252 47.194 1.00 70.94 743 ASP A C 1
ATOM 5761 O O . ASP A 1 743 ? -54.805 15.118 47.238 1.00 70.94 743 ASP A O 1
ATOM 5765 N N . ALA A 1 744 ? -54.499 17.331 47.297 1.00 72.56 744 ALA A N 1
ATOM 5766 C CA . ALA A 1 744 ? -53.044 17.278 47.387 1.00 72.56 744 ALA A CA 1
ATOM 5767 C C . ALA A 1 744 ? -52.527 17.265 48.840 1.00 72.56 744 ALA A C 1
ATOM 5769 O O . ALA A 1 744 ? -51.317 17.327 49.069 1.00 72.56 744 ALA A O 1
ATOM 5770 N N . ALA A 1 745 ? -53.399 17.116 49.850 1.00 82.00 745 ALA A N 1
ATOM 5771 C CA . ALA A 1 745 ? -52.994 17.018 51.261 1.00 82.00 745 ALA A CA 1
ATOM 5772 C C . ALA A 1 745 ? -51.962 15.908 51.507 1.00 82.00 745 ALA A C 1
ATOM 5774 O O . ALA A 1 745 ? -51.039 16.040 52.325 1.00 82.00 745 ALA A O 1
ATOM 5775 N N . ARG A 1 746 ? -52.090 14.810 50.760 1.00 84.69 746 ARG A N 1
ATOM 5776 C CA . ARG A 1 746 ? -51.140 13.707 50.814 1.00 84.69 746 ARG A CA 1
ATOM 5777 C C . ARG A 1 746 ? -49.814 14.037 50.137 1.00 84.69 746 ARG A C 1
ATOM 5779 O O . ARG A 1 746 ? -48.777 13.670 50.684 1.00 84.69 746 ARG A O 1
ATOM 5786 N N . ILE A 1 747 ? -49.842 14.767 49.022 1.00 86.88 747 ILE A N 1
ATOM 5787 C CA . ILE A 1 747 ? -48.648 15.266 48.328 1.00 86.88 747 ILE A CA 1
ATOM 5788 C C . ILE A 1 747 ? -47.882 16.219 49.248 1.00 86.88 747 ILE A C 1
ATOM 5790 O O . ILE A 1 747 ? -46.680 16.051 49.400 1.00 86.88 747 ILE A O 1
ATOM 5794 N N . MET A 1 748 ? -48.558 17.128 49.961 1.00 84.25 748 MET A N 1
ATOM 5795 C CA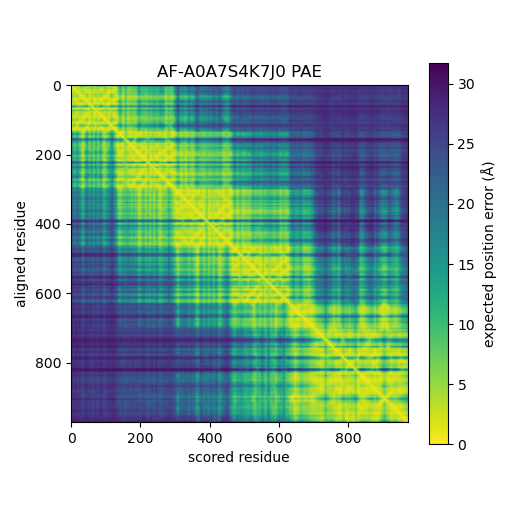 . MET A 1 748 ? -47.916 17.998 50.961 1.00 84.25 748 MET A CA 1
ATOM 5796 C C . MET A 1 748 ? -47.233 17.187 52.073 1.00 84.25 748 MET A C 1
ATOM 5798 O O . MET A 1 748 ? -46.071 17.424 52.397 1.00 84.25 748 MET A O 1
ATOM 5802 N N . THR A 1 749 ? -47.925 16.179 52.615 1.00 84.94 749 THR A N 1
ATOM 5803 C CA . THR A 1 749 ? -47.368 15.305 53.665 1.00 84.94 749 THR A CA 1
ATOM 5804 C C . THR A 1 749 ? -46.166 14.497 53.161 1.00 84.94 749 THR A C 1
ATOM 5806 O O . THR A 1 749 ? -45.180 14.335 53.880 1.00 84.94 749 THR A O 1
ATOM 5809 N N . ALA A 1 750 ? -46.239 13.980 51.932 1.00 85.88 750 ALA A N 1
ATOM 5810 C CA . ALA A 1 750 ? -45.139 13.272 51.290 1.00 85.88 750 ALA A CA 1
ATOM 5811 C C . ALA A 1 750 ? -43.964 14.222 51.006 1.00 85.88 750 ALA A C 1
ATOM 5813 O O . ALA A 1 750 ? -42.827 13.894 51.330 1.00 85.88 750 ALA A O 1
ATOM 5814 N N . SER A 1 751 ? -44.229 15.433 50.515 1.00 85.00 751 SER A N 1
ATOM 5815 C CA . SER A 1 751 ? -43.215 16.465 50.294 1.00 85.00 751 SER A CA 1
ATOM 5816 C C . SER A 1 751 ? -42.463 16.770 51.589 1.00 85.00 751 SER A C 1
ATOM 5818 O O . SER A 1 751 ? -41.247 16.699 51.596 1.00 85.00 751 SER A O 1
ATOM 5820 N N . GLU A 1 752 ? -43.140 16.987 52.721 1.00 82.88 752 GLU A N 1
ATOM 5821 C CA . GLU A 1 752 ? -42.465 17.261 54.005 1.00 82.88 752 GLU A CA 1
ATOM 5822 C C . GLU A 1 752 ? -41.567 16.114 54.506 1.00 82.88 752 GLU A C 1
ATOM 5824 O O . GLU A 1 752 ? -40.590 16.357 55.217 1.00 82.88 752 GLU A O 1
ATOM 5829 N N . GLN A 1 753 ? -41.903 14.861 54.184 1.00 77.75 753 GLN A N 1
ATOM 5830 C CA . GLN A 1 753 ? -41.173 13.681 54.663 1.00 77.75 753 GLN A CA 1
ATOM 5831 C C . GLN A 1 753 ? -40.056 13.221 53.720 1.00 77.75 753 GLN A C 1
ATOM 5833 O O . GLN A 1 753 ? -39.082 12.624 54.186 1.00 77.75 753 GLN A O 1
ATOM 5838 N N . PHE A 1 754 ? -40.211 13.462 52.418 1.00 79.31 754 PHE A N 1
ATOM 5839 C CA . PHE A 1 754 ? -39.336 12.938 51.370 1.00 79.31 754 PHE A CA 1
ATOM 5840 C C . PHE A 1 754 ? -38.576 14.036 50.613 1.00 79.31 754 PHE A C 1
ATOM 5842 O O . PHE A 1 754 ? -37.537 13.724 50.030 1.00 79.31 754 PHE A O 1
ATOM 5849 N N . ASP A 1 755 ? -38.978 15.316 50.695 1.00 70.31 755 ASP A N 1
ATOM 5850 C CA . ASP A 1 755 ? -38.091 16.414 50.292 1.00 70.31 755 ASP A CA 1
ATOM 5851 C C . ASP A 1 755 ? -36.864 16.408 51.194 1.00 70.31 755 ASP A C 1
ATOM 5853 O O . ASP A 1 755 ? -36.920 16.631 52.407 1.00 70.31 755 ASP A O 1
ATOM 5857 N N . GLY A 1 756 ? -35.714 16.196 50.573 1.00 73.81 756 GLY A N 1
ATOM 5858 C CA . GLY A 1 756 ? -34.442 16.481 51.194 1.00 73.81 756 GLY A CA 1
ATOM 5859 C C . GLY A 1 756 ? -33.745 15.307 51.858 1.00 73.81 756 GLY A C 1
ATOM 5860 O O . GLY A 1 756 ? -32.547 15.428 52.022 1.00 73.81 756 GLY A O 1
ATOM 5861 N N . LYS A 1 757 ? -34.376 14.201 52.273 1.00 78.31 757 LYS A N 1
ATOM 5862 C CA . LYS A 1 757 ? -33.636 13.190 53.081 1.00 78.31 757 LYS A CA 1
ATOM 5863 C C . LYS A 1 757 ? -33.977 11.725 52.851 1.00 78.31 757 LYS A C 1
ATOM 5865 O O . LYS A 1 757 ? -33.323 10.868 53.440 1.00 78.31 757 LYS A O 1
ATOM 5870 N N . ARG A 1 758 ? -35.000 11.411 52.057 1.00 87.56 758 ARG A N 1
ATOM 5871 C CA . ARG A 1 758 ? -35.444 10.026 51.883 1.00 87.56 758 ARG A CA 1
ATOM 5872 C C . ARG A 1 758 ? -35.783 9.743 50.430 1.00 87.56 758 ARG A C 1
ATOM 5874 O O . ARG A 1 758 ? -36.454 10.541 49.782 1.00 87.56 758 ARG A O 1
ATOM 5881 N N . GLY A 1 759 ? -35.313 8.606 49.932 1.00 89.81 759 GLY A N 1
ATOM 5882 C CA . GLY A 1 759 ? -35.550 8.214 48.552 1.00 89.81 759 GLY A CA 1
ATOM 5883 C C . GLY A 1 759 ? -36.976 7.702 48.327 1.00 89.81 759 GLY A C 1
ATOM 5884 O O . GLY A 1 759 ? -37.642 7.219 49.249 1.00 89.81 759 GLY A O 1
ATOM 5885 N N . ILE A 1 760 ? -37.429 7.772 47.083 1.00 91.88 760 ILE A N 1
ATOM 5886 C CA . ILE A 1 760 ? -38.704 7.237 46.608 1.00 91.88 760 ILE A CA 1
ATOM 5887 C C . ILE A 1 760 ? -38.383 6.228 45.508 1.00 91.88 760 ILE A C 1
ATOM 5889 O O . ILE A 1 760 ? -37.691 6.549 44.544 1.00 91.88 760 ILE A O 1
ATOM 5893 N N . SER A 1 761 ? -38.859 4.992 45.657 1.00 91.75 761 SER A N 1
ATOM 5894 C CA . SER A 1 761 ? -38.632 3.958 44.645 1.00 91.75 761 SER A CA 1
ATOM 5895 C C . SER A 1 761 ? -39.424 4.261 43.371 1.00 91.75 761 SER A C 1
ATOM 5897 O O . SER A 1 761 ? -40.526 4.807 43.433 1.00 91.75 761 SER A O 1
ATOM 5899 N N . TRP A 1 762 ? -38.894 3.848 42.220 1.00 92.00 762 TRP A N 1
ATOM 5900 C CA . TRP A 1 762 ? -39.590 3.947 40.935 1.00 92.00 762 TRP A CA 1
ATOM 5901 C C . TRP A 1 762 ? -40.942 3.202 40.968 1.00 92.00 762 TRP A C 1
ATOM 5903 O O . TRP A 1 762 ? -41.001 2.092 41.512 1.00 92.00 762 TRP A O 1
ATOM 5913 N N . PRO A 1 763 ? -42.038 3.776 40.438 1.00 93.38 763 PRO A N 1
ATOM 5914 C CA . PRO A 1 763 ? -43.355 3.152 40.513 1.00 93.38 763 PRO A CA 1
ATOM 5915 C C . PRO A 1 763 ? -43.456 1.919 39.605 1.00 93.38 763 PRO A C 1
ATOM 5917 O O . PRO A 1 763 ? -42.937 1.890 38.492 1.00 93.38 763 PRO A O 1
ATOM 5920 N N . ASN A 1 764 ? -44.187 0.900 40.060 1.00 91.69 764 ASN A N 1
ATOM 5921 C CA . ASN A 1 764 ? -44.433 -0.324 39.295 1.00 91.69 764 ASN A CA 1
ATOM 5922 C C . ASN A 1 764 ? -45.776 -0.262 38.542 1.00 91.69 764 ASN A C 1
ATOM 5924 O O . ASN A 1 764 ? -46.682 -1.057 38.788 1.00 91.69 764 ASN A O 1
ATOM 5928 N N . VAL A 1 765 ? -45.899 0.696 37.625 1.00 94.31 765 VAL A N 1
ATOM 5929 C CA . VAL A 1 765 ? -47.086 0.913 36.773 1.00 94.31 765 VAL A CA 1
ATOM 5930 C C . VAL A 1 765 ? -46.692 0.858 35.295 1.00 94.31 765 VAL A C 1
ATOM 5932 O O . VAL A 1 765 ? -45.511 0.959 34.968 1.00 94.31 765 VAL A O 1
ATOM 5935 N N . HIS A 1 766 ? -47.642 0.626 34.383 1.00 93.88 766 HIS A N 1
ATOM 5936 C CA . HIS A 1 766 ? -47.337 0.393 32.959 1.00 93.88 766 HIS A CA 1
ATOM 5937 C C . HIS A 1 766 ? -46.677 1.588 32.264 1.00 93.88 766 HIS A C 1
ATOM 5939 O O . HIS A 1 766 ? -45.792 1.362 31.439 1.00 93.88 766 HIS A O 1
ATOM 5945 N N . ASN A 1 767 ? -47.021 2.812 32.668 1.00 95.62 767 ASN A N 1
ATOM 5946 C CA . ASN A 1 767 ? -46.488 4.072 32.136 1.00 95.62 767 ASN A CA 1
ATOM 5947 C C . ASN A 1 767 ? -44.956 4.161 32.185 1.00 95.62 767 ASN A C 1
ATOM 5949 O O . ASN A 1 767 ? -44.343 4.848 31.373 1.00 95.62 767 ASN A O 1
ATOM 5953 N N . PHE A 1 768 ? -44.336 3.475 33.151 1.00 95.06 768 PHE A N 1
ATOM 5954 C CA . PHE A 1 768 ? -42.902 3.562 33.430 1.00 95.06 768 PHE A CA 1
ATOM 5955 C C . PHE A 1 768 ? -42.159 2.232 33.238 1.00 95.06 768 PHE A C 1
ATOM 5957 O O . PHE A 1 768 ? -41.120 1.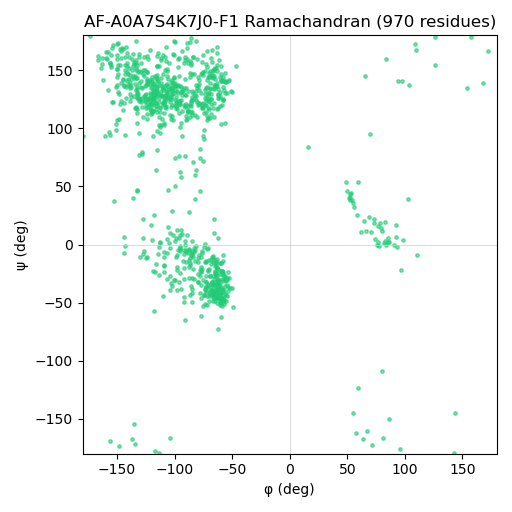984 33.857 1.00 95.06 768 PHE A O 1
ATOM 5964 N N . LYS A 1 769 ? -42.705 1.350 32.392 1.00 90.06 769 LYS A N 1
ATOM 5965 C CA . LYS A 1 769 ? -42.021 0.137 31.921 1.00 90.06 769 LYS A CA 1
ATOM 5966 C C . LYS A 1 769 ? -41.270 0.442 30.624 1.00 90.06 769 LYS A C 1
ATOM 5968 O O . LYS A 1 769 ? -41.812 1.121 29.767 1.00 90.06 769 LYS A O 1
ATOM 5973 N N . ARG A 1 770 ? -40.081 -0.147 30.440 1.00 84.12 770 ARG A N 1
ATOM 5974 C CA . ARG A 1 770 ? -39.242 0.031 29.232 1.00 84.12 770 ARG A CA 1
ATOM 5975 C C . ARG A 1 770 ? -38.841 1.496 28.972 1.00 84.12 770 ARG A C 1
ATOM 5977 O O . ARG A 1 770 ? -39.086 2.009 27.892 1.00 84.12 770 ARG A O 1
ATOM 5984 N N . CYS A 1 771 ? -38.253 2.154 29.972 1.00 91.50 771 CYS A N 1
ATOM 5985 C CA . CYS A 1 771 ? -37.617 3.460 29.775 1.00 91.50 771 CYS A CA 1
ATOM 5986 C C . CYS A 1 771 ? -36.179 3.251 29.256 1.00 91.50 771 CYS A C 1
ATOM 5988 O O . CYS A 1 771 ? -35.225 3.393 30.021 1.00 91.50 771 CYS A O 1
ATOM 5990 N N . GLU A 1 772 ? -36.035 2.815 28.006 1.00 91.62 772 GLU A N 1
ATOM 5991 C CA . GLU A 1 772 ? -34.748 2.500 27.363 1.00 91.62 772 GLU A CA 1
ATOM 5992 C C . GLU A 1 772 ? -33.902 3.766 27.159 1.00 91.62 772 GLU A C 1
ATOM 5994 O O . GLU A 1 772 ? -32.716 3.755 27.463 1.00 91.62 772 GLU A O 1
ATOM 5999 N N . LEU A 1 773 ? -34.535 4.881 26.784 1.00 93.44 773 LEU A N 1
ATOM 6000 C CA . LEU A 1 773 ? -33.927 6.208 26.639 1.00 93.44 773 LEU A CA 1
ATOM 6001 C C . LEU A 1 773 ? -33.639 6.893 27.975 1.00 93.44 773 LEU A C 1
ATOM 6003 O O . LEU A 1 773 ? -33.126 8.008 27.990 1.00 93.44 773 LEU A O 1
ATOM 6007 N N . ARG A 1 774 ? -33.995 6.266 29.103 1.00 95.62 774 ARG A N 1
ATOM 6008 C CA . ARG A 1 774 ? -33.756 6.798 30.455 1.00 95.62 774 ARG A CA 1
ATOM 6009 C C . ARG A 1 774 ? -34.268 8.228 30.655 1.00 95.62 774 ARG A C 1
ATOM 6011 O O . ARG A 1 774 ? -33.656 9.043 31.342 1.00 95.62 774 ARG A O 1
ATOM 6018 N N . ALA A 1 775 ? -35.420 8.517 30.060 1.00 97.38 775 ALA A N 1
ATOM 6019 C CA . ALA A 1 775 ? -36.117 9.782 30.198 1.00 97.38 775 ALA A CA 1
ATOM 6020 C C . ALA A 1 775 ? -37.611 9.550 30.438 1.00 97.38 775 ALA A C 1
ATOM 6022 O O . ALA A 1 775 ? -38.217 8.612 29.912 1.00 97.38 775 ALA A O 1
ATOM 6023 N N . ALA A 1 776 ? -38.215 10.417 31.240 1.00 98.00 776 ALA A N 1
ATOM 6024 C CA . ALA A 1 776 ? -39.644 10.425 31.504 1.00 98.00 776 ALA A CA 1
ATOM 6025 C C . ALA A 1 776 ? -40.194 11.840 31.362 1.00 98.00 776 ALA A C 1
ATOM 6027 O O . ALA A 1 776 ? -39.509 12.825 31.637 1.00 98.00 776 ALA A O 1
ATOM 6028 N N . MET A 1 777 ? -41.447 11.932 30.935 1.00 97.19 777 MET A N 1
ATOM 6029 C CA . MET A 1 777 ? -42.113 13.194 30.647 1.00 97.19 777 MET A CA 1
ATOM 6030 C C . MET A 1 777 ? -43.559 13.140 31.134 1.00 97.19 777 MET A C 1
ATOM 6032 O O . MET A 1 777 ? -44.198 12.090 31.095 1.00 97.19 777 MET A O 1
ATOM 6036 N N . CYS A 1 778 ? -44.059 14.286 31.583 1.00 97.31 778 CYS A N 1
ATOM 6037 C CA . CYS A 1 778 ? -45.454 14.562 31.875 1.00 97.31 778 CYS A CA 1
ATOM 6038 C C . CYS A 1 778 ? -45.947 15.683 30.961 1.00 97.31 778 CYS A C 1
ATOM 6040 O O . CYS A 1 778 ? -45.271 16.701 30.855 1.00 97.31 778 CYS A O 1
ATOM 6042 N N . CYS A 1 779 ? -47.105 15.513 30.329 1.00 95.31 779 CYS A N 1
ATOM 6043 C CA . CYS A 1 779 ? -47.726 16.496 29.449 1.00 95.31 779 CYS A CA 1
ATOM 6044 C C . CYS A 1 779 ? -49.178 16.747 29.864 1.00 95.31 779 CYS A C 1
ATOM 6046 O O . CYS A 1 779 ? -49.978 15.812 29.939 1.00 95.31 779 CYS A O 1
ATOM 6048 N N . TYR A 1 780 ? -49.511 18.017 30.082 1.00 92.94 780 TYR A N 1
ATOM 6049 C CA . TYR A 1 780 ? -50.779 18.471 30.640 1.00 92.94 780 TYR A CA 1
ATOM 6050 C C . TYR A 1 780 ? -51.522 19.381 29.662 1.00 92.94 780 TYR A C 1
ATOM 6052 O O . TYR A 1 780 ? -50.929 20.296 29.085 1.00 92.94 780 TYR A O 1
ATOM 6060 N N . VAL A 1 781 ? -52.829 19.154 29.515 1.00 90.19 781 VAL A N 1
ATOM 6061 C CA . VAL A 1 781 ? -53.712 19.928 28.612 1.00 90.19 781 VAL A CA 1
ATOM 6062 C C . VAL A 1 781 ? -54.771 20.749 29.354 1.00 90.19 781 VAL A C 1
ATOM 6064 O O . VAL A 1 781 ? -55.480 21.557 28.753 1.00 90.19 781 VAL A O 1
ATOM 6067 N N . SER A 1 782 ? -54.893 20.557 30.669 1.00 87.44 782 SER A N 1
ATOM 6068 C CA . SER A 1 782 ? -55.878 21.222 31.519 1.00 87.44 782 SER A CA 1
ATOM 6069 C C . SER A 1 782 ? -55.243 21.696 32.827 1.00 87.44 782 SER A C 1
ATOM 6071 O O . SER A 1 782 ? -54.132 21.308 33.186 1.00 87.44 782 SER A O 1
ATOM 6073 N N . ASN A 1 783 ? -55.935 22.590 33.529 1.00 86.00 783 ASN A N 1
ATOM 6074 C CA . ASN A 1 783 ? -55.479 23.131 34.800 1.00 86.00 783 ASN A CA 1
ATOM 6075 C C . ASN A 1 783 ? -56.668 23.346 35.745 1.00 86.00 783 ASN A C 1
ATOM 6077 O O . ASN A 1 783 ? -57.733 23.813 35.343 1.00 86.00 783 ASN A O 1
ATOM 6081 N N . ARG A 1 784 ? -56.486 22.986 37.015 1.00 81.00 784 ARG A N 1
ATOM 6082 C CA . ARG A 1 784 ? -57.499 23.089 38.066 1.00 81.00 784 ARG A CA 1
ATOM 6083 C C . ARG A 1 784 ? -57.518 24.489 38.684 1.00 81.00 784 ARG A C 1
ATOM 6085 O O . ARG A 1 784 ? -58.592 25.002 38.971 1.00 81.00 784 ARG A O 1
ATOM 6092 N N . ALA A 1 785 ? -56.360 25.123 38.870 1.00 72.19 785 ALA A N 1
ATOM 6093 C CA . ALA A 1 785 ? -56.191 26.418 39.540 1.00 72.19 785 ALA A CA 1
ATOM 6094 C C . ALA A 1 785 ? -56.528 27.643 38.662 1.00 72.19 785 ALA A C 1
ATOM 6096 O O . ALA A 1 785 ? -56.995 28.669 39.169 1.00 72.19 785 ALA A O 1
ATOM 6097 N N . VAL A 1 786 ? -56.295 27.547 37.353 1.00 67.31 786 VAL A N 1
ATOM 6098 C CA . VAL A 1 786 ? -56.527 28.587 36.338 1.00 67.31 786 VAL A CA 1
ATOM 6099 C C . VAL A 1 786 ? -57.252 28.001 35.118 1.00 67.31 786 VAL A C 1
ATOM 6101 O O . VAL A 1 786 ? -57.504 26.809 35.058 1.00 67.31 786 VAL A O 1
ATOM 6104 N N . ALA A 1 787 ? -57.638 28.828 34.138 1.00 62.50 787 ALA A N 1
ATOM 6105 C CA . ALA A 1 787 ? -58.477 28.372 33.021 1.00 62.50 787 ALA A CA 1
ATOM 6106 C C . ALA A 1 787 ? -57.786 27.401 32.037 1.00 62.50 787 ALA A C 1
ATOM 6108 O O . ALA A 1 787 ? -58.487 26.632 31.389 1.00 62.50 787 ALA A O 1
ATOM 6109 N N . THR A 1 788 ? -56.457 27.463 31.891 1.00 66.81 788 THR A N 1
ATOM 6110 C CA . THR A 1 788 ? -55.639 26.598 31.016 1.00 66.81 788 THR A CA 1
ATOM 6111 C C . THR A 1 788 ? -54.199 26.535 31.545 1.00 66.81 788 THR A C 1
ATOM 6113 O O . THR A 1 788 ? -53.770 27.524 32.152 1.00 66.81 788 THR A O 1
ATOM 6116 N N . PRO A 1 789 ? -53.437 25.452 31.295 1.00 76.25 789 PRO A N 1
ATOM 6117 C CA . PRO A 1 789 ? -52.022 25.374 31.666 1.00 76.25 789 PRO A CA 1
ATOM 6118 C C . PRO A 1 789 ? -51.179 26.422 30.917 1.00 76.25 789 PRO A C 1
ATOM 6120 O O . PRO A 1 789 ? -51.633 27.030 29.937 1.00 76.25 789 PRO A O 1
ATOM 6123 N N . VAL A 1 790 ? -49.951 26.669 31.392 1.00 78.00 790 VAL A N 1
ATOM 6124 C CA . VAL A 1 790 ? -48.998 27.551 30.699 1.00 78.00 790 VAL A CA 1
ATOM 6125 C C . VAL A 1 790 ? -48.486 26.832 29.459 1.00 78.00 790 VAL A C 1
ATOM 6127 O O . VAL A 1 790 ? -47.790 25.827 29.553 1.00 78.00 790 VAL A O 1
ATOM 6130 N N . ASP A 1 791 ? -48.843 27.371 28.300 1.00 78.62 791 ASP A N 1
ATOM 6131 C CA . ASP A 1 791 ? -48.469 26.818 27.007 1.00 78.62 791 ASP A CA 1
ATOM 6132 C C . ASP A 1 791 ? -46.956 26.911 26.769 1.00 78.62 791 ASP A C 1
ATOM 6134 O O . ASP A 1 791 ? -46.394 28.012 26.729 1.00 78.62 791 ASP A O 1
ATOM 6138 N N . GLY A 1 792 ? -46.310 25.756 26.630 1.00 81.81 792 GLY A N 1
ATOM 6139 C CA . GLY A 1 792 ? -44.858 25.631 26.547 1.00 81.81 792 GLY A CA 1
ATOM 6140 C C . GLY A 1 792 ? -44.370 24.553 25.584 1.00 81.81 792 GLY A C 1
ATOM 6141 O O . GLY A 1 792 ? -43.161 24.409 25.442 1.00 81.81 792 GLY A O 1
ATOM 6142 N N . SER A 1 793 ? -45.254 23.807 24.926 1.00 90.25 793 SER A N 1
ATOM 6143 C CA . SER A 1 793 ? -44.897 22.760 23.967 1.00 90.25 793 SER A CA 1
ATOM 6144 C C . SER A 1 793 ? -45.978 22.623 22.894 1.00 90.25 793 SER A C 1
ATOM 6146 O O . SER A 1 793 ? -47.090 23.101 23.082 1.00 90.25 793 SER A O 1
ATOM 6148 N N . GLU A 1 794 ? -45.663 21.973 21.777 1.00 89.69 794 GLU A N 1
ATOM 6149 C CA . GLU A 1 794 ? -46.626 21.661 20.715 1.00 89.69 794 GLU A CA 1
ATOM 6150 C C . GLU A 1 794 ? -46.670 20.144 20.516 1.00 89.69 794 GLU A C 1
ATOM 6152 O O . GLU A 1 794 ? -45.625 19.502 20.367 1.00 89.69 794 GLU A O 1
ATOM 6157 N N . ALA A 1 795 ? -47.869 19.558 20.500 1.00 91.56 795 ALA A N 1
ATOM 6158 C CA . ALA A 1 795 ? -48.024 18.133 20.224 1.00 91.56 795 ALA A CA 1
ATOM 6159 C C . ALA A 1 795 ? -48.008 17.870 18.716 1.00 91.56 795 ALA A C 1
ATOM 6161 O O . ALA A 1 795 ? -48.784 18.443 17.954 1.00 91.56 795 ALA A O 1
ATOM 6162 N N . CYS A 1 796 ? -47.173 16.932 18.271 1.00 91.69 796 CYS A N 1
ATOM 6163 C CA . CYS A 1 796 ? -47.121 16.531 16.870 1.00 91.69 796 CYS A CA 1
ATOM 6164 C C . CYS A 1 796 ? -48.077 15.356 16.606 1.00 91.69 796 CYS A C 1
ATOM 6166 O O . CYS A 1 796 ? -49.062 15.475 15.868 1.00 91.69 796 CYS A O 1
ATOM 6168 N N . TYR A 1 797 ? -47.802 14.200 17.217 1.00 92.88 797 TYR A N 1
ATOM 6169 C CA . TYR A 1 797 ? -48.597 12.981 17.060 1.00 92.88 797 TYR A CA 1
ATOM 6170 C C . TYR A 1 797 ? -48.405 12.020 18.241 1.00 92.88 797 TYR A C 1
ATOM 6172 O O . TYR A 1 797 ? -47.475 12.156 19.031 1.00 92.88 797 TYR A O 1
ATOM 6180 N N . MET A 1 798 ? -49.284 11.023 18.350 1.00 93.75 798 MET A N 1
ATOM 6181 C CA . MET A 1 798 ? -49.151 9.910 19.294 1.00 93.75 798 MET A CA 1
ATOM 6182 C C . MET A 1 798 ? -49.355 8.582 18.562 1.00 93.75 798 MET A C 1
ATOM 6184 O O . MET A 1 798 ? -50.415 8.388 17.967 1.00 93.75 798 MET A O 1
ATOM 6188 N N . ASP A 1 799 ? -48.383 7.662 18.621 1.00 93.69 799 ASP A N 1
ATOM 6189 C CA . ASP A 1 799 ? -48.565 6.274 18.167 1.00 93.69 799 ASP A CA 1
ATOM 6190 C C . ASP A 1 799 ? -49.100 5.418 19.320 1.00 93.69 799 ASP A C 1
ATOM 6192 O O . ASP A 1 799 ? -48.421 5.147 20.312 1.00 93.69 799 ASP A O 1
ATOM 6196 N N . PHE A 1 800 ? -50.330 4.930 19.176 1.00 93.94 800 PHE A N 1
ATOM 6197 C CA . PHE A 1 800 ? -50.988 4.147 20.217 1.00 93.94 800 PHE A CA 1
ATOM 6198 C C . PHE A 1 800 ? -50.295 2.813 20.493 1.00 93.94 800 PHE A C 1
ATOM 6200 O O . PHE A 1 800 ? -50.495 2.246 21.569 1.00 93.94 800 PHE A O 1
ATOM 6207 N N . LYS A 1 801 ? -49.456 2.313 19.571 1.00 91.62 801 LYS A N 1
ATOM 6208 C CA . LYS A 1 801 ? -48.660 1.100 19.796 1.00 91.62 801 LYS A CA 1
ATOM 6209 C C . LYS A 1 801 ? -47.700 1.224 20.969 1.00 91.62 801 LYS A C 1
ATOM 6211 O O . LYS A 1 801 ? -47.366 0.171 21.517 1.00 91.62 801 LYS A O 1
ATOM 6216 N N . ASN A 1 802 ? -47.287 2.441 21.312 1.00 91.00 802 ASN A N 1
ATOM 6217 C CA . ASN A 1 802 ? -46.287 2.693 22.341 1.00 91.00 802 ASN A CA 1
ATOM 6218 C C . ASN A 1 802 ? -46.902 2.810 23.745 1.00 91.00 802 ASN A C 1
ATOM 6220 O O . ASN A 1 802 ? -46.205 2.568 24.720 1.00 91.00 802 ASN A O 1
ATOM 6224 N N . ALA A 1 803 ? -48.211 3.074 23.852 1.00 91.62 803 ALA A N 1
ATOM 6225 C CA . ALA A 1 803 ? -48.929 3.216 25.127 1.00 91.62 803 ALA A CA 1
ATOM 6226 C C . ALA A 1 803 ? -50.251 2.420 25.155 1.00 91.62 803 ALA A C 1
ATOM 6228 O O . ALA A 1 803 ? -51.307 2.933 25.533 1.00 91.62 803 ALA A O 1
ATOM 6229 N N . ARG A 1 804 ? -50.221 1.158 24.704 1.00 92.50 804 ARG A N 1
ATOM 6230 C CA . ARG A 1 804 ? -51.427 0.317 24.512 1.00 92.50 804 ARG A CA 1
ATOM 6231 C C . ARG A 1 804 ? -52.218 0.113 25.794 1.00 92.50 804 ARG A C 1
ATOM 6233 O O . ARG A 1 804 ? -53.441 0.002 25.768 1.00 92.50 804 ARG A O 1
ATOM 6240 N N . GLU A 1 805 ? -51.507 -0.002 26.905 1.00 90.25 805 GLU A N 1
ATOM 6241 C CA . GLU A 1 805 ? -52.073 -0.189 28.229 1.00 90.25 805 GLU A CA 1
ATOM 6242 C C . GLU A 1 805 ? -52.858 1.050 28.671 1.00 90.25 805 GLU A C 1
ATOM 6244 O O . GLU A 1 805 ? -53.965 0.882 29.175 1.00 90.25 805 GLU A O 1
ATOM 6249 N N . THR A 1 806 ? -52.353 2.251 28.372 1.00 90.62 806 THR A N 1
ATOM 6250 C CA . THR A 1 806 ? -52.997 3.538 28.669 1.00 90.62 806 THR A CA 1
ATOM 6251 C C . THR A 1 806 ? -54.212 3.808 27.785 1.00 90.62 806 THR A C 1
ATOM 6253 O O . THR A 1 806 ? -55.293 4.117 28.274 1.00 90.62 806 THR A O 1
ATOM 6256 N N . ASN A 1 807 ? -54.065 3.703 26.460 1.00 89.31 807 ASN A N 1
ATOM 6257 C CA . ASN A 1 807 ? -55.153 4.049 25.533 1.00 89.31 807 ASN A CA 1
ATOM 6258 C C . ASN A 1 807 ? -56.152 2.901 25.300 1.00 89.31 807 ASN A C 1
ATOM 6260 O O . ASN A 1 807 ? -57.196 3.109 24.681 1.00 89.31 807 ASN A O 1
ATOM 6264 N N . HIS A 1 808 ? -55.846 1.694 25.785 1.00 89.62 808 HIS A N 1
ATOM 6265 C CA . HIS A 1 808 ? -56.636 0.470 25.618 1.00 89.62 808 HIS A CA 1
ATOM 6266 C C . HIS A 1 808 ? -56.871 0.051 24.151 1.00 89.62 808 HIS A C 1
ATOM 6268 O O . HIS A 1 808 ? -57.834 -0.659 23.835 1.00 89.62 808 HIS A O 1
ATOM 6274 N N . VAL A 1 809 ? -55.978 0.448 23.241 1.00 90.94 809 VAL A N 1
ATOM 6275 C CA . VAL A 1 809 ? -56.032 0.154 21.804 1.00 90.94 809 VAL A CA 1
ATOM 6276 C C . VAL A 1 809 ? -54.753 -0.568 21.362 1.00 90.94 809 VAL A C 1
ATOM 6278 O O . VAL A 1 809 ? -53.645 -0.277 21.794 1.00 90.94 809 VAL A O 1
ATOM 6281 N N . ARG A 1 810 ? -54.889 -1.563 20.472 1.00 88.81 810 ARG A N 1
ATOM 6282 C CA . ARG A 1 810 ? -53.748 -2.371 19.994 1.00 88.81 810 ARG A CA 1
ATOM 6283 C C . ARG A 1 810 ? -52.826 -1.611 19.032 1.00 88.81 810 ARG A C 1
ATOM 6285 O O . ARG A 1 810 ? -51.633 -1.898 18.982 1.00 88.81 810 ARG A O 1
ATOM 6292 N N . ASP A 1 811 ? -53.413 -0.769 18.186 1.00 90.31 811 ASP A N 1
ATOM 6293 C CA . ASP A 1 811 ? -52.763 -0.051 17.087 1.00 90.31 811 ASP A CA 1
ATOM 6294 C C . ASP A 1 811 ? -53.659 1.120 16.648 1.00 90.31 811 ASP A C 1
ATOM 6296 O O . ASP A 1 811 ? -54.883 0.970 16.603 1.00 90.31 811 ASP A O 1
ATOM 6300 N N . GLY A 1 812 ? -53.061 2.259 16.322 1.00 91.00 812 GLY A N 1
ATOM 6301 C CA . GLY A 1 812 ? -53.726 3.496 15.927 1.00 91.00 812 GLY A CA 1
ATOM 6302 C C . GLY A 1 812 ? -52.813 4.695 16.166 1.00 91.00 812 GLY A C 1
ATOM 6303 O O . GLY A 1 812 ? -51.691 4.532 16.640 1.00 91.00 812 GLY A O 1
ATOM 6304 N N . TYR A 1 813 ? -53.275 5.892 15.819 1.00 93.06 813 TYR A N 1
ATOM 6305 C CA . TYR A 1 813 ? -52.536 7.121 16.086 1.00 93.06 813 TYR A CA 1
ATOM 6306 C C . TYR A 1 813 ? -53.462 8.337 16.145 1.00 93.06 813 TYR A C 1
ATOM 6308 O O . TYR A 1 813 ? -54.529 8.337 15.524 1.00 93.06 813 TYR A O 1
ATOM 6316 N N . SER A 1 814 ? -53.012 9.375 16.844 1.00 90.81 814 SER A N 1
ATOM 6317 C CA . SER A 1 814 ? -53.577 10.729 16.810 1.00 90.81 814 SER A CA 1
ATOM 6318 C C . SER A 1 814 ? -52.579 11.678 16.152 1.00 90.81 814 SER A C 1
ATOM 6320 O O . SER A 1 814 ? -51.377 11.544 16.372 1.00 90.81 814 SER A O 1
ATOM 6322 N N . ILE A 1 815 ? -53.069 12.640 15.370 1.00 89.75 815 ILE A N 1
ATOM 6323 C CA . ILE A 1 815 ? -52.287 13.770 14.849 1.00 89.75 815 ILE A CA 1
ATOM 6324 C C . ILE A 1 815 ? -52.879 15.030 15.465 1.00 89.75 815 ILE A C 1
ATOM 6326 O O . ILE A 1 815 ? -54.100 15.187 15.442 1.00 89.75 815 ILE A O 1
ATOM 6330 N N . TYR A 1 816 ? -52.024 15.898 15.993 1.00 86.94 816 TYR A N 1
ATOM 6331 C CA . TYR A 1 816 ? -52.434 17.121 16.689 1.00 86.94 816 TYR A CA 1
ATOM 6332 C C . TYR A 1 816 ? -52.029 18.399 15.937 1.00 86.94 816 TYR A C 1
ATOM 6334 O O . TYR A 1 816 ? -52.382 19.497 16.346 1.00 86.94 816 TYR A O 1
ATOM 6342 N N . TYR A 1 817 ? -51.343 18.248 14.800 1.00 77.31 817 TYR A N 1
ATOM 6343 C CA . TYR A 1 817 ? -50.844 19.340 13.967 1.00 77.31 817 TYR A CA 1
ATOM 6344 C C . TYR A 1 817 ? -51.536 19.370 12.593 1.00 77.31 817 TYR A C 1
ATOM 6346 O O . TYR A 1 817 ? -51.567 18.359 11.885 1.00 77.31 817 TYR A O 1
ATOM 6354 N N . ASP A 1 818 ? -52.045 20.537 12.186 1.00 69.50 818 ASP A N 1
ATOM 6355 C CA . ASP A 1 818 ? -52.845 20.725 10.962 1.00 69.50 818 ASP A CA 1
ATOM 6356 C C . ASP A 1 818 ? -52.088 21.394 9.792 1.00 69.50 818 ASP A C 1
ATOM 6358 O O . ASP A 1 818 ? -52.634 21.556 8.698 1.00 69.50 818 ASP A O 1
ATOM 6362 N N . GLY A 1 819 ? -50.827 21.789 10.004 1.00 63.22 819 GLY A N 1
ATOM 6363 C CA . GLY A 1 819 ? -49.980 22.410 8.983 1.00 63.22 819 GLY A CA 1
ATOM 6364 C C . GLY A 1 819 ? -50.157 23.918 8.772 1.00 63.22 819 GLY A C 1
ATOM 6365 O O . GLY A 1 819 ? -49.491 24.456 7.885 1.00 63.22 819 GLY A O 1
ATOM 6366 N N . THR A 1 820 ? -51.007 24.626 9.534 1.00 59.97 820 THR A N 1
ATOM 6367 C CA . THR A 1 820 ? -51.286 26.055 9.262 1.00 59.97 820 THR A CA 1
ATOM 6368 C C . THR A 1 820 ? -50.811 27.042 10.329 1.00 59.97 820 THR A C 1
ATOM 6370 O O . THR A 1 820 ? -50.481 28.177 9.979 1.00 59.97 820 THR A O 1
ATOM 6373 N N . SER A 1 821 ? -50.693 26.612 11.584 1.00 53.94 821 SER A N 1
ATOM 6374 C CA . SER A 1 821 ? -49.920 27.214 12.688 1.00 53.94 821 SER A CA 1
ATOM 6375 C C . SER A 1 821 ? -50.358 26.515 13.972 1.00 53.94 821 SER A C 1
ATOM 6377 O O . SER A 1 821 ? -51.551 26.285 14.137 1.00 53.94 821 SER A O 1
ATOM 6379 N N . ALA A 1 822 ? -49.413 26.203 14.853 1.00 52.47 822 ALA A N 1
ATOM 6380 C CA . ALA A 1 822 ? -49.603 25.403 16.056 1.00 52.47 822 ALA A CA 1
ATOM 6381 C C . ALA A 1 822 ? -50.823 25.756 16.921 1.00 52.47 822 ALA A C 1
ATOM 6383 O O . ALA A 1 822 ? -51.205 26.930 16.995 1.00 52.47 822 ALA A O 1
ATOM 6384 N N . ARG A 1 823 ? -51.305 24.749 17.670 1.00 61.00 823 ARG A N 1
ATOM 6385 C CA . ARG A 1 823 ? -52.267 24.814 18.791 1.00 61.00 823 ARG A CA 1
ATOM 6386 C C . ARG A 1 823 ? -53.709 24.381 18.490 1.00 61.00 823 ARG A C 1
ATOM 6388 O O . ARG A 1 823 ? -54.640 24.993 19.021 1.00 61.00 823 ARG A O 1
ATOM 6395 N N . GLU A 1 824 ? -53.940 23.333 17.692 1.00 63.56 824 GLU A N 1
ATOM 6396 C CA . GLU A 1 824 ? -55.278 22.698 17.671 1.00 63.56 824 GLU A CA 1
ATOM 6397 C C . GLU A 1 824 ? -55.543 21.883 18.953 1.00 63.56 824 GLU A C 1
ATOM 6399 O O . GLU A 1 824 ? -56.690 21.763 19.384 1.00 63.56 824 GLU A O 1
ATOM 6404 N N . GLU A 1 825 ? -54.488 21.390 19.604 1.00 70.88 825 GLU A N 1
ATOM 6405 C CA . GLU A 1 825 ? -54.504 20.706 20.899 1.00 70.88 825 GLU A CA 1
ATOM 6406 C C . GLU A 1 825 ? -54.820 21.629 22.088 1.00 70.88 825 GLU A C 1
ATOM 6408 O O . GLU A 1 825 ? -55.159 21.147 23.169 1.00 70.88 825 GLU A O 1
ATOM 6413 N N . GLY A 1 826 ? -54.776 22.950 21.882 1.00 75.94 826 GLY A N 1
ATOM 6414 C CA . GLY A 1 826 ? -54.871 23.948 22.946 1.00 75.94 826 GLY A CA 1
ATOM 6415 C C . GLY A 1 826 ? -53.533 24.166 23.668 1.00 75.94 826 GLY A C 1
ATOM 6416 O O . GLY A 1 826 ? -52.491 23.792 23.145 1.00 75.94 826 GLY A O 1
ATOM 6417 N N . PRO A 1 827 ? -53.534 24.838 24.833 1.00 84.81 827 PRO A N 1
ATOM 6418 C CA . PRO A 1 827 ? -52.334 25.002 25.652 1.00 84.81 827 PRO A CA 1
ATOM 6419 C C . PRO A 1 827 ? -51.786 23.654 26.128 1.00 84.81 827 PRO A C 1
ATOM 6421 O O . PRO A 1 827 ? -52.518 22.898 26.768 1.00 84.81 827 PRO A O 1
ATOM 6424 N N . LEU A 1 828 ? -50.508 23.387 25.859 1.00 89.88 828 LEU A N 1
ATOM 6425 C CA . LEU A 1 828 ? -49.827 22.161 26.272 1.00 89.88 828 LEU A CA 1
ATOM 6426 C C . LEU A 1 828 ? -48.587 22.506 27.098 1.00 89.88 828 LEU A C 1
ATOM 6428 O O . LEU A 1 828 ? -47.701 23.236 26.650 1.00 89.88 828 LEU A O 1
ATOM 6432 N N . SER A 1 829 ? -48.508 21.953 28.306 1.00 91.12 829 SER A N 1
ATOM 6433 C CA . SER A 1 829 ? -47.323 22.057 29.159 1.00 91.12 829 SER A CA 1
ATOM 6434 C C . SER A 1 829 ? -46.690 20.684 29.305 1.00 91.12 829 SER A C 1
ATOM 6436 O O . SER A 1 829 ? -47.339 19.770 29.807 1.00 91.12 829 SER A O 1
ATOM 6438 N N . CYS A 1 830 ? -45.446 20.526 28.854 1.00 95.38 830 CYS A N 1
ATOM 6439 C CA . CYS A 1 830 ? -44.695 19.287 29.015 1.00 95.38 830 CYS A CA 1
ATOM 6440 C C . CYS A 1 830 ? -43.457 19.536 29.874 1.00 95.38 830 CYS A C 1
ATOM 6442 O O . CYS A 1 830 ? -42.677 20.444 29.590 1.00 95.38 830 CYS A O 1
ATOM 6444 N N . SER A 1 831 ? -43.261 18.709 30.897 1.00 95.94 831 SER A N 1
ATOM 6445 C CA . SER A 1 831 ? -42.085 18.728 31.766 1.00 95.94 831 SER A CA 1
ATOM 6446 C C . SER A 1 831 ? -41.568 17.313 31.974 1.00 95.94 831 SER A C 1
ATOM 6448 O O . SER A 1 831 ? -42.346 16.385 32.183 1.00 95.94 831 SER A O 1
ATOM 6450 N N . GLY A 1 832 ? -40.258 17.127 31.948 1.00 96.94 832 GLY A N 1
ATOM 6451 C CA . GLY A 1 832 ? -39.637 15.825 32.104 1.00 96.94 832 GLY A CA 1
ATOM 6452 C C . GLY A 1 832 ? -38.276 15.882 32.774 1.00 96.94 832 GLY A C 1
ATOM 6453 O O . GLY A 1 832 ? -37.844 16.905 33.305 1.00 96.94 832 GLY A O 1
ATOM 6454 N N . PHE A 1 833 ? -37.631 14.728 32.799 1.00 97.81 833 PHE A N 1
ATOM 6455 C CA . PHE A 1 833 ? -36.321 14.517 33.395 1.00 97.81 833 PHE A CA 1
ATOM 6456 C C . PHE A 1 833 ? -35.658 13.301 32.749 1.00 97.81 833 PHE A C 1
ATOM 6458 O O . PHE A 1 833 ? -36.339 12.410 32.236 1.00 97.81 833 PHE A O 1
ATOM 6465 N N . ALA A 1 834 ? -34.332 13.259 32.802 1.00 97.50 834 ALA A N 1
ATOM 6466 C CA . ALA A 1 834 ? -33.523 12.143 32.330 1.00 97.50 834 ALA A CA 1
ATOM 6467 C C . ALA A 1 834 ? -32.501 11.739 33.400 1.00 97.50 834 ALA A C 1
ATOM 6469 O O . ALA A 1 834 ? -32.247 12.503 34.335 1.00 97.50 834 ALA A O 1
ATOM 6470 N N . TRP A 1 835 ? -31.957 10.530 33.290 1.00 95.62 835 TRP A N 1
ATOM 6471 C CA . TRP A 1 835 ? -30.968 9.995 34.225 1.00 95.62 835 TRP A CA 1
ATOM 6472 C C . TRP A 1 835 ? -29.864 9.210 33.508 1.00 95.62 835 TRP A C 1
ATOM 6474 O O . TRP A 1 835 ? -30.033 8.801 32.359 1.00 95.62 835 TRP A O 1
ATOM 6484 N N . GLY A 1 836 ? -28.734 9.011 34.193 1.00 92.81 836 GLY A N 1
ATOM 6485 C CA . GLY A 1 836 ? -27.583 8.308 33.624 1.00 92.81 836 GLY A CA 1
ATOM 6486 C C . GLY A 1 836 ? -27.807 6.809 33.392 1.00 92.81 836 GLY A C 1
ATOM 6487 O O . GLY A 1 836 ? -28.712 6.200 33.966 1.00 92.81 836 GLY A O 1
ATOM 6488 N N . ASP A 1 837 ? -26.981 6.222 32.533 1.00 89.44 837 ASP A N 1
ATOM 6489 C CA . ASP A 1 837 ? -26.915 4.788 32.207 1.00 89.44 837 ASP A CA 1
ATOM 6490 C C . ASP A 1 837 ? -26.555 3.891 33.394 1.00 89.44 837 ASP A C 1
ATOM 6492 O O . ASP A 1 837 ? -27.086 2.783 33.502 1.00 89.44 837 ASP A O 1
ATOM 6496 N N . ASP A 1 838 ? -25.752 4.382 34.334 1.00 88.56 838 ASP A N 1
ATOM 6497 C CA . ASP A 1 838 ? -25.431 3.656 35.559 1.00 88.56 838 ASP A CA 1
ATOM 6498 C C . ASP A 1 838 ? -26.500 3.859 36.652 1.00 88.56 838 ASP A C 1
ATOM 6500 O O . ASP A 1 838 ? -26.788 4.973 37.105 1.00 88.56 838 ASP A O 1
ATOM 6504 N N . ALA A 1 839 ? -27.060 2.755 37.156 1.00 86.06 839 ALA A N 1
ATOM 6505 C CA . ALA A 1 839 ? -28.029 2.759 38.256 1.00 86.06 839 ALA A CA 1
ATOM 6506 C C . ALA A 1 839 ? -27.487 3.366 39.570 1.00 86.06 839 ALA A C 1
ATOM 6508 O O . ALA A 1 839 ? -28.263 3.671 40.480 1.00 86.06 839 ALA A O 1
ATOM 6509 N N . GLY A 1 840 ? -26.169 3.517 39.678 1.00 88.25 840 GLY A N 1
ATOM 6510 C CA . GLY A 1 840 ? -25.435 4.123 40.774 1.00 88.25 840 GLY A CA 1
ATOM 6511 C C . GLY A 1 840 ? -25.423 5.647 40.822 1.00 88.25 840 GLY A C 1
ATOM 6512 O O . GLY A 1 840 ? -25.204 6.196 41.915 1.00 88.25 840 GLY A O 1
ATOM 6513 N N . TYR A 1 841 ? -25.664 6.322 39.690 1.00 91.81 841 TYR A N 1
ATOM 6514 C CA . TYR A 1 841 ? -25.796 7.779 39.647 1.00 91.81 841 TYR A CA 1
ATOM 6515 C C . TYR A 1 841 ? -26.957 8.238 40.532 1.00 91.81 841 TYR A C 1
ATOM 6517 O O . TYR A 1 841 ? -27.989 7.569 40.630 1.00 91.81 841 TYR A O 1
ATOM 6525 N N . ALA A 1 842 ? -26.821 9.392 41.191 1.00 90.69 842 ALA A N 1
ATOM 6526 C CA . ALA A 1 842 ? -27.874 9.889 42.072 1.00 90.69 842 ALA A CA 1
ATOM 6527 C C . ALA A 1 842 ? -29.176 10.189 41.313 1.00 90.69 842 ALA A C 1
ATOM 6529 O O . ALA A 1 842 ? -30.260 9.917 41.832 1.00 90.69 842 ALA A O 1
ATOM 6530 N N . ASP A 1 843 ? -29.076 10.723 40.093 1.00 92.06 843 ASP A N 1
ATOM 6531 C CA . ASP A 1 843 ? -30.222 10.980 39.213 1.00 92.06 843 ASP A CA 1
ATOM 6532 C C . ASP A 1 843 ? -30.968 9.679 38.851 1.00 92.06 843 ASP A C 1
ATOM 6534 O O . ASP A 1 843 ? -32.197 9.639 38.925 1.00 92.06 843 ASP A O 1
ATOM 6538 N N . ALA A 1 844 ? -30.243 8.589 38.588 1.00 92.94 844 ALA A N 1
ATOM 6539 C CA . ALA A 1 844 ? -30.795 7.278 38.278 1.00 92.94 844 ALA A CA 1
ATOM 6540 C C . ALA A 1 844 ? -31.358 6.570 39.513 1.00 92.94 844 ALA A C 1
ATOM 6542 O O . ALA A 1 844 ? -32.452 6.010 39.445 1.00 92.94 844 ALA A O 1
ATOM 6543 N N . ALA A 1 845 ? -30.664 6.597 40.649 1.00 91.38 845 ALA A N 1
ATOM 6544 C CA . ALA A 1 845 ? -31.101 5.930 41.874 1.00 91.38 845 ALA A CA 1
ATOM 6545 C C . ALA A 1 845 ? -32.290 6.637 42.549 1.00 91.38 845 ALA A C 1
ATOM 6547 O O . ALA A 1 845 ? -33.145 5.987 43.157 1.00 91.38 845 ALA A O 1
ATOM 6548 N N . LEU A 1 846 ? -32.369 7.968 42.426 1.00 92.75 846 LEU A N 1
ATOM 6549 C CA . LEU A 1 846 ? -33.413 8.810 43.023 1.00 92.75 846 LEU A CA 1
ATOM 6550 C C . LEU A 1 846 ? -34.437 9.314 41.998 1.00 92.75 846 LEU A C 1
ATOM 6552 O O . LEU A 1 846 ? -35.237 10.190 42.320 1.00 92.75 846 LEU A O 1
ATOM 6556 N N . ARG A 1 847 ? -34.490 8.737 40.793 1.00 94.25 847 ARG A N 1
ATOM 6557 C CA . ARG A 1 847 ? -35.458 9.110 39.744 1.00 94.25 847 ARG A CA 1
ATOM 6558 C C . ARG A 1 847 ? -36.923 9.089 40.197 1.00 94.25 847 ARG A C 1
ATOM 6560 O O . ARG A 1 847 ? -37.743 9.855 39.702 1.00 94.25 847 ARG A O 1
ATOM 6567 N N . GLY A 1 848 ? -37.275 8.250 41.177 1.00 93.62 848 GLY A N 1
ATOM 6568 C CA . GLY A 1 848 ? -38.614 8.261 41.777 1.00 93.62 848 GLY A CA 1
ATOM 6569 C C . GLY A 1 848 ? -38.921 9.559 42.536 1.00 93.62 848 GLY A C 1
ATOM 6570 O O . GLY A 1 848 ? -40.063 10.018 42.514 1.00 93.62 848 GLY A O 1
ATOM 6571 N N . ASN A 1 849 ? -37.916 10.195 43.150 1.00 93.94 849 ASN A N 1
ATOM 6572 C CA . ASN A 1 849 ? -38.056 11.523 43.749 1.00 93.94 849 ASN A CA 1
ATOM 6573 C C . ASN A 1 849 ? -38.312 12.586 42.681 1.00 93.94 849 ASN A C 1
ATOM 6575 O O . ASN A 1 849 ? -39.205 13.411 42.867 1.00 93.94 849 ASN A O 1
ATOM 6579 N N . THR A 1 850 ? -37.595 12.523 41.557 1.00 95.50 850 THR A N 1
ATOM 6580 C CA . THR A 1 850 ? -37.785 13.441 40.426 1.00 95.50 850 THR A CA 1
ATOM 6581 C C . THR A 1 850 ? -39.175 13.302 39.834 1.00 95.50 850 THR A C 1
ATOM 6583 O O . THR A 1 850 ? -39.848 14.304 39.623 1.00 95.50 850 THR A O 1
ATOM 6586 N N . LEU A 1 851 ? -39.656 12.069 39.649 1.00 96.44 851 LEU A N 1
ATOM 6587 C CA . LEU A 1 851 ? -41.010 11.822 39.163 1.00 96.44 851 LEU A CA 1
ATOM 6588 C C . LEU A 1 851 ? -42.068 12.397 40.107 1.00 96.44 851 LEU A C 1
ATOM 6590 O O . LEU A 1 851 ? -43.005 13.050 39.657 1.00 96.44 851 LEU A O 1
ATOM 6594 N N . PHE A 1 852 ? -41.927 12.168 41.416 1.00 95.00 852 PHE A N 1
ATOM 6595 C CA . PHE A 1 852 ? -42.834 12.747 42.406 1.00 95.00 852 PHE A CA 1
ATOM 6596 C C . PHE A 1 852 ? -42.803 14.280 42.365 1.00 95.00 852 PHE A C 1
ATOM 6598 O O . PHE A 1 852 ? -43.856 14.916 42.435 1.00 95.00 852 PHE A O 1
ATOM 6605 N N . HIS A 1 853 ? -41.611 14.863 42.214 1.00 94.19 853 HIS A N 1
ATOM 6606 C CA . HIS A 1 853 ? -41.450 16.300 42.060 1.00 94.19 853 HIS A CA 1
ATOM 6607 C C . HIS A 1 853 ? -42.208 16.793 40.821 1.00 94.19 853 HIS A C 1
ATOM 6609 O O . HIS A 1 853 ? -43.189 17.509 40.979 1.00 94.19 853 HIS A O 1
ATOM 6615 N N . VAL A 1 854 ? -41.838 16.325 39.627 1.00 95.38 854 VAL A N 1
ATOM 6616 C CA . VAL A 1 854 ? -42.386 16.778 38.337 1.00 95.38 854 VAL A CA 1
ATOM 6617 C C . VAL A 1 854 ? -43.893 16.536 38.218 1.00 95.38 854 VAL A C 1
ATOM 6619 O O . VAL A 1 854 ? -44.634 17.457 37.880 1.00 95.38 854 VAL A O 1
ATOM 6622 N N . ALA A 1 855 ? -44.366 15.321 38.506 1.00 94.81 855 ALA A N 1
ATOM 6623 C CA . ALA A 1 855 ? -45.756 14.942 38.251 1.00 94.81 855 ALA A CA 1
ATOM 6624 C C . ALA A 1 855 ? -46.733 15.486 39.303 1.00 94.81 855 ALA A C 1
ATOM 6626 O O . ALA A 1 855 ? -47.840 15.915 38.986 1.00 94.81 855 ALA A O 1
ATOM 6627 N N . MET A 1 856 ? -46.352 15.426 40.581 1.00 92.19 856 MET A N 1
ATOM 6628 C CA . MET A 1 856 ? -47.293 15.634 41.686 1.00 92.19 856 MET A CA 1
ATOM 6629 C C . MET A 1 856 ? -47.054 16.940 42.428 1.00 92.19 856 MET A C 1
ATOM 6631 O O . MET A 1 856 ? -48.016 17.640 42.739 1.00 92.19 856 MET A O 1
ATOM 6635 N N . LYS A 1 857 ? -45.798 17.276 42.734 1.00 90.81 857 LYS A N 1
ATOM 6636 C CA . LYS A 1 857 ? -45.486 18.493 43.485 1.00 90.81 857 LYS A CA 1
ATOM 6637 C C . LYS A 1 857 ? -45.582 19.729 42.593 1.00 90.81 857 LYS A C 1
ATOM 6639 O O . LYS A 1 857 ? -46.413 20.590 42.851 1.00 90.81 857 LYS A O 1
ATOM 6644 N N . THR A 1 858 ? -44.772 19.802 41.542 1.00 90.38 858 THR A N 1
ATOM 6645 C CA . THR A 1 858 ? -44.750 20.963 40.651 1.00 90.38 858 THR A CA 1
ATOM 6646 C C . THR A 1 858 ? -45.934 20.956 39.690 1.00 90.38 858 THR A C 1
ATOM 6648 O O . THR A 1 858 ? -46.602 21.977 39.591 1.00 90.38 858 THR A O 1
ATOM 6651 N N . GLY A 1 859 ? -46.246 19.818 39.056 1.00 90.00 859 GLY A N 1
ATOM 6652 C CA . GLY A 1 859 ? -47.397 19.692 38.152 1.00 90.00 859 GLY A CA 1
ATOM 6653 C C . GLY A 1 859 ? -48.738 19.919 38.857 1.00 90.00 859 GLY A C 1
ATOM 6654 O O . GLY A 1 859 ? -49.366 20.965 38.704 1.00 90.00 859 GLY A O 1
ATOM 6655 N N . LEU A 1 860 ? -49.177 18.960 39.680 1.00 89.31 860 LEU A N 1
ATOM 6656 C CA . LEU A 1 860 ? -50.506 19.021 40.304 1.00 89.31 860 LEU A CA 1
ATOM 6657 C C . LEU A 1 860 ? -50.621 20.029 41.467 1.00 89.31 860 LEU A C 1
ATOM 6659 O O . LEU A 1 860 ? -51.560 20.822 41.482 1.00 89.31 860 LEU A O 1
ATOM 6663 N N . LEU A 1 861 ? -49.742 19.980 42.475 1.00 88.00 861 LEU A N 1
ATOM 6664 C CA . LEU A 1 861 ? -49.913 20.766 43.710 1.00 88.00 861 LEU A CA 1
ATOM 6665 C C . LEU A 1 861 ? -49.624 22.263 43.503 1.00 88.00 861 LEU A C 1
ATOM 6667 O O . LEU A 1 861 ? -50.444 23.091 43.900 1.00 88.00 861 LEU A O 1
ATOM 6671 N N . ASP A 1 862 ? -48.476 22.603 42.914 1.00 86.94 862 ASP A N 1
ATOM 6672 C CA . ASP A 1 862 ? -48.052 23.996 42.732 1.00 86.94 862 ASP A CA 1
ATOM 6673 C C . ASP A 1 862 ? -48.653 24.617 41.456 1.00 86.94 862 ASP A C 1
ATOM 6675 O O . ASP A 1 862 ? -49.093 25.771 41.481 1.00 86.94 862 ASP A O 1
ATOM 6679 N N . GLY A 1 863 ? -48.678 23.859 40.352 1.00 85.00 863 GLY A N 1
ATOM 6680 C CA . GLY A 1 863 ? -49.175 24.296 39.044 1.00 85.00 863 GLY A CA 1
ATOM 6681 C C . GLY A 1 863 ? -50.684 24.138 38.864 1.00 85.00 863 GLY A C 1
ATOM 6682 O O . GLY A 1 863 ? -51.326 24.999 38.262 1.00 85.00 863 GLY A O 1
ATOM 6683 N N . GLY A 1 864 ? -51.281 23.087 39.431 1.00 87.69 864 GLY A N 1
ATOM 6684 C CA . GLY A 1 864 ? -52.672 22.704 39.180 1.00 87.69 864 GLY A CA 1
ATOM 6685 C C . GLY A 1 864 ? -52.873 21.939 37.869 1.00 87.69 864 GLY A C 1
ATOM 6686 O O . GLY A 1 864 ? -54.018 21.797 37.444 1.00 87.69 864 GLY A O 1
ATOM 6687 N N . ASP A 1 865 ? -51.801 21.486 37.220 1.00 89.62 865 ASP A N 1
ATOM 6688 C CA . ASP A 1 865 ? -51.823 20.887 35.887 1.00 89.62 865 ASP A CA 1
ATOM 6689 C C . ASP A 1 865 ? -52.330 19.438 35.919 1.00 89.62 865 ASP A C 1
ATOM 6691 O O . ASP A 1 865 ? -51.906 18.626 36.746 1.00 89.62 865 ASP A O 1
ATOM 6695 N N . VAL A 1 866 ? -53.284 19.126 35.038 1.00 89.75 866 VAL A N 1
ATOM 6696 C CA . VAL A 1 866 ? -53.990 17.836 34.987 1.00 89.75 866 VAL A CA 1
ATOM 6697 C C . VAL A 1 866 ? -54.413 17.475 33.563 1.00 89.75 866 VAL A C 1
ATOM 6699 O O . VAL A 1 866 ? -54.349 18.292 32.645 1.00 89.75 866 VAL A O 1
ATOM 6702 N N . GLU A 1 867 ? -54.934 16.254 33.434 1.00 89.50 867 GLU A N 1
ATOM 6703 C CA . GLU A 1 867 ? -55.442 15.637 32.204 1.00 89.50 867 GLU A CA 1
ATOM 6704 C C . GLU A 1 867 ? -54.369 15.382 31.136 1.00 89.50 867 GLU A C 1
ATOM 6706 O O . GLU A 1 867 ? -53.404 16.119 30.955 1.00 89.50 867 GLU A O 1
ATOM 6711 N N . GLN A 1 868 ? -54.569 14.284 30.422 1.00 91.31 868 GLN A N 1
ATOM 6712 C CA . GLN A 1 868 ? -53.713 13.775 29.367 1.00 91.31 868 GLN A CA 1
ATOM 6713 C C . GLN A 1 868 ? -54.132 14.290 27.991 1.00 91.31 868 GLN A C 1
ATOM 6715 O O . GLN A 1 868 ? -55.308 14.554 27.723 1.00 91.31 868 GLN A O 1
ATOM 6720 N N . LEU A 1 869 ? -53.181 14.306 27.060 1.00 90.94 869 LEU A N 1
ATOM 6721 C CA . LEU A 1 869 ? -53.491 14.472 25.646 1.00 90.94 869 LEU A CA 1
ATOM 6722 C C . LEU A 1 869 ? -54.306 13.257 25.128 1.00 90.94 869 LEU A C 1
ATOM 6724 O O . LEU A 1 869 ? -53.964 12.116 25.453 1.00 90.94 869 LEU A O 1
ATOM 6728 N N . PRO A 1 870 ? -55.366 13.437 24.312 1.00 87.00 870 PRO A N 1
ATOM 6729 C CA . PRO A 1 870 ? -56.262 12.341 23.924 1.00 87.00 870 PRO A CA 1
ATOM 6730 C C . PRO A 1 870 ? -55.591 11.128 23.249 1.00 87.00 870 PRO A C 1
ATOM 6732 O O . PRO A 1 870 ? -55.315 11.124 22.053 1.00 87.00 870 PRO A O 1
ATOM 6735 N N . GLY A 1 871 ? -55.438 10.028 23.991 1.00 87.38 871 GLY A N 1
ATOM 6736 C CA . GLY A 1 871 ? -54.825 8.784 23.499 1.00 87.38 871 GLY A CA 1
ATOM 6737 C C . GLY A 1 871 ? -53.350 8.611 23.878 1.00 87.38 871 GLY A C 1
ATOM 6738 O O . GLY A 1 871 ? -52.743 7.611 23.487 1.00 87.38 871 GLY A O 1
ATOM 6739 N N . ALA A 1 872 ? -52.800 9.542 24.657 1.00 93.88 872 ALA A N 1
ATOM 6740 C CA . ALA A 1 872 ? -51.505 9.438 25.315 1.00 93.88 872 ALA A CA 1
ATOM 6741 C C . ALA A 1 872 ? -51.672 9.346 26.847 1.00 93.88 872 ALA A C 1
ATOM 6743 O O . ALA A 1 872 ? -52.727 9.723 27.358 1.00 93.88 872 ALA A O 1
ATOM 6744 N N . PRO A 1 873 ? -50.667 8.851 27.588 1.00 95.62 873 PRO A N 1
ATOM 6745 C CA . PRO A 1 873 ? -50.603 9.042 29.034 1.00 95.62 873 PRO A CA 1
ATOM 6746 C C . PRO A 1 873 ? -50.372 10.510 29.404 1.00 95.62 873 PRO A C 1
ATOM 6748 O O . PRO A 1 873 ? -49.845 11.288 28.609 1.00 95.62 873 PRO A O 1
ATOM 6751 N N . MET A 1 874 ? -50.760 10.882 30.627 1.00 95.94 874 MET A N 1
ATOM 6752 C CA . MET A 1 874 ? -50.402 12.175 31.216 1.00 95.94 874 MET A CA 1
ATOM 6753 C C . MET A 1 874 ? -48.921 12.190 31.596 1.00 95.94 874 MET A C 1
ATOM 6755 O O . MET A 1 874 ? -48.254 13.184 31.355 1.00 95.94 874 MET A O 1
ATOM 6759 N N . CYS A 1 875 ? -48.398 11.093 32.150 1.00 97.75 875 CYS A N 1
ATOM 6760 C CA . CYS A 1 875 ? -46.975 10.909 32.428 1.00 97.75 875 CYS A CA 1
ATOM 6761 C C . CYS A 1 875 ? -46.518 9.492 32.071 1.00 97.75 875 CYS A C 1
ATOM 6763 O O . CYS A 1 875 ? -47.251 8.529 32.305 1.00 97.75 875 CYS A O 1
ATOM 6765 N N . GLY A 1 876 ? -45.283 9.348 31.595 1.00 97.00 876 GLY A N 1
ATOM 6766 C CA . GLY A 1 876 ? -44.685 8.054 31.258 1.00 97.00 876 GLY A CA 1
ATOM 6767 C C . GLY A 1 876 ? -43.207 8.157 30.884 1.00 97.00 876 GLY A C 1
ATOM 6768 O O . GLY A 1 876 ? -42.644 9.255 30.873 1.00 97.00 876 GLY A O 1
ATOM 6769 N N . CYS A 1 877 ? -42.569 7.021 30.574 1.00 97.81 877 CYS A N 1
ATOM 6770 C CA . CYS A 1 877 ? -41.291 7.054 29.850 1.00 97.81 877 CYS A CA 1
ATOM 6771 C C . CYS A 1 877 ? -41.506 7.786 28.516 1.00 97.81 877 CYS A C 1
ATOM 6773 O O . CYS A 1 877 ? -42.571 7.640 27.910 1.00 97.81 877 CYS A O 1
ATOM 6775 N N . VAL A 1 878 ? -40.521 8.552 28.049 1.00 96.88 878 VAL A N 1
ATOM 6776 C CA . VAL A 1 878 ? -40.661 9.404 26.855 1.00 96.88 878 VAL A CA 1
ATOM 6777 C C . VAL A 1 878 ? -41.101 8.619 25.604 1.00 96.88 878 VAL A C 1
ATOM 6779 O O . VAL A 1 878 ? -41.872 9.122 24.793 1.00 96.88 878 VAL A O 1
ATOM 6782 N N . GLU A 1 879 ? -40.723 7.344 25.509 1.00 95.00 879 GLU A N 1
ATOM 6783 C CA . GLU A 1 879 ? -41.073 6.421 24.426 1.00 95.00 879 GLU A CA 1
ATOM 6784 C C . GLU A 1 879 ? -42.579 6.138 24.346 1.00 95.00 879 GLU A C 1
ATOM 6786 O O . GLU A 1 879 ? -43.111 5.835 23.275 1.00 95.00 879 GLU A O 1
ATOM 6791 N N . GLN A 1 880 ? -43.266 6.226 25.489 1.00 95.19 880 GLN A N 1
ATOM 6792 C CA . GLN A 1 880 ? -44.712 6.037 25.624 1.00 95.19 880 GLN A CA 1
ATOM 6793 C C . GLN A 1 880 ? -45.494 7.359 25.582 1.00 95.19 880 GLN A C 1
ATOM 6795 O O . GLN A 1 880 ? -46.725 7.344 25.604 1.00 95.19 880 GLN A O 1
ATOM 6800 N N . MET A 1 881 ? -44.798 8.493 25.553 1.00 96.06 881 MET A N 1
ATOM 6801 C CA . MET A 1 881 ? -45.383 9.830 25.553 1.00 96.06 881 MET A CA 1
ATOM 6802 C C . MET A 1 881 ? -45.607 10.330 24.112 1.00 96.06 881 MET A C 1
ATOM 6804 O O . MET A 1 881 ? -45.042 9.768 23.167 1.00 96.06 881 MET A O 1
ATOM 6808 N N . PRO A 1 882 ? -46.465 11.349 23.893 1.00 95.12 882 PRO A N 1
ATOM 6809 C CA . PRO A 1 882 ? -46.655 11.898 22.558 1.00 95.12 882 PRO A CA 1
ATOM 6810 C C . PRO A 1 882 ? -45.367 12.567 22.073 1.00 95.12 882 PRO A C 1
ATOM 6812 O O . PRO A 1 882 ? -44.586 13.083 22.871 1.00 95.12 882 PRO A O 1
ATOM 6815 N N . VAL A 1 883 ? -45.170 12.580 20.756 1.00 95.94 883 VAL A N 1
ATOM 6816 C CA . VAL A 1 883 ? -44.075 13.332 20.140 1.00 95.94 883 VAL A CA 1
ATOM 6817 C C . VAL A 1 883 ? -44.415 14.811 20.216 1.00 95.94 883 VAL A C 1
ATOM 6819 O O . VAL A 1 883 ? -45.481 15.222 19.742 1.00 95.94 883 VAL A O 1
ATOM 6822 N N . VAL A 1 884 ? -43.518 15.594 20.805 1.00 94.75 884 VAL A N 1
ATOM 6823 C CA . VAL A 1 884 ? -43.707 17.023 21.070 1.00 94.75 884 VAL A CA 1
ATOM 6824 C C . VAL A 1 884 ? -42.502 17.835 20.607 1.00 94.75 884 VAL A C 1
ATOM 6826 O O . VAL A 1 884 ? -41.428 17.291 20.353 1.00 94.75 884 VAL A O 1
ATOM 6829 N N . THR A 1 885 ? -42.658 19.150 20.480 1.00 92.94 885 THR A N 1
ATOM 6830 C CA . THR A 1 885 ? -41.548 20.031 20.082 1.00 92.94 885 THR A CA 1
ATOM 6831 C C . THR A 1 885 ? -40.504 20.203 21.179 1.00 92.94 885 THR A C 1
ATOM 6833 O O . THR A 1 885 ? -39.320 20.296 20.867 1.00 92.94 885 THR A O 1
ATOM 6836 N N . ARG A 1 886 ? -40.919 20.253 22.449 1.00 94.50 886 ARG A N 1
ATOM 6837 C CA . ARG A 1 886 ? -40.025 20.467 23.599 1.00 94.50 886 ARG A CA 1
ATOM 6838 C C . ARG A 1 886 ? -40.633 20.002 24.921 1.00 94.50 886 ARG A C 1
ATOM 6840 O O . ARG A 1 886 ? -41.847 19.827 25.021 1.00 94.50 886 ARG A O 1
ATOM 6847 N N . ALA A 1 887 ? -39.807 19.877 25.954 1.00 96.19 887 ALA A N 1
ATOM 6848 C CA . ALA A 1 887 ? -40.265 19.678 27.326 1.00 96.19 887 ALA A CA 1
ATOM 6849 C C . ALA A 1 887 ? -39.348 20.418 28.302 1.00 96.19 887 ALA A C 1
ATOM 6851 O O . ALA A 1 887 ? -38.127 20.360 28.166 1.00 96.19 887 ALA A O 1
ATOM 6852 N N . ASP A 1 888 ? -39.929 21.096 29.292 1.00 96.75 888 ASP A N 1
ATOM 6853 C CA . ASP A 1 888 ? -39.162 21.693 30.386 1.00 96.75 888 ASP A CA 1
ATOM 6854 C C . ASP A 1 888 ? -38.461 20.590 31.194 1.00 96.75 888 ASP A C 1
ATOM 6856 O O . ASP A 1 888 ? -38.962 19.471 31.304 1.00 96.75 888 ASP A O 1
ATOM 6860 N N . CYS A 1 889 ? -37.301 20.885 31.768 1.00 97.06 889 CYS A N 1
ATOM 6861 C CA . CYS A 1 889 ? -36.439 19.887 32.387 1.00 97.06 889 CYS A CA 1
ATOM 6862 C C . CYS A 1 889 ? -36.283 20.110 33.890 1.00 97.06 889 CYS A C 1
ATOM 6864 O O . CYS A 1 889 ? -35.968 21.208 34.346 1.00 97.06 889 CYS A O 1
ATOM 6866 N N . THR A 1 890 ? -36.422 19.038 34.671 1.00 97.00 890 THR A N 1
ATOM 6867 C CA . THR A 1 890 ? -36.025 19.003 36.084 1.00 97.00 890 THR A CA 1
ATOM 6868 C C . THR A 1 890 ? -34.936 17.962 36.307 1.00 97.00 890 THR A C 1
ATOM 6870 O O . THR A 1 890 ? -35.102 16.807 35.928 1.00 97.00 890 THR A O 1
ATOM 6873 N N . LYS A 1 891 ? -33.853 18.331 36.994 1.00 95.06 891 LYS A N 1
ATOM 6874 C CA . LYS A 1 891 ? -32.793 17.396 37.401 1.00 95.06 891 LYS A CA 1
ATOM 6875 C C . LYS A 1 891 ? -32.702 17.260 38.912 1.00 95.06 891 LYS A C 1
ATOM 6877 O O . LYS A 1 891 ? -33.032 18.185 39.654 1.00 95.06 891 LYS A O 1
ATOM 6882 N N . THR A 1 892 ? -32.215 16.111 39.367 1.00 92.62 892 THR A N 1
ATOM 6883 C CA . THR A 1 892 ? -31.967 15.847 40.789 1.00 92.62 892 THR A CA 1
ATOM 6884 C C . THR A 1 892 ? -30.542 16.215 41.165 1.00 92.62 892 THR A C 1
ATOM 6886 O O . THR A 1 892 ? -29.593 15.822 40.496 1.00 92.62 892 THR A O 1
ATOM 6889 N N . VAL A 1 893 ? -30.388 16.909 42.291 1.00 91.44 893 VAL A N 1
ATOM 6890 C CA . VAL A 1 893 ? -29.097 17.180 42.928 1.00 91.44 893 VAL A CA 1
ATOM 6891 C C . VAL A 1 893 ? -29.121 16.581 44.328 1.00 91.44 893 VAL A C 1
ATOM 6893 O O . VAL A 1 893 ? -29.865 17.036 45.200 1.00 91.44 893 VAL A O 1
ATOM 6896 N N . ALA A 1 894 ? -28.311 15.548 44.559 1.00 91.75 894 ALA A N 1
ATOM 6897 C CA . ALA A 1 894 ? -28.234 14.871 45.848 1.00 91.75 894 ALA A CA 1
ATOM 6898 C C . ALA A 1 894 ? -26.849 15.012 46.487 1.00 91.75 894 ALA A C 1
ATOM 6900 O O . ALA A 1 894 ? -25.824 14.971 45.814 1.00 91.75 894 ALA A O 1
ATOM 6901 N N . VAL A 1 895 ? -26.821 15.144 47.814 1.00 92.25 895 VAL A N 1
ATOM 6902 C CA . VAL A 1 895 ? -25.599 14.993 48.614 1.00 92.25 895 VAL A CA 1
ATOM 6903 C C . VAL A 1 895 ? -25.743 13.704 49.392 1.00 92.25 895 VAL A C 1
ATOM 6905 O O . VAL A 1 895 ? -26.605 13.602 50.271 1.00 92.25 895 VAL A O 1
ATOM 6908 N N . GLN A 1 896 ? -24.905 12.728 49.067 1.00 92.19 896 GLN A N 1
ATOM 6909 C CA . GLN A 1 896 ? -24.972 11.399 49.650 1.00 92.19 896 GLN A CA 1
ATOM 6910 C C . GLN A 1 896 ? -23.588 10.758 49.777 1.00 92.19 896 GLN A C 1
ATOM 6912 O O . GLN A 1 896 ? -22.587 11.250 49.252 1.00 92.19 896 GLN A O 1
ATOM 6917 N N . THR A 1 897 ? -23.524 9.659 50.514 1.00 94.75 897 THR A N 1
ATOM 6918 C CA . THR A 1 897 ? -22.356 8.781 50.558 1.00 94.75 897 THR A CA 1
ATOM 6919 C C . THR A 1 897 ? -22.836 7.342 50.553 1.00 94.75 897 THR A C 1
ATOM 6921 O O . THR A 1 897 ? -23.612 6.943 51.419 1.00 94.75 897 THR A O 1
ATOM 6924 N N . VAL A 1 898 ? -22.376 6.566 49.578 1.00 95.25 898 VAL A N 1
ATOM 6925 C CA . VAL A 1 898 ? -22.618 5.129 49.488 1.00 95.25 898 VAL A CA 1
ATOM 6926 C C . VAL A 1 898 ? -21.424 4.408 50.085 1.00 95.25 898 VAL A C 1
ATOM 6928 O O . VAL A 1 898 ? -20.285 4.596 49.659 1.00 95.25 898 VAL A O 1
ATOM 6931 N N . LYS A 1 899 ? -21.678 3.573 51.087 1.00 96.06 899 LYS A N 1
ATOM 6932 C CA . LYS A 1 899 ? -20.669 2.718 51.697 1.00 96.06 899 LYS A CA 1
ATOM 6933 C C . LYS A 1 899 ? -20.909 1.281 51.276 1.00 96.06 899 LYS A C 1
ATOM 6935 O O . LYS A 1 899 ? -21.975 0.729 51.538 1.00 96.06 899 LYS A O 1
ATOM 6940 N N . VAL A 1 900 ? -19.885 0.663 50.701 1.00 96.19 900 VAL A N 1
ATOM 6941 C CA . VAL A 1 900 ? -19.886 -0.756 50.343 1.00 96.19 900 VAL A CA 1
ATOM 6942 C C . VAL A 1 900 ? -18.968 -1.494 51.304 1.00 96.19 900 VAL A C 1
ATOM 6944 O O . VAL A 1 900 ? -17.850 -1.065 51.588 1.00 96.19 900 VAL A O 1
ATOM 6947 N N . THR A 1 901 ? -19.458 -2.603 51.842 1.00 95.19 901 THR A N 1
ATOM 6948 C CA . THR A 1 901 ? -18.700 -3.519 52.693 1.00 95.19 901 THR A CA 1
ATOM 6949 C C . THR A 1 901 ? -18.781 -4.915 52.101 1.00 95.19 901 THR A C 1
ATOM 6951 O O . THR A 1 901 ? -19.874 -5.404 51.821 1.00 95.19 901 THR A O 1
ATOM 6954 N N . TYR A 1 902 ? -17.637 -5.568 51.942 1.00 95.00 902 TYR A N 1
ATOM 6955 C CA . TYR A 1 902 ? -17.554 -6.985 51.630 1.00 95.00 902 TYR A CA 1
ATOM 6956 C C . TYR A 1 902 ? -17.022 -7.746 52.841 1.00 95.00 902 TYR A C 1
ATOM 6958 O O . TYR A 1 902 ? -16.027 -7.358 53.457 1.00 95.00 902 TYR A O 1
ATOM 6966 N N . ASP A 1 903 ? -17.690 -8.845 53.167 1.00 92.56 903 ASP A N 1
ATOM 6967 C CA . ASP A 1 903 ? -17.218 -9.838 54.121 1.00 92.56 903 ASP A CA 1
ATOM 6968 C C . ASP A 1 903 ? -17.392 -11.241 53.512 1.00 92.56 903 ASP A C 1
ATOM 6970 O O . ASP A 1 903 ? -18.465 -11.527 52.970 1.00 92.56 903 ASP A O 1
ATOM 6974 N N . PRO A 1 904 ? -16.403 -12.148 53.616 1.00 90.06 904 PRO A N 1
ATOM 6975 C CA . PRO A 1 904 ? -16.493 -13.479 53.011 1.00 90.06 904 PRO A CA 1
ATOM 6976 C C . PRO A 1 904 ? -17.701 -14.313 53.473 1.00 90.06 904 PRO A C 1
ATOM 6978 O O . PRO A 1 904 ? -18.130 -15.223 52.762 1.00 90.06 904 PRO A O 1
ATOM 6981 N N . VAL A 1 905 ? -18.266 -14.026 54.654 1.00 86.44 905 VAL A N 1
ATOM 6982 C CA . VAL A 1 905 ? -19.420 -14.745 55.212 1.00 86.44 905 VAL A CA 1
ATOM 6983 C C . VAL A 1 905 ? -20.736 -14.079 54.823 1.00 86.44 905 VAL A C 1
ATOM 6985 O O . VAL A 1 905 ? -21.654 -14.767 54.376 1.00 86.44 905 VAL A O 1
ATOM 6988 N N . THR A 1 906 ? -20.858 -12.762 55.011 1.00 80.50 906 THR A N 1
ATOM 6989 C CA . THR A 1 906 ? -22.121 -12.040 54.754 1.00 80.50 906 THR A CA 1
ATOM 6990 C C . THR A 1 906 ? -22.252 -11.505 53.330 1.00 80.50 906 THR A C 1
ATOM 6992 O O . THR A 1 906 ? -23.322 -11.013 52.981 1.00 80.50 906 THR A O 1
ATOM 6995 N N . ARG A 1 907 ? -21.204 -11.657 52.507 1.00 89.38 907 ARG A N 1
ATOM 6996 C CA . ARG A 1 907 ? -21.071 -11.120 51.143 1.00 89.38 907 ARG A CA 1
ATOM 6997 C C . ARG A 1 907 ? -21.214 -9.593 51.120 1.00 89.38 907 ARG A C 1
ATOM 6999 O O . ARG A 1 907 ? -20.982 -8.942 52.140 1.00 89.38 907 ARG A O 1
ATOM 7006 N N . PHE A 1 908 ? -21.485 -9.015 49.949 1.00 92.19 908 PHE A N 1
ATOM 7007 C CA . PHE A 1 908 ? -21.619 -7.569 49.794 1.00 92.19 908 PHE A CA 1
ATOM 7008 C C . PHE A 1 908 ? -22.831 -7.024 50.552 1.00 92.19 908 PHE A C 1
ATOM 7010 O O . PHE A 1 908 ? -23.940 -7.549 50.457 1.00 92.19 908 PHE A O 1
ATOM 7017 N N . PHE A 1 909 ? -22.604 -5.925 51.260 1.00 92.69 909 PHE A N 1
ATOM 7018 C CA . PHE A 1 909 ? -23.620 -5.089 51.873 1.00 92.69 909 PHE A CA 1
ATOM 7019 C C . PHE A 1 909 ? -23.327 -3.637 51.508 1.00 92.69 909 PHE A C 1
ATOM 7021 O O . PHE A 1 909 ? -22.215 -3.155 51.739 1.00 92.69 909 PHE A O 1
ATOM 7028 N N . ALA A 1 910 ? -24.316 -2.946 50.952 1.00 93.75 910 ALA A N 1
ATOM 7029 C CA . ALA A 1 910 ? -24.213 -1.536 50.622 1.00 93.75 910 ALA A CA 1
ATOM 7030 C C . ALA A 1 910 ? -25.275 -0.734 51.384 1.00 93.75 910 ALA A C 1
ATOM 7032 O O . ALA A 1 910 ? -26.403 -1.193 51.566 1.00 93.75 910 ALA A O 1
ATOM 7033 N N . GLU A 1 911 ? -24.909 0.461 51.838 1.00 94.06 911 GLU A N 1
ATOM 7034 C CA . GLU A 1 911 ? -25.809 1.403 52.503 1.00 94.06 911 GLU A CA 1
ATOM 7035 C C . GLU A 1 911 ? -25.549 2.823 51.996 1.00 94.06 911 GLU A C 1
ATOM 7037 O O . GLU A 1 911 ? -24.395 3.235 51.864 1.00 94.06 911 GLU A O 1
ATOM 7042 N N . VAL A 1 912 ? -26.615 3.573 51.708 1.00 93.62 912 VAL A N 1
ATOM 7043 C CA . VAL A 1 912 ? -26.523 4.997 51.365 1.00 93.62 912 VAL A CA 1
ATOM 7044 C C . VAL A 1 912 ? -26.925 5.876 52.548 1.00 93.62 912 VAL A C 1
ATOM 7046 O O . VAL A 1 912 ? -27.984 5.683 53.153 1.00 93.62 912 VAL A O 1
ATOM 7049 N N . ASP A 1 913 ? -26.099 6.878 52.840 1.00 92.19 913 ASP A N 1
ATOM 7050 C CA . ASP A 1 913 ? -26.428 8.000 53.718 1.00 92.19 913 ASP A CA 1
ATOM 7051 C C . ASP A 1 913 ? -26.772 9.229 52.866 1.00 92.19 913 ASP A C 1
ATOM 7053 O O . ASP A 1 913 ? -25.893 9.826 52.242 1.00 92.19 913 ASP A O 1
ATOM 7057 N N . ILE A 1 914 ? -28.058 9.589 52.805 1.00 91.31 914 ILE A N 1
ATOM 7058 C CA . ILE A 1 914 ? -28.557 10.723 52.016 1.00 91.31 914 ILE A CA 1
ATOM 7059 C C . ILE A 1 914 ? -28.689 11.945 52.927 1.00 91.31 914 ILE A C 1
ATOM 7061 O O . ILE A 1 914 ? -29.546 12.003 53.812 1.00 91.31 914 ILE A O 1
ATOM 7065 N N . THR A 1 915 ? -27.863 12.959 52.679 1.00 91.00 915 THR A N 1
ATOM 7066 C CA . THR A 1 915 ? -27.858 14.211 53.447 1.00 91.00 915 THR A CA 1
ATOM 7067 C C . THR A 1 915 ? -28.864 15.226 52.909 1.00 91.00 915 THR A C 1
ATOM 7069 O O . THR A 1 915 ? -29.556 15.879 53.700 1.00 91.00 915 THR A O 1
ATOM 7072 N N . SER A 1 916 ? -28.926 15.383 51.583 1.00 91.06 916 SER A N 1
ATOM 7073 C CA . SER A 1 916 ? -29.865 16.279 50.902 1.00 91.06 916 SER A CA 1
ATOM 7074 C C . SER A 1 916 ? -30.332 15.705 49.562 1.00 91.06 916 SER A C 1
ATOM 7076 O O . SER A 1 916 ? -29.509 15.171 48.827 1.00 91.06 916 SER A O 1
ATOM 7078 N N . ILE A 1 917 ? -31.607 15.893 49.215 1.00 92.19 917 ILE A N 1
ATOM 7079 C CA . ILE A 1 917 ? -32.166 15.710 47.864 1.00 92.19 917 ILE A CA 1
ATOM 7080 C C . ILE A 1 917 ? -32.816 17.034 47.456 1.00 92.19 917 ILE A C 1
ATOM 7082 O O . ILE A 1 917 ? -33.712 17.519 48.150 1.00 92.19 917 ILE A O 1
ATOM 7086 N N . ALA A 1 918 ? -32.362 17.622 46.358 1.00 92.00 918 ALA A N 1
ATOM 7087 C CA . ALA A 1 918 ? -32.907 18.838 45.772 1.00 92.00 918 ALA A CA 1
ATOM 7088 C C . ALA A 1 918 ? -33.236 18.611 44.293 1.00 92.00 918 ALA A C 1
ATOM 7090 O O . ALA A 1 918 ? -32.741 17.667 43.679 1.00 92.00 918 ALA A O 1
ATOM 7091 N N . HIS A 1 919 ? -34.073 19.485 43.740 1.00 93.69 919 HIS A N 1
ATOM 7092 C CA . HIS A 1 919 ? -34.433 19.482 42.327 1.00 93.69 919 HIS A CA 1
ATOM 7093 C C . HIS A 1 919 ? -34.161 20.870 41.753 1.00 93.69 919 HIS A C 1
ATOM 7095 O O . HIS A 1 919 ? -34.462 21.875 42.404 1.00 93.69 919 HIS A O 1
ATOM 7101 N N . GLU A 1 920 ? -33.565 20.914 40.569 1.00 95.19 920 GLU A N 1
ATOM 7102 C CA . GLU A 1 920 ? -33.186 22.144 39.878 1.00 95.19 920 GLU A CA 1
ATOM 7103 C C . GLU A 1 920 ? -33.746 22.142 38.454 1.00 95.19 920 GLU A C 1
ATOM 7105 O O . GLU A 1 920 ? -33.899 21.089 37.836 1.00 95.19 920 GLU A O 1
ATOM 7110 N N . ASP A 1 921 ? -34.035 23.336 37.945 1.00 95.38 921 ASP A N 1
ATOM 7111 C CA . ASP A 1 921 ? -34.410 23.559 36.550 1.00 95.38 921 ASP A CA 1
ATOM 7112 C C . ASP A 1 921 ? -33.177 23.360 35.648 1.00 95.38 921 ASP A C 1
ATOM 7114 O O . ASP A 1 921 ? -32.139 23.998 35.858 1.00 95.38 921 ASP A O 1
ATOM 7118 N N . CYS A 1 922 ? -33.283 22.453 34.673 1.00 95.00 922 CYS A N 1
ATOM 7119 C CA . CYS A 1 922 ? -32.261 22.193 33.649 1.00 95.00 922 CYS A CA 1
ATOM 7120 C C . CYS A 1 922 ? -32.612 22.786 32.276 1.00 95.00 922 CYS A C 1
ATOM 7122 O O . CYS A 1 922 ? -31.921 22.521 31.296 1.00 95.00 922 CYS A O 1
ATOM 7124 N N . GLY A 1 923 ? -33.646 23.624 32.188 1.00 95.12 923 GLY A N 1
ATOM 7125 C CA . GLY A 1 923 ? -34.077 24.261 30.953 1.00 95.12 923 GLY A CA 1
ATOM 7126 C C . GLY A 1 923 ? -34.911 23.316 30.098 1.00 95.12 923 GLY A C 1
ATOM 7127 O O . GLY A 1 923 ? -36.059 23.040 30.423 1.00 95.12 923 GLY A O 1
ATOM 7128 N N . ASP A 1 924 ? -34.350 22.851 28.986 1.00 95.12 924 ASP A N 1
ATOM 7129 C CA . ASP A 1 924 ? -35.024 21.976 28.023 1.00 95.12 924 ASP A CA 1
ATOM 7130 C C . ASP A 1 924 ? -34.496 20.537 28.119 1.00 95.12 924 ASP A C 1
ATOM 7132 O O . ASP A 1 924 ? -33.292 20.323 28.262 1.00 95.12 924 ASP A O 1
ATOM 7136 N N . LEU A 1 925 ? -35.390 19.547 28.048 1.00 96.62 925 LEU A N 1
ATOM 7137 C CA . LEU A 1 925 ? -35.051 18.141 28.278 1.00 96.62 925 LEU A CA 1
ATOM 7138 C C . LEU A 1 925 ? -34.095 17.577 27.220 1.00 96.62 925 LEU A C 1
ATOM 7140 O O . LEU A 1 925 ? -33.186 16.834 27.581 1.00 96.62 925 LEU A O 1
ATOM 7144 N N . ALA A 1 926 ? -34.256 17.946 25.945 1.00 95.25 926 ALA A N 1
ATOM 7145 C CA . ALA A 1 926 ? -33.336 17.509 24.894 1.00 95.25 926 ALA A CA 1
ATOM 7146 C C . ALA A 1 926 ? -31.949 18.135 25.106 1.00 95.25 926 ALA A C 1
ATOM 7148 O O . ALA A 1 926 ? -30.936 17.449 25.020 1.00 95.25 926 ALA A O 1
ATOM 7149 N N . THR A 1 927 ? -31.911 19.413 25.498 1.00 94.94 927 THR A N 1
ATOM 7150 C CA . THR A 1 927 ? -30.655 20.105 25.839 1.00 94.94 927 THR A CA 1
ATOM 7151 C C . THR A 1 927 ? -29.962 19.483 27.054 1.00 94.94 927 THR A C 1
ATOM 7153 O O . THR A 1 927 ? -28.747 19.324 27.050 1.00 94.94 927 THR A O 1
ATOM 7156 N N . TYR A 1 928 ? -30.702 19.100 28.095 1.00 96.06 928 TYR A N 1
ATOM 7157 C CA . TYR A 1 928 ? -30.117 18.423 29.256 1.00 96.06 928 TYR A CA 1
ATOM 7158 C C . TYR A 1 928 ? -29.596 17.023 28.915 1.00 96.06 928 TYR A C 1
ATOM 7160 O O . TYR A 1 928 ? -28.585 16.587 29.462 1.00 96.06 928 TYR A O 1
ATOM 7168 N N . TYR A 1 929 ? -30.237 16.325 27.978 1.00 95.75 929 TYR A N 1
ATOM 7169 C CA . TYR A 1 929 ? -29.722 15.048 27.497 1.00 95.75 929 TYR A CA 1
ATOM 7170 C C . TYR A 1 929 ? -28.353 15.201 26.810 1.00 95.75 929 TYR A C 1
ATOM 7172 O O . TYR A 1 929 ? -27.502 14.326 26.952 1.00 95.75 929 TYR A O 1
ATOM 7180 N N . ASP A 1 930 ? -28.082 16.339 26.158 1.00 93.50 930 ASP A N 1
ATOM 7181 C CA . ASP A 1 930 ? -26.741 16.663 25.636 1.00 93.50 930 ASP A CA 1
ATOM 7182 C C . ASP A 1 930 ? -25.699 16.783 26.743 1.00 93.50 930 ASP A C 1
ATOM 7184 O O . ASP A 1 930 ? -24.545 16.392 26.548 1.00 93.50 930 ASP A O 1
ATOM 7188 N N . GLU A 1 931 ? -26.092 17.326 27.899 1.00 94.69 931 GLU A N 1
ATOM 7189 C CA . GLU A 1 931 ? -25.227 17.373 29.078 1.00 94.69 931 GLU A CA 1
ATOM 7190 C C . GLU A 1 931 ? -24.915 15.951 29.553 1.00 94.69 931 GLU A C 1
ATOM 7192 O O . GLU A 1 931 ? -23.748 15.648 29.773 1.00 94.69 931 GLU A O 1
ATOM 7197 N N . LEU A 1 932 ? -25.906 15.049 29.606 1.00 93.75 932 LEU A N 1
ATOM 7198 C CA . LEU A 1 932 ? -25.675 13.640 29.960 1.00 93.75 932 LEU A CA 1
ATOM 7199 C C . LEU A 1 932 ? -24.709 12.950 28.989 1.00 93.75 932 LEU A C 1
ATOM 7201 O O . LEU A 1 932 ? -23.821 12.230 29.436 1.00 93.75 932 LEU A O 1
ATOM 7205 N N . VAL A 1 933 ? -24.830 13.203 27.683 1.00 91.12 933 VAL A N 1
ATOM 7206 C CA . VAL A 1 933 ? -23.885 12.674 26.685 1.00 91.12 933 VAL A CA 1
ATOM 7207 C C . VAL A 1 933 ? -22.485 13.253 26.884 1.00 91.12 933 VAL A C 1
ATOM 7209 O O . VAL A 1 933 ? -21.494 12.527 26.837 1.00 91.12 933 VAL A O 1
ATOM 7212 N N . THR A 1 934 ? -22.387 14.559 27.136 1.00 91.38 934 THR A N 1
ATOM 7213 C CA . THR A 1 934 ? -21.102 15.242 27.364 1.00 91.38 934 THR A CA 1
ATOM 7214 C C . THR A 1 934 ? -20.416 14.755 28.642 1.00 91.38 934 THR A C 1
ATOM 7216 O O . THR A 1 934 ? -19.191 14.641 28.676 1.00 91.38 934 THR A O 1
ATOM 7219 N N . ASP A 1 935 ? -21.205 14.441 29.668 1.00 88.19 935 ASP A N 1
ATOM 7220 C CA . ASP A 1 935 ? -20.747 13.927 30.958 1.00 88.19 935 ASP A CA 1
ATOM 7221 C C . ASP A 1 935 ? -20.473 12.411 30.936 1.00 88.19 935 ASP A C 1
ATOM 7223 O O . ASP A 1 935 ? -20.047 11.859 31.950 1.00 88.19 935 ASP A O 1
ATOM 7227 N N . GLY A 1 936 ? -20.701 11.734 29.802 1.00 86.38 936 GLY A N 1
ATOM 7228 C CA . GLY A 1 936 ? -20.484 10.293 29.649 1.00 86.38 936 GLY A CA 1
ATOM 7229 C C . GLY A 1 936 ? -21.518 9.418 30.365 1.00 86.38 936 GLY A C 1
ATOM 7230 O O . GLY A 1 936 ? -21.218 8.276 30.674 1.00 86.38 936 GLY A O 1
ATOM 7231 N N . LYS A 1 937 ? -22.710 9.958 30.647 1.00 89.62 937 LYS A N 1
ATOM 7232 C CA . LYS A 1 937 ? -23.839 9.274 31.306 1.00 89.62 937 LYS A CA 1
ATOM 7233 C C . LYS A 1 937 ? -24.891 8.733 30.326 1.00 89.62 937 LYS A C 1
ATOM 7235 O O . LYS A 1 937 ? -25.918 8.188 30.739 1.00 89.62 937 LYS A O 1
ATOM 7240 N N . ALA A 1 938 ? -24.733 9.022 29.040 1.00 89.44 938 ALA A N 1
ATOM 7241 C CA . ALA A 1 938 ? -25.604 8.555 27.971 1.00 89.44 938 ALA A CA 1
ATOM 7242 C C . ALA A 1 938 ? -24.843 8.525 26.644 1.00 89.44 938 ALA A C 1
ATOM 7244 O O . ALA A 1 938 ? -23.907 9.297 26.427 1.00 89.44 938 ALA A O 1
ATOM 7245 N N . LEU A 1 939 ? -25.278 7.674 25.720 1.00 84.31 939 LEU A N 1
ATOM 7246 C CA . LEU A 1 939 ? -24.683 7.575 24.395 1.00 84.31 939 LEU A CA 1
ATOM 7247 C C . LEU A 1 939 ? -25.258 8.644 23.458 1.00 84.31 939 LEU A C 1
ATOM 7249 O O . LEU A 1 939 ? -26.452 8.955 23.478 1.00 84.31 939 LEU A O 1
ATOM 7253 N N . ALA A 1 940 ? -24.433 9.146 22.535 1.00 83.56 940 ALA A N 1
ATOM 7254 C CA . ALA A 1 940 ? -24.873 10.104 21.515 1.00 83.56 940 ALA A CA 1
ATOM 7255 C C . ALA A 1 940 ? -26.033 9.568 20.651 1.00 83.56 940 ALA A C 1
ATOM 7257 O O . ALA A 1 940 ? -26.883 10.330 20.194 1.00 83.56 940 ALA A O 1
ATOM 7258 N N . ARG A 1 941 ? -26.104 8.247 20.453 1.00 82.69 941 ARG A N 1
ATOM 7259 C CA . ARG A 1 941 ? -27.217 7.588 19.760 1.00 82.69 941 ARG A CA 1
ATOM 7260 C C . ARG A 1 941 ? -28.538 7.722 20.513 1.00 82.69 941 ARG A C 1
ATOM 7262 O O . ARG A 1 941 ? -29.576 7.903 19.886 1.00 82.69 941 ARG A O 1
ATOM 7269 N N . GLU A 1 942 ? -28.515 7.616 21.834 1.00 86.94 942 GLU A N 1
ATOM 7270 C CA . GLU A 1 942 ? -29.730 7.700 22.645 1.00 86.94 942 GLU A CA 1
ATOM 7271 C C . GLU A 1 942 ? -30.323 9.099 22.595 1.00 86.94 942 GLU A C 1
ATOM 7273 O O . GLU A 1 942 ? -31.538 9.242 22.510 1.00 86.94 942 GLU A O 1
ATOM 7278 N N . LYS A 1 943 ? -29.467 10.122 22.507 1.00 89.75 943 LYS A N 1
ATOM 7279 C CA . LYS A 1 943 ? -29.897 11.485 22.198 1.00 89.75 943 LYS A CA 1
ATOM 7280 C C . LYS A 1 943 ? -30.638 11.552 20.859 1.00 89.75 943 LYS A C 1
ATOM 7282 O O . LYS A 1 943 ? -31.729 12.104 20.806 1.00 89.75 943 LYS A O 1
ATOM 7287 N N . VAL A 1 944 ? -30.079 10.983 19.788 1.00 88.06 944 VAL A N 1
ATOM 7288 C CA . VAL A 1 944 ? -30.740 10.987 18.467 1.00 88.06 944 VAL A CA 1
ATOM 7289 C C . VAL A 1 944 ? -32.117 10.323 18.544 1.00 88.06 944 VAL A C 1
ATOM 7291 O O . VAL A 1 944 ? -33.075 10.836 17.977 1.00 88.06 944 VAL A O 1
ATOM 7294 N N . LEU A 1 945 ? -32.234 9.215 19.282 1.00 91.25 945 LEU A N 1
ATOM 7295 C CA . LEU A 1 945 ? -33.514 8.539 19.503 1.00 91.25 945 LEU A CA 1
ATOM 7296 C C . LEU A 1 945 ? -34.474 9.370 20.371 1.00 91.25 945 LEU A C 1
ATOM 7298 O O . LEU A 1 945 ? -35.674 9.389 20.112 1.00 91.25 945 LEU A O 1
ATOM 7302 N N . LEU A 1 946 ? -33.972 10.098 21.370 1.00 94.25 946 LEU A N 1
ATOM 7303 C CA . LEU A 1 946 ? -34.771 11.040 22.154 1.00 94.25 946 LEU A CA 1
ATOM 7304 C C . LEU A 1 946 ? -35.309 12.187 21.289 1.00 94.25 946 LEU A C 1
ATOM 7306 O O . LEU A 1 946 ? -36.465 12.578 21.447 1.00 94.25 946 LEU A O 1
ATOM 7310 N N . GLU A 1 947 ? -34.511 12.705 20.356 1.00 93.62 947 GLU A N 1
ATOM 7311 C CA . GLU A 1 947 ? -34.912 13.765 19.420 1.00 93.62 947 GLU A CA 1
ATOM 7312 C C . GLU A 1 947 ? -36.002 13.303 18.429 1.00 93.62 947 GLU A C 1
ATOM 7314 O O . GLU A 1 947 ? -36.697 14.134 17.846 1.00 93.62 947 GLU A O 1
ATOM 7319 N N . GLU A 1 948 ? -36.250 11.993 18.288 1.00 93.75 948 GLU A N 1
ATOM 7320 C CA . GLU A 1 948 ? -37.441 11.487 17.583 1.00 93.75 948 GLU A CA 1
ATOM 7321 C C . GLU A 1 948 ? -38.743 11.733 18.373 1.00 93.75 948 GLU A C 1
ATOM 7323 O O . GLU A 1 948 ? -39.827 11.794 17.784 1.00 93.75 948 GLU A O 1
ATOM 7328 N N . HIS A 1 949 ? -38.641 11.912 19.696 1.00 95.19 949 HIS A N 1
ATOM 7329 C CA . HIS A 1 949 ? -39.748 12.234 20.601 1.00 95.19 949 HIS A CA 1
ATOM 7330 C C . HIS A 1 949 ? -39.818 13.725 20.970 1.00 95.19 949 HIS A C 1
ATOM 7332 O O . HIS A 1 949 ? -40.915 14.243 21.192 1.00 95.19 949 HIS A O 1
ATOM 7338 N N . LEU A 1 950 ? -38.672 14.412 21.008 1.00 96.19 950 LEU A N 1
ATOM 7339 C CA . LEU A 1 950 ? -38.525 15.850 21.252 1.00 96.19 950 LEU A CA 1
ATOM 7340 C C . LEU A 1 950 ? -37.962 16.522 19.994 1.00 96.19 950 LEU A C 1
ATOM 7342 O O . LEU A 1 950 ? -36.765 16.767 19.880 1.00 96.19 950 LEU A O 1
ATOM 7346 N N . VAL A 1 951 ? -38.831 16.797 19.024 1.00 93.81 951 VAL A N 1
ATOM 7347 C CA . VAL A 1 951 ? -38.406 17.081 17.639 1.00 93.81 951 VAL A CA 1
ATOM 7348 C C . VAL A 1 951 ? -37.883 18.500 17.418 1.00 93.81 951 VAL A C 1
ATOM 7350 O O . VAL A 1 951 ? -37.367 18.811 16.346 1.00 93.81 951 VAL A O 1
ATOM 7353 N N . GLY A 1 952 ? -38.020 19.376 18.408 1.00 92.19 952 GLY A N 1
ATOM 7354 C CA . GLY A 1 952 ? -37.662 20.782 18.305 1.00 92.19 952 GLY A CA 1
ATOM 7355 C C . GLY A 1 952 ? -38.754 21.652 17.677 1.00 92.19 952 GLY A C 1
ATOM 7356 O O . GLY A 1 952 ? -39.655 21.205 16.961 1.00 92.19 952 GLY A O 1
ATOM 7357 N N . GLU A 1 953 ? -38.655 22.950 17.950 1.00 88.31 953 GLU A N 1
ATOM 7358 C CA . GLU A 1 953 ? -39.589 23.974 17.476 1.00 88.31 953 GLU A CA 1
ATOM 7359 C C . GLU A 1 953 ? -39.729 23.979 15.942 1.00 88.31 953 GLU A C 1
ATOM 7361 O O . GLU A 1 953 ? -38.747 24.016 15.192 1.00 88.31 953 GLU A O 1
ATOM 7366 N N . GLY A 1 954 ? -40.976 23.960 15.461 1.00 86.06 954 GLY A N 1
ATOM 7367 C CA . GLY A 1 954 ? -41.303 23.982 14.032 1.00 86.06 954 GLY A CA 1
ATOM 7368 C C . GLY A 1 954 ? -41.058 22.673 13.268 1.00 86.06 954 GLY A C 1
ATOM 7369 O O . GLY A 1 954 ? -41.250 22.656 12.050 1.00 86.06 954 GLY A O 1
ATOM 7370 N N . GLN A 1 955 ? -40.669 21.580 13.936 1.00 90.38 955 GLN A N 1
ATOM 7371 C CA . GLN A 1 955 ? -40.361 20.300 13.278 1.00 90.38 955 GLN A CA 1
ATOM 7372 C C . GLN A 1 955 ? -41.521 19.294 13.242 1.00 90.38 955 GLN A C 1
ATOM 7374 O O . GLN A 1 955 ? -41.399 18.263 12.576 1.00 90.38 955 GLN A O 1
ATOM 7379 N N . CYS A 1 956 ? -42.679 19.587 13.851 1.00 89.50 956 CYS A N 1
ATOM 7380 C CA . CYS A 1 956 ? -43.826 18.666 13.829 1.00 89.50 956 CYS A CA 1
ATOM 7381 C C . CYS A 1 956 ? -44.228 18.232 12.412 1.00 89.50 956 CYS A C 1
ATOM 7383 O O . CYS A 1 956 ? -44.516 17.058 12.193 1.00 89.50 956 CYS A O 1
ATOM 7385 N N . GLY A 1 957 ? -44.200 19.136 11.425 1.00 87.94 957 GLY A N 1
ATOM 7386 C CA . GLY A 1 957 ? -44.534 18.790 10.040 1.00 87.94 957 GLY A CA 1
ATOM 7387 C C . GLY A 1 957 ? -43.605 17.726 9.440 1.00 87.94 957 GLY A C 1
ATOM 7388 O O . GLY A 1 957 ? -44.077 16.796 8.786 1.00 87.94 957 GLY A O 1
ATOM 7389 N N . ALA A 1 958 ? -42.297 17.823 9.699 1.00 88.69 958 ALA A N 1
ATOM 7390 C CA . ALA A 1 958 ? -41.314 16.844 9.237 1.00 88.69 958 ALA A CA 1
ATOM 7391 C C . ALA A 1 958 ? -41.466 15.505 9.974 1.00 88.69 958 ALA A C 1
ATOM 7393 O O . ALA A 1 958 ? -41.502 14.452 9.334 1.00 88.69 958 ALA A O 1
ATOM 7394 N N . ALA A 1 959 ? -41.640 15.551 11.297 1.00 90.56 959 ALA A N 1
ATOM 7395 C CA . ALA A 1 959 ? -41.838 14.369 12.130 1.00 90.56 959 ALA A CA 1
ATOM 7396 C C . ALA A 1 959 ? -43.099 13.583 11.728 1.00 90.56 959 ALA A C 1
ATOM 7398 O O . ALA A 1 959 ? -43.057 12.365 11.550 1.00 90.56 959 ALA A O 1
ATOM 7399 N N . ILE A 1 960 ? -44.215 14.281 11.495 1.00 90.69 960 ILE A N 1
ATOM 7400 C CA . ILE A 1 960 ? -45.476 13.678 11.046 1.00 90.69 960 ILE A CA 1
ATOM 7401 C C . ILE A 1 960 ? -45.341 13.108 9.637 1.00 90.69 960 ILE A C 1
ATOM 7403 O O . ILE A 1 960 ? -45.838 12.011 9.381 1.00 90.69 960 ILE A O 1
ATOM 7407 N N . ALA A 1 961 ? -44.664 13.809 8.722 1.00 87.69 961 ALA A N 1
ATOM 7408 C CA . ALA A 1 961 ? -44.417 13.300 7.375 1.00 87.69 961 ALA A CA 1
ATOM 7409 C C . ALA A 1 961 ? -43.610 11.994 7.399 1.00 87.69 961 ALA A C 1
ATOM 7411 O O . ALA A 1 961 ? -43.988 11.033 6.723 1.00 87.69 961 ALA A O 1
ATOM 7412 N N . GLY A 1 962 ? -42.554 11.938 8.218 1.00 89.25 962 GLY A N 1
ATOM 7413 C CA . GLY A 1 962 ? -41.770 10.725 8.447 1.00 89.25 962 GLY A CA 1
ATOM 7414 C C . GLY A 1 962 ? -42.632 9.591 9.000 1.00 89.25 962 GLY A C 1
ATOM 7415 O O . GLY A 1 962 ? -42.717 8.521 8.392 1.00 89.25 962 GLY A O 1
ATOM 7416 N N . PHE A 1 963 ? -43.357 9.853 10.092 1.00 91.75 963 PHE A N 1
ATOM 7417 C CA . PHE A 1 963 ? -44.246 8.884 10.733 1.00 91.75 963 PHE A CA 1
ATOM 7418 C C . PHE A 1 963 ? -45.320 8.343 9.781 1.00 91.75 963 PHE A C 1
ATOM 7420 O O . PHE A 1 963 ? -45.470 7.129 9.631 1.00 91.75 963 PHE A O 1
ATOM 7427 N N . LEU A 1 964 ? -46.050 9.218 9.089 1.00 89.75 964 LEU A N 1
ATOM 7428 C CA . LEU A 1 964 ? -47.090 8.825 8.138 1.00 89.75 964 LEU A CA 1
ATOM 7429 C C . LEU A 1 964 ? -46.526 8.043 6.952 1.00 89.75 964 LEU A C 1
ATOM 7431 O O . LEU A 1 964 ? -47.172 7.093 6.501 1.00 89.75 964 LEU A O 1
ATOM 7435 N N . GLY A 1 965 ? -45.307 8.365 6.514 1.00 88.00 965 GLY A N 1
ATOM 7436 C CA . GLY A 1 965 ? -44.561 7.578 5.536 1.00 88.00 965 GLY A CA 1
ATOM 7437 C C . GLY A 1 965 ? -44.392 6.120 5.972 1.00 88.00 965 GLY A C 1
ATOM 7438 O O . GLY A 1 965 ? -44.670 5.214 5.185 1.00 88.00 965 GLY A O 1
ATOM 7439 N N . THR A 1 966 ? -44.063 5.869 7.248 1.00 86.25 966 THR A N 1
ATOM 7440 C CA . THR A 1 966 ? -43.966 4.496 7.796 1.00 86.25 966 THR A CA 1
ATOM 7441 C C . THR A 1 966 ? -45.302 3.745 7.791 1.00 86.25 966 THR A C 1
ATOM 7443 O O . THR A 1 966 ? -45.335 2.515 7.734 1.00 86.25 966 THR A O 1
ATOM 7446 N N . LYS A 1 967 ? -46.425 4.475 7.814 1.00 83.88 967 LYS A N 1
ATOM 7447 C CA . LYS A 1 967 ? -47.786 3.923 7.715 1.00 83.88 967 LYS A CA 1
ATOM 7448 C C . LYS A 1 967 ? -48.293 3.845 6.265 1.00 83.88 967 LYS A C 1
ATOM 7450 O O . LYS A 1 967 ? -49.407 3.373 6.042 1.00 83.88 967 LYS A O 1
ATOM 7455 N N . GLY A 1 968 ? -47.493 4.269 5.281 1.00 85.25 968 GLY A N 1
ATOM 7456 C CA . GLY A 1 968 ? -47.835 4.247 3.855 1.00 85.25 968 GLY A CA 1
ATOM 7457 C C . GLY A 1 968 ? -48.683 5.431 3.374 1.00 85.25 968 GLY A C 1
ATOM 7458 O O . GLY A 1 968 ? -49.326 5.329 2.328 1.00 85.25 968 GLY A O 1
ATOM 7459 N N . PHE A 1 969 ? -48.706 6.539 4.118 1.00 84.12 969 PHE A N 1
ATOM 7460 C CA . PHE A 1 969 ? -49.409 7.773 3.760 1.00 84.12 969 PHE A CA 1
ATOM 7461 C C . PHE A 1 969 ? -48.430 8.879 3.342 1.00 84.12 969 PHE A C 1
ATOM 7463 O O . PHE A 1 969 ? -47.258 8.862 3.706 1.00 84.12 969 PHE A O 1
ATOM 7470 N N . VAL A 1 970 ? -48.923 9.858 2.580 1.00 77.25 970 VAL A N 1
ATOM 7471 C CA . VAL A 1 970 ? -48.167 11.059 2.195 1.00 77.25 970 VAL A CA 1
ATOM 7472 C C . VAL A 1 970 ? -48.766 12.248 2.935 1.00 77.25 970 VAL A C 1
ATOM 7474 O O . VAL A 1 970 ? -49.959 12.517 2.786 1.00 77.25 970 VAL A O 1
ATOM 7477 N N . PHE A 1 971 ? -47.948 12.933 3.732 1.00 71.62 971 PHE A N 1
ATOM 7478 C CA . PHE A 1 971 ? -48.308 14.204 4.356 1.00 71.62 971 PHE A CA 1
ATOM 7479 C C . PHE A 1 971 ? -48.172 15.311 3.302 1.00 71.62 971 PHE A C 1
ATOM 7481 O O . PHE A 1 971 ? -47.120 15.417 2.668 1.00 71.62 971 PHE A O 1
ATOM 7488 N N . ALA A 1 972 ? -49.269 16.021 3.026 1.00 59.88 972 ALA A N 1
ATOM 7489 C CA . ALA A 1 972 ? -49.403 16.940 1.893 1.00 59.88 972 ALA A CA 1
ATOM 7490 C C . ALA A 1 972 ? -49.124 18.392 2.275 1.00 59.88 972 ALA A C 1
ATOM 7492 O O . ALA A 1 972 ? -49.598 18.798 3.358 1.00 59.88 972 ALA A O 1
#

Mean predicted aligned error: 15.61 Å

pLDDT: mean 87.94, std 8.47, range [51.59, 98.0]

Solvent-accessible surface area (backbone atoms only — not comparable to full-atom values): 50308 Å² total; per-residue (Å²): 126,98,64,72,75,45,66,43,98,85,68,50,32,42,38,39,55,16,48,31,78,48,73,44,76,48,98,59,64,40,68,34,39,45,23,22,32,37,37,30,36,37,33,30,70,36,82,44,45,36,30,31,44,32,59,30,63,62,93,71,88,82,62,84,49,38,38,29,45,32,57,78,61,93,61,91,51,47,69,45,83,82,51,52,48,76,75,32,74,41,81,44,80,42,53,50,15,61,79,49,66,50,74,52,35,28,26,46,30,45,36,30,45,44,89,56,97,66,38,74,55,33,30,40,33,45,25,63,76,44,78,49,69,55,51,39,40,45,30,28,51,67,85,36,86,40,64,26,48,40,52,63,43,43,81,58,63,52,93,87,68,41,40,75,87,45,65,82,46,45,37,94,85,11,48,32,40,34,44,54,14,23,29,43,39,32,30,40,44,89,59,56,43,74,35,42,49,43,21,31,42,33,31,35,41,34,33,69,35,83,42,36,36,33,33,46,28,51,25,56,47,79,82,54,83,72,51,37,43,35,44,35,54,78,60,82,86,87,63,48,62,56,86,58,59,49,78,77,36,75,44,81,43,72,39,58,44,9,54,80,55,48,46,59,92,89,54,78,20,34,29,25,50,27,46,38,30,44,38,91,55,98,60,36,76,51,34,31,37,35,41,27,69,37,30,41,37,75,53,90,68,51,41,40,41,34,32,49,69,92,38,82,44,70,26,52,52,55,56,36,44,63,53,37,71,91,68,25,38,85,74,45,57,84,42,39,52,94,94,39,40,44,32,42,35,44,44,18,12,28,27,34,27,33,48,47,90,60,67,49,75,35,43,51,30,22,31,38,38,32,34,38,33,27,73,33,69,30,41,32,32,35,45,29,60,36,69,57,98,84,56,77,78,69,54,72,48,26,36,39,44,28,44,78,60,85,63,93,64,37,50,66,55,82,84,52,40,46,69,76,35,73,35,80,44,82,38,63,47,15,74,79,47,68,50,63,28,37,30,47,28,49,34,29,41,28,88,93,46,50,75,44,28,28,36,34,44,26,67,41,31,38,38,68,51,42,35,40,46,35,31,48,70,90,41,77,45,72,22,60,42,49,63,38,69,35,44,77,91,79,37,59,95,81,58,66,69,48,46,37,89,87,8,53,35,39,37,41,53,17,37,24,28,33,26,34,49,48,90,65,65,45,74,40,40,82,45,21,29,46,31,33,31,38,29,28,76,35,72,22,39,34,29,32,47,26,58,34,64,78,62,67,90,44,87,74,40,49,30,40,43,42,28,44,75,64,87,70,88,62,77,52,47,42,63,86,87,54,77,61,45,48,64,80,75,50,72,44,80,46,48,37,42,35,50,88,61,50,70,46,69,24,36,29,45,32,43,38,28,39,23,92,91,44,53,77,40,24,30,39,37,42,29,70,41,34,38,36,67,57,61,83,39,58,53,58,90,46,69,51,71,52,74,38,65,44,42,30,71,70,55,50,44,56,49,46,39,55,55,39,68,36,76,92,42,63,39,89,87,62,56,49,65,56,35,47,35,41,54,69,69,40,57,37,57,69,55,49,52,52,51,51,38,51,47,35,47,49,13,46,56,86,47,36,41,53,44,38,69,63,62,72,50,53,60,67,56,53,40,31,44,32,38,26,70,26,66,88,48,68,66,55,36,101,85,73,44,59,44,58,74,68,72,32,44,51,56,54,55,38,45,72,65,37,62,26,57,38,43,25,35,69,60,92,37,76,51,57,56,84,47,82,77,35,31,35,36,31,37,23,48,30,29,52,76,49,96,54,34,70,64,66,36,49,61,28,37,32,61,20,63,55,28,30,85,65,54,73,38,84,68,56,71,46,75,41,62,88,88,81,72,92,61,80,72,48,40,24,28,30,40,25,36,65,37,42,75,46,49,18,34,59,37,37,59,33,40,26,44,48,48,47,39,54,56,45,45,52,27,34,62,73,59,20,39,26,34,32,49,90,61,34,33,15,31,22,13,44,79,33,36,52,26,23,25,44,28,38,19,45,39,62,50,67,44,46,38,32,35,43,35,39,31,69,85,78,42,77,48,41,41,50,50,55,71,36,46,47,76,44,82,53,56,39,37,71,64,42,46,52,49,34,31,74,72,68,31,42,56,71,65,48,49,59,58,46,39,70,34,41,54,32,85,90,28,45,68,59,54,49,33,54,54,34,44,78,74,75,43,82,72,127